Protein AF-A0A399F600-F1 (afdb_monomer)

Organism: NCBI:txid1227551

Mean predicted aligned error: 18.66 Å

Structure (mmCIF, N/CA/C/O backbone):
data_AF-A0A399F600-F1
#
_entry.id   AF-A0A399F600-F1
#
loop_
_atom_site.group_PDB
_atom_site.id
_atom_site.type_symbol
_atom_site.label_atom_id
_atom_site.label_alt_id
_atom_site.label_comp_id
_atom_site.label_asym_id
_atom_site.label_entity_id
_atom_site.label_seq_id
_atom_site.pdbx_PDB_ins_code
_atom_site.Cartn_x
_atom_site.Cartn_y
_atom_site.Cartn_z
_atom_site.occupancy
_atom_site.B_iso_or_equiv
_atom_site.auth_seq_id
_atom_site.auth_comp_id
_atom_site.auth_asym_id
_atom_site.auth_atom_id
_atom_site.pdbx_PDB_model_num
ATOM 1 N N . MET A 1 1 ? 57.848 -60.465 32.624 1.00 48.97 1 MET A N 1
ATOM 2 C CA . MET A 1 1 ? 58.242 -59.826 31.344 1.00 48.97 1 MET A CA 1
ATOM 3 C C . MET A 1 1 ? 57.057 -59.241 30.562 1.00 48.97 1 MET A C 1
ATOM 5 O O . MET A 1 1 ? 57.179 -58.117 30.101 1.00 48.97 1 MET A O 1
ATOM 9 N N . LYS A 1 2 ? 55.885 -59.901 30.484 1.00 44.75 2 LYS A N 1
ATOM 10 C CA . LYS A 1 2 ? 54.678 -59.326 29.840 1.00 44.75 2 LYS A CA 1
ATOM 11 C C . LYS A 1 2 ? 54.120 -58.055 30.513 1.00 44.75 2 LYS A C 1
ATOM 13 O O . LYS A 1 2 ? 53.660 -57.163 29.814 1.00 44.75 2 LYS A O 1
ATOM 18 N N . THR A 1 3 ? 54.246 -57.914 31.832 1.00 48.34 3 THR A N 1
ATOM 19 C CA . THR A 1 3 ? 53.730 -56.742 32.573 1.00 48.34 3 THR A CA 1
ATOM 20 C C . THR A 1 3 ? 54.631 -55.502 32.501 1.00 48.34 3 THR A C 1
ATOM 22 O O . THR A 1 3 ? 54.185 -54.413 32.836 1.00 48.34 3 THR A O 1
ATOM 25 N N . TYR A 1 4 ? 55.883 -55.644 32.048 1.00 48.66 4 TYR A N 1
ATOM 26 C CA . TYR A 1 4 ? 56.836 -54.527 31.916 1.00 48.66 4 TYR A CA 1
ATOM 27 C C . TYR A 1 4 ? 56.770 -53.859 30.529 1.00 48.66 4 TYR A C 1
ATOM 29 O O . TYR A 1 4 ? 57.116 -52.692 30.377 1.00 48.66 4 TYR A O 1
ATOM 37 N N . ILE A 1 5 ? 56.284 -54.584 29.512 1.00 51.22 5 ILE A N 1
ATOM 38 C CA . ILE A 1 5 ? 56.171 -54.086 28.131 1.00 51.22 5 ILE A CA 1
ATOM 39 C C . ILE A 1 5 ? 54.909 -53.221 27.951 1.00 51.22 5 ILE A C 1
ATOM 41 O O . ILE A 1 5 ? 54.949 -52.223 27.234 1.00 51.22 5 ILE A O 1
ATOM 45 N N . GLN A 1 6 ? 53.813 -53.520 28.661 1.00 48.91 6 GLN A N 1
ATOM 46 C CA . GLN A 1 6 ? 52.583 -52.713 28.592 1.00 48.91 6 GLN A CA 1
ATOM 47 C C . GLN A 1 6 ? 52.731 -51.326 29.239 1.00 48.91 6 GLN A C 1
ATOM 49 O O . GLN A 1 6 ? 52.197 -50.346 28.723 1.00 48.91 6 GLN A O 1
ATOM 54 N N . THR A 1 7 ? 53.502 -51.196 30.320 1.00 50.75 7 THR A N 1
ATOM 55 C CA . THR A 1 7 ? 53.744 -49.900 30.978 1.00 50.75 7 THR A CA 1
ATOM 56 C C . THR A 1 7 ? 54.714 -49.007 30.203 1.00 50.75 7 THR A C 1
ATOM 58 O O . THR A 1 7 ? 54.574 -47.782 30.259 1.00 50.75 7 THR A O 1
ATOM 61 N N . LEU A 1 8 ? 55.644 -49.581 29.428 1.00 50.69 8 LEU A N 1
ATOM 62 C CA . LEU A 1 8 ? 56.545 -48.806 28.566 1.00 50.69 8 LEU A CA 1
ATOM 63 C C . LEU A 1 8 ? 55.823 -48.235 27.331 1.00 50.69 8 LEU A C 1
ATOM 65 O O . LEU A 1 8 ? 56.068 -47.084 26.967 1.00 50.69 8 LEU A O 1
ATOM 69 N N . PHE A 1 9 ? 54.890 -48.989 26.733 1.00 50.09 9 PHE A N 1
ATOM 70 C CA . PHE A 1 9 ? 54.093 -48.537 25.580 1.00 50.09 9 PHE A CA 1
ATOM 71 C C . PHE A 1 9 ? 53.098 -47.420 25.943 1.00 50.09 9 PHE A C 1
ATOM 73 O O . PHE A 1 9 ? 52.945 -46.450 25.204 1.00 50.09 9 PHE A O 1
ATOM 80 N N . ILE A 1 10 ? 52.474 -47.488 27.125 1.00 52.81 10 ILE A N 1
ATOM 81 C CA . ILE A 1 10 ? 51.512 -46.461 27.567 1.00 52.81 10 ILE A CA 1
ATOM 82 C C . ILE A 1 10 ? 52.220 -45.150 27.959 1.00 52.81 10 ILE A C 1
ATOM 84 O O . ILE A 1 10 ? 51.687 -44.063 27.727 1.00 52.81 10 ILE A O 1
ATOM 88 N N . ARG A 1 11 ? 53.447 -45.214 28.503 1.00 47.50 11 ARG A N 1
ATOM 89 C CA . ARG A 1 11 ? 54.239 -44.004 28.791 1.00 47.50 11 ARG A CA 1
ATOM 90 C C . ARG A 1 11 ? 54.805 -43.355 27.527 1.00 47.50 11 ARG A C 1
ATOM 92 O O . ARG A 1 11 ? 54.777 -42.133 27.437 1.00 47.50 11 ARG A O 1
ATOM 99 N N . SER A 1 12 ? 55.244 -44.128 26.534 1.00 47.81 12 SER A N 1
ATOM 100 C CA . SER A 1 12 ? 55.777 -43.579 25.275 1.00 47.81 12 SER A CA 1
ATOM 101 C C . SER A 1 12 ? 54.694 -42.951 24.382 1.00 47.81 12 SER A C 1
ATOM 103 O O . SER A 1 12 ? 54.941 -41.890 23.811 1.00 47.81 12 SER A O 1
ATOM 105 N N . CYS A 1 13 ? 53.463 -43.480 24.359 1.00 47.62 13 CYS A N 1
ATOM 106 C CA . CYS A 1 13 ? 52.336 -42.820 23.677 1.00 47.62 13 CYS A CA 1
ATOM 107 C C . CYS A 1 13 ? 51.964 -41.459 24.294 1.00 47.62 13 CYS A C 1
ATOM 109 O O . CYS A 1 13 ? 51.612 -40.532 23.567 1.00 47.62 13 CYS A O 1
ATOM 111 N N . ARG A 1 14 ? 52.080 -41.298 25.622 1.00 47.19 14 ARG A N 1
ATOM 112 C CA . ARG A 1 14 ? 51.816 -40.013 26.296 1.00 47.19 14 ARG A CA 1
ATOM 113 C C . ARG A 1 14 ? 52.861 -38.938 25.983 1.00 47.19 14 ARG A C 1
ATOM 115 O O . ARG A 1 14 ? 52.490 -37.774 25.880 1.00 47.19 14 ARG A O 1
ATOM 122 N N . TYR A 1 15 ? 54.126 -39.308 25.776 1.00 50.75 15 TYR A N 1
ATOM 123 C CA . TYR A 1 15 ? 55.163 -38.350 25.367 1.00 50.75 15 TYR A CA 1
ATOM 124 C C . TYR A 1 15 ? 55.050 -37.949 23.888 1.00 50.75 15 TYR A C 1
ATOM 126 O O . TYR A 1 15 ? 55.265 -36.782 23.570 1.00 50.75 15 TYR A O 1
ATOM 134 N N . TRP A 1 16 ? 54.624 -38.857 23.001 1.00 49.47 16 TRP A N 1
ATOM 135 C CA . TRP A 1 16 ? 54.351 -38.511 21.599 1.00 49.47 16 TRP A CA 1
ATOM 136 C C . TRP A 1 16 ? 53.111 -37.616 21.435 1.00 49.47 16 TRP A C 1
ATOM 138 O O . TRP A 1 16 ? 53.149 -36.681 20.640 1.00 49.47 16 TRP A O 1
ATOM 148 N N . LEU A 1 17 ? 52.055 -37.804 22.238 1.00 46.34 17 LEU A N 1
ATOM 149 C CA . LEU A 1 17 ? 50.904 -36.885 22.253 1.00 46.34 17 LEU A CA 1
ATOM 150 C C . LEU A 1 17 ? 51.223 -35.516 22.884 1.00 46.34 17 LEU A C 1
ATOM 152 O O . LEU A 1 17 ? 50.676 -34.508 22.441 1.00 46.34 17 LEU A O 1
ATOM 156 N N . ALA A 1 18 ? 52.135 -35.452 23.861 1.00 51.59 18 ALA A N 1
ATOM 157 C CA . ALA A 1 18 ? 52.556 -34.191 24.480 1.00 51.59 18 ALA A CA 1
ATOM 158 C C . ALA A 1 18 ? 53.508 -33.353 23.600 1.00 51.59 18 ALA A C 1
ATOM 160 O O . ALA A 1 18 ? 53.552 -32.136 23.758 1.00 51.59 18 ALA A O 1
ATOM 161 N N . LEU A 1 19 ? 54.235 -33.973 22.660 1.00 49.84 19 LEU A N 1
ATOM 162 C CA . LEU A 1 19 ? 55.067 -33.280 21.660 1.00 49.84 19 LEU A CA 1
ATOM 163 C C . LEU A 1 19 ? 54.322 -32.981 20.348 1.00 49.84 19 LEU A C 1
ATOM 165 O O . LEU A 1 19 ? 54.659 -32.011 19.675 1.00 49.84 19 LEU A O 1
ATOM 169 N N . ALA A 1 20 ? 53.276 -33.741 20.006 1.00 47.41 20 ALA A N 1
ATOM 170 C CA . ALA A 1 20 ? 52.444 -33.461 18.834 1.00 47.41 20 ALA A CA 1
ATOM 171 C C . ALA A 1 20 ? 51.491 -32.267 19.039 1.00 47.41 20 ALA A C 1
ATOM 173 O O . ALA A 1 20 ? 51.232 -31.530 18.090 1.00 47.41 20 ALA A O 1
ATOM 174 N N . LEU A 1 21 ? 51.010 -32.024 20.267 1.00 44.59 21 LEU A N 1
ATOM 175 C CA . LEU A 1 21 ? 50.125 -30.889 20.564 1.00 44.59 21 LEU A CA 1
ATOM 176 C C . LEU A 1 21 ? 50.773 -29.502 20.343 1.00 44.59 21 LEU A C 1
ATOM 178 O O . LEU A 1 21 ? 50.124 -28.665 19.720 1.00 44.59 21 LEU A O 1
ATOM 182 N N . PRO A 1 22 ? 52.024 -29.216 20.768 1.00 46.59 22 PRO A N 1
ATOM 183 C CA . PRO A 1 22 ? 52.645 -27.918 20.497 1.00 46.59 22 PRO A CA 1
ATOM 184 C C . PRO A 1 22 ? 53.082 -27.742 19.031 1.00 46.59 22 PRO A C 1
ATOM 186 O O . PRO A 1 22 ? 53.115 -26.610 18.558 1.00 46.59 22 PRO A O 1
ATOM 189 N N . ILE A 1 23 ? 53.350 -28.823 18.283 1.00 50.03 23 ILE A N 1
ATOM 190 C CA . ILE A 1 23 ? 53.671 -28.742 16.842 1.00 50.03 23 ILE A CA 1
ATOM 191 C C . ILE A 1 23 ? 52.399 -28.496 16.006 1.00 50.03 23 ILE A C 1
ATOM 193 O O . ILE A 1 23 ? 52.441 -27.730 15.047 1.00 50.03 23 ILE A O 1
ATOM 197 N N . LEU A 1 24 ? 51.245 -29.044 16.412 1.00 42.66 24 LEU A N 1
ATOM 198 C CA . LEU A 1 24 ? 49.942 -28.704 15.822 1.00 42.66 24 LEU A CA 1
ATOM 199 C C . LEU A 1 24 ? 49.489 -27.279 16.189 1.00 42.66 24 LEU A C 1
ATOM 201 O O . LEU A 1 24 ? 48.960 -26.578 15.327 1.00 42.66 24 LEU A O 1
ATOM 205 N N . LEU A 1 25 ? 49.768 -26.803 17.409 1.00 42.62 25 LEU A N 1
ATOM 206 C CA . LEU A 1 25 ? 49.427 -25.438 17.844 1.00 42.62 25 LEU A CA 1
ATOM 207 C C . LEU A 1 25 ? 50.319 -24.341 17.229 1.00 42.62 25 LEU A C 1
ATOM 209 O O . LEU A 1 25 ? 49.879 -23.198 17.144 1.00 42.62 25 LEU A O 1
ATOM 213 N N . LEU A 1 26 ? 51.522 -24.669 16.744 1.00 42.41 26 LEU A N 1
ATOM 214 C CA . LEU A 1 26 ? 52.377 -23.748 15.974 1.00 42.41 26 LEU A CA 1
ATOM 215 C C . LEU A 1 26 ? 52.033 -23.698 14.472 1.00 42.41 26 LEU A C 1
ATOM 217 O O . LEU A 1 26 ? 52.576 -22.861 13.755 1.00 42.41 26 LEU A O 1
ATOM 221 N N . SER A 1 27 ? 51.124 -24.558 13.993 1.00 40.34 27 SER A N 1
ATOM 222 C CA . SER A 1 27 ? 50.663 -24.579 12.592 1.00 40.34 27 SER A CA 1
ATOM 223 C C . SER A 1 27 ? 49.337 -23.849 12.349 1.00 40.34 27 SER A C 1
ATOM 225 O O . SER A 1 27 ? 48.937 -23.667 11.199 1.00 40.34 27 SER A O 1
ATOM 227 N N . CYS A 1 28 ? 48.688 -23.342 13.401 1.00 41.47 28 CYS A N 1
ATOM 228 C CA . CYS A 1 28 ? 47.623 -22.355 13.259 1.00 41.47 28 CYS A CA 1
ATOM 229 C C . CYS A 1 28 ? 48.246 -20.985 12.972 1.00 41.47 28 CYS A C 1
ATOM 231 O O . CYS A 1 28 ? 48.258 -20.096 13.824 1.00 41.47 28 CYS A O 1
ATOM 233 N N . GLY A 1 29 ? 48.755 -20.801 11.750 1.00 44.06 29 GLY A N 1
ATOM 234 C CA . GLY A 1 29 ? 48.770 -19.464 11.171 1.00 44.06 29 GLY A CA 1
ATOM 235 C C . GLY A 1 29 ? 47.356 -18.920 11.326 1.00 44.06 29 GLY A C 1
ATOM 236 O O . GLY A 1 29 ? 46.403 -19.607 10.949 1.00 44.06 29 GLY A O 1
ATOM 237 N N . GLN A 1 30 ? 47.209 -17.762 11.979 1.00 44.75 30 GLN A N 1
ATOM 238 C CA . GLN A 1 30 ? 45.902 -17.128 12.102 1.00 44.75 30 GLN A CA 1
ATOM 239 C C . GLN A 1 30 ? 45.236 -17.168 10.725 1.00 44.75 30 GLN A C 1
ATOM 241 O O . GLN A 1 30 ? 45.929 -16.848 9.751 1.00 44.75 30 GLN A O 1
ATOM 246 N N . PRO A 1 31 ? 43.966 -17.609 10.613 1.00 43.28 31 PRO A N 1
ATOM 247 C CA . PRO A 1 31 ? 43.277 -17.580 9.336 1.00 43.28 31 PRO A CA 1
ATOM 248 C C . PRO A 1 31 ? 43.477 -16.177 8.785 1.00 43.28 31 PRO A C 1
ATOM 250 O O . PRO A 1 31 ? 43.141 -15.199 9.457 1.00 43.28 31 PRO A O 1
ATOM 253 N N . SER A 1 32 ? 44.141 -16.088 7.630 1.00 46.78 32 SER A N 1
ATOM 254 C CA . SER A 1 32 ? 44.373 -14.813 6.966 1.00 46.78 32 SER A CA 1
ATOM 255 C C . SER A 1 32 ? 43.028 -14.095 6.949 1.00 46.78 32 SER A C 1
ATOM 257 O O . SER A 1 32 ? 42.054 -14.730 6.519 1.00 46.78 32 SER A O 1
ATOM 259 N N . PRO A 1 33 ? 42.935 -12.858 7.475 1.00 54.88 33 PRO A N 1
ATOM 260 C CA . PRO A 1 33 ? 41.664 -12.157 7.524 1.00 54.88 33 PRO A CA 1
ATOM 261 C C . PRO A 1 33 ? 41.039 -12.230 6.129 1.00 54.88 33 PRO A C 1
ATOM 263 O O . PRO A 1 33 ? 41.780 -12.107 5.143 1.00 54.88 33 PRO A O 1
ATOM 266 N N . PRO A 1 34 ? 39.727 -12.522 6.024 1.00 58.34 34 PRO A N 1
ATOM 267 C CA . PRO A 1 34 ? 39.076 -12.643 4.730 1.00 58.34 34 PRO A CA 1
ATOM 268 C C . PRO A 1 34 ? 39.439 -11.418 3.884 1.00 58.34 34 PRO A C 1
ATOM 270 O O . PRO A 1 34 ? 39.528 -10.315 4.439 1.00 58.34 34 PRO A O 1
ATOM 273 N N . PRO A 1 35 ? 39.715 -11.596 2.577 1.00 62.62 35 PRO A N 1
ATOM 274 C CA . PRO A 1 35 ? 40.106 -10.484 1.725 1.00 62.62 35 PRO A CA 1
ATOM 275 C C . PRO A 1 35 ? 39.087 -9.352 1.896 1.00 62.62 35 PRO A C 1
ATOM 277 O O . PRO A 1 35 ? 37.883 -9.635 1.941 1.00 62.62 35 PRO A O 1
ATOM 280 N N . PRO A 1 36 ? 39.549 -8.100 2.065 1.00 66.69 36 PRO A N 1
ATOM 281 C CA . PRO A 1 36 ? 38.670 -7.002 2.427 1.00 66.69 36 PRO A CA 1
ATOM 282 C C . PRO A 1 36 ? 37.559 -6.884 1.384 1.00 66.69 36 PRO A C 1
ATOM 284 O O . PRO A 1 36 ? 37.820 -6.809 0.183 1.00 66.69 36 PRO A O 1
ATOM 287 N N . GLN A 1 37 ? 36.313 -6.941 1.846 1.00 81.56 37 GLN A N 1
ATOM 288 C CA . GLN A 1 37 ? 35.148 -6.853 0.977 1.00 81.56 37 GLN A CA 1
ATOM 289 C C . GLN A 1 37 ? 34.850 -5.385 0.678 1.00 81.56 37 GLN A C 1
ATOM 291 O O . GLN A 1 37 ? 34.865 -4.543 1.577 1.00 81.56 37 GLN A O 1
ATOM 296 N N . ALA A 1 38 ? 34.564 -5.087 -0.590 1.00 83.00 38 ALA A N 1
ATOM 297 C CA . ALA A 1 38 ? 34.104 -3.766 -0.989 1.00 83.00 38 ALA A CA 1
ATOM 298 C C . ALA A 1 38 ? 32.736 -3.509 -0.355 1.00 83.00 38 ALA A C 1
ATOM 300 O O . ALA A 1 38 ? 31.804 -4.269 -0.612 1.00 83.00 38 ALA A O 1
ATOM 301 N N . VAL A 1 39 ? 32.607 -2.438 0.427 1.00 79.19 39 VAL A N 1
ATOM 302 C CA . VAL A 1 39 ? 31.316 -1.968 0.970 1.00 79.19 39 VAL A CA 1
ATOM 303 C C . VAL A 1 39 ? 30.852 -0.669 0.313 1.00 79.19 39 VAL A C 1
ATOM 305 O O . VAL A 1 39 ? 29.690 -0.293 0.449 1.00 79.19 39 VAL A O 1
ATOM 308 N N . ARG A 1 40 ? 31.756 0.007 -0.410 1.00 82.56 40 ARG A N 1
ATOM 309 C CA . ARG A 1 40 ? 31.491 1.236 -1.162 1.00 82.56 40 ARG A CA 1
ATOM 310 C C . ARG A 1 40 ? 32.192 1.188 -2.518 1.00 82.56 40 ARG A C 1
ATOM 312 O O . ARG A 1 40 ? 33.353 0.785 -2.596 1.00 82.56 40 ARG A O 1
ATOM 319 N N . VAL A 1 41 ? 31.493 1.600 -3.573 1.00 85.88 41 VAL A N 1
ATOM 320 C CA . VAL A 1 41 ? 32.049 1.789 -4.920 1.00 85.88 41 VAL A CA 1
ATOM 321 C C . VAL A 1 41 ? 31.819 3.241 -5.318 1.00 85.88 41 VAL A C 1
ATOM 323 O O . VAL A 1 41 ? 30.704 3.741 -5.221 1.00 85.88 41 VAL A O 1
ATOM 326 N N . GLU A 1 42 ? 32.874 3.916 -5.755 1.00 86.38 42 GLU A N 1
ATOM 327 C CA . GLU A 1 42 ? 32.805 5.271 -6.298 1.00 86.38 42 GLU A CA 1
ATOM 328 C C . GLU A 1 42 ? 33.092 5.221 -7.794 1.00 86.38 42 GLU A C 1
ATOM 330 O O . GLU A 1 42 ? 34.009 4.520 -8.231 1.00 86.38 42 GLU A O 1
ATOM 335 N N . VAL A 1 43 ? 32.309 5.962 -8.579 1.00 87.69 43 VAL A N 1
ATOM 336 C CA . VAL A 1 43 ? 32.438 6.017 -10.037 1.00 87.69 43 VAL A CA 1
ATOM 337 C C . VAL A 1 43 ? 32.587 7.464 -10.485 1.00 87.69 43 VAL A C 1
ATOM 339 O O . VAL A 1 43 ? 31.878 8.348 -10.010 1.00 87.69 43 VAL A O 1
ATOM 342 N N . THR A 1 44 ? 33.527 7.716 -11.392 1.00 86.75 44 THR A N 1
ATOM 343 C CA . THR A 1 44 ? 33.780 9.040 -11.964 1.00 86.75 44 THR A CA 1
ATOM 344 C C . THR A 1 44 ? 33.805 8.966 -13.496 1.00 86.75 44 THR A C 1
ATOM 346 O O . THR A 1 44 ? 34.574 8.166 -14.039 1.00 86.75 44 THR A O 1
ATOM 349 N N . PRO A 1 45 ? 33.030 9.808 -14.204 1.00 86.56 45 PRO A N 1
ATOM 350 C CA . PRO A 1 45 ? 32.003 10.701 -13.655 1.00 86.56 45 PRO A CA 1
ATOM 351 C C . PRO A 1 45 ? 30.815 9.906 -13.062 1.00 86.56 45 PRO A C 1
ATOM 353 O O . PRO A 1 45 ? 30.540 8.789 -13.491 1.00 86.56 45 PRO A O 1
ATOM 356 N N . GLY A 1 46 ? 30.137 10.470 -12.060 1.00 80.38 46 GLY A N 1
ATOM 357 C CA . GLY A 1 46 ? 28.930 9.915 -11.421 1.00 80.38 46 GLY A CA 1
ATOM 358 C C . GLY A 1 46 ? 27.630 10.117 -12.221 1.00 80.38 46 GLY A C 1
ATOM 359 O O . GLY A 1 46 ? 26.587 9.580 -11.862 1.00 80.38 46 GLY A O 1
ATOM 360 N N . GLY A 1 47 ? 27.706 10.850 -13.332 1.00 88.38 47 GLY A N 1
ATOM 361 C CA . GLY A 1 47 ? 26.662 11.057 -14.332 1.00 88.38 47 GLY A CA 1
ATOM 362 C C . GLY A 1 47 ? 27.288 11.544 -15.638 1.00 88.38 47 GLY A C 1
ATOM 363 O O . GLY A 1 47 ? 28.336 12.194 -15.607 1.00 88.38 47 GLY A O 1
ATOM 364 N N . LEU A 1 48 ? 26.687 11.198 -16.776 1.00 92.81 48 LEU A N 1
ATOM 365 C CA . LEU A 1 48 ? 27.304 11.362 -18.093 1.00 92.81 48 LEU A CA 1
ATOM 366 C C . LEU A 1 48 ? 26.318 11.900 -19.138 1.00 92.81 48 LEU A C 1
ATOM 368 O O . LEU A 1 48 ? 25.283 11.286 -19.388 1.00 92.81 48 LEU A O 1
ATOM 372 N N . LEU A 1 49 ? 26.675 13.000 -19.798 1.00 94.12 49 LEU A N 1
ATOM 373 C CA . LEU A 1 49 ? 25.982 13.526 -20.971 1.00 94.12 49 LEU A CA 1
ATOM 374 C C . LEU A 1 49 ? 26.779 13.208 -22.243 1.00 94.12 49 LEU A C 1
ATOM 376 O O . LEU A 1 49 ? 27.891 13.698 -22.440 1.00 94.12 49 LEU A O 1
ATOM 380 N N . LEU A 1 50 ? 26.160 12.438 -23.132 1.00 95.50 50 LEU A N 1
ATOM 381 C CA . LEU A 1 50 ? 26.593 12.220 -24.509 1.00 95.50 50 LEU A CA 1
ATOM 382 C C . LEU A 1 50 ? 25.654 12.986 -25.447 1.00 95.50 50 LEU A C 1
ATOM 384 O O . LEU A 1 50 ? 24.504 13.266 -25.107 1.00 95.50 50 LEU A O 1
ATOM 388 N N . THR A 1 51 ? 26.131 13.339 -26.634 1.00 94.56 51 THR A N 1
ATOM 389 C CA . THR A 1 51 ? 25.420 14.261 -27.533 1.00 94.56 51 THR A CA 1
ATOM 390 C C . THR A 1 51 ? 25.030 13.668 -28.877 1.00 94.56 51 THR A C 1
ATOM 392 O O . THR A 1 51 ? 24.192 14.234 -29.580 1.00 94.56 51 THR A O 1
ATOM 395 N N . ARG A 1 52 ? 25.620 12.527 -29.241 1.00 93.69 52 ARG A N 1
ATOM 396 C CA . ARG A 1 52 ? 25.359 11.835 -30.508 1.00 93.69 52 ARG A CA 1
ATOM 397 C C . ARG A 1 52 ? 25.757 10.368 -30.457 1.00 93.69 52 ARG A C 1
ATOM 399 O O . ARG A 1 52 ? 26.669 9.993 -29.715 1.00 93.69 52 ARG A O 1
ATOM 406 N N . ALA A 1 53 ? 25.144 9.564 -31.317 1.00 94.88 53 ALA A N 1
ATOM 407 C CA . ALA A 1 53 ? 25.542 8.182 -31.533 1.00 94.88 53 ALA A CA 1
ATOM 408 C C . ALA A 1 53 ? 27.035 8.077 -31.912 1.00 94.88 53 ALA A C 1
ATOM 410 O O . ALA A 1 53 ? 27.585 8.897 -32.652 1.00 94.88 53 ALA A O 1
ATOM 411 N N . GLY A 1 54 ? 27.708 7.064 -31.368 1.00 94.19 54 GLY A N 1
ATOM 412 C CA . GLY A 1 54 ? 29.142 6.819 -31.520 1.00 94.19 54 GLY A CA 1
ATOM 413 C C . GLY A 1 54 ? 30.038 7.598 -30.551 1.00 94.19 54 GLY A C 1
ATOM 414 O O . GLY A 1 54 ? 31.195 7.213 -30.354 1.00 94.19 54 GLY A O 1
ATOM 415 N N . GLU A 1 55 ? 29.538 8.651 -29.894 1.00 96.38 55 GLU A N 1
ATOM 416 C CA . GLU A 1 55 ? 30.289 9.334 -28.838 1.00 96.38 55 GLU A CA 1
ATOM 417 C C . GLU A 1 55 ? 30.549 8.381 -27.666 1.00 96.38 55 GLU A C 1
ATOM 419 O O . GLU A 1 55 ? 29.704 7.552 -27.325 1.00 96.38 55 GLU A O 1
ATOM 424 N N . SER A 1 56 ? 31.744 8.447 -27.076 1.00 94.56 56 SER A N 1
ATOM 425 C CA . SER A 1 56 ? 32.151 7.521 -26.021 1.00 94.56 56 SER A CA 1
ATOM 426 C C . SER A 1 56 ? 32.908 8.205 -24.896 1.00 94.56 56 SER A C 1
ATOM 428 O O . SER A 1 56 ? 33.734 9.078 -25.152 1.00 94.56 56 SER A O 1
ATOM 430 N N . GLN A 1 57 ? 32.723 7.712 -23.673 1.00 93.94 57 GLN A N 1
ATOM 431 C CA . GLN A 1 57 ? 33.469 8.143 -22.494 1.00 93.94 57 GLN A CA 1
ATOM 432 C C . GLN A 1 57 ? 33.738 6.959 -21.562 1.00 93.94 57 GLN A C 1
ATOM 434 O O . GLN A 1 57 ? 32.937 6.032 -21.475 1.00 93.94 57 GLN A O 1
ATOM 439 N N . THR A 1 58 ? 34.878 6.967 -20.872 1.00 92.88 58 THR A N 1
ATOM 440 C CA . THR A 1 58 ? 35.280 5.870 -19.979 1.00 92.88 58 THR A CA 1
ATOM 441 C C . THR A 1 58 ? 35.022 6.226 -18.523 1.00 92.88 58 THR A C 1
ATOM 443 O O . THR A 1 58 ? 35.448 7.284 -18.057 1.00 92.88 58 THR A O 1
ATOM 446 N N . LEU A 1 59 ? 34.366 5.317 -17.801 1.00 92.06 59 LEU A N 1
ATOM 447 C CA . LEU A 1 59 ? 34.183 5.399 -16.358 1.00 92.06 59 LEU A CA 1
ATOM 448 C C . LEU A 1 59 ? 35.442 4.949 -15.616 1.00 92.06 59 LEU A C 1
ATOM 450 O O . LEU A 1 59 ? 36.114 3.996 -16.006 1.00 92.06 59 LEU A O 1
ATOM 454 N N . ARG A 1 60 ? 35.723 5.592 -14.484 1.00 90.94 60 ARG A N 1
ATOM 455 C CA . ARG A 1 60 ? 36.723 5.141 -13.511 1.00 90.94 60 ARG A CA 1
ATOM 456 C C . ARG A 1 60 ? 36.009 4.695 -12.248 1.00 90.94 60 ARG A C 1
ATOM 458 O O . ARG A 1 60 ? 35.254 5.479 -11.687 1.00 90.94 60 ARG A O 1
ATOM 465 N N . ALA A 1 61 ? 36.257 3.465 -11.810 1.00 91.62 61 ALA A N 1
ATOM 466 C CA . ALA A 1 61 ? 35.668 2.905 -10.599 1.00 91.62 61 ALA A CA 1
ATOM 467 C C . ALA A 1 61 ? 36.741 2.657 -9.532 1.00 91.62 61 ALA A C 1
ATOM 469 O O . ALA A 1 61 ? 37.847 2.214 -9.851 1.00 91.62 61 ALA A O 1
ATOM 470 N N . ARG A 1 62 ? 36.410 2.937 -8.271 1.00 91.69 62 ARG A N 1
ATOM 471 C CA . ARG A 1 62 ? 37.230 2.627 -7.090 1.00 91.69 62 ARG A CA 1
ATOM 472 C C . ARG A 1 62 ? 36.371 1.932 -6.045 1.00 91.69 62 ARG A C 1
ATOM 474 O O . ARG A 1 62 ? 35.194 2.252 -5.908 1.00 91.69 62 ARG A O 1
ATOM 481 N N . ALA A 1 63 ? 36.950 0.980 -5.322 1.00 89.31 63 ALA A N 1
ATOM 482 C CA . ALA A 1 63 ? 36.264 0.229 -4.277 1.00 89.31 63 ALA A CA 1
ATOM 483 C C . ALA A 1 63 ? 36.920 0.497 -2.924 1.00 89.31 63 ALA A C 1
ATOM 485 O O . ALA A 1 63 ? 38.144 0.570 -2.837 1.00 89.31 63 ALA A O 1
ATOM 486 N N . TYR A 1 64 ? 36.108 0.608 -1.876 1.00 85.50 64 TYR A N 1
ATOM 487 C CA . TYR A 1 64 ? 36.561 0.898 -0.519 1.00 85.50 64 TYR A CA 1
ATOM 488 C C . TYR A 1 64 ? 36.015 -0.127 0.480 1.00 85.50 64 TYR A C 1
ATOM 490 O O . TYR A 1 64 ? 34.897 -0.632 0.323 1.00 85.50 64 TYR A O 1
ATOM 498 N N . ASP A 1 65 ? 36.811 -0.429 1.506 1.00 84.19 65 ASP A N 1
ATOM 499 C CA . ASP A 1 65 ? 36.404 -1.241 2.657 1.00 84.19 65 ASP A CA 1
ATOM 500 C C . ASP A 1 65 ? 35.612 -0.422 3.700 1.00 84.19 65 ASP A C 1
ATOM 502 O O . ASP A 1 65 ? 35.412 0.787 3.557 1.00 84.19 65 ASP A O 1
ATOM 506 N N . ALA A 1 66 ? 35.133 -1.082 4.761 1.00 75.81 66 ALA A N 1
ATOM 507 C CA . ALA A 1 66 ? 34.344 -0.446 5.825 1.00 75.81 66 ALA A CA 1
ATOM 508 C C . ALA A 1 66 ? 35.117 0.601 6.640 1.00 75.81 66 ALA A C 1
ATOM 510 O O . ALA A 1 66 ? 34.506 1.424 7.314 1.00 75.81 66 ALA A O 1
ATOM 511 N N . GLN A 1 67 ? 36.449 0.603 6.556 1.00 77.00 67 GLN A N 1
ATOM 512 C CA . GLN A 1 67 ? 37.313 1.608 7.173 1.00 77.00 67 GLN A CA 1
ATOM 513 C C . GLN A 1 67 ? 37.605 2.777 6.215 1.00 77.00 67 GLN A C 1
ATOM 515 O O . GLN A 1 67 ? 38.411 3.649 6.536 1.00 77.00 67 GLN A O 1
ATOM 520 N N . GLY A 1 68 ? 36.975 2.800 5.035 1.00 74.44 68 GLY A N 1
ATOM 521 C CA . GLY A 1 68 ? 37.156 3.839 4.024 1.00 74.44 68 GLY A CA 1
ATOM 522 C C . GLY A 1 68 ? 38.483 3.748 3.269 1.00 74.44 68 GLY A C 1
ATOM 523 O O . GLY A 1 68 ? 38.869 4.712 2.608 1.00 74.44 68 GLY A O 1
ATOM 524 N N . ARG A 1 69 ? 39.199 2.619 3.348 1.00 83.75 69 ARG A N 1
ATOM 525 C CA . ARG A 1 69 ? 40.464 2.412 2.631 1.00 83.75 69 ARG A CA 1
ATOM 526 C C . ARG A 1 69 ? 40.185 1.851 1.246 1.00 83.75 69 ARG A C 1
ATOM 528 O O . ARG A 1 69 ? 39.367 0.947 1.096 1.00 83.75 69 ARG A O 1
ATOM 535 N N . GLU A 1 70 ? 40.881 2.371 0.240 1.00 88.75 70 GLU A N 1
ATOM 536 C CA . GLU A 1 70 ? 40.775 1.860 -1.128 1.00 88.75 70 GLU A CA 1
ATOM 537 C C . GLU A 1 70 ? 41.347 0.438 -1.213 1.00 88.75 70 GLU A C 1
ATOM 539 O O . GLU A 1 70 ? 42.427 0.151 -0.690 1.00 88.75 70 GLU A O 1
ATOM 544 N N . ILE A 1 71 ? 40.623 -0.451 -1.886 1.00 91.69 71 ILE A N 1
ATOM 545 C CA . ILE A 1 71 ? 40.996 -1.851 -2.077 1.00 91.69 71 ILE A CA 1
ATOM 546 C C . ILE A 1 71 ? 40.992 -2.215 -3.559 1.00 91.69 71 ILE A C 1
ATOM 548 O O . ILE A 1 71 ? 40.244 -1.665 -4.367 1.00 91.69 71 ILE A O 1
ATOM 552 N N . LYS A 1 72 ? 41.818 -3.197 -3.926 1.00 90.31 72 LYS A N 1
ATOM 553 C CA . LYS A 1 72 ? 41.782 -3.768 -5.274 1.00 90.31 72 LYS A CA 1
ATOM 554 C C . LYS A 1 72 ? 40.542 -4.645 -5.418 1.00 90.31 72 LYS A C 1
ATOM 556 O O . LYS A 1 72 ? 40.405 -5.631 -4.698 1.00 90.31 72 LYS A O 1
ATOM 561 N N . ALA A 1 73 ? 39.685 -4.311 -6.376 1.00 88.31 73 ALA A N 1
ATOM 562 C CA . ALA A 1 73 ? 38.492 -5.076 -6.711 1.00 88.31 73 ALA A CA 1
ATOM 563 C C . ALA A 1 73 ? 38.392 -5.300 -8.224 1.00 88.31 73 ALA A C 1
ATOM 565 O O . ALA A 1 73 ? 38.878 -4.493 -9.016 1.00 88.31 73 ALA A O 1
ATOM 566 N N . ALA A 1 74 ? 37.758 -6.404 -8.616 1.00 91.31 74 ALA A N 1
ATOM 567 C CA . ALA A 1 74 ? 37.323 -6.610 -9.991 1.00 91.31 74 ALA A CA 1
ATOM 568 C C . ALA A 1 74 ? 35.970 -5.918 -10.191 1.00 91.31 74 ALA A C 1
ATOM 570 O O . ALA A 1 74 ? 35.071 -6.081 -9.362 1.00 91.31 74 ALA A O 1
ATOM 571 N N . PHE A 1 75 ? 35.838 -5.168 -11.284 1.00 94.25 75 PHE A N 1
ATOM 572 C CA . PHE A 1 75 ? 34.616 -4.448 -11.625 1.00 94.25 75 PHE A CA 1
ATOM 573 C C . PHE A 1 75 ? 33.897 -5.125 -12.786 1.00 94.25 75 PHE A C 1
ATOM 575 O O . PHE A 1 75 ? 34.523 -5.597 -13.732 1.00 94.25 75 PHE A O 1
ATOM 582 N N . THR A 1 76 ? 32.572 -5.144 -12.711 1.00 95.25 76 THR A N 1
ATOM 583 C CA . THR A 1 76 ? 31.693 -5.545 -13.812 1.00 95.25 76 THR A CA 1
ATOM 584 C C . THR A 1 76 ? 30.768 -4.390 -14.157 1.00 95.25 76 THR A C 1
ATOM 586 O O . THR A 1 76 ? 30.369 -3.627 -13.276 1.00 95.25 76 THR A O 1
ATOM 589 N N . TYR A 1 77 ? 30.463 -4.250 -15.445 1.00 95.69 77 TYR A N 1
ATOM 590 C CA . TYR A 1 77 ? 29.677 -3.148 -15.988 1.00 95.69 77 TYR A CA 1
ATOM 591 C C . TYR A 1 77 ? 28.480 -3.706 -16.749 1.00 95.69 77 TYR A C 1
ATOM 593 O O . TYR A 1 77 ? 28.610 -4.673 -17.498 1.00 95.69 77 TYR A O 1
ATOM 601 N N . SER A 1 78 ? 27.318 -3.085 -16.585 1.00 95.25 78 SER A N 1
ATOM 602 C CA . SER A 1 78 ? 26.124 -3.403 -17.371 1.00 95.25 78 SER A CA 1
ATOM 603 C C . SER A 1 78 ? 25.311 -2.143 -17.630 1.00 95.25 78 SER A C 1
ATOM 605 O O . SER A 1 78 ? 25.391 -1.192 -16.860 1.00 95.25 78 SER A O 1
ATOM 607 N N . SER A 1 79 ? 24.555 -2.121 -18.726 1.00 95.12 79 SER A N 1
ATOM 608 C CA . SER A 1 79 ? 23.665 -1.011 -19.077 1.00 95.12 79 SER A CA 1
ATOM 609 C C . SER A 1 79 ? 22.210 -1.462 -18.992 1.00 95.12 79 SER A C 1
ATOM 611 O O . SER A 1 79 ? 21.884 -2.545 -19.480 1.00 95.12 79 SER A O 1
ATOM 613 N N . SER A 1 80 ? 21.338 -0.635 -18.409 1.00 93.06 80 SER A N 1
ATOM 614 C CA . SER A 1 80 ? 19.886 -0.866 -18.371 1.00 93.06 80 SER A CA 1
ATOM 615 C C . SER A 1 80 ? 19.256 -0.818 -19.763 1.00 93.06 80 SER A C 1
ATOM 617 O O . SER A 1 80 ? 18.242 -1.469 -20.002 1.00 93.06 80 SER A O 1
ATOM 619 N N . ASN A 1 81 ? 19.863 -0.069 -20.687 1.00 94.50 81 ASN A N 1
ATOM 620 C CA . ASN A 1 81 ? 19.396 0.062 -22.058 1.00 94.50 81 ASN A CA 1
ATOM 621 C C . ASN A 1 81 ? 20.581 0.132 -23.038 1.00 94.50 81 ASN A C 1
ATOM 623 O O . ASN A 1 81 ? 20.986 1.222 -23.465 1.00 94.50 81 ASN A O 1
ATOM 627 N N . PRO A 1 82 ? 21.139 -1.029 -23.432 1.00 95.06 82 PRO A N 1
ATOM 628 C CA . PRO A 1 82 ? 22.261 -1.095 -24.366 1.00 95.06 82 PRO A CA 1
ATOM 629 C C . PRO A 1 82 ? 21.964 -0.497 -25.747 1.00 95.06 82 PRO A C 1
ATOM 631 O O . PRO A 1 82 ? 22.904 -0.145 -26.451 1.00 95.06 82 PRO A O 1
ATOM 634 N N . ALA A 1 83 ? 20.687 -0.359 -26.129 1.00 94.94 83 ALA A N 1
ATOM 635 C CA . ALA A 1 83 ? 20.284 0.271 -27.387 1.00 94.94 83 ALA A CA 1
ATOM 636 C C . ALA A 1 83 ? 20.428 1.804 -27.370 1.00 94.94 83 ALA A C 1
ATOM 638 O O . ALA A 1 83 ? 20.461 2.419 -28.431 1.00 94.94 83 ALA A O 1
ATOM 639 N N . ILE A 1 84 ? 20.533 2.421 -26.186 1.00 95.56 84 ILE A N 1
ATOM 640 C CA . ILE A 1 84 ? 20.806 3.857 -26.029 1.00 95.56 84 ILE A CA 1
ATOM 641 C C . ILE A 1 84 ? 22.267 4.097 -25.665 1.00 95.56 84 ILE A C 1
ATOM 643 O O . ILE A 1 84 ? 22.918 4.935 -26.286 1.00 95.56 84 ILE A O 1
ATOM 647 N N . ALA A 1 85 ? 22.799 3.358 -24.689 1.00 96.50 85 ALA A N 1
ATOM 648 C CA . ALA A 1 85 ? 24.207 3.427 -24.323 1.00 96.50 85 ALA A CA 1
ATOM 649 C C . ALA A 1 85 ? 24.739 2.038 -23.966 1.00 96.50 85 ALA A C 1
ATOM 651 O O . ALA A 1 85 ? 24.291 1.410 -23.006 1.00 96.50 85 ALA A O 1
ATOM 652 N N . SER A 1 86 ? 25.720 1.557 -24.722 1.00 96.81 86 SER A N 1
ATOM 653 C CA . SER A 1 86 ? 26.422 0.302 -24.448 1.00 96.81 86 SER A CA 1
ATOM 654 C C . SER A 1 86 ? 27.634 0.550 -23.553 1.00 96.81 86 SER A C 1
ATOM 656 O O . SER A 1 86 ? 28.234 1.619 -23.641 1.00 96.81 86 SER A O 1
ATOM 658 N N . VAL A 1 87 ? 28.057 -0.443 -22.769 1.00 97.44 87 VAL A N 1
ATOM 659 C CA . VAL A 1 87 ? 29.273 -0.365 -21.944 1.00 97.44 87 VAL A CA 1
ATOM 660 C C . VAL A 1 87 ? 30.168 -1.585 -22.170 1.00 97.44 87 VAL A C 1
ATOM 662 O O . VAL A 1 87 ? 29.669 -2.707 -22.252 1.00 97.44 87 VAL A O 1
ATOM 665 N N . THR A 1 88 ? 31.479 -1.372 -22.304 1.00 96.75 88 THR A N 1
ATOM 666 C CA . THR A 1 88 ? 32.471 -2.455 -22.426 1.00 96.75 88 THR A CA 1
ATOM 667 C C . THR A 1 88 ? 32.926 -2.967 -21.050 1.00 96.75 88 THR A C 1
ATOM 669 O O . THR A 1 88 ? 32.730 -2.273 -20.047 1.00 96.75 88 THR A O 1
ATOM 672 N N . PRO A 1 89 ? 33.577 -4.145 -20.964 1.00 93.31 89 PRO A N 1
ATOM 673 C CA . PRO A 1 89 ? 34.140 -4.652 -19.707 1.00 93.31 89 PRO A CA 1
ATOM 674 C C . PRO A 1 89 ? 35.164 -3.717 -19.041 1.00 93.31 89 PRO A C 1
ATOM 676 O O . PRO A 1 89 ? 35.337 -3.764 -17.828 1.00 93.31 89 PRO A O 1
ATOM 679 N N . GLU A 1 90 ? 35.818 -2.844 -19.810 1.00 92.31 90 GLU A N 1
ATOM 680 C CA . GLU A 1 90 ? 36.767 -1.835 -19.319 1.00 92.31 90 GLU A CA 1
ATOM 681 C C . GLU A 1 90 ? 36.077 -0.541 -18.847 1.00 92.31 90 GLU A C 1
ATOM 683 O O . GLU A 1 90 ? 36.750 0.434 -18.512 1.00 92.31 90 GLU A O 1
ATOM 688 N N . GLY A 1 91 ? 34.740 -0.498 -18.853 1.00 92.88 91 GLY A N 1
ATOM 689 C CA . GLY A 1 91 ? 33.959 0.662 -18.426 1.00 92.88 91 GLY A CA 1
ATOM 690 C C . GLY A 1 91 ? 33.849 1.770 -19.475 1.00 92.88 91 GLY A C 1
ATOM 691 O O . GLY A 1 91 ? 33.520 2.906 -19.127 1.00 92.88 91 GLY A O 1
ATOM 692 N N . ARG A 1 92 ? 34.118 1.484 -20.758 1.00 96.38 92 ARG A N 1
ATOM 693 C CA . ARG A 1 92 ? 33.900 2.447 -21.847 1.00 96.38 92 ARG A CA 1
ATOM 694 C C . ARG A 1 92 ? 32.430 2.451 -22.251 1.00 96.38 92 ARG A C 1
ATOM 696 O O . ARG A 1 92 ? 31.928 1.449 -22.748 1.00 96.38 92 ARG A O 1
ATOM 703 N N . ILE A 1 93 ? 31.764 3.581 -22.062 1.00 97.06 93 ILE A N 1
ATOM 704 C CA . ILE A 1 93 ? 30.382 3.818 -22.477 1.00 97.06 93 ILE A CA 1
ATOM 705 C C . ILE A 1 93 ? 30.385 4.412 -23.882 1.00 97.06 93 ILE A C 1
ATOM 707 O O . ILE A 1 93 ? 31.179 5.308 -24.161 1.00 97.06 93 ILE A O 1
ATOM 711 N N . THR A 1 94 ? 29.481 3.949 -24.740 1.00 97.50 94 THR A N 1
ATOM 712 C CA . THR A 1 94 ? 29.269 4.476 -26.093 1.00 97.50 94 THR A CA 1
ATOM 713 C C . THR A 1 94 ? 27.782 4.695 -26.338 1.00 97.50 94 THR A C 1
ATOM 715 O O . THR A 1 94 ? 26.986 3.778 -26.129 1.00 97.50 94 THR A O 1
ATOM 718 N N . ALA A 1 95 ? 27.410 5.890 -26.798 1.00 97.31 95 ALA A N 1
ATOM 719 C CA . ALA A 1 95 ? 26.052 6.187 -27.237 1.00 97.31 95 ALA A CA 1
ATOM 720 C C . ALA A 1 95 ? 25.722 5.396 -28.510 1.00 97.31 95 ALA A C 1
ATOM 722 O O . ALA A 1 95 ? 26.484 5.408 -29.476 1.00 97.31 95 ALA A O 1
ATOM 723 N N . GLN A 1 96 ? 24.578 4.723 -28.513 1.00 97.44 96 GLN A N 1
ATOM 724 C CA . GLN A 1 96 ? 24.065 3.921 -29.629 1.00 97.44 96 GLN A CA 1
ATOM 725 C C . GLN A 1 96 ? 22.889 4.604 -30.344 1.00 97.44 96 GLN A C 1
ATOM 727 O O . GLN A 1 96 ? 22.571 4.263 -31.480 1.00 97.44 96 GLN A O 1
ATOM 732 N N . ALA A 1 97 ? 22.282 5.608 -29.710 1.00 94.31 97 ALA A N 1
ATOM 733 C CA . ALA A 1 97 ? 21.224 6.442 -30.269 1.00 94.31 97 ALA A CA 1
ATOM 734 C C . ALA A 1 97 ? 21.533 7.926 -30.032 1.00 94.31 97 ALA A C 1
ATOM 736 O O . ALA A 1 97 ? 22.365 8.247 -29.192 1.00 94.31 97 ALA A O 1
ATOM 737 N N . ASP A 1 98 ? 20.842 8.826 -30.735 1.00 91.12 98 ASP A N 1
ATOM 738 C CA . ASP A 1 98 ? 21.007 10.285 -30.581 1.00 91.12 98 ASP A CA 1
ATOM 739 C C . ASP A 1 98 ? 20.126 10.900 -29.482 1.00 91.12 98 ASP A C 1
ATOM 741 O O . ASP A 1 98 ? 20.232 12.091 -29.188 1.00 91.12 98 ASP A O 1
ATOM 745 N N . LEU A 1 99 ? 19.212 10.116 -28.906 1.00 92.81 99 LEU A N 1
ATOM 746 C CA . LEU A 1 99 ? 18.291 10.583 -27.878 1.00 92.81 99 LEU A CA 1
ATOM 747 C C . LEU A 1 99 ? 17.881 9.439 -26.955 1.00 92.81 99 LEU A C 1
ATOM 749 O O . LEU A 1 99 ? 17.419 8.400 -27.425 1.00 92.81 99 LEU A O 1
ATOM 753 N N . GLY A 1 100 ? 17.958 9.665 -25.650 1.00 91.31 100 GLY A N 1
ATOM 754 C CA . GLY A 1 100 ? 17.433 8.755 -24.640 1.00 91.31 100 GLY A CA 1
ATOM 755 C C . GLY A 1 100 ? 18.258 8.781 -23.366 1.00 91.31 100 GLY A C 1
ATOM 756 O O . GLY A 1 100 ? 19.174 9.586 -23.211 1.00 91.31 100 GLY A O 1
ATOM 757 N N . SER A 1 101 ? 17.960 7.854 -22.468 1.00 93.12 101 SER A N 1
ATOM 758 C CA . SER A 1 101 ? 18.768 7.604 -21.285 1.00 93.12 101 SER A CA 1
ATOM 759 C C . SER A 1 101 ? 19.070 6.120 -21.134 1.00 93.12 101 SER A C 1
ATOM 761 O O . SER A 1 101 ? 18.386 5.264 -21.704 1.00 93.12 101 SER A O 1
ATOM 763 N N . ALA A 1 102 ? 20.133 5.843 -20.395 1.00 93.50 102 ALA A N 1
ATOM 764 C CA . ALA A 1 102 ? 20.439 4.530 -19.868 1.00 93.50 102 ALA A CA 1
ATOM 765 C C . ALA A 1 102 ? 21.092 4.694 -18.497 1.00 93.50 102 ALA A C 1
ATOM 767 O O . ALA A 1 102 ? 21.651 5.739 -18.163 1.00 93.50 102 ALA A O 1
ATOM 768 N N . ARG A 1 103 ? 21.102 3.623 -17.722 1.00 91.88 103 ARG A N 1
ATOM 769 C CA . ARG A 1 103 ? 21.831 3.538 -16.467 1.00 91.88 103 ARG A CA 1
ATOM 770 C C . ARG A 1 103 ? 22.927 2.508 -16.583 1.00 91.88 103 ARG A C 1
ATOM 772 O O . ARG A 1 103 ? 22.666 1.367 -16.951 1.00 91.88 103 ARG A O 1
ATOM 779 N N . VAL A 1 104 ? 24.142 2.901 -16.232 1.00 93.31 104 VAL A N 1
ATOM 780 C CA . VAL A 1 104 ? 25.282 1.995 -16.168 1.00 93.31 104 VAL A CA 1
ATOM 781 C C . VAL A 1 104 ? 25.501 1.578 -14.723 1.00 93.31 104 VAL A C 1
ATOM 783 O O . VAL A 1 104 ? 25.774 2.410 -13.861 1.00 93.31 104 VAL A O 1
ATOM 786 N N . VAL A 1 105 ? 25.365 0.282 -14.459 1.00 91.88 105 VAL A N 1
ATOM 787 C CA . VAL A 1 105 ? 25.611 -0.329 -13.152 1.00 91.88 105 VAL A CA 1
ATOM 788 C C . VAL A 1 105 ? 27.051 -0.823 -13.115 1.00 91.88 105 VAL A C 1
ATOM 790 O O . VAL A 1 105 ? 27.463 -1.601 -13.978 1.00 91.88 105 VAL A O 1
ATOM 793 N N . VAL A 1 106 ? 27.797 -0.385 -12.104 1.00 92.75 106 VAL A N 1
ATOM 794 C CA . VAL A 1 106 ? 29.181 -0.785 -11.831 1.00 92.75 106 VAL A CA 1
ATOM 795 C C . VAL A 1 106 ? 29.206 -1.599 -10.546 1.00 92.75 106 VAL A C 1
ATOM 797 O O . VAL A 1 106 ? 28.806 -1.095 -9.501 1.00 92.75 106 VAL A O 1
ATOM 800 N N . GLN A 1 107 ? 29.677 -2.842 -10.593 1.00 91.38 107 GLN A N 1
ATOM 801 C CA . GLN A 1 107 ? 29.619 -3.760 -9.453 1.00 91.38 107 GLN A CA 1
ATOM 802 C C . GLN A 1 107 ? 30.998 -4.316 -9.086 1.00 91.38 107 GLN A C 1
ATOM 804 O O . GLN A 1 107 ? 31.739 -4.779 -9.952 1.00 91.38 107 GLN A O 1
ATOM 809 N N . ALA A 1 108 ? 31.307 -4.303 -7.787 1.00 90.25 108 ALA A N 1
ATOM 810 C CA . ALA A 1 108 ? 32.472 -4.917 -7.159 1.00 90.25 108 ALA A CA 1
ATOM 811 C C . ALA A 1 108 ? 32.004 -5.884 -6.056 1.00 90.25 108 ALA A C 1
ATOM 813 O O . ALA A 1 108 ? 31.615 -5.473 -4.960 1.00 90.25 108 ALA A O 1
ATOM 814 N N . GLY A 1 109 ? 32.011 -7.188 -6.345 1.00 85.25 109 GLY A N 1
ATOM 815 C CA . GLY A 1 109 ? 31.441 -8.192 -5.441 1.00 85.25 109 GLY A CA 1
ATOM 816 C C . GLY A 1 109 ? 29.932 -7.992 -5.258 1.00 85.25 109 GLY A C 1
ATOM 817 O O . GLY A 1 109 ? 29.184 -8.064 -6.228 1.00 85.25 109 GLY A O 1
ATOM 818 N N . GLN A 1 110 ? 29.481 -7.747 -4.025 1.00 79.31 110 GLN A N 1
ATOM 819 C CA . GLN A 1 110 ? 28.068 -7.475 -3.699 1.00 79.31 110 GLN A CA 1
ATOM 820 C C . GLN A 1 110 ? 27.721 -5.977 -3.693 1.00 79.31 110 GLN A C 1
ATOM 822 O O . GLN A 1 110 ? 26.552 -5.612 -3.593 1.00 79.31 110 GLN A O 1
ATOM 827 N N . THR A 1 111 ? 28.723 -5.105 -3.806 1.00 82.25 111 THR A N 1
ATOM 828 C CA . THR A 1 111 ? 28.526 -3.655 -3.782 1.00 82.25 111 THR A CA 1
ATOM 829 C C . THR A 1 111 ? 28.428 -3.128 -5.201 1.00 82.25 111 THR A C 1
ATOM 831 O O . THR A 1 111 ? 29.222 -3.504 -6.064 1.00 82.25 111 THR A O 1
ATOM 834 N N . ARG A 1 112 ? 27.471 -2.234 -5.449 1.00 86.56 112 ARG A N 1
ATOM 835 C CA . ARG A 1 112 ? 27.281 -1.593 -6.751 1.00 86.56 112 ARG A CA 1
ATOM 836 C C . ARG A 1 112 ? 27.193 -0.082 -6.626 1.00 86.56 112 ARG A C 1
ATOM 838 O O . ARG A 1 112 ? 26.855 0.413 -5.561 1.00 86.56 112 ARG A O 1
ATOM 845 N N . ALA A 1 113 ? 27.448 0.607 -7.724 1.00 85.88 113 ALA A N 1
ATOM 846 C CA . ALA A 1 113 ? 27.179 2.019 -7.943 1.00 85.88 113 ALA A CA 1
ATOM 847 C C . ALA A 1 113 ? 26.470 2.173 -9.294 1.00 85.88 113 ALA A C 1
ATOM 849 O O . ALA A 1 113 ? 26.616 1.324 -10.177 1.00 85.88 113 ALA A O 1
ATOM 850 N N . GLU A 1 114 ? 25.700 3.240 -9.459 1.00 88.62 114 GLU A N 1
ATOM 851 C CA . GLU A 1 114 ? 24.971 3.517 -10.695 1.00 88.62 114 GLU A CA 1
ATOM 852 C C . GLU A 1 114 ? 25.402 4.866 -11.270 1.00 88.62 114 GLU A C 1
ATOM 854 O O . GLU A 1 114 ? 25.679 5.801 -10.524 1.00 88.62 114 GLU A O 1
ATOM 859 N N . VAL A 1 115 ? 25.463 4.950 -12.598 1.00 89.81 115 VAL A N 1
ATOM 860 C CA . VAL A 1 115 ? 25.754 6.172 -13.355 1.00 89.81 115 VAL A CA 1
ATOM 861 C C . VAL A 1 115 ? 24.639 6.382 -14.368 1.00 89.81 115 VAL A C 1
ATOM 863 O O . VAL A 1 115 ? 24.406 5.531 -15.228 1.00 89.81 115 VAL A O 1
ATOM 866 N N . GLY A 1 116 ? 23.945 7.510 -14.285 1.00 90.12 116 GLY A N 1
ATOM 867 C CA . GLY A 1 116 ? 22.968 7.931 -15.280 1.00 90.12 116 GLY A CA 1
ATOM 868 C C . GLY A 1 116 ? 23.663 8.475 -16.518 1.00 90.12 116 GLY A C 1
ATOM 869 O O . GLY A 1 116 ? 24.463 9.409 -16.443 1.00 90.12 116 GLY A O 1
ATOM 870 N N . VAL A 1 117 ? 23.338 7.885 -17.662 1.00 93.75 117 VAL A N 1
ATOM 871 C CA . VAL A 1 117 ? 23.792 8.301 -18.984 1.00 93.75 117 VAL A CA 1
ATOM 872 C C . VAL A 1 117 ? 22.615 8.925 -19.710 1.00 93.75 117 VAL A C 1
ATOM 874 O O . VAL A 1 117 ? 21.575 8.296 -19.893 1.00 93.75 117 VAL A O 1
ATOM 877 N N . MET A 1 118 ? 22.786 10.161 -20.146 1.00 93.69 118 MET A N 1
ATOM 878 C CA . MET A 1 118 ? 21.819 10.883 -20.955 1.00 93.69 118 MET A CA 1
ATOM 879 C C . MET A 1 118 ? 22.426 11.117 -22.326 1.00 93.69 118 MET A C 1
ATOM 881 O O . MET A 1 118 ? 23.531 11.645 -22.425 1.00 93.69 118 MET A O 1
ATOM 885 N N . VAL A 1 119 ? 21.703 10.743 -23.376 1.00 94.88 119 VAL A N 1
ATOM 886 C CA . VAL A 1 119 ? 22.019 11.155 -24.739 1.00 94.88 119 VAL A CA 1
ATOM 887 C C . VAL A 1 119 ? 21.016 12.219 -25.154 1.00 94.88 119 VAL A C 1
ATOM 889 O O . VAL A 1 119 ? 19.814 11.953 -25.230 1.00 94.88 119 VAL A O 1
ATOM 892 N N . ALA A 1 120 ? 21.493 13.444 -25.347 1.00 93.31 120 ALA A N 1
ATOM 893 C CA . ALA A 1 120 ? 20.644 14.595 -25.634 1.00 93.31 120 ALA A CA 1
ATOM 894 C C . ALA A 1 120 ? 21.319 15.565 -26.599 1.00 93.31 120 ALA A C 1
ATOM 896 O O . ALA A 1 120 ? 22.540 15.645 -26.665 1.00 93.31 120 ALA A O 1
ATOM 897 N N . GLN A 1 121 ? 20.515 16.332 -27.330 1.00 93.31 121 GLN A N 1
ATOM 898 C CA . GLN A 1 121 ? 21.003 17.260 -28.341 1.00 93.31 121 GLN A CA 1
ATOM 899 C C . GLN A 1 121 ? 21.174 18.656 -27.732 1.00 93.31 121 GLN A C 1
ATOM 901 O O . GLN A 1 121 ? 20.179 19.267 -27.328 1.00 93.31 121 GLN A O 1
ATOM 906 N N . PRO A 1 122 ? 22.406 19.194 -27.683 1.00 93.44 122 PRO A N 1
ATOM 907 C CA . PRO A 1 122 ? 22.648 20.577 -27.290 1.00 93.44 122 PRO A CA 1
ATOM 908 C C . PRO A 1 122 ? 21.938 21.579 -28.201 1.00 93.44 122 PRO A C 1
ATOM 910 O O . PRO A 1 122 ? 21.556 21.262 -29.333 1.00 93.44 122 PRO A O 1
ATOM 913 N N . VAL A 1 123 ? 21.803 22.822 -27.744 1.00 93.31 123 VAL A N 1
ATOM 914 C CA . VAL A 1 123 ? 21.544 23.937 -28.666 1.00 93.31 123 VAL A CA 1
ATOM 915 C C . VAL A 1 123 ? 22.737 24.156 -29.605 1.00 93.31 123 VAL A C 1
ATOM 917 O O . VAL A 1 123 ? 23.885 23.830 -29.289 1.00 93.31 123 VAL A O 1
ATOM 920 N N . VAL A 1 124 ? 22.471 24.708 -30.789 1.00 89.94 124 VAL A N 1
ATOM 921 C CA . VAL A 1 124 ? 23.507 24.955 -31.801 1.00 89.94 124 VAL A CA 1
ATOM 922 C C . VAL A 1 124 ? 24.577 25.898 -31.243 1.00 89.94 124 VAL A C 1
ATOM 924 O O . VAL A 1 124 ? 24.261 26.956 -30.704 1.00 89.94 124 VAL A O 1
ATOM 927 N N . GLY A 1 125 ? 25.849 25.519 -31.397 1.00 87.00 125 GLY A N 1
ATOM 928 C CA . GLY A 1 125 ? 26.988 26.316 -30.931 1.00 87.00 125 GLY A CA 1
ATOM 929 C C . GLY A 1 125 ? 27.319 26.158 -29.444 1.00 87.00 125 GLY A C 1
ATOM 930 O O . GLY A 1 125 ? 28.114 26.940 -28.928 1.00 87.00 125 GLY A O 1
ATOM 931 N N . ALA A 1 126 ? 26.736 25.171 -28.754 1.00 92.81 126 ALA A N 1
ATOM 932 C CA . ALA A 1 126 ? 27.097 24.866 -27.374 1.00 92.81 126 ALA A CA 1
ATOM 933 C C . ALA A 1 126 ? 28.557 24.387 -27.250 1.00 92.81 126 ALA A C 1
ATOM 935 O O . ALA A 1 126 ? 29.019 23.536 -28.012 1.00 92.81 126 ALA A O 1
ATOM 936 N N . THR A 1 127 ? 29.268 24.910 -26.253 1.00 95.62 127 THR A N 1
ATOM 937 C CA . THR A 1 127 ? 30.599 24.455 -25.842 1.00 95.62 127 THR A CA 1
ATOM 938 C C . THR A 1 127 ? 30.457 23.384 -24.765 1.00 95.62 127 THR A C 1
ATOM 940 O O . THR A 1 127 ? 29.844 23.619 -23.724 1.00 95.62 127 THR A O 1
ATOM 943 N N . LEU A 1 128 ? 31.032 22.209 -25.010 1.00 94.31 128 LEU A N 1
ATOM 944 C CA . LEU A 1 128 ? 31.010 21.081 -24.081 1.00 94.31 128 LEU A CA 1
ATOM 945 C C . LEU A 1 128 ? 32.340 20.989 -23.336 1.00 94.31 128 LEU A C 1
ATOM 947 O O . LEU A 1 128 ? 33.399 21.082 -23.959 1.00 94.31 128 LEU A O 1
ATOM 951 N N . VAL A 1 129 ? 32.289 20.791 -22.020 1.00 93.75 129 VAL A N 1
ATOM 952 C CA . VAL A 1 129 ? 33.487 20.624 -21.184 1.00 93.75 129 VAL A CA 1
ATOM 953 C C . VAL A 1 129 ? 33.416 19.347 -20.353 1.00 93.75 129 VAL A C 1
ATOM 955 O O . VAL A 1 129 ? 32.368 18.969 -19.835 1.00 93.75 129 VAL A O 1
ATOM 958 N N . SER A 1 130 ? 34.543 18.663 -20.208 1.00 90.06 130 SER A N 1
ATOM 959 C CA . SER A 1 130 ? 34.685 17.530 -19.289 1.00 90.06 130 SER A CA 1
ATOM 960 C C . SER A 1 130 ? 34.953 18.006 -17.860 1.00 90.06 130 SER A C 1
ATOM 962 O O . SER A 1 130 ? 35.467 19.104 -17.652 1.00 90.06 130 SER A O 1
ATOM 964 N N . ASP A 1 131 ? 34.695 17.149 -16.868 1.00 86.19 131 ASP A N 1
ATOM 965 C CA . ASP A 1 131 ? 34.981 17.474 -15.463 1.00 86.19 131 ASP A CA 1
ATOM 966 C C . ASP A 1 131 ? 36.463 17.819 -15.228 1.00 86.19 131 ASP A C 1
ATOM 968 O O . ASP A 1 131 ? 36.779 18.678 -14.415 1.00 86.19 131 ASP A O 1
ATOM 972 N N . SER A 1 132 ? 37.382 17.201 -15.978 1.00 86.94 132 SER A N 1
ATOM 973 C CA . SER A 1 132 ? 38.823 17.479 -15.888 1.00 86.94 132 SER A CA 1
ATOM 974 C C . SER A 1 132 ? 39.247 18.843 -16.431 1.00 86.94 132 SER A C 1
ATOM 976 O O . SER A 1 132 ? 40.364 19.269 -16.166 1.00 86.94 132 SER A O 1
ATOM 978 N N . GLN A 1 133 ? 38.397 19.502 -17.220 1.00 91.56 133 GLN A N 1
ATOM 979 C CA . GLN A 1 133 ? 38.678 20.829 -17.771 1.00 91.56 133 GLN A CA 1
ATOM 980 C C . GLN A 1 133 ? 38.189 21.955 -16.857 1.00 91.56 133 GLN A C 1
ATOM 982 O O . GLN A 1 133 ? 38.487 23.113 -17.131 1.00 91.56 133 GLN A O 1
ATOM 987 N N . VAL A 1 134 ? 37.444 21.643 -15.793 1.00 89.00 134 VAL A N 1
ATOM 988 C CA . VAL A 1 134 ? 36.920 22.623 -14.837 1.00 89.00 134 VAL A CA 1
ATOM 989 C C . VAL A 1 134 ? 37.854 22.702 -13.633 1.00 89.00 134 VAL A C 1
ATOM 991 O O . VAL A 1 134 ? 38.053 21.721 -12.922 1.00 89.00 134 VAL A O 1
ATOM 994 N N . VAL A 1 135 ? 38.412 23.886 -13.395 1.00 88.81 135 VAL A N 1
ATOM 995 C CA . VAL A 1 135 ? 39.381 24.140 -12.319 1.00 88.81 135 VAL A CA 1
ATOM 996 C C . VAL A 1 135 ? 38.700 24.725 -11.083 1.00 88.81 135 VAL A C 1
ATOM 998 O O . VAL A 1 135 ? 38.971 24.300 -9.958 1.00 88.81 135 VAL A O 1
ATOM 1001 N N . LEU A 1 136 ? 37.833 25.721 -11.289 1.00 84.38 136 LEU A N 1
ATOM 1002 C CA . LEU A 1 136 ? 37.213 26.500 -10.218 1.00 84.38 136 LEU A CA 1
ATOM 1003 C C . LEU A 1 136 ? 35.822 26.994 -10.631 1.00 84.38 136 LEU A C 1
ATOM 1005 O O . LEU A 1 136 ? 35.621 27.352 -11.790 1.00 84.38 136 LEU A O 1
ATOM 1009 N N . ILE A 1 137 ? 34.870 27.010 -9.695 1.00 84.75 137 ILE A N 1
ATOM 1010 C CA . ILE A 1 137 ? 33.523 27.575 -9.892 1.00 84.75 137 ILE A CA 1
ATOM 1011 C C . ILE A 1 137 ? 33.256 28.626 -8.804 1.00 84.75 137 ILE A C 1
ATOM 1013 O O . ILE A 1 137 ? 33.326 28.322 -7.619 1.00 84.75 137 ILE A O 1
ATOM 1017 N N . GLU A 1 138 ? 32.933 29.863 -9.163 1.00 81.94 138 GLU A N 1
ATOM 1018 C CA . GLU A 1 138 ? 32.785 30.966 -8.204 1.00 81.94 138 GLU A CA 1
ATOM 1019 C C . GLU A 1 138 ? 31.479 31.731 -8.381 1.00 81.94 138 GLU A C 1
ATOM 1021 O O . GLU A 1 138 ? 31.093 32.066 -9.494 1.00 81.94 138 GLU A O 1
ATOM 1026 N N . GLY A 1 139 ? 30.785 32.049 -7.289 1.00 77.56 139 GLY A N 1
ATOM 1027 C CA . GLY A 1 139 ? 29.589 32.895 -7.350 1.00 77.56 139 GLY A CA 1
ATOM 1028 C C . GLY A 1 139 ? 29.979 34.356 -7.555 1.00 77.56 139 GLY A C 1
ATOM 1029 O O . GLY A 1 139 ? 30.914 34.830 -6.913 1.00 77.56 139 GLY A O 1
ATOM 1030 N N . THR A 1 140 ? 29.273 35.102 -8.414 1.00 81.56 140 THR A N 1
ATOM 1031 C CA . THR A 1 140 ? 29.562 36.544 -8.561 1.00 81.56 140 THR A CA 1
ATOM 1032 C C . THR A 1 140 ? 28.998 37.377 -7.409 1.00 81.56 140 THR A C 1
ATOM 1034 O O . THR A 1 140 ? 29.487 38.472 -7.152 1.00 81.56 140 THR A O 1
ATOM 1037 N N . ASP A 1 141 ? 27.961 36.873 -6.733 1.00 76.88 141 ASP A N 1
ATOM 1038 C CA . ASP A 1 141 ? 27.389 37.460 -5.520 1.00 76.88 141 ASP A CA 1
ATOM 1039 C C . ASP A 1 141 ? 27.020 36.338 -4.524 1.00 76.88 141 ASP A C 1
ATOM 1041 O O . ASP A 1 141 ? 26.148 35.511 -4.825 1.00 76.88 141 ASP A O 1
ATOM 1045 N N . PRO A 1 142 ? 27.658 36.287 -3.340 1.00 65.06 142 PRO A N 1
ATOM 1046 C CA . PRO A 1 142 ? 27.370 35.289 -2.311 1.00 65.06 142 PRO A CA 1
ATOM 1047 C C . PRO A 1 142 ? 26.049 35.534 -1.564 1.00 65.06 142 PRO A C 1
ATOM 1049 O O . PRO A 1 142 ? 25.628 34.680 -0.785 1.00 65.06 142 PRO A O 1
ATOM 1052 N N . ASN A 1 143 ? 25.393 36.680 -1.763 1.00 66.12 143 ASN A N 1
ATOM 1053 C CA . ASN A 1 143 ? 24.115 37.013 -1.134 1.00 66.12 143 ASN A CA 1
ATOM 1054 C C . ASN A 1 143 ? 22.918 36.816 -2.077 1.00 66.12 143 ASN A C 1
ATOM 1056 O O . ASN A 1 143 ? 21.797 36.618 -1.594 1.00 66.12 143 ASN A O 1
ATOM 1060 N N . ALA A 1 144 ? 23.132 36.811 -3.395 1.00 68.19 144 ALA A N 1
ATOM 1061 C CA . ALA A 1 144 ? 22.074 36.591 -4.379 1.00 68.19 144 ALA A CA 1
ATOM 1062 C C . ALA A 1 144 ? 21.499 35.155 -4.304 1.00 68.19 144 ALA A C 1
ATOM 1064 O O . ALA A 1 144 ? 22.251 34.204 -4.064 1.00 68.19 144 ALA A O 1
ATOM 1065 N N . PRO A 1 145 ? 20.173 34.973 -4.468 1.00 62.66 145 PRO A N 1
ATOM 1066 C CA . PRO A 1 145 ? 19.553 33.650 -4.544 1.00 62.66 145 PRO A CA 1
ATOM 1067 C C . PRO A 1 145 ? 19.979 32.927 -5.827 1.00 62.66 145 PRO A C 1
ATOM 1069 O O . PRO A 1 145 ? 20.066 33.535 -6.890 1.00 62.66 145 PRO A O 1
ATOM 1072 N N . PHE A 1 146 ? 20.245 31.624 -5.735 1.00 64.50 146 PHE A N 1
ATOM 1073 C CA . PHE A 1 146 ? 20.664 30.815 -6.879 1.00 64.50 146 PHE A CA 1
ATOM 1074 C C . PHE A 1 146 ? 19.431 30.348 -7.670 1.00 64.50 146 PHE A C 1
ATOM 1076 O O . PHE A 1 146 ? 18.822 29.332 -7.339 1.00 64.50 146 PHE A O 1
ATOM 1083 N N . GLU A 1 147 ? 19.035 31.119 -8.681 1.00 69.50 147 GLU A N 1
ATOM 1084 C CA . GLU A 1 147 ? 17.876 30.879 -9.556 1.00 69.50 147 GLU A CA 1
ATOM 1085 C C . GLU A 1 147 ? 18.216 31.173 -11.028 1.00 69.50 147 GLU A C 1
ATOM 1087 O O . GLU A 1 147 ? 19.335 31.587 -11.335 1.00 69.50 147 GLU A O 1
ATOM 1092 N N . VAL A 1 148 ? 17.291 30.929 -11.967 1.00 75.44 148 VAL A N 1
ATOM 1093 C CA . VAL A 1 148 ? 17.501 31.295 -13.383 1.00 75.44 148 VAL A CA 1
ATOM 1094 C C . VAL A 1 148 ? 17.851 32.787 -13.467 1.00 75.44 148 VAL A C 1
ATOM 1096 O O . VAL A 1 148 ? 17.136 33.623 -12.927 1.00 75.44 148 VAL A O 1
ATOM 1099 N N . GLY A 1 149 ? 18.962 33.113 -14.128 1.00 79.81 149 GLY A N 1
ATOM 1100 C CA . GLY A 1 149 ? 19.567 34.448 -14.136 1.00 79.81 149 GLY A CA 1
ATOM 1101 C C . GLY A 1 149 ? 20.747 34.622 -13.168 1.00 79.81 149 GLY A C 1
ATOM 1102 O O . GLY A 1 149 ? 21.461 35.624 -13.258 1.00 79.81 149 GLY A O 1
ATOM 1103 N N . TYR A 1 150 ? 21.005 33.661 -12.267 1.00 82.12 150 TYR A N 1
ATOM 1104 C CA . TYR A 1 150 ? 22.162 33.705 -11.368 1.00 82.12 150 TYR A CA 1
ATOM 1105 C C . TYR A 1 150 ? 23.467 33.672 -12.157 1.00 82.12 150 TYR A C 1
ATOM 1107 O O . TYR A 1 150 ? 23.617 32.918 -13.121 1.00 82.12 150 TYR A O 1
ATOM 1115 N N . ARG A 1 151 ? 24.432 34.479 -11.717 1.00 88.25 151 ARG A N 1
ATOM 1116 C CA . ARG A 1 151 ? 25.721 34.631 -12.385 1.00 88.25 151 ARG A CA 1
ATOM 1117 C C . ARG A 1 151 ? 26.833 33.982 -11.580 1.00 88.25 151 ARG A C 1
ATOM 1119 O O . ARG A 1 151 ? 26.953 34.174 -10.371 1.00 88.25 151 ARG A O 1
ATOM 1126 N N . TYR A 1 152 ? 27.664 33.219 -12.271 1.00 87.50 152 TYR A N 1
ATOM 1127 C CA . TYR A 1 152 ? 28.808 32.540 -11.679 1.00 87.50 152 TYR A CA 1
ATOM 1128 C C . TYR A 1 152 ? 29.951 32.445 -12.686 1.00 87.50 152 TYR A C 1
ATOM 1130 O O . TYR A 1 152 ? 29.748 32.542 -13.892 1.00 87.50 152 TYR A O 1
ATOM 1138 N N . ILE A 1 153 ? 31.172 32.323 -12.193 1.00 90.12 153 ILE A N 1
ATOM 1139 C CA . ILE A 1 153 ? 32.399 32.252 -12.974 1.00 90.12 153 ILE A CA 1
ATOM 1140 C C . ILE A 1 153 ? 32.875 30.806 -12.963 1.00 90.12 153 ILE A C 1
ATOM 1142 O O . ILE A 1 153 ? 32.880 30.155 -11.923 1.00 90.12 153 ILE A O 1
ATOM 1146 N N . VAL A 1 154 ? 33.286 30.303 -14.119 1.00 91.12 154 VAL A N 1
ATOM 1147 C CA . VAL A 1 154 ? 33.924 28.999 -14.264 1.00 91.12 154 VAL A CA 1
ATOM 1148 C C . VAL A 1 154 ? 35.309 29.208 -14.844 1.00 91.12 154 VAL A C 1
ATOM 1150 O O . VAL A 1 154 ? 35.456 29.760 -15.934 1.00 91.12 154 VAL A O 1
ATOM 1153 N N . THR A 1 155 ? 36.327 28.757 -14.126 1.00 92.56 155 THR A N 1
ATOM 1154 C CA . THR A 1 155 ? 37.704 28.723 -14.613 1.00 92.56 155 THR A CA 1
ATOM 1155 C C . THR A 1 155 ? 37.939 27.388 -15.297 1.00 92.56 155 THR A C 1
ATOM 1157 O O . THR A 1 155 ? 37.816 26.331 -14.677 1.00 92.56 155 THR A O 1
ATOM 1160 N N . LEU A 1 156 ? 38.273 27.444 -16.581 1.00 94.19 156 LEU A N 1
ATOM 1161 C CA . LEU A 1 156 ? 38.505 26.293 -17.441 1.00 94.19 156 LEU A CA 1
ATOM 1162 C C . LEU A 1 156 ? 39.971 26.216 -17.859 1.00 94.19 156 LEU A C 1
ATOM 1164 O O . LEU A 1 156 ? 40.607 27.246 -18.064 1.00 94.19 156 LEU A O 1
ATOM 1168 N N . GLU A 1 157 ? 40.490 25.013 -18.070 1.00 93.44 157 GLU A N 1
ATOM 1169 C CA . GLU A 1 157 ? 41.843 24.789 -18.584 1.00 93.44 157 GLU A CA 1
ATOM 1170 C C . GLU A 1 157 ? 41.811 23.918 -19.845 1.00 93.44 157 GLU A C 1
ATOM 1172 O O . GLU A 1 157 ? 41.068 22.939 -19.930 1.00 93.44 157 GLU A O 1
ATOM 1177 N N . GLY A 1 158 ? 42.600 24.290 -20.860 1.00 89.12 158 GLY A N 1
ATOM 1178 C CA . GLY A 1 158 ? 42.666 23.542 -22.122 1.00 89.12 158 GLY A CA 1
ATOM 1179 C C . GLY A 1 158 ? 41.378 23.589 -22.958 1.00 89.12 158 GLY A C 1
ATOM 1180 O O . GLY A 1 158 ? 41.142 22.699 -23.774 1.00 89.12 158 GLY A O 1
ATOM 1181 N N . VAL A 1 159 ? 40.539 24.609 -22.755 1.00 89.75 159 VAL A N 1
ATOM 1182 C CA . VAL A 1 159 ? 39.302 24.857 -23.513 1.00 89.75 159 VAL A CA 1
ATOM 1183 C C . VAL A 1 159 ? 39.476 26.141 -24.321 1.00 89.75 159 VAL A C 1
ATOM 1185 O O . VAL A 1 159 ? 39.931 27.150 -23.785 1.00 89.75 159 VAL A O 1
ATOM 1188 N N . SER A 1 160 ? 39.131 26.118 -25.611 1.00 89.69 160 SER A N 1
ATOM 1189 C CA . SER A 1 160 ? 39.132 27.334 -26.432 1.00 89.69 160 SER A CA 1
ATOM 1190 C C . SER A 1 160 ? 38.092 28.341 -25.918 1.00 89.69 160 SER A C 1
ATOM 1192 O O . SER A 1 160 ? 37.018 27.911 -25.495 1.00 89.69 160 SER A O 1
ATOM 1194 N N . PRO A 1 161 ? 38.365 29.660 -25.974 1.00 91.94 161 PRO A N 1
ATOM 1195 C CA . PRO A 1 161 ? 37.436 30.674 -25.484 1.00 91.94 161 PRO A CA 1
ATOM 1196 C C . PRO A 1 161 ? 36.046 30.502 -26.126 1.00 91.94 161 PRO A C 1
ATOM 1198 O O . PRO A 1 161 ? 35.945 30.594 -27.354 1.00 91.94 161 PRO A O 1
ATOM 1201 N N . PRO A 1 162 ? 34.980 30.241 -25.345 1.00 94.50 162 PRO A N 1
ATOM 1202 C CA . PRO A 1 162 ? 33.644 30.103 -25.909 1.00 94.50 162 PRO A CA 1
ATOM 1203 C C . PRO A 1 162 ? 33.132 31.457 -26.421 1.00 94.50 162 PRO A C 1
ATOM 1205 O O . PRO A 1 162 ? 33.543 32.517 -25.950 1.00 94.50 162 PRO A O 1
ATOM 1208 N N . ALA A 1 163 ? 32.223 31.447 -27.395 1.00 94.31 163 ALA A N 1
ATOM 1209 C CA . ALA A 1 163 ? 31.647 32.686 -27.910 1.00 94.31 163 ALA A CA 1
ATOM 1210 C C . ALA A 1 163 ? 30.694 33.313 -26.878 1.00 94.31 163 ALA A C 1
ATOM 1212 O O . ALA A 1 163 ? 29.859 32.620 -26.293 1.00 94.31 163 ALA A O 1
ATOM 1213 N N . VAL A 1 164 ? 30.760 34.631 -26.686 1.00 95.69 164 VAL A N 1
ATOM 1214 C CA . VAL A 1 164 ? 29.769 35.351 -25.867 1.00 95.69 164 VAL A CA 1
ATOM 1215 C C . VAL A 1 164 ? 28.376 35.175 -26.480 1.00 95.69 164 VAL A C 1
ATOM 1217 O O . VAL A 1 164 ? 28.207 35.261 -27.695 1.00 95.69 164 VAL A O 1
ATOM 1220 N N . GLY A 1 165 ? 27.382 34.886 -25.641 1.00 92.62 165 GLY A N 1
ATOM 1221 C CA . GLY A 1 165 ? 26.012 34.564 -26.042 1.00 92.62 165 GLY A CA 1
ATOM 1222 C C . GLY A 1 165 ? 25.767 33.088 -26.380 1.00 92.62 165 GLY A C 1
ATOM 1223 O O . GLY A 1 165 ? 24.603 32.692 -26.463 1.00 92.62 165 GLY A O 1
ATOM 1224 N N . SER A 1 166 ? 26.820 32.274 -26.534 1.00 95.12 166 SER A N 1
ATOM 1225 C CA . SER A 1 166 ? 26.693 30.814 -26.664 1.00 95.12 166 SER A CA 1
ATOM 1226 C C . SER A 1 166 ? 26.365 30.152 -25.322 1.00 95.12 166 SER A C 1
ATOM 1228 O O . SER A 1 166 ? 26.336 30.807 -24.279 1.00 95.12 166 SER A O 1
ATOM 1230 N N . VAL A 1 167 ? 26.103 28.847 -25.345 1.00 95.69 167 VAL A N 1
ATOM 1231 C CA . VAL A 1 167 ? 25.911 28.039 -24.137 1.00 95.69 167 VAL A CA 1
ATOM 1232 C C . VAL A 1 167 ? 27.179 27.257 -23.838 1.00 95.69 167 VAL A C 1
ATOM 1234 O O . VAL A 1 167 ? 27.821 26.746 -24.751 1.00 95.69 167 VAL A O 1
ATOM 1237 N N . LEU A 1 168 ? 27.516 27.126 -22.561 1.00 95.81 168 LEU A N 1
ATOM 1238 C CA . LEU A 1 168 ? 28.552 26.223 -22.081 1.00 95.81 168 LEU A CA 1
ATOM 1239 C C . LEU A 1 168 ? 27.936 25.230 -21.100 1.00 95.81 168 LEU A C 1
ATOM 1241 O O . LEU A 1 168 ? 27.158 25.645 -20.244 1.00 95.81 168 LEU A O 1
ATOM 1245 N N . MET A 1 169 ? 28.278 23.944 -21.206 1.00 93.50 169 MET A N 1
ATOM 1246 C CA . MET A 1 169 ? 27.809 22.923 -20.264 1.00 93.50 169 MET A CA 1
ATOM 1247 C C . MET A 1 169 ? 28.774 21.747 -20.090 1.00 93.50 169 MET A C 1
ATOM 1249 O O . MET A 1 169 ? 29.560 21.429 -20.985 1.00 93.50 169 MET A O 1
ATOM 1253 N N . SER A 1 170 ? 28.707 21.096 -18.929 1.00 91.12 170 SER A N 1
ATOM 1254 C CA . SER A 1 170 ? 29.509 19.921 -18.607 1.00 91.12 170 SER A CA 1
ATOM 1255 C C . SER A 1 170 ? 28.946 18.636 -19.214 1.00 91.12 170 SER A C 1
ATOM 1257 O O . SER A 1 170 ? 27.735 18.434 -19.313 1.00 91.12 170 SER A O 1
ATOM 1259 N N . GLN A 1 171 ? 29.854 17.733 -19.582 1.00 91.62 171 GLN A N 1
ATOM 1260 C CA . GLN A 1 171 ? 29.530 16.368 -20.002 1.00 91.62 171 GLN A CA 1
ATOM 1261 C C . GLN A 1 171 ? 29.605 15.354 -18.856 1.00 91.62 171 GLN A C 1
ATOM 1263 O O . GLN A 1 171 ? 29.067 14.257 -18.968 1.00 91.62 171 GLN A O 1
ATOM 1268 N N . GLY A 1 172 ? 30.295 15.695 -17.766 1.00 88.06 172 GLY A N 1
ATOM 1269 C CA . GLY A 1 172 ? 30.437 14.841 -16.592 1.00 88.06 172 GLY A CA 1
ATOM 1270 C C . GLY A 1 172 ? 29.443 15.200 -15.493 1.00 88.06 172 GLY A C 1
ATOM 1271 O O . GLY A 1 172 ? 28.274 15.460 -15.756 1.00 88.06 172 GLY A O 1
ATOM 1272 N N . SER A 1 173 ? 29.895 15.177 -14.245 1.00 81.94 173 SER A N 1
ATOM 1273 C CA . SER A 1 173 ? 29.058 15.336 -13.048 1.00 81.94 173 SER A CA 1
ATOM 1274 C C . SER A 1 173 ? 29.083 16.738 -12.453 1.00 81.94 173 SER A C 1
ATOM 1276 O O . SER A 1 173 ? 28.294 17.024 -11.555 1.00 81.94 173 SER A O 1
ATOM 1278 N N . LEU A 1 174 ? 29.974 17.618 -12.917 1.00 82.19 174 LEU A N 1
ATOM 1279 C CA . LEU A 1 174 ? 30.074 18.963 -12.353 1.00 82.19 174 LEU A CA 1
ATOM 1280 C C . LEU A 1 174 ? 28.885 19.843 -12.758 1.00 82.19 174 LEU A C 1
ATOM 1282 O O . LEU A 1 174 ? 28.500 19.819 -13.927 1.00 82.19 174 LEU A O 1
ATOM 1286 N N . PRO A 1 175 ? 28.334 20.665 -11.847 1.00 80.94 175 PRO A N 1
ATOM 1287 C CA . PRO A 1 175 ? 27.163 21.503 -12.103 1.00 80.94 175 PRO A CA 1
ATOM 1288 C C . PRO A 1 175 ? 27.521 22.764 -12.906 1.00 80.94 175 PRO A C 1
ATOM 1290 O O . PRO A 1 175 ? 27.385 23.887 -12.429 1.00 80.94 175 PRO A O 1
ATOM 1293 N N . VAL A 1 176 ? 28.014 22.586 -14.129 1.00 87.31 176 VAL A N 1
ATOM 1294 C CA . VAL A 1 176 ? 28.383 23.677 -15.033 1.00 87.31 176 VAL A CA 1
ATOM 1295 C C . VAL A 1 176 ? 27.413 23.672 -16.205 1.00 87.31 176 VAL A C 1
ATOM 1297 O O . VAL A 1 176 ? 27.459 22.773 -17.040 1.00 87.31 176 VAL A O 1
ATOM 1300 N N . ALA A 1 177 ? 26.538 24.672 -16.268 1.00 89.88 177 ALA A N 1
ATOM 1301 C CA . ALA A 1 177 ? 25.699 24.943 -17.430 1.00 89.88 177 ALA A CA 1
ATOM 1302 C C . ALA A 1 177 ? 25.174 26.384 -17.428 1.00 89.88 177 ALA A C 1
ATOM 1304 O O . ALA A 1 177 ? 24.664 26.86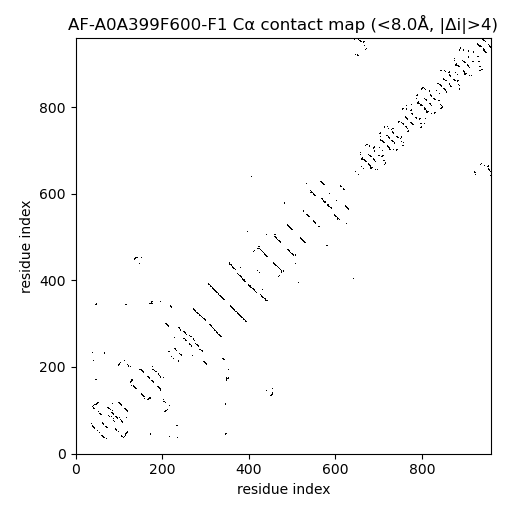9 -16.414 1.00 89.88 177 ALA A O 1
ATOM 1305 N N . GLY A 1 178 ? 25.258 27.079 -18.556 1.00 92.25 178 GLY A N 1
ATOM 1306 C CA . GLY A 1 178 ? 24.729 28.434 -18.646 1.00 92.25 178 GLY A CA 1
ATOM 1307 C C . GLY A 1 178 ? 25.016 29.131 -19.964 1.00 92.25 178 GLY A C 1
ATOM 1308 O O . GLY A 1 178 ? 25.758 28.633 -20.813 1.00 92.25 178 GLY A O 1
ATOM 1309 N N . ARG A 1 179 ? 24.434 30.318 -20.117 1.00 94.94 179 ARG A N 1
ATOM 1310 C CA . ARG A 1 179 ? 24.742 31.241 -21.209 1.00 94.94 179 ARG A CA 1
ATOM 1311 C C . ARG A 1 179 ? 26.026 31.995 -20.887 1.00 94.94 179 ARG A C 1
ATOM 1313 O O . ARG A 1 179 ? 26.170 32.545 -19.801 1.00 94.94 179 ARG A O 1
ATOM 1320 N N . VAL A 1 180 ? 26.944 32.053 -21.840 1.00 97.06 180 VAL A N 1
ATOM 1321 C CA . VAL A 1 180 ? 28.211 32.774 -21.713 1.00 97.06 180 VAL A CA 1
ATOM 1322 C C . VAL A 1 180 ? 27.956 34.275 -21.789 1.00 97.06 180 VAL A C 1
ATOM 1324 O O . VAL A 1 180 ? 27.543 34.784 -22.831 1.00 97.06 180 VAL A O 1
ATOM 1327 N N . LEU A 1 181 ? 28.222 34.987 -20.697 1.00 97.19 181 LEU A N 1
ATOM 1328 C CA . LEU A 1 181 ? 28.125 36.446 -20.627 1.00 97.19 181 LEU A CA 1
ATOM 1329 C C . LEU A 1 181 ? 29.460 37.128 -20.916 1.00 97.19 181 LEU A C 1
ATOM 1331 O O . LEU A 1 181 ? 29.505 38.143 -21.605 1.00 97.19 181 LEU A O 1
ATOM 1335 N N . GLU A 1 182 ? 30.546 36.575 -20.383 1.00 96.62 182 GLU A N 1
ATOM 1336 C CA . GLU A 1 182 ? 31.877 37.160 -20.491 1.00 96.62 182 GLU A CA 1
ATOM 1337 C C . GLU A 1 182 ? 32.936 36.057 -20.528 1.00 96.62 182 GLU A C 1
ATOM 1339 O O . GLU A 1 182 ? 32.793 35.027 -19.869 1.00 96.62 182 GLU A O 1
ATOM 1344 N N . VAL A 1 183 ? 34.006 36.277 -21.293 1.00 96.12 183 VAL A N 1
ATOM 1345 C CA . VAL A 1 183 ? 35.160 35.377 -21.355 1.00 96.12 183 VAL A CA 1
ATOM 1346 C C . VAL A 1 183 ? 36.435 36.185 -21.193 1.00 96.12 183 VAL A C 1
ATOM 1348 O O . VAL A 1 183 ? 36.684 37.125 -21.947 1.00 96.12 183 VAL A O 1
ATOM 1351 N N . ARG A 1 184 ? 37.265 35.799 -20.225 1.00 94.69 184 ARG A N 1
ATOM 1352 C CA . ARG A 1 184 ? 38.582 36.388 -19.974 1.00 94.69 184 ARG A CA 1
ATOM 1353 C C . ARG A 1 184 ? 39.649 35.307 -20.045 1.00 94.69 184 ARG A C 1
ATOM 1355 O O . ARG A 1 184 ? 39.496 34.234 -19.473 1.00 94.69 184 ARG A O 1
ATOM 1362 N N . GLN A 1 185 ? 40.742 35.599 -20.734 1.00 91.44 185 GLN A N 1
ATOM 1363 C CA . GLN A 1 185 ? 41.922 34.737 -20.736 1.00 91.44 185 GLN A CA 1
ATOM 1364 C C . GLN A 1 185 ? 42.859 35.143 -19.599 1.00 91.44 185 GLN A C 1
ATOM 1366 O O . GLN A 1 185 ? 43.140 36.328 -19.424 1.00 91.44 185 GLN A O 1
ATOM 1371 N N . ASN A 1 186 ? 43.358 34.162 -18.852 1.00 87.06 186 ASN A N 1
ATOM 1372 C CA . ASN A 1 186 ? 44.374 34.337 -17.823 1.00 87.06 186 ASN A CA 1
ATOM 1373 C C . ASN A 1 186 ? 45.434 33.232 -17.958 1.00 87.06 186 ASN A C 1
ATOM 1375 O O . ASN A 1 186 ? 45.305 32.141 -17.401 1.00 87.06 186 ASN A O 1
ATOM 1379 N N . GLY A 1 187 ? 46.476 33.493 -18.751 1.00 86.31 187 GLY A N 1
ATOM 1380 C CA . GLY A 1 187 ? 47.476 32.479 -19.093 1.00 86.31 187 GLY A CA 1
ATOM 1381 C C . GLY A 1 187 ? 46.850 31.308 -19.858 1.00 86.31 187 GLY A C 1
ATOM 1382 O O . GLY A 1 187 ? 46.243 31.518 -20.903 1.00 86.31 187 GLY A O 1
ATOM 1383 N N . ASN A 1 188 ? 46.984 30.088 -19.326 1.00 86.12 188 ASN A N 1
ATOM 1384 C CA . ASN A 1 188 ? 46.385 28.870 -19.896 1.00 86.12 188 ASN A CA 1
ATOM 1385 C C . ASN A 1 188 ? 44.938 28.620 -19.432 1.00 86.12 188 ASN A C 1
ATOM 1387 O O . ASN A 1 188 ? 44.327 27.624 -19.829 1.00 86.12 188 ASN A O 1
ATOM 1391 N N . GLN A 1 189 ? 44.403 29.493 -18.575 1.00 92.12 189 GLN A N 1
ATOM 1392 C CA . GLN A 1 189 ? 43.058 29.373 -18.034 1.00 92.12 189 GLN A CA 1
ATOM 1393 C C . GLN A 1 189 ? 42.096 30.341 -18.723 1.00 92.12 189 GLN A C 1
ATOM 1395 O O . GLN A 1 189 ? 42.415 31.498 -18.996 1.00 92.12 189 GLN A O 1
ATOM 1400 N N . THR A 1 190 ? 40.881 29.862 -18.959 1.00 94.62 190 THR A N 1
ATOM 1401 C CA . THR A 1 190 ? 39.761 30.630 -19.496 1.00 94.62 190 THR A CA 1
ATOM 1402 C C . THR A 1 190 ? 38.746 30.841 -18.384 1.00 94.62 190 THR A C 1
ATOM 1404 O O . THR A 1 190 ? 38.117 29.887 -17.939 1.00 94.62 190 THR A O 1
ATOM 1407 N N . LEU A 1 191 ? 38.569 32.079 -17.936 1.00 95.00 191 LEU A N 1
ATOM 1408 C CA . LEU A 1 191 ? 37.526 32.448 -16.985 1.00 95.00 191 LEU A CA 1
ATOM 1409 C C . LEU A 1 191 ? 36.265 32.791 -17.776 1.00 95.00 191 LEU A C 1
ATOM 1411 O O . LEU A 1 191 ? 36.281 33.693 -18.614 1.00 95.00 191 LEU A O 1
ATOM 1415 N N . VAL A 1 192 ? 35.178 32.076 -17.514 1.00 96.56 192 VAL A N 1
ATOM 1416 C CA . VAL A 1 192 ? 33.897 32.234 -18.204 1.00 96.56 192 VAL A CA 1
ATOM 1417 C C . VAL A 1 192 ? 32.842 32.651 -17.194 1.00 96.56 192 VAL A C 1
ATOM 1419 O O . VAL A 1 192 ? 32.522 31.885 -16.292 1.00 96.56 192 VAL A O 1
ATOM 1422 N N . THR A 1 193 ? 32.269 33.840 -17.345 1.00 95.25 193 THR A N 1
ATOM 1423 C CA . THR A 1 193 ? 31.076 34.225 -16.587 1.00 95.25 193 THR A CA 1
ATOM 1424 C C . THR A 1 193 ? 29.851 33.647 -17.277 1.00 95.25 193 THR A C 1
ATOM 1426 O O . THR A 1 193 ? 29.568 33.968 -18.433 1.00 95.25 193 THR A O 1
ATOM 1429 N N . LEU A 1 194 ? 29.128 32.798 -16.560 1.00 93.12 194 LEU A N 1
ATOM 1430 C CA . LEU A 1 194 ? 27.901 32.154 -16.985 1.00 93.12 194 LEU A CA 1
ATOM 1431 C C . LEU A 1 194 ? 26.696 32.782 -16.293 1.00 93.12 194 LEU A C 1
ATOM 1433 O O . LEU A 1 194 ? 26.747 33.132 -15.116 1.00 93.12 194 LEU A O 1
ATOM 1437 N N . GLU A 1 195 ? 25.602 32.874 -17.034 1.00 91.06 195 GLU A N 1
ATOM 1438 C CA . GLU A 1 195 ? 24.254 33.071 -16.516 1.00 91.06 195 GLU A CA 1
ATOM 1439 C C . GLU A 1 195 ? 23.525 31.730 -16.519 1.00 91.06 195 GLU A C 1
ATOM 1441 O O . GLU A 1 195 ? 23.466 31.053 -17.551 1.00 91.06 195 GLU A O 1
ATOM 1446 N N . LEU A 1 196 ? 22.959 31.340 -15.379 1.00 85.56 196 LEU A N 1
ATOM 1447 C CA . LEU A 1 196 ? 22.122 30.154 -15.296 1.00 85.56 196 LEU A CA 1
ATOM 1448 C C . LEU A 1 196 ? 20.860 30.350 -16.143 1.00 85.56 196 LEU A C 1
ATOM 1450 O O . LEU A 1 196 ? 20.121 31.314 -15.956 1.00 85.56 196 LEU A O 1
ATOM 1454 N N . VAL A 1 197 ? 20.590 29.412 -17.046 1.00 84.81 197 VAL A N 1
ATOM 1455 C CA . VAL A 1 197 ? 19.406 29.421 -17.915 1.00 84.81 197 VAL A CA 1
ATOM 1456 C C . VAL A 1 197 ? 18.603 28.133 -17.752 1.00 84.81 197 VAL A C 1
ATOM 1458 O O . VAL A 1 197 ? 19.088 27.154 -17.188 1.00 84.81 197 VAL A O 1
ATOM 1461 N N . SER A 1 198 ? 17.361 28.127 -18.235 1.00 78.50 198 SER A N 1
ATOM 1462 C CA . SER A 1 198 ? 16.503 26.943 -18.193 1.00 78.50 198 SER A CA 1
ATOM 1463 C C . SER A 1 198 ? 17.002 25.832 -19.128 1.00 78.50 198 SER A C 1
ATOM 1465 O O . SER A 1 198 ? 17.694 26.088 -20.114 1.00 78.50 198 SER A O 1
ATOM 1467 N N . ILE A 1 199 ? 16.634 24.579 -18.835 1.00 80.12 199 ILE A N 1
ATOM 1468 C CA . ILE A 1 199 ? 17.123 23.399 -19.569 1.00 80.12 199 ILE A CA 1
ATOM 1469 C C . ILE A 1 199 ? 16.798 23.424 -21.072 1.00 80.12 199 ILE A C 1
ATOM 1471 O O . ILE A 1 199 ? 17.610 22.970 -21.870 1.00 80.12 199 ILE A O 1
ATOM 1475 N N . ASP A 1 200 ? 15.670 24.015 -21.473 1.00 79.19 200 ASP A N 1
ATOM 1476 C CA . ASP A 1 200 ? 15.267 24.205 -22.876 1.00 79.19 200 ASP A CA 1
ATOM 1477 C C . ASP A 1 200 ? 16.168 25.190 -23.638 1.00 79.19 200 ASP A C 1
ATOM 1479 O O . ASP A 1 200 ? 16.244 25.147 -24.864 1.00 79.19 200 ASP A O 1
ATOM 1483 N N . GLN A 1 201 ? 16.890 26.057 -22.921 1.00 86.75 201 GLN A N 1
ATOM 1484 C CA . GLN A 1 201 ? 17.914 26.919 -23.510 1.00 86.75 201 GLN A CA 1
ATOM 1485 C C . GLN A 1 201 ? 19.281 26.230 -23.601 1.00 86.75 201 GLN A C 1
ATOM 1487 O O . GLN A 1 201 ? 20.153 26.728 -24.307 1.00 86.75 201 GLN A O 1
ATOM 1492 N N . LEU A 1 202 ? 19.474 25.104 -22.906 1.00 88.94 202 LEU A N 1
ATOM 1493 C CA . LEU A 1 202 ? 20.709 24.313 -22.925 1.00 88.94 202 LEU A CA 1
ATOM 1494 C C . LEU A 1 202 ? 20.632 23.166 -23.942 1.00 88.94 202 LEU A C 1
ATOM 1496 O O . LEU A 1 202 ? 21.572 22.932 -24.705 1.00 88.94 202 LEU A O 1
ATOM 1500 N N . LEU A 1 203 ? 19.498 22.463 -23.964 1.00 89.44 203 LEU A N 1
ATOM 1501 C CA . LEU A 1 203 ? 19.254 21.267 -24.763 1.00 89.44 203 LEU A CA 1
ATOM 1502 C C . LEU A 1 203 ? 18.044 21.486 -25.672 1.00 89.44 203 LEU A C 1
ATOM 1504 O O . LEU A 1 203 ? 16.949 21.789 -25.207 1.00 89.44 203 LEU A O 1
ATOM 1508 N N . SER A 1 204 ? 18.236 21.280 -26.974 1.00 89.62 204 SER A N 1
ATOM 1509 C CA . SER A 1 204 ? 17.171 21.395 -27.975 1.00 89.62 204 SER A CA 1
ATOM 1510 C C . SER A 1 204 ? 16.258 20.168 -28.001 1.00 89.62 204 SER A C 1
ATOM 1512 O O . SER A 1 204 ? 15.069 20.292 -28.290 1.00 89.62 204 SER A O 1
ATOM 1514 N N . ARG A 1 205 ? 16.795 18.980 -27.688 1.00 87.19 205 ARG A N 1
ATOM 1515 C CA . ARG A 1 205 ? 16.031 17.735 -27.522 1.00 87.19 205 ARG A CA 1
ATOM 1516 C C . ARG A 1 205 ? 16.639 16.890 -26.423 1.00 87.19 205 ARG A C 1
ATOM 1518 O O . ARG A 1 205 ? 17.842 16.638 -26.421 1.00 87.19 205 ARG A O 1
ATOM 1525 N N . TYR A 1 206 ? 15.799 16.400 -25.523 1.00 86.38 206 TYR A N 1
ATOM 1526 C CA . TYR A 1 206 ? 16.230 15.534 -24.441 1.00 86.38 206 TYR A CA 1
ATOM 1527 C C . TYR A 1 206 ? 15.113 14.582 -24.011 1.00 86.38 206 TYR A C 1
ATOM 1529 O O . TYR A 1 206 ? 13.932 14.879 -24.162 1.00 86.38 206 TYR A O 1
ATOM 1537 N N . ARG A 1 207 ? 15.491 13.404 -23.511 1.00 83.69 207 ARG A N 1
ATOM 1538 C CA . ARG A 1 207 ? 14.560 12.423 -22.948 1.00 83.69 207 ARG A CA 1
ATOM 1539 C C . ARG A 1 207 ? 15.253 11.681 -21.820 1.00 83.69 207 ARG A C 1
ATOM 1541 O O . ARG A 1 207 ? 16.285 11.058 -22.052 1.00 83.69 207 ARG A O 1
ATOM 1548 N N . LEU A 1 208 ? 14.662 11.729 -20.634 1.00 80.38 208 LEU A N 1
ATOM 1549 C CA . LEU A 1 208 ? 15.175 11.048 -19.452 1.00 80.38 208 LEU A CA 1
ATOM 1550 C C . LEU A 1 208 ? 14.097 10.117 -18.911 1.00 80.38 208 LEU A C 1
ATOM 1552 O O . LEU A 1 208 ? 12.974 10.553 -18.681 1.00 80.38 208 LEU A O 1
ATOM 1556 N N . GLN A 1 209 ? 14.407 8.834 -18.777 1.00 84.19 209 GLN A N 1
ATOM 1557 C CA . GLN A 1 209 ? 13.473 7.825 -18.293 1.00 84.19 209 GLN A CA 1
ATOM 1558 C C . GLN A 1 209 ? 14.256 6.735 -17.564 1.00 84.19 209 GLN A C 1
ATOM 1560 O O . GLN A 1 209 ? 14.592 5.709 -18.146 1.00 84.19 209 GLN A O 1
ATOM 1565 N N . GLU A 1 210 ? 14.555 6.964 -16.289 1.00 84.19 210 GLU A N 1
ATOM 1566 C CA . GLU A 1 210 ? 15.318 6.026 -15.465 1.00 84.19 210 GLU A CA 1
ATOM 1567 C C . GLU A 1 210 ? 14.728 5.883 -14.065 1.00 84.19 210 GLU A C 1
ATOM 1569 O O . GLU A 1 210 ? 14.219 6.838 -13.483 1.00 84.19 210 GLU A O 1
ATOM 1574 N N . THR A 1 211 ? 14.876 4.688 -13.499 1.00 81.31 211 THR A N 1
ATOM 1575 C CA . THR A 1 211 ? 14.658 4.423 -12.073 1.00 81.31 211 THR A CA 1
ATOM 1576 C C . THR A 1 211 ? 15.988 4.046 -11.442 1.00 81.31 211 THR A C 1
ATOM 1578 O O . THR A 1 211 ? 16.509 2.968 -11.716 1.00 81.31 211 THR A O 1
ATOM 1581 N N . PHE A 1 212 ? 16.541 4.925 -10.619 1.00 78.25 212 PHE A N 1
ATOM 1582 C CA . PHE A 1 212 ? 17.805 4.713 -9.924 1.00 78.25 212 PHE A CA 1
ATOM 1583 C C . PHE A 1 212 ? 17.587 3.974 -8.609 1.00 78.25 212 PHE A C 1
ATOM 1585 O O . PHE A 1 212 ? 16.597 4.208 -7.921 1.00 78.25 212 PHE A O 1
ATOM 1592 N N . ASP A 1 213 ? 18.528 3.116 -8.240 1.00 74.62 213 ASP A N 1
ATOM 1593 C CA . ASP A 1 213 ? 18.616 2.512 -6.919 1.00 74.62 213 ASP A CA 1
ATOM 1594 C C . ASP A 1 213 ? 19.666 3.248 -6.085 1.00 74.62 213 ASP A C 1
ATOM 1596 O O . ASP A 1 213 ? 20.856 3.274 -6.412 1.00 74.62 213 ASP A O 1
ATOM 1600 N N . LEU A 1 214 ? 19.226 3.832 -4.972 1.00 72.06 214 LEU A N 1
ATOM 1601 C CA . LEU A 1 214 ? 20.078 4.668 -4.137 1.00 72.06 214 LEU A CA 1
ATOM 1602 C C . LEU A 1 214 ? 20.972 3.861 -3.181 1.00 72.06 214 LEU A C 1
ATOM 1604 O O . LEU A 1 214 ? 21.851 4.445 -2.553 1.00 72.06 214 LEU A O 1
ATOM 1608 N N . ARG A 1 215 ? 20.849 2.524 -3.123 1.00 71.50 215 ARG A N 1
ATOM 1609 C CA . ARG A 1 215 ? 21.730 1.629 -2.338 1.00 71.50 215 ARG A CA 1
ATOM 1610 C C . ARG A 1 215 ? 23.215 1.837 -2.551 1.00 71.50 215 ARG A C 1
ATOM 1612 O O . ARG A 1 215 ? 24.011 1.616 -1.640 1.00 71.50 215 ARG A O 1
ATOM 1619 N N . GLY A 1 216 ? 23.569 2.109 -3.801 1.00 64.69 216 GLY A N 1
ATOM 1620 C CA . GLY A 1 216 ? 24.946 2.211 -4.264 1.00 64.69 216 GLY A CA 1
ATOM 1621 C C . GLY A 1 216 ? 25.510 3.622 -4.206 1.00 64.69 216 GLY A C 1
ATOM 1622 O O . GLY A 1 216 ? 26.678 3.832 -4.529 1.00 64.69 216 GLY A O 1
ATOM 1623 N N . VAL A 1 217 ? 24.680 4.597 -3.835 1.00 70.00 217 VAL A N 1
ATOM 1624 C CA . VAL A 1 217 ? 25.072 5.997 -3.801 1.00 70.00 217 VAL A CA 1
ATOM 1625 C C . VAL A 1 217 ? 25.781 6.274 -2.486 1.00 70.00 217 VAL A C 1
ATOM 1627 O O . VAL A 1 217 ? 25.236 6.052 -1.409 1.00 70.00 217 VAL A O 1
ATOM 1630 N N . SER A 1 218 ? 27.002 6.798 -2.577 1.00 67.94 218 SER A N 1
ATOM 1631 C CA . SER A 1 218 ? 27.730 7.260 -1.399 1.00 67.94 218 SER A CA 1
ATOM 1632 C C . SER A 1 218 ? 27.119 8.576 -0.904 1.00 67.94 218 SER A C 1
ATOM 1634 O O . SER A 1 218 ? 27.162 9.563 -1.643 1.00 67.94 218 SER A O 1
ATOM 1636 N N . PRO A 1 219 ? 26.549 8.623 0.312 1.00 75.25 219 PRO A N 1
ATOM 1637 C CA . PRO A 1 219 ? 26.034 9.857 0.867 1.00 75.25 219 PRO A CA 1
ATOM 1638 C C . PRO A 1 219 ? 27.171 10.832 1.159 1.00 75.25 219 PRO A C 1
ATOM 1640 O O . PRO A 1 219 ? 28.239 10.442 1.635 1.00 75.25 219 PRO A O 1
ATOM 1643 N N . HIS A 1 220 ? 26.905 12.115 0.943 1.00 77.25 220 HIS A N 1
ATOM 1644 C CA . HIS A 1 220 ? 27.719 13.181 1.502 1.00 77.25 220 HIS A CA 1
ATOM 1645 C C . HIS A 1 220 ? 27.333 13.397 2.968 1.00 77.25 220 HIS A C 1
ATOM 1647 O O . HIS A 1 220 ? 26.150 13.533 3.290 1.00 77.25 220 HIS A O 1
ATOM 1653 N N . ILE A 1 221 ? 28.328 13.436 3.850 1.00 77.00 221 ILE A N 1
ATOM 1654 C CA . ILE A 1 221 ? 28.141 13.672 5.280 1.00 77.00 221 ILE A CA 1
ATOM 1655 C C . ILE A 1 221 ? 28.559 15.120 5.584 1.00 77.00 221 ILE A C 1
ATOM 1657 O O . ILE A 1 221 ? 29.677 15.508 5.238 1.00 77.00 221 ILE A O 1
ATOM 1661 N N . PRO A 1 222 ? 27.697 15.936 6.218 1.00 78.69 222 PRO A N 1
ATOM 1662 C CA . PRO A 1 222 ? 28.061 17.285 6.638 1.00 78.69 222 PRO A CA 1
ATOM 1663 C C . PRO A 1 222 ? 29.232 17.301 7.636 1.00 78.69 222 PRO A C 1
ATOM 1665 O O . PRO A 1 222 ? 29.302 16.472 8.543 1.00 78.69 222 PRO A O 1
ATOM 1668 N N . GLN A 1 223 ? 30.133 18.279 7.507 1.00 79.19 223 GLN A N 1
ATOM 1669 C CA . GLN A 1 223 ? 31.341 18.381 8.341 1.00 79.19 223 GLN A CA 1
ATOM 1670 C C . GLN A 1 223 ? 31.027 18.483 9.845 1.00 79.19 223 GLN A C 1
ATOM 1672 O O . GLN A 1 223 ? 31.676 17.841 10.668 1.00 79.19 223 GLN A O 1
ATOM 1677 N N . ASP A 1 224 ? 30.010 19.257 10.219 1.00 78.06 224 ASP A N 1
ATOM 1678 C CA . ASP A 1 224 ? 29.567 19.401 11.609 1.00 78.06 224 ASP A CA 1
ATOM 1679 C C . ASP A 1 224 ? 29.021 18.088 12.196 1.00 78.06 224 ASP A C 1
ATOM 1681 O O . ASP A 1 224 ? 29.101 17.864 13.407 1.00 78.06 224 ASP A O 1
ATOM 1685 N N . VAL A 1 225 ? 28.519 17.190 11.348 1.00 83.38 225 VAL A N 1
ATOM 1686 C CA . VAL A 1 225 ? 28.117 15.835 11.735 1.00 83.38 225 VAL A CA 1
ATOM 1687 C C . VAL A 1 225 ? 29.348 14.946 11.916 1.00 83.38 225 VAL A C 1
ATOM 1689 O O . VAL A 1 225 ? 29.472 14.325 12.969 1.00 83.38 225 VAL A O 1
ATOM 1692 N N . GLU A 1 226 ? 30.306 14.950 10.981 1.00 82.81 226 GLU A N 1
ATOM 1693 C CA . GLU A 1 226 ? 31.573 14.197 11.107 1.00 82.81 226 GLU A CA 1
ATOM 1694 C C . GLU A 1 226 ? 32.378 14.581 12.361 1.00 82.81 226 GLU A C 1
ATOM 1696 O O . GLU A 1 226 ? 33.021 13.740 12.998 1.00 82.81 226 GLU A O 1
ATOM 1701 N N . GLU A 1 227 ? 32.344 15.854 12.757 1.00 85.12 227 GLU A N 1
ATOM 1702 C CA . GLU A 1 227 ? 33.045 16.344 13.945 1.00 85.12 227 GLU A CA 1
ATOM 1703 C C . GLU A 1 227 ? 32.448 15.785 15.247 1.00 85.12 227 GLU A C 1
ATOM 1705 O O . GLU A 1 227 ? 33.199 15.457 16.175 1.00 85.12 227 GLU A O 1
ATOM 1710 N N . ASN A 1 228 ? 31.125 15.599 15.305 1.00 84.62 228 ASN A N 1
ATOM 1711 C CA . ASN A 1 228 ? 30.400 15.218 16.523 1.00 84.62 228 ASN A CA 1
ATOM 1712 C C . ASN A 1 228 ? 30.012 13.729 16.594 1.00 84.62 228 ASN A C 1
ATOM 1714 O O . ASN A 1 228 ? 29.842 13.208 17.696 1.00 84.62 228 ASN A O 1
ATOM 1718 N N . PHE A 1 229 ? 29.906 13.036 15.458 1.00 86.62 229 PHE A N 1
ATOM 1719 C CA . PHE A 1 229 ? 29.379 11.672 15.363 1.00 86.62 229 PHE A CA 1
ATOM 1720 C C . PHE A 1 229 ? 30.404 10.685 14.802 1.00 86.62 229 PHE A C 1
ATOM 1722 O O . PHE A 1 229 ? 31.207 11.014 13.930 1.00 86.62 229 PHE A O 1
ATOM 1729 N N . GLU A 1 230 ? 30.373 9.458 15.308 1.00 87.31 230 GLU A N 1
ATOM 1730 C CA . GLU A 1 230 ? 30.983 8.295 14.672 1.00 87.31 230 GLU A CA 1
ATOM 1731 C C . GLU A 1 230 ? 29.985 7.711 13.667 1.00 87.31 230 GLU A C 1
ATOM 1733 O O . GLU A 1 230 ? 28.830 7.453 14.012 1.00 87.31 230 GLU A O 1
ATOM 1738 N N . ILE A 1 231 ? 30.413 7.543 12.414 1.00 82.50 231 ILE A N 1
ATOM 1739 C CA . ILE A 1 231 ? 29.549 7.134 11.301 1.00 82.50 231 ILE A CA 1
ATOM 1740 C C . ILE A 1 231 ? 30.153 5.897 10.659 1.00 82.50 231 ILE A C 1
ATOM 1742 O O . ILE A 1 231 ? 31.263 5.945 10.133 1.00 82.50 231 ILE A O 1
ATOM 1746 N N . THR A 1 232 ? 29.414 4.794 10.696 1.00 82.25 232 THR A N 1
ATOM 1747 C CA . THR A 1 232 ? 29.874 3.500 10.189 1.00 82.25 232 THR A CA 1
ATOM 1748 C C . THR A 1 232 ? 28.980 3.041 9.035 1.00 82.25 232 THR A C 1
ATOM 1750 O O . THR A 1 232 ? 27.777 2.851 9.236 1.00 82.25 232 THR A O 1
ATOM 1753 N N . PRO A 1 233 ? 29.524 2.862 7.817 1.00 75.62 233 PRO A N 1
ATOM 1754 C CA . PRO A 1 233 ? 28.806 2.209 6.730 1.00 75.62 233 PRO A CA 1
ATOM 1755 C C . PRO A 1 233 ? 28.766 0.688 6.960 1.00 75.62 233 PRO A C 1
ATOM 1757 O O . PRO A 1 233 ? 29.804 0.041 7.078 1.00 75.62 233 PRO A O 1
ATOM 1760 N N . GLU A 1 234 ? 27.569 0.098 6.971 1.00 78.00 234 GLU A N 1
ATOM 1761 C CA . GLU A 1 234 ? 27.352 -1.352 7.151 1.00 78.00 234 GLU A CA 1
ATOM 1762 C C . GLU A 1 234 ? 27.191 -2.105 5.808 1.00 78.00 234 GLU A C 1
ATOM 1764 O O . GLU A 1 234 ? 26.953 -3.317 5.769 1.00 78.00 234 GLU A O 1
ATOM 1769 N N . GLY A 1 235 ? 27.309 -1.383 4.688 1.00 70.50 235 GLY A N 1
ATOM 1770 C CA . GLY A 1 235 ? 27.159 -1.904 3.328 1.00 70.50 235 GLY A CA 1
ATOM 1771 C C . GLY A 1 235 ? 25.700 -2.035 2.869 1.00 70.50 235 GLY A C 1
ATOM 1772 O O . GLY A 1 235 ? 24.776 -2.209 3.669 1.00 70.50 235 GLY A O 1
ATOM 1773 N N . GLY A 1 236 ? 25.495 -1.943 1.550 1.00 69.62 236 GLY A N 1
ATOM 1774 C CA . GLY A 1 236 ? 24.176 -2.084 0.917 1.00 69.62 236 GLY A CA 1
ATOM 1775 C C . GLY A 1 236 ? 23.200 -0.935 1.202 1.00 69.62 236 GLY A C 1
ATOM 1776 O O . GLY A 1 236 ? 22.002 -1.180 1.276 1.00 69.62 236 GLY A O 1
ATOM 1777 N N . GLY A 1 237 ? 23.696 0.293 1.395 1.00 72.69 237 GLY A N 1
ATOM 1778 C CA . GLY A 1 237 ? 22.869 1.464 1.724 1.00 72.69 237 GLY A CA 1
ATOM 1779 C C . GLY A 1 237 ? 22.505 1.594 3.209 1.00 72.69 237 GLY A C 1
ATOM 1780 O O . GLY A 1 237 ? 21.582 2.336 3.543 1.00 72.69 237 GLY A O 1
ATOM 1781 N N . ARG A 1 238 ? 23.204 0.871 4.098 1.00 82.06 238 ARG A N 1
ATOM 1782 C CA . ARG A 1 238 ? 22.991 0.899 5.553 1.00 82.06 238 ARG A CA 1
ATOM 1783 C C . ARG A 1 238 ? 24.071 1.695 6.284 1.00 82.06 238 ARG A C 1
ATOM 1785 O O . ARG A 1 238 ? 25.260 1.517 6.014 1.00 82.06 238 ARG A O 1
ATOM 1792 N N . TYR A 1 239 ? 23.650 2.528 7.231 1.00 81.56 239 TYR A N 1
ATOM 1793 C CA . TYR A 1 239 ? 24.506 3.430 8.005 1.00 81.56 239 TYR A CA 1
ATOM 1794 C C . TYR A 1 239 ? 24.126 3.407 9.478 1.00 81.56 239 TYR A C 1
ATOM 1796 O O . TYR A 1 239 ? 22.939 3.451 9.799 1.00 81.56 239 TYR A O 1
ATOM 1804 N N . SER A 1 240 ? 25.120 3.431 10.363 1.00 85.38 240 SER A N 1
ATOM 1805 C CA . SER A 1 240 ? 24.927 3.715 11.784 1.00 85.38 240 SER A CA 1
ATOM 1806 C C . SER A 1 240 ? 25.658 4.995 12.182 1.00 85.38 240 SER A C 1
ATOM 1808 O O . SER A 1 240 ? 26.824 5.168 11.827 1.00 85.38 240 SER A O 1
ATOM 1810 N N . LEU A 1 241 ? 24.995 5.870 12.932 1.00 87.25 241 LEU A N 1
ATOM 1811 C CA . LEU A 1 241 ? 25.537 7.113 13.464 1.00 87.25 241 LEU A CA 1
ATOM 1812 C C . LEU A 1 241 ? 25.351 7.129 14.979 1.00 87.25 241 LEU A C 1
ATOM 1814 O O . LEU A 1 241 ? 24.232 6.935 15.452 1.00 87.25 241 LEU A O 1
ATOM 1818 N N . SER A 1 242 ? 26.416 7.415 15.718 1.00 87.31 242 SER A N 1
ATOM 1819 C CA . SER A 1 242 ? 26.387 7.539 17.178 1.00 87.31 242 SER A CA 1
ATOM 1820 C C . SER A 1 242 ? 27.178 8.761 17.622 1.00 87.31 242 SER A C 1
ATOM 1822 O O . SER A 1 242 ? 28.243 9.051 17.078 1.00 87.31 242 SER A O 1
ATOM 1824 N N . LEU A 1 243 ? 26.660 9.508 18.598 1.00 85.44 243 LEU A N 1
ATOM 1825 C CA . LEU A 1 243 ? 27.384 10.639 19.183 1.00 85.44 243 LEU A CA 1
ATOM 1826 C C . LEU A 1 243 ? 28.708 10.146 19.793 1.00 85.44 243 LEU A C 1
ATOM 1828 O O . LEU A 1 243 ? 28.717 9.149 20.518 1.00 85.44 243 LEU A O 1
ATOM 1832 N N . LYS A 1 244 ? 29.825 10.831 19.513 1.00 86.50 244 LYS A N 1
ATOM 1833 C CA . LYS A 1 244 ? 31.136 10.427 20.044 1.00 86.50 244 LYS A CA 1
ATOM 1834 C C . LYS A 1 244 ? 31.140 10.474 21.584 1.00 86.50 244 LYS A C 1
ATOM 1836 O O . LYS A 1 244 ? 30.546 11.393 22.149 1.00 86.50 244 LYS A O 1
ATOM 1841 N N . PRO A 1 245 ? 31.830 9.546 22.279 1.00 78.94 245 PRO A N 1
ATOM 1842 C CA . PRO A 1 245 ? 31.755 9.424 23.742 1.00 78.94 245 PRO A CA 1
ATOM 1843 C C . PRO A 1 245 ? 32.164 10.676 24.539 1.00 78.94 245 PRO A C 1
ATOM 1845 O O . PRO A 1 245 ? 31.740 10.841 25.679 1.00 78.94 245 PRO A O 1
ATOM 1848 N N . ASP A 1 246 ? 33.000 11.544 23.964 1.00 79.19 246 ASP A N 1
ATOM 1849 C CA . ASP A 1 246 ? 33.494 12.793 24.558 1.00 79.19 246 ASP A CA 1
ATOM 1850 C C . ASP A 1 246 ? 32.633 14.022 24.215 1.00 79.19 246 ASP A C 1
ATOM 1852 O O . ASP A 1 246 ? 32.902 15.129 24.690 1.00 79.19 246 ASP A O 1
ATOM 1856 N N . LYS A 1 247 ? 31.599 13.853 23.384 1.00 80.19 247 LYS A N 1
ATOM 1857 C CA . LYS A 1 247 ? 30.729 14.937 22.927 1.00 80.19 247 LYS A CA 1
ATOM 1858 C C . LYS A 1 247 ? 29.417 14.934 23.702 1.00 80.19 247 LYS A C 1
ATOM 1860 O O . LYS A 1 247 ? 28.764 13.914 23.876 1.00 80.19 247 LYS A O 1
ATOM 1865 N N . SER A 1 248 ? 29.002 16.121 24.130 1.00 75.81 248 SER A N 1
ATOM 1866 C CA . SER A 1 248 ? 27.637 16.396 24.577 1.00 75.81 248 SER A CA 1
ATOM 1867 C C . SER A 1 248 ? 27.163 17.656 23.871 1.00 75.81 248 SER A C 1
ATOM 1869 O O . SER A 1 248 ? 27.936 18.599 23.691 1.00 75.81 248 SER A O 1
ATOM 1871 N N . LEU A 1 249 ? 25.909 17.666 23.427 1.00 80.81 249 LEU A N 1
ATOM 1872 C CA . LEU A 1 249 ? 25.346 18.834 22.763 1.00 80.81 249 LEU A CA 1
ATOM 1873 C C . LEU A 1 249 ? 24.576 19.614 23.823 1.00 80.81 249 LEU A C 1
ATOM 1875 O O . LEU A 1 249 ? 23.600 19.097 24.360 1.00 80.81 249 LEU A O 1
ATOM 1879 N N . SER A 1 250 ? 25.008 20.828 24.164 1.00 78.44 250 SER A N 1
ATOM 1880 C CA . SER A 1 250 ? 24.302 21.692 25.119 1.00 78.44 250 SER A CA 1
ATOM 1881 C C . SER A 1 250 ? 24.246 23.142 24.640 1.00 78.44 250 SER A C 1
ATOM 1883 O O . SER A 1 250 ? 25.141 23.605 23.934 1.00 78.44 250 SER A O 1
ATOM 1885 N N . THR A 1 251 ? 23.162 23.846 24.971 1.00 75.88 251 THR A N 1
ATOM 1886 C CA . THR A 1 251 ? 22.984 25.266 24.638 1.00 75.88 251 THR A CA 1
ATOM 1887 C C . THR A 1 251 ? 22.013 25.952 25.601 1.00 75.88 251 THR A C 1
ATOM 1889 O O . THR A 1 251 ? 21.164 25.296 26.215 1.00 75.88 251 THR A O 1
ATOM 1892 N N . THR A 1 252 ? 22.128 27.276 25.699 1.00 68.50 252 THR A N 1
ATOM 1893 C CA . THR A 1 252 ? 21.222 28.153 26.451 1.00 68.50 252 THR A CA 1
ATOM 1894 C C . THR A 1 252 ? 20.555 29.116 25.471 1.00 68.50 252 THR A C 1
ATOM 1896 O O . THR A 1 252 ? 21.208 30.021 24.954 1.00 68.50 252 THR A O 1
ATOM 1899 N N . ALA A 1 253 ? 19.261 28.933 25.209 1.00 64.00 253 ALA A N 1
ATOM 1900 C CA . ALA A 1 253 ? 18.450 29.850 24.414 1.00 64.00 253 ALA A CA 1
ATOM 1901 C C . ALA A 1 253 ? 17.804 30.910 25.323 1.00 64.00 253 ALA A C 1
ATOM 1903 O O . ALA A 1 253 ? 17.319 30.595 26.410 1.00 64.00 253 ALA A O 1
ATOM 1904 N N . LEU A 1 254 ? 17.805 32.177 24.903 1.00 60.97 254 LEU A N 1
ATOM 1905 C CA . LEU A 1 254 ? 17.244 33.296 25.668 1.00 60.97 254 LEU A CA 1
ATOM 1906 C C . LEU A 1 254 ? 15.882 33.711 25.092 1.00 60.97 254 LEU A C 1
ATOM 1908 O O . LEU A 1 254 ? 15.770 33.967 23.893 1.00 60.97 254 LEU A O 1
ATOM 1912 N N . GLY A 1 255 ? 14.861 33.790 25.951 1.00 55.75 255 GLY A N 1
ATOM 1913 C CA . GLY A 1 255 ? 13.488 34.116 25.556 1.00 55.75 255 GLY A CA 1
ATOM 1914 C C . GLY A 1 255 ? 13.249 35.593 25.162 1.00 55.75 255 GLY A C 1
ATOM 1915 O O . GLY A 1 255 ? 14.130 36.439 25.337 1.00 55.75 255 GLY A O 1
ATOM 1916 N N . PRO A 1 256 ? 12.035 35.931 24.682 1.00 48.41 256 PRO A N 1
ATOM 1917 C CA . PRO A 1 256 ? 11.590 37.254 24.210 1.00 48.41 256 PRO A CA 1
ATOM 1918 C C . PRO A 1 256 ? 11.828 38.457 25.136 1.00 48.41 256 PRO A C 1
ATOM 1920 O O . PRO A 1 256 ? 11.838 39.587 24.658 1.00 48.41 256 PRO A O 1
ATOM 1923 N N . GLY A 1 257 ? 12.017 38.241 26.443 1.00 51.81 257 GLY A N 1
ATOM 1924 C CA . GLY A 1 257 ? 12.317 39.298 27.421 1.00 51.81 257 GLY A CA 1
ATOM 1925 C C . GLY A 1 257 ? 13.804 39.659 27.556 1.00 51.81 257 GLY A C 1
ATOM 1926 O O . GLY A 1 257 ? 14.149 40.550 28.331 1.00 51.81 257 GLY A O 1
ATOM 1927 N N . ALA A 1 258 ? 14.699 38.967 26.845 1.00 57.03 258 ALA A N 1
ATOM 1928 C CA . ALA A 1 258 ? 16.125 39.272 26.830 1.00 57.03 258 ALA A CA 1
ATOM 1929 C C . ALA A 1 258 ? 16.449 40.400 25.835 1.00 57.03 258 ALA A C 1
ATOM 1931 O O . ALA A 1 258 ? 15.769 40.575 24.830 1.00 57.03 258 ALA A O 1
ATOM 1932 N N . VAL A 1 259 ? 17.558 41.115 26.061 1.00 51.75 259 VAL A N 1
ATOM 1933 C CA . VAL A 1 259 ? 18.058 42.199 25.182 1.00 51.75 259 VAL A CA 1
ATOM 1934 C C . VAL A 1 259 ? 18.266 41.731 23.723 1.00 51.75 259 VAL A C 1
ATOM 1936 O O . VAL A 1 259 ? 18.328 42.556 22.813 1.00 51.75 259 VAL A O 1
ATOM 1939 N N . ARG A 1 260 ? 18.335 40.408 23.485 1.00 55.91 260 ARG A N 1
ATOM 1940 C CA . ARG A 1 260 ? 18.270 39.746 22.171 1.00 55.91 260 ARG A CA 1
ATOM 1941 C C . ARG A 1 260 ? 17.536 38.396 22.290 1.00 55.91 260 ARG A C 1
ATOM 1943 O O . ARG A 1 260 ? 18.163 37.426 22.714 1.00 55.91 260 ARG A O 1
ATOM 1950 N N . PRO A 1 261 ? 16.244 38.311 21.942 1.00 58.44 261 PRO A N 1
ATOM 1951 C CA . PRO A 1 261 ? 15.528 37.041 21.851 1.00 58.44 261 PRO A CA 1
ATOM 1952 C C . PRO A 1 261 ? 16.179 36.128 20.813 1.00 58.44 261 PRO A C 1
ATOM 1954 O O . PRO A 1 261 ? 16.495 36.581 19.711 1.00 58.44 261 PRO A O 1
ATOM 1957 N N . MET A 1 262 ? 16.360 34.850 21.135 1.00 62.25 262 MET A N 1
ATOM 1958 C CA . MET A 1 262 ? 16.876 33.860 20.190 1.00 62.25 262 MET A CA 1
ATOM 1959 C C . MET A 1 262 ? 15.745 32.944 19.729 1.00 62.25 262 MET A C 1
ATOM 1961 O O . MET A 1 262 ? 15.485 31.916 20.348 1.00 62.25 262 MET A O 1
ATOM 1965 N N . VAL A 1 263 ? 15.079 33.336 18.638 1.00 69.31 263 VAL A N 1
ATOM 1966 C CA . VAL A 1 263 ? 14.055 32.508 17.975 1.00 69.31 263 VAL A CA 1
ATOM 1967 C C . VAL A 1 263 ? 14.691 31.278 17.327 1.00 69.31 263 VAL A C 1
ATOM 1969 O O . VAL A 1 263 ? 14.118 30.201 17.408 1.00 69.31 263 VAL A O 1
ATOM 1972 N N . ASP A 1 264 ? 15.902 31.416 16.780 1.00 78.06 264 ASP A N 1
ATOM 1973 C CA . ASP A 1 264 ? 16.696 30.326 16.210 1.00 78.06 264 ASP A CA 1
ATOM 1974 C C . ASP A 1 264 ? 18.029 30.179 16.958 1.00 78.06 264 ASP A C 1
ATOM 1976 O O . ASP A 1 264 ? 18.692 31.168 17.289 1.00 78.06 264 ASP A O 1
ATOM 1980 N N . PHE A 1 265 ? 18.448 28.940 17.217 1.00 79.56 265 PHE A N 1
ATOM 1981 C CA . PHE A 1 265 ? 19.714 28.629 17.881 1.00 79.56 265 PHE A CA 1
ATOM 1982 C C . PHE A 1 265 ? 20.280 27.277 17.423 1.00 79.56 265 PHE A C 1
ATOM 1984 O O . PHE A 1 265 ? 19.571 26.424 16.894 1.00 79.56 265 PHE A O 1
ATOM 1991 N N . ASN A 1 266 ? 21.583 27.071 17.627 1.00 81.62 266 ASN A N 1
ATOM 1992 C CA . ASN A 1 266 ? 22.253 25.810 17.301 1.00 81.62 266 ASN A CA 1
ATOM 1993 C C . ASN A 1 266 ? 22.537 25.004 18.576 1.00 81.62 266 ASN A C 1
ATOM 1995 O O . ASN A 1 266 ? 22.941 25.564 19.599 1.00 81.62 266 ASN A O 1
ATOM 1999 N N . LEU A 1 267 ? 22.383 23.685 18.484 1.00 77.75 267 LEU A N 1
ATOM 2000 C CA . LEU A 1 267 ? 22.747 22.702 19.504 1.00 77.75 267 LEU A CA 1
ATOM 2001 C C . LEU A 1 267 ? 23.696 21.679 18.859 1.00 77.75 267 LEU A C 1
ATOM 2003 O O . LEU A 1 267 ? 23.286 20.609 18.414 1.00 77.75 267 LEU A O 1
ATOM 2007 N N . GLY A 1 268 ? 24.967 22.064 18.712 1.00 80.94 268 GLY A N 1
ATOM 2008 C CA . GLY A 1 268 ? 25.892 21.377 17.804 1.00 80.94 268 GLY A CA 1
ATOM 2009 C C . GLY A 1 268 ? 25.344 21.361 16.365 1.00 80.94 268 GLY A C 1
ATOM 2010 O O . GLY A 1 268 ? 24.991 22.435 15.870 1.00 80.94 268 GLY A O 1
ATOM 2011 N N . PRO A 1 269 ? 25.227 20.191 15.703 1.00 82.06 269 PRO A N 1
ATOM 2012 C CA . PRO A 1 269 ? 24.655 20.082 14.356 1.00 82.06 269 PRO A CA 1
ATOM 2013 C C . PRO A 1 269 ? 23.119 20.203 14.312 1.00 82.06 269 PRO A C 1
ATOM 2015 O O . PRO A 1 269 ? 22.539 20.280 13.228 1.00 82.06 269 PRO A O 1
ATOM 2018 N N . LEU A 1 270 ? 22.427 20.241 15.460 1.00 81.56 270 LEU A N 1
ATOM 2019 C CA . LEU A 1 270 ? 20.983 20.479 15.477 1.00 81.56 270 LEU A CA 1
ATOM 2020 C C . LEU A 1 270 ? 20.673 21.963 15.258 1.00 81.56 270 LEU A C 1
ATOM 2022 O O . LEU A 1 270 ? 21.131 22.829 16.007 1.00 81.56 270 LEU A O 1
ATOM 2026 N N . LYS A 1 271 ? 19.837 22.238 14.258 1.00 85.88 271 LYS A N 1
ATOM 2027 C CA . LYS A 1 271 ? 19.210 23.539 14.013 1.00 85.88 271 LYS A CA 1
ATOM 2028 C C . LYS A 1 271 ? 17.888 23.588 14.761 1.00 85.88 271 LYS A C 1
ATOM 2030 O O . LYS A 1 271 ? 17.001 22.783 14.474 1.00 85.88 271 LYS A O 1
ATOM 2035 N N . CYS A 1 272 ? 17.779 24.496 15.723 1.00 82.44 272 CYS A N 1
ATOM 2036 C CA . CYS A 1 272 ? 16.634 24.599 16.612 1.00 82.44 272 CYS A CA 1
ATOM 2037 C C . CYS A 1 272 ? 15.930 25.948 16.483 1.00 82.44 272 CYS A C 1
ATOM 2039 O O . CYS A 1 272 ? 16.578 26.966 16.256 1.00 82.44 272 CYS A O 1
ATOM 2041 N N . SER A 1 273 ? 14.619 25.947 16.707 1.00 81.62 273 SER A N 1
ATOM 2042 C CA . SER A 1 273 ? 13.794 27.144 16.825 1.00 81.62 273 SER A CA 1
ATOM 2043 C C . SER A 1 273 ? 12.889 27.060 18.053 1.00 81.62 273 SER A C 1
ATOM 2045 O O . SER A 1 273 ? 12.442 25.966 18.415 1.00 81.62 273 SER A O 1
ATOM 2047 N N . THR A 1 274 ? 12.582 28.195 18.677 1.00 78.62 274 THR A N 1
ATOM 2048 C CA . THR A 1 274 ? 11.699 28.278 19.847 1.00 78.62 274 THR A CA 1
ATOM 2049 C C . THR A 1 274 ? 10.817 29.523 19.826 1.00 78.62 274 THR A C 1
ATOM 2051 O O . THR A 1 274 ? 11.267 30.598 19.436 1.00 78.62 274 THR A O 1
ATOM 2054 N N . ASP A 1 275 ? 9.578 29.390 20.298 1.00 75.75 275 ASP A N 1
ATOM 2055 C CA . ASP A 1 275 ? 8.693 30.523 20.621 1.00 75.75 275 ASP A CA 1
ATOM 2056 C C . ASP A 1 275 ? 8.535 30.741 22.142 1.00 75.75 275 ASP A C 1
ATOM 2058 O O . ASP A 1 275 ? 7.812 31.638 22.580 1.00 75.75 275 ASP A O 1
ATOM 2062 N N . ALA A 1 276 ? 9.237 29.943 22.958 1.00 67.81 276 ALA A N 1
ATOM 2063 C CA . ALA A 1 276 ? 9.105 29.966 24.408 1.00 67.81 276 ALA A CA 1
ATOM 2064 C C . ALA A 1 276 ? 9.498 31.316 25.036 1.00 67.81 276 ALA A C 1
ATOM 2066 O O . ALA A 1 276 ? 10.534 31.904 24.720 1.00 67.81 276 ALA A O 1
ATOM 2067 N N . GLY A 1 277 ? 8.684 31.768 25.997 1.00 60.12 277 GLY A N 1
ATOM 2068 C CA . GLY A 1 277 ? 8.820 33.059 26.686 1.00 60.12 277 GLY A CA 1
ATOM 2069 C C . GLY A 1 277 ? 10.037 33.205 27.622 1.00 60.12 277 GLY A C 1
ATOM 2070 O O . GLY A 1 277 ? 10.419 34.326 27.964 1.00 60.12 277 GLY A O 1
ATOM 2071 N N . SER A 1 278 ? 10.644 32.093 28.051 1.00 63.19 278 SER A N 1
ATOM 2072 C CA . SER A 1 278 ? 11.677 32.006 29.099 1.00 63.19 278 SER A CA 1
ATOM 2073 C C . SER A 1 278 ? 13.026 31.494 28.574 1.00 63.19 278 SER A C 1
ATOM 2075 O O . SER A 1 278 ? 13.116 30.917 27.494 1.00 63.19 278 SER A O 1
ATOM 2077 N N . ALA A 1 279 ? 14.102 31.714 29.343 1.00 63.75 279 ALA A N 1
ATOM 2078 C CA . ALA A 1 279 ? 15.408 31.129 29.042 1.00 63.75 279 ALA A CA 1
ATOM 2079 C C . ALA A 1 279 ? 15.362 29.596 29.162 1.00 63.75 279 ALA A C 1
ATOM 2081 O O . ALA A 1 279 ? 14.846 29.053 30.140 1.00 63.75 279 ALA A O 1
ATOM 2082 N N . LEU A 1 280 ? 15.928 28.916 28.171 1.00 69.25 280 LEU A N 1
ATOM 2083 C CA . LEU A 1 280 ? 15.849 27.478 27.982 1.00 69.25 280 LEU A CA 1
ATOM 2084 C C . LEU A 1 280 ? 17.253 26.874 27.910 1.00 69.25 280 LEU A C 1
ATOM 2086 O O . LEU A 1 280 ? 18.032 27.200 27.020 1.00 69.25 280 LEU A O 1
ATOM 2090 N N . ASN A 1 281 ? 17.540 25.928 28.799 1.00 72.94 281 ASN A N 1
ATOM 2091 C CA . ASN A 1 281 ? 18.735 25.092 28.729 1.00 72.94 281 ASN A CA 1
ATOM 2092 C C . ASN A 1 281 ? 18.357 23.704 28.208 1.00 72.94 281 ASN A C 1
ATOM 2094 O O . ASN A 1 281 ? 17.641 22.960 28.890 1.00 72.94 281 ASN A O 1
ATOM 2098 N N . VAL A 1 282 ? 18.857 23.357 27.019 1.00 73.69 282 VAL A N 1
ATOM 2099 C CA . VAL A 1 282 ? 18.690 22.028 26.413 1.00 73.69 282 VAL A CA 1
ATOM 2100 C C . VAL A 1 282 ? 20.045 21.345 26.344 1.00 73.69 282 VAL A C 1
ATOM 2102 O O . VAL A 1 282 ? 21.018 21.924 25.860 1.00 73.69 282 VAL A O 1
ATOM 2105 N N . SER A 1 283 ? 20.095 20.097 26.798 1.00 78.62 283 SER A N 1
ATOM 2106 C CA . SER A 1 283 ? 21.231 19.204 26.576 1.00 78.62 283 SER A CA 1
ATOM 2107 C C . SER A 1 283 ? 20.763 17.898 25.947 1.00 78.62 283 SER A C 1
ATOM 2109 O O . SER A 1 283 ? 19.654 17.440 26.214 1.00 78.62 283 SER A O 1
ATOM 2111 N N . VAL A 1 284 ? 21.590 17.304 25.096 1.00 76.50 284 VAL A N 1
ATOM 2112 C CA . VAL A 1 284 ? 21.337 16.018 24.446 1.00 76.50 284 VAL A CA 1
ATOM 2113 C C . VAL A 1 284 ? 22.548 15.142 24.697 1.00 76.50 284 VAL A C 1
ATOM 2115 O O . VAL A 1 284 ? 23.660 15.455 24.266 1.00 76.50 284 VAL A O 1
ATOM 2118 N N . ASN A 1 285 ? 22.313 14.049 25.418 1.00 74.50 285 ASN A N 1
ATOM 2119 C CA . ASN A 1 285 ? 23.383 13.189 25.922 1.00 74.50 285 ASN A CA 1
ATOM 2120 C C . ASN A 1 285 ? 23.572 11.926 25.081 1.00 74.50 285 ASN A C 1
ATOM 2122 O O . ASN A 1 285 ? 24.587 11.251 25.218 1.00 74.50 285 ASN A O 1
ATOM 2126 N N . LYS A 1 286 ? 22.590 11.587 24.240 1.00 80.06 286 LYS A N 1
ATOM 2127 C CA . LYS A 1 286 ? 22.636 10.405 23.390 1.00 80.06 286 LYS A CA 1
ATOM 2128 C C . LYS A 1 286 ? 21.843 10.624 22.112 1.00 80.06 286 LYS A C 1
ATOM 2130 O O . LYS A 1 286 ? 20.683 11.042 22.158 1.00 80.06 286 LYS A O 1
ATOM 2135 N N . VAL A 1 287 ? 22.488 10.310 20.993 1.00 80.81 287 VAL A N 1
ATOM 2136 C CA . VAL A 1 287 ? 21.883 10.264 19.667 1.00 80.81 287 VAL A CA 1
ATOM 2137 C C . VAL A 1 287 ? 22.465 9.059 18.937 1.00 80.81 287 VAL A C 1
ATOM 2139 O O . VAL A 1 287 ? 23.649 9.069 18.613 1.00 80.81 287 VAL A O 1
ATOM 2142 N N . ASP A 1 288 ? 21.634 8.044 18.707 1.00 82.50 288 ASP A N 1
ATOM 2143 C CA . ASP A 1 288 ? 21.977 6.859 17.915 1.00 82.50 288 ASP A CA 1
ATOM 2144 C C . ASP A 1 288 ? 20.997 6.719 16.759 1.00 82.50 288 ASP A C 1
ATOM 2146 O O . ASP A 1 288 ? 19.790 6.862 16.942 1.00 82.50 288 ASP A O 1
ATOM 2150 N N . VAL A 1 289 ? 21.492 6.413 15.570 1.00 80.00 289 VAL A N 1
ATOM 2151 C CA . VAL A 1 289 ? 20.681 6.349 14.358 1.00 80.00 289 VAL A CA 1
ATOM 2152 C C . VAL A 1 289 ? 21.173 5.190 13.514 1.00 80.00 289 VAL A C 1
ATOM 2154 O O . VAL A 1 289 ? 22.365 5.081 13.259 1.00 80.00 289 VAL A O 1
ATOM 2157 N N . LYS A 1 290 ? 20.270 4.328 13.059 1.00 83.06 290 LYS A N 1
ATOM 2158 C CA . LYS A 1 290 ? 20.534 3.341 12.015 1.00 83.06 290 LYS A CA 1
ATOM 2159 C C . LYS A 1 290 ? 19.587 3.588 10.864 1.00 83.06 290 LYS A C 1
ATOM 2161 O O . LYS A 1 290 ? 18.379 3.664 11.062 1.00 83.06 290 LYS A O 1
ATOM 2166 N N . ILE A 1 291 ? 20.122 3.727 9.666 1.00 78.25 291 ILE A N 1
ATOM 2167 C CA . ILE A 1 291 ? 19.327 3.996 8.476 1.00 78.25 291 ILE A CA 1
ATOM 2168 C C . ILE A 1 291 ? 19.639 2.922 7.456 1.00 78.25 291 ILE A C 1
ATOM 2170 O O . ILE A 1 291 ? 20.800 2.640 7.183 1.00 78.25 291 ILE A O 1
ATOM 2174 N N . ASP A 1 292 ? 18.592 2.335 6.908 1.00 81.44 292 ASP A N 1
ATOM 2175 C CA . ASP A 1 292 ? 18.630 1.352 5.849 1.00 81.44 292 ASP A CA 1
ATOM 2176 C C . ASP A 1 292 ? 17.850 1.911 4.657 1.00 81.44 292 ASP A C 1
ATOM 2178 O O . ASP A 1 292 ? 16.620 2.002 4.646 1.00 81.44 292 ASP A O 1
ATOM 2182 N N . LEU A 1 293 ? 18.618 2.336 3.659 1.00 74.06 293 LEU A N 1
ATOM 2183 C CA . LEU A 1 293 ? 18.130 2.869 2.392 1.00 74.06 293 LEU A CA 1
ATOM 2184 C C . LEU A 1 293 ? 18.084 1.779 1.321 1.00 74.06 293 LEU A C 1
ATOM 2186 O O . LEU A 1 293 ? 18.023 2.094 0.134 1.00 74.06 293 LEU A O 1
ATOM 2190 N N . SER A 1 294 ? 18.161 0.501 1.706 1.00 72.25 294 SER A N 1
ATOM 2191 C CA . SER A 1 294 ? 18.435 -0.582 0.764 1.00 72.25 294 SER A CA 1
ATOM 2192 C C . SER A 1 294 ? 17.335 -0.843 -0.265 1.00 72.25 294 SER A C 1
ATOM 2194 O O . SER A 1 294 ? 17.519 -1.553 -1.250 1.00 72.25 294 SER A O 1
ATOM 2196 N N . SER A 1 295 ? 16.173 -0.267 -0.040 1.00 74.38 295 SER A N 1
ATOM 2197 C CA . SER A 1 295 ? 15.000 -0.371 -0.893 1.00 74.38 295 SER A CA 1
ATOM 2198 C C . SER A 1 295 ? 14.631 0.971 -1.524 1.00 74.38 295 SER A C 1
ATOM 2200 O O . SER A 1 295 ? 13.644 1.027 -2.251 1.00 74.38 295 SER A O 1
ATOM 2202 N N . LEU A 1 296 ? 15.374 2.045 -1.225 1.00 75.06 296 LEU A N 1
ATOM 2203 C CA . LEU A 1 296 ? 15.081 3.388 -1.704 1.00 75.06 296 LEU A CA 1
ATOM 2204 C C . LEU A 1 296 ? 15.568 3.543 -3.147 1.00 75.06 296 LEU A C 1
ATOM 2206 O O . LEU A 1 296 ? 16.757 3.446 -3.446 1.00 75.06 296 LEU A O 1
ATOM 2210 N N . GLY A 1 297 ? 14.630 3.815 -4.034 1.00 75.69 297 GLY A N 1
ATOM 2211 C CA . GLY A 1 297 ? 14.839 4.159 -5.423 1.00 75.69 297 GLY A CA 1
ATOM 2212 C C . GLY A 1 297 ? 14.288 5.540 -5.763 1.00 75.69 297 GLY A C 1
ATOM 2213 O O . GLY A 1 297 ? 13.518 6.151 -5.021 1.00 75.69 297 GLY A O 1
ATOM 2214 N N . PHE A 1 298 ? 14.700 6.041 -6.917 1.00 77.69 298 PHE A N 1
ATOM 2215 C CA . PHE A 1 298 ? 14.276 7.327 -7.445 1.00 77.69 298 PHE A CA 1
ATOM 2216 C C . PHE A 1 298 ? 13.882 7.178 -8.912 1.00 77.69 298 PHE A C 1
ATOM 2218 O O . PHE A 1 298 ? 14.718 6.842 -9.749 1.00 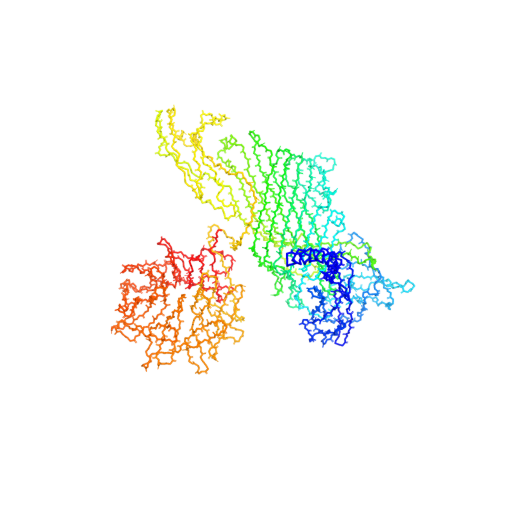77.69 298 PHE A O 1
ATOM 2225 N N . GLU A 1 299 ? 12.617 7.421 -9.231 1.00 79.44 299 GLU A N 1
ATOM 2226 C CA . GLU A 1 299 ? 12.104 7.468 -10.595 1.00 79.44 299 GLU A CA 1
ATOM 2227 C C . GLU A 1 299 ? 12.214 8.883 -11.153 1.00 79.44 299 GLU A C 1
ATOM 2229 O O . GLU A 1 299 ? 11.656 9.842 -10.616 1.00 79.44 299 GLU A O 1
ATOM 2234 N N . LEU A 1 300 ? 12.896 8.989 -12.285 1.00 78.62 300 LEU A N 1
ATOM 2235 C CA . LEU A 1 300 ? 13.083 10.213 -13.034 1.00 78.62 300 LEU A CA 1
ATOM 2236 C C . LEU A 1 300 ? 12.597 9.990 -14.463 1.00 78.62 300 LEU A C 1
ATOM 2238 O O . LEU A 1 300 ? 13.278 9.376 -15.285 1.00 78.62 300 LEU A O 1
ATOM 2242 N N . LEU A 1 301 ? 11.410 10.509 -14.760 1.00 78.38 301 LEU A N 1
ATOM 2243 C CA . LEU A 1 301 ? 10.857 10.552 -16.106 1.00 78.38 301 LEU A CA 1
ATOM 2244 C C . LEU A 1 301 ? 10.650 12.013 -16.485 1.00 78.38 301 LEU A C 1
ATOM 2246 O O . LEU A 1 301 ? 9.816 12.708 -15.920 1.00 78.38 301 LEU A O 1
ATOM 2250 N N . TRP A 1 302 ? 11.406 12.485 -17.460 1.00 74.50 302 TRP A N 1
ATOM 2251 C CA . TRP A 1 302 ? 11.345 13.859 -17.917 1.00 74.50 302 TRP A CA 1
ATOM 2252 C C . TRP A 1 302 ? 11.281 13.896 -19.439 1.00 74.50 302 TRP A C 1
ATOM 2254 O O . TRP A 1 302 ? 12.230 13.540 -20.144 1.00 74.50 302 TRP A O 1
ATOM 2264 N N . THR A 1 303 ? 10.115 14.299 -19.931 1.00 71.06 303 THR A N 1
ATOM 2265 C CA . THR A 1 303 ? 9.758 14.414 -21.346 1.00 71.06 303 THR A CA 1
ATOM 2266 C C . THR A 1 303 ? 8.974 15.707 -21.569 1.00 71.06 303 THR A C 1
ATOM 2268 O O . THR A 1 303 ? 8.572 16.369 -20.610 1.00 71.06 303 THR A O 1
ATOM 2271 N N . ASP A 1 304 ? 8.702 16.041 -22.829 1.00 65.69 304 ASP A N 1
ATOM 2272 C CA . ASP A 1 304 ? 7.928 17.237 -23.182 1.00 65.69 304 ASP A CA 1
ATOM 2273 C C . ASP A 1 304 ? 6.484 17.204 -22.640 1.00 65.69 304 ASP A C 1
ATOM 2275 O O . ASP A 1 304 ? 5.919 18.251 -22.332 1.00 65.69 304 ASP A O 1
ATOM 2279 N N . GLN A 1 305 ? 5.887 16.013 -22.498 1.00 67.75 305 GLN A N 1
ATOM 2280 C CA . GLN A 1 305 ? 4.493 15.826 -22.060 1.00 67.75 305 GLN A CA 1
ATOM 2281 C C . GLN A 1 305 ? 4.364 15.405 -20.595 1.00 67.75 305 GLN A C 1
ATOM 2283 O O . GLN A 1 305 ? 3.389 15.750 -19.932 1.00 67.75 305 GLN A O 1
ATOM 2288 N N . THR A 1 306 ? 5.339 14.651 -20.088 1.00 72.25 306 THR A N 1
ATOM 2289 C CA . THR A 1 306 ? 5.305 14.072 -18.745 1.00 72.25 306 THR A CA 1
ATOM 2290 C C . THR A 1 306 ? 6.565 14.427 -17.976 1.00 72.25 306 THR A C 1
ATOM 2292 O O . THR A 1 306 ? 7.675 14.136 -18.431 1.00 72.25 306 THR A O 1
ATOM 2295 N N . LYS A 1 307 ? 6.384 15.018 -16.793 1.00 75.38 307 LYS A N 1
ATOM 2296 C CA . LYS A 1 307 ? 7.459 15.310 -15.835 1.00 75.38 307 LYS A CA 1
ATOM 2297 C C . LYS A 1 307 ? 7.141 14.594 -14.535 1.00 75.38 307 LYS A C 1
ATOM 2299 O O . LYS A 1 307 ? 6.156 14.913 -13.880 1.00 75.38 307 LYS A O 1
ATOM 2304 N N . ARG A 1 308 ? 7.951 13.610 -14.179 1.00 75.69 308 ARG A N 1
ATOM 2305 C CA . ARG A 1 308 ? 7.775 12.756 -13.015 1.00 75.69 308 ARG A CA 1
ATOM 2306 C C . ARG A 1 308 ? 9.107 12.627 -12.275 1.00 75.69 308 ARG A C 1
ATOM 2308 O O . ARG A 1 308 ? 10.126 12.254 -12.851 1.00 75.69 308 ARG A O 1
ATOM 2315 N N . LEU A 1 309 ? 9.061 12.961 -10.993 1.00 74.94 309 LEU A N 1
ATOM 2316 C CA . LEU A 1 309 ? 10.147 12.902 -10.022 1.00 74.94 309 LEU A CA 1
ATOM 2317 C C . LEU A 1 309 ? 9.590 12.171 -8.804 1.00 74.94 309 LEU A C 1
ATOM 2319 O O . LEU A 1 309 ? 8.966 12.816 -7.965 1.00 74.94 309 LEU A O 1
ATOM 2323 N N . LEU A 1 310 ? 9.747 10.850 -8.719 1.00 72.25 310 LEU A N 1
ATOM 2324 C CA . LEU A 1 310 ? 9.206 10.068 -7.605 1.00 72.25 310 LEU A CA 1
ATOM 2325 C C . LEU A 1 310 ? 10.316 9.421 -6.798 1.00 72.25 310 LEU A C 1
ATOM 2327 O O . LEU A 1 310 ? 11.221 8.788 -7.322 1.00 72.25 310 LEU A O 1
ATOM 2331 N N . LEU A 1 311 ? 10.194 9.535 -5.491 1.00 72.44 311 LEU A N 1
ATOM 2332 C CA . LEU A 1 311 ? 10.938 8.770 -4.520 1.00 72.44 311 LEU A CA 1
ATOM 2333 C C . LEU A 1 311 ? 10.109 7.538 -4.179 1.00 72.44 311 LEU A C 1
ATOM 2335 O O . LEU A 1 311 ? 8.976 7.666 -3.711 1.00 72.44 311 LEU A O 1
ATOM 2339 N N . VAL A 1 312 ? 10.659 6.363 -4.458 1.00 76.38 312 VAL A N 1
ATOM 2340 C CA . VAL A 1 312 ? 9.976 5.077 -4.311 1.00 76.38 312 VAL A CA 1
ATOM 2341 C C . VAL A 1 312 ? 10.801 4.161 -3.429 1.00 76.38 312 VAL A C 1
ATOM 2343 O O . VAL A 1 312 ? 12.018 4.193 -3.503 1.00 76.38 312 VAL A O 1
ATOM 2346 N N . GLY A 1 313 ? 10.201 3.330 -2.592 1.00 74.81 313 GLY A N 1
ATOM 2347 C CA . GLY A 1 313 ? 10.967 2.341 -1.839 1.00 74.81 313 GLY A CA 1
ATOM 2348 C C . GLY A 1 313 ? 10.453 2.087 -0.446 1.00 74.81 313 GLY A C 1
ATOM 2349 O O . GLY A 1 313 ? 9.393 2.571 -0.071 1.00 74.81 313 GLY A O 1
ATOM 2350 N N . LYS A 1 314 ? 11.219 1.320 0.328 1.00 74.25 314 LYS A N 1
ATOM 2351 C CA . LYS A 1 314 ? 10.818 0.882 1.666 1.00 74.25 314 LYS A CA 1
ATOM 2352 C C . LYS A 1 314 ? 11.826 1.257 2.762 1.00 74.25 314 LYS A C 1
ATOM 2354 O O . LYS A 1 314 ? 12.402 0.338 3.358 1.00 74.25 314 LYS A O 1
ATOM 2359 N N . PRO A 1 315 ? 12.195 2.542 2.940 1.00 72.88 315 PRO A N 1
ATOM 2360 C CA . PRO A 1 315 ? 13.286 2.887 3.839 1.00 72.88 315 PRO A CA 1
ATOM 2361 C C . PRO A 1 315 ? 12.971 2.444 5.266 1.00 72.88 315 PRO A C 1
ATOM 2363 O O . PRO A 1 315 ? 11.847 2.596 5.757 1.00 72.88 315 PRO A O 1
ATOM 2366 N N . LYS A 1 316 ? 13.997 1.931 5.941 1.00 77.44 316 LYS A N 1
ATOM 2367 C CA . LYS A 1 316 ? 13.930 1.577 7.352 1.00 77.44 316 LYS A CA 1
ATOM 2368 C C . LYS A 1 316 ? 14.831 2.505 8.152 1.00 77.44 316 LYS A C 1
ATOM 2370 O O . LYS A 1 316 ? 16.018 2.629 7.874 1.00 77.44 316 LYS A O 1
ATOM 2375 N N . VAL A 1 317 ? 14.272 3.170 9.153 1.00 73.62 317 VAL A N 1
ATOM 2376 C CA . VAL A 1 317 ? 14.993 4.121 9.999 1.00 73.62 317 VAL A CA 1
ATOM 2377 C C . VAL A 1 317 ? 14.777 3.760 11.454 1.00 73.62 317 VAL A C 1
ATOM 2379 O O . VAL A 1 317 ? 13.654 3.757 11.939 1.00 73.62 317 VAL A O 1
ATOM 2382 N N . GLN A 1 318 ? 15.862 3.506 12.167 1.00 77.38 318 GLN A N 1
ATOM 2383 C CA . GLN A 1 318 ? 15.881 3.416 13.614 1.00 77.38 318 GLN A CA 1
ATOM 2384 C C . GLN A 1 318 ? 16.589 4.647 14.169 1.00 77.38 318 GLN A C 1
ATOM 2386 O O . GLN A 1 318 ? 17.694 4.967 13.746 1.00 77.38 318 GLN A O 1
ATOM 2391 N N . PHE A 1 319 ? 16.000 5.340 15.131 1.00 74.69 319 PHE A N 1
ATOM 2392 C CA . PHE A 1 319 ? 16.680 6.431 15.819 1.00 74.69 319 PHE A CA 1
ATOM 2393 C C . PHE A 1 319 ? 16.383 6.401 17.308 1.00 74.69 319 PHE A C 1
ATOM 2395 O O . PHE A 1 319 ? 15.319 5.967 17.725 1.00 74.69 319 PHE A O 1
ATOM 2402 N N . THR A 1 320 ? 17.342 6.848 18.110 1.00 75.50 320 THR A N 1
ATOM 2403 C CA . THR A 1 320 ? 17.248 7.023 19.556 1.00 75.50 320 THR A CA 1
ATOM 2404 C C . THR A 1 320 ? 17.794 8.390 19.923 1.00 75.50 320 THR A C 1
ATOM 2406 O O . THR A 1 320 ? 18.900 8.749 19.529 1.00 75.50 320 THR A O 1
ATOM 2409 N N . PHE A 1 321 ? 17.020 9.143 20.690 1.00 73.19 321 PHE A N 1
ATOM 2410 C CA . PHE A 1 321 ? 17.286 10.522 21.047 1.00 73.19 321 PHE A CA 1
ATOM 2411 C C . PHE A 1 321 ? 16.915 10.763 22.517 1.00 73.19 321 PHE A C 1
ATOM 2413 O O . PHE A 1 321 ? 15.799 10.445 22.924 1.00 73.19 321 PHE A O 1
ATOM 2420 N N . GLU A 1 322 ? 17.834 11.304 23.324 1.00 76.81 322 GLU A N 1
ATOM 2421 C CA . GLU A 1 322 ? 17.637 11.491 24.778 1.00 76.81 322 GLU A CA 1
ATOM 2422 C C . GLU A 1 322 ? 17.934 12.934 25.247 1.00 76.81 322 GLU A C 1
ATOM 2424 O O . GLU A 1 322 ? 19.022 13.208 25.775 1.00 76.81 322 GLU A O 1
ATOM 2429 N N . PRO A 1 323 ? 17.001 13.888 25.055 1.00 73.19 323 PRO A N 1
ATOM 2430 C CA . PRO A 1 323 ? 17.155 15.257 25.528 1.00 73.19 323 PRO A CA 1
ATOM 2431 C C . PRO A 1 323 ? 16.858 15.384 27.026 1.00 73.19 323 PRO A C 1
ATOM 2433 O O . PRO A 1 323 ? 15.958 14.746 27.584 1.00 73.19 323 PRO A O 1
ATOM 2436 N N . ARG A 1 324 ? 17.589 16.290 27.676 1.00 74.38 324 ARG A N 1
ATOM 2437 C CA . ARG A 1 324 ? 17.346 16.749 29.044 1.00 74.38 324 ARG A CA 1
ATOM 2438 C C . ARG A 1 324 ? 17.144 18.257 29.068 1.00 74.38 324 ARG A C 1
ATOM 2440 O O . ARG A 1 324 ? 17.959 19.014 28.534 1.00 74.38 324 ARG A O 1
ATOM 2447 N N . LEU A 1 325 ? 16.075 18.668 29.740 1.00 70.94 325 LEU A N 1
ATOM 2448 C CA . LEU A 1 325 ? 15.692 20.056 29.958 1.00 70.94 325 LEU A CA 1
ATOM 2449 C C . LEU A 1 325 ? 15.990 20.425 31.408 1.00 70.94 325 LEU A C 1
ATOM 2451 O O . LEU A 1 325 ? 15.551 19.729 32.323 1.00 70.94 325 LEU A O 1
ATOM 2455 N N . SER A 1 326 ? 16.700 21.529 31.639 1.00 67.25 326 SER A N 1
ATOM 2456 C CA . SER A 1 326 ? 17.016 21.979 33.004 1.00 67.25 326 SER A CA 1
ATOM 2457 C C . SER A 1 326 ? 16.199 23.197 33.460 1.00 67.25 326 SER A C 1
ATOM 2459 O O . SER A 1 326 ? 16.496 23.760 34.511 1.00 67.25 326 SER A O 1
ATOM 2461 N N . ALA A 1 327 ? 15.202 23.632 32.683 1.00 64.06 327 ALA A N 1
ATOM 2462 C CA . ALA A 1 327 ? 14.360 24.795 32.979 1.00 64.06 327 ALA A CA 1
ATOM 2463 C C . ALA A 1 327 ? 12.900 24.557 32.557 1.00 64.06 327 ALA A C 1
ATOM 2465 O O . ALA A 1 327 ? 12.642 23.752 31.662 1.00 64.06 327 ALA A O 1
ATOM 2466 N N . ALA A 1 328 ? 11.968 25.264 33.205 1.00 65.88 328 ALA A N 1
ATOM 2467 C CA . ALA A 1 328 ? 10.548 25.248 32.861 1.00 65.88 328 ALA A CA 1
ATOM 2468 C C . ALA A 1 328 ? 10.300 25.938 31.509 1.00 65.88 328 ALA A C 1
ATOM 2470 O O . ALA A 1 328 ? 10.905 26.972 31.206 1.00 65.88 328 ALA A O 1
ATOM 2471 N N . ILE A 1 329 ? 9.392 25.375 30.713 1.00 67.50 329 ILE A N 1
ATOM 2472 C CA . ILE A 1 329 ? 9.106 25.829 29.348 1.00 67.50 329 ILE A CA 1
ATOM 2473 C C . ILE A 1 329 ? 7.619 26.114 29.221 1.00 67.50 329 ILE A C 1
ATOM 2475 O O . ILE A 1 329 ? 6.795 25.306 29.633 1.00 67.50 329 ILE A O 1
ATOM 2479 N N . ALA A 1 330 ? 7.287 27.247 28.614 1.00 72.00 330 ALA A N 1
ATOM 2480 C CA . ALA A 1 330 ? 5.956 27.522 28.097 1.00 72.00 330 ALA A CA 1
ATOM 2481 C C . ALA A 1 330 ? 6.109 27.937 26.632 1.00 72.00 330 ALA A C 1
ATOM 2483 O O . ALA A 1 330 ? 6.516 29.066 26.358 1.00 72.00 330 ALA A O 1
ATOM 2484 N N . GLY A 1 331 ? 5.859 26.998 25.717 1.00 74.38 331 GLY A N 1
ATOM 2485 C CA . GLY A 1 331 ? 6.017 27.197 24.276 1.00 74.38 331 GLY A CA 1
ATOM 2486 C C . GLY A 1 331 ? 6.450 25.932 23.537 1.00 74.38 331 GLY A C 1
ATOM 2487 O O . GLY A 1 331 ? 6.424 24.826 24.081 1.00 74.38 331 GLY A O 1
ATOM 2488 N N . LYS A 1 332 ? 6.852 26.107 22.284 1.00 79.00 332 LYS A N 1
ATOM 2489 C CA . LYS A 1 332 ? 7.341 25.092 21.362 1.00 79.00 332 LYS A CA 1
ATOM 2490 C C . LYS A 1 332 ? 8.838 25.250 21.124 1.00 79.00 332 LYS A C 1
ATOM 2492 O O . LYS A 1 332 ? 9.330 26.344 20.872 1.00 79.00 332 LYS A O 1
ATOM 2497 N N . VAL A 1 333 ? 9.544 24.124 21.130 1.00 77.94 333 VAL A N 1
ATOM 2498 C CA . VAL A 1 333 ? 10.943 23.959 20.734 1.00 77.94 333 VAL A CA 1
ATOM 2499 C C . VAL A 1 333 ? 10.993 22.880 19.658 1.00 77.94 333 VAL A C 1
ATOM 2501 O O . VAL A 1 333 ? 10.557 21.753 19.880 1.00 77.94 333 VAL A O 1
ATOM 2504 N N . SER A 1 334 ? 11.529 23.195 18.485 1.00 82.56 334 SER A N 1
ATOM 2505 C CA . SER A 1 334 ? 11.729 22.226 17.403 1.00 82.56 334 SER A CA 1
ATOM 2506 C C . SER A 1 334 ? 13.196 22.208 17.028 1.00 82.56 334 SER A C 1
ATOM 2508 O O . SER A 1 334 ? 13.779 23.264 16.824 1.00 82.56 334 SER A O 1
ATOM 2510 N N . CYS A 1 335 ? 13.792 21.026 16.932 1.00 80.94 335 CYS A N 1
ATOM 2511 C CA . CYS A 1 335 ? 15.181 20.849 16.537 1.00 80.94 335 CYS A CA 1
ATOM 2512 C C . CYS A 1 335 ? 15.282 19.805 15.431 1.00 80.94 335 CYS A C 1
ATOM 2514 O O . CYS A 1 335 ? 14.671 18.741 15.513 1.00 80.94 335 CYS A O 1
ATOM 2516 N N . LYS A 1 336 ? 16.094 20.081 14.412 1.00 83.25 336 LYS A N 1
ATOM 2517 C CA . LYS A 1 336 ? 16.359 19.180 13.287 1.00 83.25 336 LYS A CA 1
ATOM 2518 C C . LYS A 1 336 ? 17.854 19.015 13.076 1.00 83.25 336 LYS A C 1
ATOM 2520 O O . LYS A 1 336 ? 18.599 19.987 13.126 1.00 83.25 336 LYS A O 1
ATOM 2525 N N . MET A 1 337 ? 18.270 17.798 12.768 1.00 82.69 337 MET A N 1
ATOM 2526 C CA . MET A 1 337 ? 19.611 17.452 12.319 1.00 82.69 337 MET A CA 1
ATOM 2527 C C . MET A 1 337 ? 19.533 16.823 10.937 1.00 82.69 337 MET A C 1
ATOM 2529 O O . MET A 1 337 ? 18.608 16.068 10.644 1.00 82.69 337 MET A O 1
ATOM 2533 N N . GLN A 1 338 ? 20.505 17.119 10.091 1.00 83.44 338 GLN A N 1
ATOM 2534 C CA . GLN A 1 338 ? 20.695 16.454 8.809 1.00 83.44 338 GLN A CA 1
ATOM 2535 C C . GLN A 1 338 ? 21.864 15.482 8.956 1.00 83.44 338 GLN A C 1
ATOM 2537 O O . GLN A 1 338 ? 22.933 15.907 9.366 1.00 83.44 338 GLN A O 1
ATOM 2542 N N . PHE A 1 339 ? 21.670 14.200 8.652 1.00 73.44 339 PHE A N 1
ATOM 2543 C CA . PHE A 1 339 ? 22.711 13.173 8.758 1.00 73.44 339 PHE A CA 1
ATOM 2544 C C . PHE A 1 339 ? 23.546 13.067 7.494 1.00 73.44 339 PHE A C 1
ATOM 2546 O O . PHE A 1 339 ? 24.767 12.967 7.560 1.00 73.44 339 PHE A O 1
ATOM 2553 N N . PHE A 1 340 ? 22.877 13.067 6.344 1.00 77.00 340 PHE A N 1
ATOM 2554 C CA . PHE A 1 340 ? 23.525 12.926 5.054 1.00 77.00 340 PHE A CA 1
ATOM 2555 C C . PHE A 1 340 ? 22.697 13.516 3.917 1.00 77.00 340 PHE A C 1
ATOM 2557 O O . PHE A 1 340 ? 21.508 13.795 4.060 1.00 77.00 340 PHE A O 1
ATOM 2564 N N . GLU A 1 341 ? 23.347 13.682 2.770 1.00 75.81 341 GLU A N 1
ATOM 2565 C CA . GLU A 1 341 ? 22.737 14.022 1.490 1.00 75.81 341 GLU A CA 1
ATOM 2566 C C . GLU A 1 341 ? 23.033 12.925 0.472 1.00 75.81 341 GLU A C 1
ATOM 2568 O O . GLU A 1 341 ? 24.191 12.572 0.258 1.00 75.81 341 GLU A O 1
ATOM 2573 N N . ILE A 1 342 ? 21.997 12.400 -0.179 1.00 75.88 342 ILE A N 1
ATOM 2574 C CA . ILE A 1 342 ? 22.152 11.373 -1.215 1.00 75.88 342 ILE A CA 1
ATOM 2575 C C . ILE A 1 342 ? 22.185 12.057 -2.594 1.00 75.88 342 ILE A C 1
ATOM 2577 O O . ILE A 1 342 ? 21.138 12.575 -2.991 1.00 75.88 342 ILE A O 1
ATOM 2581 N N . PRO A 1 343 ? 23.323 12.088 -3.324 1.00 74.38 343 PRO A N 1
ATOM 2582 C CA . PRO A 1 343 ? 23.364 12.579 -4.705 1.00 74.38 343 PRO A CA 1
ATOM 2583 C C . PRO A 1 343 ? 22.610 11.657 -5.665 1.00 74.38 343 PRO A C 1
ATOM 2585 O O . PRO A 1 343 ? 22.812 10.447 -5.656 1.00 74.38 343 PRO A O 1
ATOM 2588 N N . LEU A 1 344 ? 21.805 12.206 -6.570 1.00 77.12 344 LEU A N 1
ATOM 2589 C CA . LEU A 1 344 ? 21.267 11.417 -7.679 1.00 77.12 344 LEU A CA 1
ATOM 2590 C C . LEU A 1 344 ? 22.336 11.229 -8.770 1.00 77.12 344 LEU A C 1
ATOM 2592 O O . LEU A 1 344 ? 23.005 12.189 -9.135 1.00 77.12 344 LEU A O 1
ATOM 2596 N N . PRO A 1 345 ? 22.532 10.025 -9.327 1.00 81.75 345 PRO A N 1
ATOM 2597 C CA . PRO A 1 345 ? 23.601 9.771 -10.293 1.00 81.75 345 PRO A CA 1
ATOM 2598 C C . PRO A 1 345 ? 23.218 10.273 -11.694 1.00 81.75 345 PRO A C 1
ATOM 2600 O O . PRO A 1 345 ? 23.043 9.493 -12.623 1.00 81.75 345 PRO A O 1
ATOM 2603 N N . VAL A 1 346 ? 23.024 11.580 -11.855 1.00 84.06 346 VAL A N 1
ATOM 2604 C CA . VAL A 1 346 ? 22.590 12.214 -13.106 1.00 84.06 346 VAL A CA 1
ATOM 2605 C C . VAL A 1 346 ? 23.668 13.146 -13.672 1.00 84.06 346 VAL A C 1
ATOM 2607 O O . VAL A 1 346 ? 24.567 13.561 -12.939 1.00 84.06 346 VAL A O 1
ATOM 2610 N N . PRO A 1 347 ? 23.626 13.487 -14.973 1.00 85.06 347 PRO A N 1
ATOM 2611 C CA . PRO A 1 347 ? 24.616 14.377 -15.573 1.00 85.06 347 PRO A CA 1
ATOM 2612 C C . PRO A 1 347 ? 24.634 15.777 -14.947 1.00 85.06 347 PRO A C 1
ATOM 2614 O O . PRO A 1 347 ? 23.599 16.328 -14.566 1.00 85.06 347 PRO A O 1
ATOM 2617 N N . GLY A 1 348 ? 25.818 16.382 -14.921 1.00 78.56 348 GLY A N 1
ATOM 2618 C CA . GLY A 1 348 ? 26.106 17.684 -14.326 1.00 78.56 348 GLY A CA 1
ATOM 2619 C C . GLY A 1 348 ? 25.273 18.834 -14.894 1.00 78.56 348 GLY A C 1
ATOM 2620 O O . GLY A 1 348 ? 24.883 19.732 -14.153 1.00 78.56 348 GLY A O 1
ATOM 2621 N N . VAL A 1 349 ? 24.902 18.769 -16.178 1.00 81.62 349 VAL A N 1
ATOM 2622 C CA . VAL A 1 349 ? 23.984 19.740 -16.798 1.00 81.62 349 VAL A CA 1
ATOM 2623 C C . VAL A 1 349 ? 22.622 19.792 -16.093 1.00 81.62 349 VAL A C 1
ATOM 2625 O O . VAL A 1 349 ? 22.050 20.868 -15.963 1.00 81.62 349 VAL A O 1
ATOM 2628 N N . LEU A 1 350 ? 22.113 18.660 -15.587 1.00 77.62 350 LEU A N 1
ATOM 2629 C CA . LEU A 1 350 ? 20.861 18.625 -14.823 1.00 77.62 350 LEU A CA 1
ATOM 2630 C C . LEU A 1 350 ? 21.077 19.168 -13.413 1.00 77.62 350 LEU A C 1
ATOM 2632 O O . LEU A 1 350 ? 20.253 19.934 -12.921 1.00 77.62 350 LEU A O 1
ATOM 2636 N N . PHE A 1 351 ? 22.219 18.839 -12.803 1.00 69.94 351 PHE A N 1
ATOM 2637 C CA . PHE A 1 351 ? 22.605 19.377 -11.502 1.00 69.94 351 PHE A CA 1
ATOM 2638 C C . PHE A 1 351 ? 22.754 20.897 -11.495 1.00 69.94 351 PHE A C 1
ATOM 2640 O O . PHE A 1 351 ? 22.407 21.521 -10.500 1.00 69.94 351 PHE A O 1
ATOM 2647 N N . 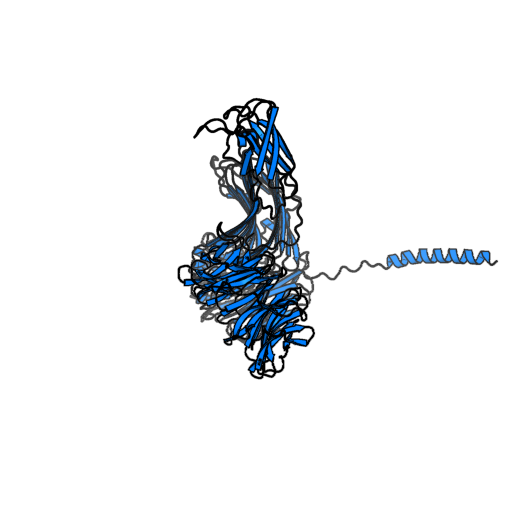ALA A 1 352 ? 23.237 21.492 -12.587 1.00 68.56 352 ALA A N 1
ATOM 2648 C CA . ALA A 1 352 ? 23.375 22.940 -12.718 1.00 68.56 352 ALA A CA 1
ATOM 2649 C C . ALA A 1 352 ? 22.025 23.671 -12.605 1.00 68.56 352 ALA A C 1
ATOM 2651 O O . ALA A 1 352 ? 21.971 24.781 -12.084 1.00 68.56 352 ALA A O 1
ATOM 2652 N N . VAL A 1 353 ? 20.942 23.040 -13.076 1.00 63.44 353 VAL A N 1
ATOM 2653 C CA . VAL A 1 353 ? 19.592 23.628 -13.122 1.00 63.44 353 VAL A CA 1
ATOM 2654 C C . VAL A 1 353 ? 18.734 23.180 -11.930 1.00 63.44 353 VAL A C 1
ATOM 2656 O O . VAL A 1 353 ? 17.825 23.900 -11.523 1.00 63.44 353 VAL A O 1
ATOM 2659 N N . ALA A 1 354 ? 19.026 22.020 -11.334 1.00 61.28 354 ALA A N 1
ATOM 2660 C CA . ALA A 1 354 ? 18.331 21.510 -10.158 1.00 61.28 354 ALA A CA 1
ATOM 2661 C C . ALA A 1 354 ? 19.260 20.703 -9.235 1.00 61.28 354 ALA A C 1
ATOM 2663 O O . ALA A 1 354 ? 19.817 19.678 -9.627 1.00 61.28 354 ALA A O 1
ATOM 2664 N N . LYS A 1 355 ? 19.351 21.098 -7.957 1.00 63.97 355 LYS A N 1
ATOM 2665 C CA . LYS A 1 355 ? 19.871 20.239 -6.880 1.00 63.97 355 LYS A CA 1
ATOM 2666 C C . LYS A 1 355 ? 19.037 18.971 -6.903 1.00 63.97 355 LYS A C 1
ATOM 2668 O O . LYS A 1 355 ? 17.817 19.019 -6.836 1.00 63.97 355 LYS A O 1
ATOM 2673 N N . LEU A 1 356 ? 19.710 17.846 -7.030 1.00 63.47 356 LEU A N 1
ATOM 2674 C CA . LEU A 1 356 ? 19.096 16.531 -7.009 1.00 63.47 356 LEU A CA 1
ATOM 2675 C C . LEU A 1 356 ? 19.776 15.744 -5.890 1.00 63.47 356 LEU A C 1
ATOM 2677 O O . LEU A 1 356 ? 20.459 14.749 -6.116 1.00 63.47 356 LEU A O 1
ATOM 2681 N N . TYR A 1 357 ? 19.656 16.296 -4.679 1.00 69.25 357 TYR A N 1
ATOM 2682 C CA . TYR A 1 357 ? 20.151 15.702 -3.443 1.00 69.25 357 TYR A CA 1
ATOM 2683 C C . TYR A 1 357 ? 18.997 15.562 -2.476 1.00 69.25 357 TYR A C 1
ATOM 2685 O O . TYR A 1 357 ? 18.184 16.479 -2.340 1.00 69.25 357 TYR A O 1
ATOM 2693 N N . ASN A 1 358 ? 18.994 14.446 -1.759 1.00 70.38 358 ASN A N 1
ATOM 2694 C CA . ASN A 1 358 ? 17.935 14.141 -0.815 1.00 70.38 358 ASN A CA 1
ATOM 2695 C C . ASN A 1 358 ? 18.501 14.184 0.607 1.00 70.38 358 ASN A C 1
ATOM 2697 O O . ASN A 1 358 ? 19.173 13.224 1.007 1.00 70.38 358 ASN A O 1
ATOM 2701 N N . PRO A 1 359 ? 18.328 15.295 1.356 1.00 74.50 359 PRO A N 1
ATOM 2702 C CA . PRO A 1 359 ? 18.696 15.338 2.758 1.00 74.50 359 PRO A CA 1
ATOM 2703 C C . PRO A 1 359 ? 17.918 14.298 3.544 1.00 74.50 359 PRO A C 1
ATOM 2705 O O . PRO A 1 359 ? 16.690 14.219 3.456 1.00 74.50 359 PRO A O 1
ATOM 2708 N N . VAL A 1 360 ? 18.641 13.547 4.358 1.00 74.31 360 VAL A N 1
ATOM 2709 C CA . VAL A 1 360 ? 18.062 12.621 5.322 1.00 74.31 360 VAL A CA 1
ATOM 2710 C C . VAL A 1 360 ? 18.500 13.055 6.695 1.00 74.31 360 VAL A C 1
ATOM 2712 O O . VAL A 1 360 ? 19.675 13.343 6.931 1.00 74.31 360 VAL A O 1
ATOM 2715 N N . GLY A 1 361 ? 17.549 13.125 7.608 1.00 79.69 361 GLY A N 1
ATOM 2716 C CA . GLY A 1 361 ? 17.802 13.626 8.939 1.00 79.69 361 GLY A CA 1
ATOM 2717 C C . GLY A 1 361 ? 16.809 13.108 9.956 1.00 79.69 361 GLY A C 1
ATOM 2718 O O . GLY A 1 361 ? 15.886 12.359 9.639 1.00 79.69 361 GLY A O 1
ATOM 2719 N N . ALA A 1 362 ? 16.997 13.537 11.194 1.00 75.06 362 ALA A N 1
ATOM 2720 C CA . ALA A 1 362 ? 16.015 13.361 12.246 1.00 75.06 362 ALA A CA 1
ATOM 2721 C C . ALA A 1 362 ? 15.989 14.587 13.146 1.00 75.06 362 ALA A C 1
ATOM 2723 O O . ALA A 1 362 ? 16.895 15.420 13.142 1.00 75.06 362 ALA A O 1
ATOM 2724 N N . GLY A 1 363 ? 14.925 14.712 13.912 1.00 76.88 363 GLY A N 1
ATOM 2725 C CA . GLY A 1 363 ? 14.716 15.821 14.812 1.00 76.88 363 GLY A CA 1
ATOM 2726 C C . GLY A 1 363 ? 13.799 15.444 15.954 1.00 76.88 363 GLY A C 1
ATOM 2727 O O . GLY A 1 363 ? 13.305 14.318 16.046 1.00 76.88 363 GLY A O 1
ATOM 2728 N N . PHE A 1 364 ? 13.569 16.422 16.817 1.00 75.56 364 PHE A N 1
ATOM 2729 C CA . PHE A 1 364 ? 12.597 16.325 17.884 1.00 75.56 364 PHE A CA 1
ATOM 2730 C C . PHE A 1 364 ? 11.780 17.611 17.976 1.00 75.56 364 PHE A C 1
ATOM 2732 O O . PHE A 1 364 ? 12.258 18.699 17.647 1.00 75.56 364 PHE A O 1
ATOM 2739 N N . GLU A 1 365 ? 10.540 17.480 18.425 1.00 78.81 365 GLU A N 1
ATOM 2740 C CA . GLU A 1 365 ? 9.676 18.605 18.767 1.00 78.81 365 GLU A CA 1
ATOM 2741 C C . GLU A 1 365 ? 9.219 18.446 20.215 1.00 78.81 365 GLU A C 1
ATOM 2743 O O . GLU A 1 365 ? 8.881 17.348 20.652 1.00 78.81 365 GLU A O 1
ATOM 2748 N N . LEU A 1 366 ? 9.227 19.545 20.959 1.00 74.56 366 LEU A N 1
ATOM 2749 C CA . LEU A 1 366 ? 8.680 19.671 22.301 1.00 74.56 366 LEU A CA 1
ATOM 2750 C C . LEU A 1 366 ? 7.715 20.847 22.282 1.00 74.56 366 LEU A C 1
ATOM 2752 O O . LEU A 1 366 ? 8.059 21.908 21.778 1.00 74.56 366 LEU A O 1
ATOM 2756 N N . GLU A 1 367 ? 6.523 20.682 22.820 1.00 77.62 367 GLU A N 1
ATOM 2757 C CA . GLU A 1 367 ? 5.501 21.722 22.847 1.00 77.62 367 GLU A CA 1
ATOM 2758 C C . GLU A 1 367 ? 4.710 21.629 24.147 1.00 77.62 367 GLU A C 1
ATOM 2760 O O . GLU A 1 367 ? 4.429 20.532 24.627 1.00 77.62 367 GLU A O 1
ATOM 2765 N N . GLY A 1 368 ? 4.352 22.776 24.720 1.00 71.75 368 GLY A N 1
ATOM 2766 C CA . GLY A 1 368 ? 3.420 22.862 25.840 1.00 71.75 368 GLY A CA 1
ATOM 2767 C C . GLY A 1 368 ? 3.948 23.643 27.040 1.00 71.75 368 GLY A C 1
ATOM 2768 O O . GLY A 1 368 ? 4.922 24.394 26.950 1.00 71.75 368 GLY A O 1
ATOM 2769 N N . GLN A 1 369 ? 3.259 23.487 28.170 1.00 73.12 369 GLN A N 1
ATOM 2770 C CA . GLN A 1 369 ? 3.619 24.090 29.451 1.00 73.12 369 GLN A CA 1
ATOM 2771 C C . GLN A 1 369 ? 4.194 23.012 30.364 1.00 73.12 369 GLN A C 1
ATOM 2773 O O . GLN A 1 369 ? 3.459 22.191 30.905 1.00 73.12 369 GLN A O 1
ATOM 2778 N N . ILE A 1 370 ? 5.514 23.032 30.545 1.00 69.50 370 ILE A N 1
ATOM 2779 C CA . ILE A 1 370 ? 6.269 22.172 31.456 1.00 69.50 370 ILE A CA 1
ATOM 2780 C C . ILE A 1 370 ? 6.717 23.041 32.641 1.00 69.50 370 ILE A C 1
ATOM 2782 O O . ILE A 1 370 ? 7.769 23.679 32.565 1.00 69.50 370 ILE A O 1
ATOM 2786 N N . PRO A 1 371 ? 5.937 23.107 33.738 1.00 62.94 371 PRO A N 1
ATOM 2787 C CA . PRO A 1 371 ? 6.217 23.987 34.874 1.00 62.94 371 PRO A CA 1
ATOM 2788 C C . PRO A 1 371 ? 7.328 23.459 35.797 1.00 62.94 371 PRO A C 1
ATOM 2790 O O . PRO A 1 371 ? 7.728 24.148 36.732 1.00 62.94 371 PRO A O 1
ATOM 2793 N N . VAL A 1 372 ? 7.822 22.239 35.559 1.00 62.59 372 VAL A N 1
ATOM 2794 C CA . VAL A 1 372 ? 8.821 21.555 36.390 1.00 62.59 372 VAL A CA 1
ATOM 2795 C C . VAL A 1 372 ? 10.196 21.526 35.716 1.00 62.59 372 VAL A C 1
ATOM 2797 O O . VAL A 1 372 ? 10.312 21.288 34.516 1.00 62.59 372 VAL A O 1
ATOM 2800 N N . ALA A 1 373 ? 11.255 21.750 36.496 1.00 64.31 373 ALA A N 1
ATOM 2801 C CA . ALA A 1 373 ? 12.638 21.615 36.037 1.00 64.31 373 ALA A CA 1
ATOM 2802 C C . ALA A 1 373 ? 13.083 20.137 36.005 1.00 64.31 373 ALA A C 1
ATOM 2804 O O . ALA A 1 373 ? 12.509 19.299 36.696 1.00 64.31 373 ALA A O 1
ATOM 2805 N N . ASN A 1 374 ? 14.146 19.828 35.251 1.00 67.50 374 ASN A N 1
ATOM 2806 C CA . ASN A 1 374 ? 14.759 18.491 35.141 1.00 67.50 374 ASN A CA 1
ATOM 2807 C C . ASN A 1 374 ? 13.882 17.420 34.470 1.00 67.50 374 ASN A C 1
ATOM 2809 O O . ASN A 1 374 ? 13.985 16.233 34.787 1.00 67.50 374 ASN A O 1
ATOM 2813 N N . ALA A 1 375 ? 13.047 17.820 33.512 1.00 66.44 375 ALA A N 1
ATOM 2814 C CA . ALA A 1 375 ? 12.360 16.873 32.646 1.00 66.44 375 ALA A CA 1
ATOM 2815 C C . ALA A 1 375 ? 13.357 16.241 31.663 1.00 66.44 375 ALA A C 1
ATOM 2817 O O . ALA A 1 375 ? 14.159 16.931 31.025 1.00 66.44 375 ALA A O 1
ATOM 2818 N N . SER A 1 376 ? 13.298 14.920 31.517 1.00 67.19 376 SER A N 1
ATOM 2819 C CA . SER A 1 376 ? 14.021 14.224 30.456 1.00 67.19 376 SER A CA 1
ATOM 2820 C C . SER A 1 376 ? 13.081 13.345 29.657 1.00 67.19 376 SER A C 1
ATOM 2822 O O . SER A 1 376 ? 12.098 12.804 30.168 1.00 67.19 376 SER A O 1
ATOM 2824 N N . PHE A 1 377 ? 13.388 13.235 28.378 1.00 64.94 377 PHE A N 1
ATOM 2825 C CA . PHE A 1 377 ? 12.613 12.466 27.430 1.00 64.94 377 PHE A CA 1
ATOM 2826 C C . PHE A 1 377 ? 13.574 11.549 26.691 1.00 64.94 377 PHE A C 1
ATOM 2828 O O . PHE A 1 377 ? 14.683 11.948 26.353 1.00 64.94 377 PHE A O 1
ATOM 2835 N N . LYS A 1 378 ? 13.166 10.306 26.475 1.00 69.81 378 LYS A N 1
ATOM 2836 C CA . LYS A 1 378 ? 13.833 9.382 25.569 1.00 69.81 378 LYS A CA 1
ATOM 2837 C C . LYS A 1 378 ? 12.853 9.057 24.462 1.00 69.81 378 LYS A C 1
ATOM 2839 O O . LYS A 1 378 ? 11.755 8.582 24.741 1.00 69.81 378 LYS A O 1
ATOM 2844 N N . ALA A 1 379 ? 13.276 9.273 23.226 1.00 65.25 379 ALA A N 1
ATOM 2845 C CA . ALA A 1 379 ? 12.597 8.781 22.048 1.00 65.25 379 ALA A CA 1
ATOM 2846 C C . ALA A 1 379 ? 13.479 7.802 21.302 1.00 65.25 379 ALA A C 1
ATOM 2848 O O . ALA A 1 379 ? 14.451 8.210 20.682 1.00 65.25 379 ALA A O 1
ATOM 2849 N N . SER A 1 380 ? 13.128 6.526 21.332 1.00 67.94 380 SER A N 1
ATOM 2850 C CA . SER A 1 380 ? 13.654 5.520 20.425 1.00 67.94 380 SER A CA 1
ATOM 2851 C C . SER A 1 380 ? 12.527 5.035 19.523 1.00 67.94 380 SER A C 1
ATOM 2853 O O . SER A 1 380 ? 11.402 4.859 19.976 1.00 67.94 380 SER A O 1
ATOM 2855 N N . THR A 1 381 ? 12.768 4.884 18.230 1.00 66.75 381 THR A N 1
ATOM 2856 C CA . THR A 1 381 ? 11.779 4.302 17.323 1.00 66.75 381 THR A CA 1
ATOM 2857 C C . THR A 1 381 ? 12.464 3.617 16.155 1.00 66.75 381 THR A C 1
ATOM 2859 O O . THR A 1 381 ? 13.504 4.073 15.685 1.00 66.75 381 THR A O 1
ATOM 2862 N N . GLU A 1 382 ? 11.872 2.526 15.690 1.00 71.06 382 GLU A N 1
ATOM 2863 C CA . GLU A 1 382 ? 12.184 1.867 14.424 1.00 71.06 382 GLU A CA 1
ATOM 2864 C C . GLU A 1 382 ? 10.977 2.032 13.496 1.00 71.06 382 GLU A C 1
ATOM 2866 O O . GLU A 1 382 ? 9.867 1.650 13.854 1.00 71.06 382 GLU A O 1
ATOM 2871 N N . LEU A 1 383 ? 11.183 2.612 12.320 1.00 64.50 383 LEU A N 1
ATOM 2872 C CA . LEU A 1 383 ? 10.166 2.905 11.316 1.00 64.50 383 LEU A CA 1
ATOM 2873 C C . LEU A 1 383 ? 10.521 2.166 10.027 1.00 64.50 383 LEU A C 1
ATOM 2875 O O . LEU A 1 383 ? 11.611 2.369 9.498 1.00 64.50 383 LEU A O 1
ATOM 2879 N N . LEU A 1 384 ? 9.608 1.350 9.509 1.00 68.06 384 LEU A N 1
ATOM 2880 C CA . LEU A 1 384 ? 9.647 0.814 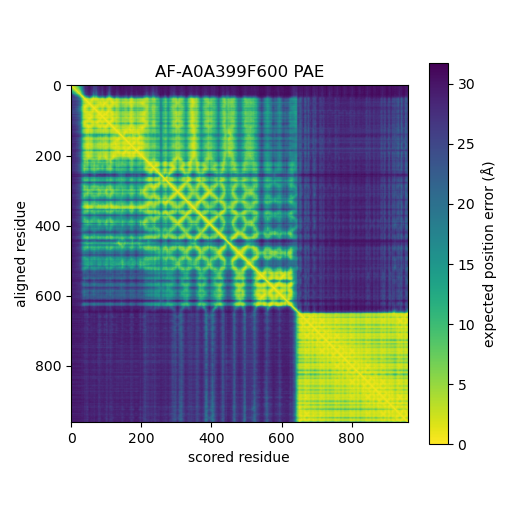8.149 1.00 68.06 384 LEU A CA 1
ATOM 2881 C C . LEU A 1 384 ? 8.500 1.450 7.368 1.00 68.06 384 LEU A C 1
ATOM 2883 O O . LEU A 1 384 ? 7.324 1.266 7.699 1.00 68.06 384 LEU A O 1
ATOM 2887 N N . LEU A 1 385 ? 8.851 2.229 6.353 1.00 62.16 385 LEU A N 1
ATOM 2888 C CA . LEU A 1 385 ? 7.902 2.987 5.547 1.00 62.16 385 LEU A CA 1
ATOM 2889 C C . LEU A 1 385 ? 7.922 2.422 4.143 1.00 62.16 385 LEU A C 1
ATOM 2891 O O . LEU A 1 385 ? 9.007 2.273 3.612 1.00 62.16 385 LEU A O 1
ATOM 2895 N N . SER A 1 386 ? 6.771 2.186 3.531 1.00 66.19 386 SER A N 1
ATOM 2896 C CA . SER A 1 386 ? 6.637 2.066 2.080 1.00 66.19 386 SER A CA 1
ATOM 2897 C C . SER A 1 386 ? 6.303 3.444 1.540 1.00 66.19 386 SER A C 1
ATOM 2899 O O . SER A 1 386 ? 5.309 4.033 1.943 1.00 66.19 386 SER A O 1
ATOM 2901 N N . LEU A 1 387 ? 7.160 3.979 0.686 1.00 66.00 387 LEU A N 1
ATOM 2902 C CA . LEU A 1 387 ? 7.143 5.347 0.201 1.00 66.00 387 LEU A CA 1
ATOM 2903 C C . LEU A 1 387 ? 7.018 5.328 -1.317 1.00 66.00 387 LEU A C 1
ATOM 2905 O O . LEU A 1 387 ? 7.860 4.746 -1.990 1.00 66.00 387 LEU A O 1
ATOM 2909 N N . ARG A 1 388 ? 6.018 6.014 -1.854 1.00 73.69 388 ARG A N 1
ATOM 2910 C CA . ARG A 1 388 ? 5.962 6.464 -3.241 1.00 73.69 388 ARG A CA 1
ATOM 2911 C C . ARG A 1 388 ? 5.399 7.871 -3.243 1.00 73.69 388 ARG A C 1
ATOM 2913 O O . ARG A 1 388 ? 4.195 8.088 -3.102 1.00 73.69 388 ARG A O 1
ATOM 2920 N N . THR A 1 389 ? 6.297 8.839 -3.354 1.00 69.31 389 THR A N 1
ATOM 2921 C CA . THR A 1 389 ? 5.913 10.245 -3.330 1.00 69.31 389 THR A CA 1
ATOM 2922 C C . THR A 1 389 ? 6.812 11.105 -4.187 1.00 69.31 389 THR A C 1
ATOM 2924 O O . THR A 1 389 ? 7.955 10.755 -4.453 1.00 69.31 389 THR A O 1
ATOM 2927 N N . GLY A 1 390 ? 6.300 12.248 -4.609 1.00 70.81 390 GLY A N 1
ATOM 2928 C CA . GLY A 1 390 ? 7.050 13.233 -5.359 1.00 70.81 390 GLY A CA 1
ATOM 2929 C C . GLY A 1 390 ? 6.119 13.989 -6.282 1.00 70.81 390 GLY A C 1
ATOM 2930 O O . GLY A 1 390 ? 4.992 14.301 -5.914 1.00 70.81 390 GLY A O 1
ATOM 2931 N N . LEU A 1 391 ? 6.587 14.276 -7.483 1.00 73.62 391 LEU A N 1
ATOM 2932 C CA . LEU A 1 391 ? 5.845 15.026 -8.474 1.00 73.62 391 LEU A CA 1
ATOM 2933 C C . LEU A 1 391 ? 5.510 14.155 -9.675 1.00 73.62 391 LEU A C 1
ATOM 2935 O O . LEU A 1 391 ? 6.390 13.480 -10.201 1.00 73.62 391 LEU A O 1
ATOM 2939 N N . GLU A 1 392 ? 4.284 14.259 -10.174 1.00 77.31 392 GLU A N 1
ATOM 2940 C CA . GLU A 1 392 ? 3.907 13.760 -11.489 1.00 77.31 392 GLU A CA 1
ATOM 2941 C C . GLU A 1 392 ? 3.009 14.757 -12.230 1.00 77.31 392 GLU A C 1
ATOM 2943 O O . GLU A 1 392 ? 1.923 15.084 -11.761 1.00 77.31 392 GLU A O 1
ATOM 2948 N N . CYS A 1 393 ? 3.451 15.216 -13.400 1.00 74.19 393 CYS A N 1
ATOM 2949 C CA . CYS A 1 393 ? 2.724 16.137 -14.268 1.00 74.19 393 CYS A CA 1
ATOM 2950 C C . CYS A 1 393 ? 2.418 15.500 -15.619 1.00 74.19 393 CYS A C 1
ATOM 2952 O O . CYS A 1 393 ? 3.360 15.122 -16.320 1.00 74.19 393 CYS A O 1
ATOM 2954 N N . ASN A 1 394 ? 1.135 15.415 -15.988 1.00 73.38 394 ASN A N 1
ATOM 2955 C CA . ASN A 1 394 ? 0.684 14.946 -17.301 1.00 73.38 394 ASN A CA 1
ATOM 2956 C C . ASN A 1 394 ? -0.788 15.324 -17.609 1.00 73.38 394 ASN A C 1
ATOM 2958 O O . ASN A 1 394 ? -1.678 14.541 -17.273 1.00 73.38 394 ASN A O 1
ATOM 2962 N N . PRO A 1 395 ? -1.101 16.442 -18.298 1.00 62.94 395 PRO A N 1
ATOM 2963 C CA . PRO A 1 395 ? -0.400 17.734 -18.370 1.00 62.94 395 PRO A CA 1
ATOM 2964 C C . PRO A 1 395 ? -0.566 18.576 -17.088 1.00 62.94 395 PRO A C 1
ATOM 2966 O O . PRO A 1 395 ? 0.194 19.520 -16.871 1.00 62.94 395 PRO A O 1
ATOM 2969 N N . ASP A 1 396 ? -1.524 18.212 -16.234 1.00 68.56 396 ASP A N 1
ATOM 2970 C CA . ASP A 1 396 ? -1.720 18.773 -14.899 1.00 68.56 396 ASP A CA 1
ATOM 2971 C C . ASP A 1 396 ? -0.781 18.095 -13.900 1.00 68.56 396 ASP A C 1
ATOM 2973 O O . ASP A 1 396 ? -0.471 16.907 -14.031 1.00 68.56 396 ASP A O 1
ATOM 2977 N N . CYS A 1 397 ? -0.310 18.847 -12.907 1.00 65.31 397 CYS A N 1
ATOM 2978 C CA . CYS A 1 397 ? 0.594 18.333 -11.887 1.00 65.31 397 CYS A CA 1
ATOM 2979 C C . CYS A 1 397 ? -0.161 17.802 -10.667 1.00 65.31 397 CYS A C 1
ATOM 2981 O O . CYS A 1 397 ? -1.065 18.441 -10.135 1.00 65.31 397 CYS A O 1
ATOM 2983 N N . SER A 1 398 ? 0.279 16.647 -10.185 1.00 68.44 398 SER A N 1
ATOM 2984 C CA . SER A 1 398 ? -0.209 15.978 -8.988 1.00 68.44 398 SER A CA 1
ATOM 2985 C C . SER A 1 398 ? 0.962 15.556 -8.102 1.00 68.44 398 SER A C 1
ATOM 2987 O O . SER A 1 398 ? 2.111 15.476 -8.546 1.00 68.44 398 SER A O 1
ATOM 2989 N N . VAL A 1 399 ? 0.660 15.292 -6.833 1.00 67.44 399 VAL A N 1
ATOM 2990 C CA . VAL A 1 399 ? 1.611 14.749 -5.859 1.00 67.44 399 VAL A CA 1
ATOM 2991 C C . VAL A 1 399 ? 1.152 13.332 -5.526 1.00 67.44 399 VAL A C 1
ATOM 2993 O O . VAL A 1 399 ? 0.256 13.174 -4.684 1.00 67.44 399 VAL A O 1
ATOM 2996 N N . PRO A 1 400 ? 1.701 12.294 -6.189 1.00 64.62 400 PRO A N 1
ATOM 2997 C CA . PRO A 1 400 ? 1.435 10.921 -5.795 1.00 64.62 400 PRO A CA 1
ATOM 2998 C C . PRO A 1 400 ? 1.836 10.748 -4.333 1.00 64.62 400 PRO A C 1
ATOM 3000 O O . PRO A 1 400 ? 2.879 11.241 -3.892 1.00 64.62 400 PRO A O 1
ATOM 3003 N N . HIS A 1 401 ? 0.980 10.094 -3.564 1.00 62.56 401 HIS A N 1
ATOM 3004 C CA . HIS A 1 401 ? 1.212 9.853 -2.147 1.00 62.56 401 HIS A CA 1
ATOM 3005 C C . HIS A 1 401 ? 0.701 8.459 -1.790 1.00 62.56 401 HIS A C 1
ATOM 3007 O O . HIS A 1 401 ? -0.277 8.283 -1.075 1.00 62.56 401 HIS A O 1
ATOM 3013 N N . GLU A 1 402 ? 1.384 7.443 -2.299 1.00 59.91 402 GLU A N 1
ATOM 3014 C CA . GLU A 1 402 ? 1.238 6.083 -1.789 1.00 59.91 402 GLU A CA 1
ATOM 3015 C C . GLU A 1 402 ? 2.283 5.923 -0.686 1.00 59.91 402 GLU A C 1
ATOM 3017 O O . GLU A 1 402 ? 3.433 5.570 -0.946 1.00 59.91 402 GLU A O 1
ATOM 3022 N N . ILE A 1 403 ? 1.917 6.269 0.552 1.00 54.59 403 ILE A N 1
ATOM 3023 C CA . ILE A 1 403 ? 2.755 5.961 1.710 1.00 54.59 403 ILE A CA 1
ATOM 3024 C C . ILE A 1 403 ? 1.997 5.051 2.653 1.00 54.59 403 ILE A C 1
ATOM 3026 O O . ILE A 1 403 ? 0.968 5.430 3.208 1.00 54.59 403 ILE A O 1
ATOM 3030 N N . THR A 1 404 ? 2.545 3.864 2.870 1.00 52.41 404 THR A N 1
ATOM 3031 C CA . THR A 1 404 ? 2.016 2.909 3.834 1.00 52.41 404 THR A CA 1
ATOM 3032 C C . THR A 1 404 ? 3.046 2.679 4.927 1.00 52.41 404 THR A C 1
ATOM 3034 O O . THR A 1 404 ? 4.207 2.363 4.670 1.00 52.41 404 THR A O 1
ATOM 3037 N N . GLN A 1 405 ? 2.624 2.848 6.175 1.00 52.53 405 GLN A N 1
ATOM 3038 C CA . GLN A 1 405 ? 3.405 2.413 7.323 1.00 52.53 405 GLN A CA 1
ATOM 3039 C C . GLN A 1 405 ? 3.405 0.878 7.345 1.00 52.53 405 GLN A C 1
ATOM 3041 O O . GLN A 1 405 ? 2.346 0.277 7.498 1.00 52.53 405 GLN A O 1
ATOM 3046 N N . GLU A 1 406 ? 4.568 0.242 7.194 1.00 55.31 406 GLU A N 1
ATOM 3047 C CA . GLU A 1 406 ? 4.659 -1.227 7.222 1.00 55.31 406 GLU A CA 1
ATOM 3048 C C . GLU A 1 406 ? 4.962 -1.759 8.620 1.00 55.31 406 GLU A C 1
ATOM 3050 O O . GLU A 1 406 ? 4.431 -2.792 9.016 1.00 55.31 406 GLU A O 1
ATOM 3055 N N . GLN A 1 407 ? 5.813 -1.059 9.377 1.00 56.56 407 GLN A N 1
ATOM 3056 C CA . GLN A 1 407 ? 6.179 -1.450 10.737 1.00 56.56 407 GLN A CA 1
ATOM 3057 C C . GLN A 1 407 ? 6.607 -0.231 11.557 1.00 56.56 407 GLN A C 1
ATOM 3059 O O . GLN A 1 407 ? 7.354 0.618 11.071 1.00 56.56 407 GLN A 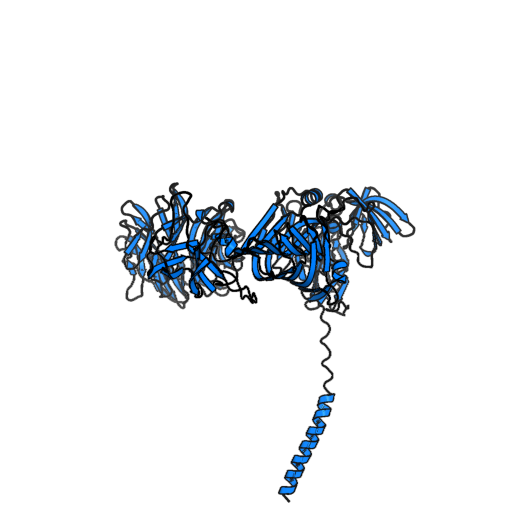O 1
ATOM 3064 N N . VAL A 1 408 ? 6.187 -0.168 12.824 1.00 56.81 408 VAL A N 1
ATOM 3065 C CA . VAL A 1 408 ? 6.674 0.823 13.798 1.00 56.81 408 VAL A CA 1
ATOM 3066 C C . VAL A 1 408 ? 6.973 0.127 15.115 1.00 56.81 408 VAL A C 1
ATOM 3068 O O . VAL A 1 408 ? 6.113 -0.567 15.651 1.00 56.81 408 VAL A O 1
ATOM 3071 N N . LYS A 1 409 ? 8.183 0.318 15.648 1.00 61.81 409 LYS A N 1
ATOM 3072 C CA . LYS A 1 409 ? 8.568 -0.113 16.999 1.00 61.81 409 LYS A CA 1
ATOM 3073 C C . LYS A 1 409 ? 8.935 1.103 17.843 1.00 61.81 409 LYS A C 1
ATOM 3075 O O . LYS A 1 409 ? 10.098 1.506 17.836 1.00 61.81 409 LYS A O 1
ATOM 3080 N N . PRO A 1 410 ? 7.964 1.718 18.533 1.00 59.81 410 PRO A N 1
ATOM 3081 C CA . PRO A 1 410 ? 8.217 2.881 19.363 1.00 59.81 410 PRO A CA 1
ATOM 3082 C C . PRO A 1 410 ? 8.714 2.454 20.754 1.00 59.81 410 PRO A C 1
ATOM 3084 O O . PRO A 1 410 ? 8.144 1.572 21.390 1.00 59.81 410 PRO A O 1
ATOM 3087 N N . ASP A 1 411 ? 9.734 3.136 21.257 1.00 61.97 411 ASP A N 1
ATOM 3088 C CA . ASP A 1 411 ? 10.177 3.149 22.654 1.00 61.97 411 ASP A CA 1
ATOM 3089 C C . ASP A 1 411 ? 10.312 4.617 23.099 1.00 61.97 411 ASP A C 1
ATOM 3091 O O . ASP A 1 411 ? 11.378 5.236 23.037 1.00 61.97 411 ASP A O 1
ATOM 3095 N N . LEU A 1 412 ? 9.178 5.205 23.493 1.00 59.97 412 LEU A N 1
ATOM 3096 C CA . LEU A 1 412 ? 9.105 6.556 24.047 1.00 59.97 412 LEU A CA 1
ATOM 3097 C C . LEU A 1 412 ? 8.949 6.491 25.566 1.00 59.97 412 LEU A C 1
ATOM 3099 O O . LEU A 1 412 ? 7.998 5.898 26.073 1.00 59.97 412 LEU A O 1
ATOM 3103 N N . LYS A 1 413 ? 9.831 7.181 26.289 1.00 61.59 413 LYS A N 1
ATOM 3104 C CA . LYS A 1 413 ? 9.807 7.250 27.751 1.00 61.59 413 LYS A CA 1
ATOM 3105 C C . LYS A 1 413 ? 9.929 8.692 28.230 1.00 61.59 413 LYS A C 1
ATOM 3107 O O . LYS A 1 413 ? 10.929 9.360 27.969 1.00 61.59 413 LYS A O 1
ATOM 3112 N N . TRP A 1 414 ? 8.937 9.152 28.992 1.00 58.31 414 TRP A N 1
ATOM 3113 C CA . TRP A 1 414 ? 9.080 10.356 29.812 1.00 58.31 414 TRP A CA 1
ATOM 3114 C C . TRP A 1 414 ? 9.688 9.993 31.153 1.00 58.31 414 TRP A C 1
ATOM 3116 O O . TRP A 1 414 ? 9.287 9.024 31.794 1.00 58.31 414 TRP A O 1
ATOM 3126 N N . THR A 1 415 ? 10.618 10.822 31.602 1.00 62.44 415 THR A N 1
ATOM 3127 C CA . THR A 1 415 ? 11.009 10.875 33.004 1.00 62.44 415 THR A CA 1
ATOM 3128 C C . THR A 1 415 ? 10.715 12.287 33.488 1.00 62.44 415 THR A C 1
ATOM 3130 O O . THR A 1 415 ? 11.457 13.230 33.200 1.00 62.44 415 THR A O 1
ATOM 3133 N N . LEU A 1 416 ? 9.580 12.422 34.172 1.00 59.88 416 LEU A N 1
ATOM 3134 C CA . LEU A 1 416 ? 9.123 13.660 34.792 1.00 59.88 416 LEU A CA 1
ATOM 3135 C C . LEU A 1 416 ? 9.285 13.549 36.317 1.00 59.88 416 LEU A C 1
ATOM 3137 O O . LEU A 1 416 ? 9.067 12.464 36.861 1.00 59.88 416 LEU A O 1
ATOM 3141 N N . PRO A 1 417 ? 9.643 14.636 37.017 1.00 59.62 417 PRO A N 1
ATOM 3142 C CA . PRO A 1 417 ? 9.466 14.708 38.466 1.00 59.62 417 PRO A CA 1
ATOM 3143 C C . PRO A 1 417 ? 7.969 14.673 38.834 1.00 59.62 417 PRO A C 1
ATOM 3145 O O . PRO A 1 417 ? 7.111 14.919 37.984 1.00 59.62 417 PRO A O 1
ATOM 3148 N N . GLU A 1 418 ? 7.647 14.375 40.097 1.00 61.25 418 GLU A N 1
ATOM 3149 C CA . GLU A 1 418 ? 6.260 14.391 40.588 1.00 61.25 418 GLU A CA 1
ATOM 3150 C C . GLU A 1 418 ? 5.584 15.746 40.317 1.00 61.25 418 GLU A C 1
ATOM 3152 O O . GLU A 1 418 ? 6.159 16.803 40.588 1.00 61.25 418 GLU A O 1
ATOM 3157 N N . VAL A 1 419 ? 4.360 15.711 39.773 1.00 62.56 419 VAL A N 1
ATOM 3158 C CA . VAL A 1 419 ? 3.556 16.912 39.491 1.00 62.56 419 VAL A CA 1
ATOM 3159 C C . VAL A 1 419 ? 2.946 17.412 40.809 1.00 62.56 419 VAL A C 1
ATOM 3161 O O . VAL A 1 419 ? 2.136 16.688 41.392 1.00 62.56 419 VAL A O 1
ATOM 3164 N N . PRO A 1 420 ? 3.289 18.622 41.293 1.00 66.69 420 PRO A N 1
ATOM 3165 C CA . PRO A 1 420 ? 2.755 19.139 42.554 1.00 66.69 420 PRO A CA 1
ATOM 3166 C C . PRO A 1 420 ? 1.228 19.338 42.529 1.00 66.69 420 PRO A C 1
ATOM 3168 O O . PRO A 1 420 ? 0.635 19.552 41.467 1.00 66.69 420 PRO A O 1
ATOM 3171 N N . SER A 1 421 ? 0.581 19.344 43.702 1.00 66.81 421 SER A N 1
ATOM 3172 C CA . SER A 1 421 ? -0.845 19.692 43.828 1.00 66.81 421 SER A CA 1
ATOM 3173 C C . SER A 1 421 ? -1.154 21.055 43.197 1.00 66.81 421 SER A C 1
ATOM 3175 O O . SER A 1 421 ? -0.421 22.025 43.382 1.00 66.81 421 SER A O 1
ATOM 3177 N N . GLY A 1 422 ? -2.264 21.136 42.456 1.00 67.31 422 GLY A N 1
ATOM 3178 C CA . GLY A 1 422 ? -2.714 22.363 41.780 1.00 67.31 422 GLY A CA 1
ATOM 3179 C C . GLY A 1 422 ? -2.064 22.622 40.417 1.00 67.31 422 GLY A C 1
ATOM 3180 O O . GLY A 1 422 ? -2.479 23.546 39.720 1.00 67.31 422 GLY A O 1
ATOM 3181 N N . VAL A 1 423 ? -1.092 21.802 40.010 1.00 64.06 423 VAL A N 1
ATOM 3182 C CA . VAL A 1 423 ? -0.402 21.934 38.726 1.00 64.06 423 VAL A CA 1
ATOM 3183 C C . VAL A 1 423 ? -1.048 21.029 37.675 1.00 64.06 423 VAL A C 1
ATOM 3185 O O . VAL A 1 423 ? -1.264 19.836 37.901 1.00 64.06 423 VAL A O 1
ATOM 3188 N N . LYS A 1 424 ? -1.328 21.608 36.503 1.00 70.31 424 LYS A N 1
ATOM 3189 C CA . LYS A 1 424 ? -1.681 20.890 35.273 1.00 70.31 424 LYS A CA 1
ATOM 3190 C C . LYS A 1 424 ? -0.485 20.948 34.329 1.00 70.31 424 LYS A C 1
ATOM 3192 O O . LYS A 1 424 ? 0.080 22.016 34.111 1.00 70.31 424 LYS A O 1
ATOM 3197 N N . LEU A 1 425 ? -0.095 19.800 33.802 1.00 67.75 425 LEU A N 1
ATOM 3198 C CA . LEU A 1 425 ? 0.943 19.648 32.796 1.00 67.75 425 LEU A CA 1
ATOM 3199 C C . LEU A 1 425 ? 0.266 19.317 31.472 1.00 67.75 425 LEU A C 1
ATOM 3201 O O . LEU A 1 425 ? -0.451 18.324 31.390 1.00 67.75 425 LEU A O 1
ATOM 3205 N N . GLU A 1 426 ? 0.541 20.099 30.438 1.00 74.00 426 GLU A N 1
ATOM 3206 C CA . GLU A 1 426 ? 0.175 19.760 29.065 1.00 74.00 426 GLU A CA 1
ATOM 3207 C C . GLU A 1 426 ? 1.438 19.815 28.222 1.00 74.00 426 GLU A C 1
ATOM 3209 O O . GLU A 1 426 ? 2.038 20.878 28.064 1.00 74.00 426 GLU A O 1
ATOM 3214 N N . ALA A 1 427 ? 1.872 18.658 27.735 1.00 71.00 427 ALA A N 1
ATOM 3215 C CA . ALA A 1 427 ? 3.109 18.525 26.991 1.00 71.00 427 ALA A CA 1
ATOM 3216 C C . ALA A 1 427 ? 2.937 17.573 25.807 1.00 71.00 427 ALA A C 1
ATOM 3218 O O . ALA A 1 427 ? 2.269 16.544 25.894 1.00 71.00 427 ALA A O 1
ATOM 3219 N N . ARG A 1 428 ? 3.593 17.900 24.703 1.00 76.25 428 ARG A N 1
ATOM 3220 C CA . ARG A 1 428 ? 3.769 17.051 23.532 1.00 76.25 428 ARG A CA 1
ATOM 3221 C C . ARG A 1 428 ? 5.263 16.946 23.272 1.00 76.25 428 ARG A C 1
ATOM 3223 O O . ARG A 1 428 ? 5.938 17.961 23.149 1.00 76.25 428 ARG A O 1
ATOM 3230 N N . ALA A 1 429 ? 5.782 15.729 23.200 1.00 72.12 429 ALA A N 1
ATOM 3231 C CA . ALA A 1 429 ? 7.156 15.471 22.793 1.00 72.12 429 ALA A CA 1
ATOM 3232 C C . ALA A 1 429 ? 7.169 14.443 21.681 1.00 72.12 429 ALA A C 1
ATOM 3234 O O . ALA A 1 429 ? 6.505 13.417 21.786 1.00 72.12 429 ALA A O 1
ATOM 3235 N N . GLY A 1 430 ? 7.948 14.676 20.640 1.00 72.50 430 GLY A N 1
ATOM 3236 C CA . GLY A 1 430 ? 8.085 13.716 19.565 1.00 72.50 430 GLY A CA 1
ATOM 3237 C C . GLY A 1 430 ? 9.471 13.699 18.971 1.00 72.50 430 GLY A C 1
ATOM 3238 O O . GLY A 1 430 ? 10.200 14.686 19.027 1.00 72.50 430 GLY A O 1
ATOM 3239 N N . GLY A 1 431 ? 9.825 12.556 18.402 1.00 71.94 431 GLY A N 1
ATOM 3240 C CA . GLY A 1 431 ? 10.992 12.396 17.548 1.00 71.94 431 GLY A CA 1
ATOM 3241 C C . GLY A 1 431 ? 10.535 12.015 16.148 1.00 71.94 431 GLY A C 1
ATOM 3242 O O . GLY A 1 431 ? 9.561 11.278 16.000 1.00 71.94 431 GLY A O 1
ATOM 3243 N N . PHE A 1 432 ? 11.223 12.495 15.119 1.00 73.50 432 PHE A N 1
ATOM 3244 C CA . PHE A 1 432 ? 10.898 12.177 13.731 1.00 73.50 432 PHE A CA 1
ATOM 3245 C C . PHE A 1 432 ? 12.157 12.002 12.893 1.00 73.50 432 PHE A C 1
ATOM 3247 O O . PHE A 1 432 ? 13.128 12.728 13.072 1.00 73.50 432 PHE A O 1
ATOM 3254 N N . ALA A 1 433 ? 12.113 11.082 11.938 1.00 71.75 433 ALA A N 1
ATOM 3255 C CA . ALA A 1 433 ? 13.004 11.054 10.793 1.00 71.75 433 ALA A CA 1
ATOM 3256 C C . ALA A 1 433 ? 12.378 11.862 9.652 1.00 71.75 433 ALA A C 1
ATOM 3258 O O . ALA A 1 433 ? 11.154 11.983 9.560 1.00 71.75 433 ALA A O 1
ATOM 3259 N N . TYR A 1 434 ? 13.202 12.415 8.773 1.00 76.69 434 TYR A N 1
ATOM 3260 C CA . TYR A 1 434 ? 12.723 13.045 7.555 1.00 76.69 434 TYR A CA 1
ATOM 3261 C C . TYR A 1 434 ? 13.630 12.741 6.372 1.00 76.69 434 TYR A C 1
ATOM 3263 O O . TYR A 1 434 ? 14.833 12.520 6.511 1.00 76.69 434 TYR A O 1
ATOM 3271 N N . LEU A 1 435 ? 13.007 12.761 5.205 1.00 72.44 435 LEU A N 1
ATOM 3272 C CA . LEU A 1 435 ? 13.622 12.658 3.900 1.00 72.44 435 LEU A CA 1
ATOM 3273 C C . LEU A 1 435 ? 13.064 13.808 3.078 1.00 72.44 435 LEU A C 1
ATOM 3275 O O . LEU A 1 435 ? 11.849 13.945 2.923 1.00 72.44 435 LEU A O 1
ATOM 3279 N N . SER A 1 436 ? 13.956 14.666 2.616 1.00 73.69 436 SER A N 1
ATOM 3280 C CA . SER A 1 436 ? 13.591 15.843 1.848 1.00 73.69 436 SER A CA 1
ATOM 3281 C C . SER A 1 436 ? 14.065 15.697 0.413 1.00 73.69 436 SER A C 1
ATOM 3283 O O . SER A 1 436 ? 15.134 15.146 0.169 1.00 73.69 436 SER A O 1
ATOM 3285 N N . LEU A 1 437 ? 13.277 16.197 -0.530 1.00 67.88 437 LEU A N 1
ATOM 3286 C CA . LEU A 1 437 ? 13.696 16.458 -1.898 1.00 67.88 437 LEU A CA 1
ATOM 3287 C C . LEU A 1 437 ? 13.993 17.954 -1.982 1.00 67.88 437 LEU A C 1
ATOM 3289 O O . LEU A 1 437 ? 13.087 18.780 -1.831 1.00 67.88 437 LEU A O 1
ATOM 3293 N N . ASN A 1 438 ? 15.258 18.304 -2.203 1.00 66.69 438 ASN A N 1
ATOM 3294 C CA . ASN A 1 438 ? 15.686 19.698 -2.289 1.00 66.69 438 ASN A CA 1
ATOM 3295 C C . ASN A 1 438 ? 16.159 20.019 -3.701 1.00 66.69 438 ASN A C 1
ATOM 3297 O O . ASN A 1 438 ? 16.869 19.212 -4.289 1.00 66.69 438 ASN A O 1
ATOM 3301 N N . THR A 1 439 ? 15.850 21.225 -4.182 1.00 58.38 439 THR A N 1
ATOM 3302 C CA . THR A 1 439 ? 16.342 21.794 -5.452 1.00 58.38 439 THR A CA 1
ATOM 3303 C C . THR A 1 439 ? 17.242 23.018 -5.201 1.00 58.38 439 THR A C 1
ATOM 3305 O O . THR A 1 439 ? 17.185 23.597 -4.118 1.00 58.38 439 THR A O 1
ATOM 3308 N N . GLY A 1 440 ? 18.075 23.422 -6.172 1.00 54.03 440 GLY A N 1
ATOM 3309 C CA . GLY A 1 440 ? 19.053 24.531 -6.055 1.00 54.03 440 GLY A CA 1
ATOM 3310 C C . GLY A 1 440 ? 20.503 24.174 -6.440 1.00 54.03 440 GLY A C 1
ATOM 3311 O O . GLY A 1 440 ? 20.714 23.315 -7.283 1.00 54.03 440 GLY A O 1
ATOM 3312 N N . LEU A 1 441 ? 21.523 24.758 -5.813 1.00 45.91 441 LEU A N 1
ATOM 3313 C CA . LEU A 1 441 ? 22.903 24.248 -5.885 1.00 45.91 441 LEU A CA 1
ATOM 3314 C C . LEU A 1 441 ? 23.504 24.219 -4.488 1.00 45.91 441 LEU A C 1
ATOM 3316 O O . LEU A 1 441 ? 23.412 25.200 -3.755 1.00 45.91 441 LEU A O 1
ATOM 3320 N N . ARG A 1 442 ? 24.173 23.114 -4.140 1.00 44.88 442 ARG A N 1
ATOM 3321 C CA . ARG A 1 442 ? 25.086 23.055 -2.994 1.00 44.88 442 ARG A CA 1
ATOM 3322 C C . ARG A 1 442 ? 26.477 22.737 -3.507 1.00 44.88 442 ARG A C 1
ATOM 3324 O O . ARG A 1 442 ? 26.704 21.675 -4.076 1.00 44.88 442 ARG A O 1
ATOM 3331 N N . ALA A 1 443 ? 27.393 23.672 -3.300 1.00 45.12 443 ALA A N 1
ATOM 3332 C CA . ALA A 1 443 ? 28.806 23.465 -3.544 1.00 45.12 443 ALA A CA 1
ATOM 3333 C C . ALA A 1 443 ? 29.371 22.541 -2.455 1.00 45.12 443 ALA A C 1
ATOM 3335 O O . ALA A 1 443 ? 29.844 23.009 -1.423 1.00 45.12 443 ALA A O 1
ATOM 3336 N N . TRP A 1 444 ? 29.306 21.227 -2.661 1.00 48.75 444 TRP A N 1
ATOM 3337 C CA . TRP A 1 444 ? 30.320 20.343 -2.097 1.00 48.75 444 TRP A CA 1
ATOM 3338 C C . TRP A 1 444 ? 31.291 20.017 -3.218 1.00 48.75 444 TRP A C 1
ATOM 3340 O O . TRP A 1 444 ? 30.914 19.774 -4.364 1.00 48.75 444 TRP A O 1
ATOM 3350 N N . MET A 1 445 ? 32.564 20.058 -2.880 1.00 44.78 445 MET A N 1
ATOM 3351 C CA . MET A 1 445 ? 33.625 19.745 -3.803 1.00 44.78 445 MET A CA 1
ATOM 3352 C C . MET A 1 445 ? 34.374 18.559 -3.269 1.00 44.78 445 MET A C 1
ATOM 3354 O O . MET A 1 445 ? 34.750 18.509 -2.097 1.00 44.78 445 MET A O 1
ATOM 3358 N N . THR A 1 446 ? 34.699 17.644 -4.164 1.00 40.75 446 THR A N 1
ATOM 3359 C CA . THR A 1 446 ? 35.892 16.832 -3.973 1.00 40.75 446 THR A CA 1
ATOM 3360 C C . THR A 1 446 ? 37.079 17.760 -3.696 1.00 40.75 446 THR A C 1
ATOM 3362 O O . THR A 1 446 ? 37.178 18.801 -4.342 1.00 40.75 446 THR A O 1
ATOM 3365 N N . LYS A 1 447 ? 38.030 17.366 -2.839 1.00 45.31 447 LYS A N 1
ATOM 3366 C CA . LYS A 1 447 ? 39.298 18.101 -2.607 1.00 45.31 447 LYS A CA 1
ATOM 3367 C C . LYS A 1 447 ? 40.065 18.497 -3.894 1.00 45.31 447 LYS A C 1
ATOM 3369 O O . LYS A 1 447 ? 41.037 19.236 -3.804 1.00 45.31 447 LYS A O 1
ATOM 3374 N N . ALA A 1 448 ? 39.670 17.970 -5.056 1.00 50.00 448 ALA A N 1
ATOM 3375 C CA . ALA A 1 448 ? 40.276 18.175 -6.365 1.00 50.00 448 ALA A CA 1
ATOM 3376 C C . ALA A 1 448 ? 39.836 19.451 -7.115 1.00 50.00 448 ALA A C 1
ATOM 3378 O O . ALA A 1 448 ? 40.585 19.896 -7.975 1.00 50.00 448 ALA A O 1
ATOM 3379 N N . ILE A 1 449 ? 38.667 20.034 -6.825 1.00 56.47 449 ILE A N 1
ATOM 3380 C CA . ILE A 1 449 ? 38.156 21.246 -7.501 1.00 56.47 449 ILE A CA 1
ATOM 3381 C C . ILE A 1 449 ? 37.853 22.279 -6.423 1.00 56.47 449 ILE A C 1
ATOM 3383 O O . ILE A 1 449 ? 37.387 21.893 -5.357 1.00 56.47 449 ILE A O 1
ATOM 3387 N N . GLN A 1 450 ? 38.146 23.558 -6.666 1.00 59.19 450 GLN A N 1
ATOM 3388 C CA . GLN A 1 450 ? 37.809 24.656 -5.752 1.00 59.19 450 GLN A CA 1
ATOM 3389 C C . GLN A 1 450 ? 36.493 25.330 -6.193 1.00 59.19 450 GLN A C 1
ATOM 3391 O O . GLN A 1 450 ? 36.192 25.421 -7.375 1.00 59.19 450 GLN A O 1
ATOM 3396 N N . VAL A 1 451 ? 35.665 25.773 -5.254 1.00 60.44 451 VAL A N 1
ATOM 3397 C CA . VAL A 1 451 ? 34.314 26.305 -5.451 1.00 60.44 451 VAL A CA 1
ATOM 3398 C C . VAL A 1 451 ? 34.096 27.259 -4.301 1.00 60.44 451 VAL A C 1
ATOM 3400 O O . VAL A 1 451 ? 34.088 26.860 -3.136 1.00 60.44 451 VAL A O 1
ATOM 3403 N N . VAL A 1 452 ? 34.003 28.542 -4.613 1.00 60.66 452 VAL A N 1
ATOM 3404 C CA . VAL A 1 452 ? 34.099 29.601 -3.608 1.00 60.66 452 VAL A CA 1
ATOM 3405 C C . VAL A 1 452 ? 32.993 30.621 -3.846 1.00 60.66 452 VAL A C 1
ATOM 3407 O O . VAL A 1 452 ? 32.688 30.980 -4.976 1.00 60.66 452 VAL A O 1
ATOM 3410 N N . GLY A 1 453 ? 32.337 31.078 -2.778 1.00 52.88 453 GLY A N 1
ATOM 3411 C CA . GLY A 1 453 ? 31.401 32.206 -2.857 1.00 52.88 453 GLY A CA 1
ATOM 3412 C C . GLY A 1 453 ? 30.071 31.948 -3.580 1.00 52.88 453 GLY A C 1
ATOM 3413 O O . GLY A 1 453 ? 29.306 32.889 -3.759 1.00 52.88 453 GLY A O 1
ATOM 3414 N N . ILE A 1 454 ? 29.750 30.709 -3.970 1.00 56.75 454 ILE A N 1
ATOM 3415 C CA . ILE A 1 454 ? 28.406 30.368 -4.467 1.00 56.75 454 ILE A CA 1
ATOM 3416 C C . ILE A 1 454 ? 27.461 30.242 -3.275 1.00 56.75 454 ILE A C 1
ATOM 3418 O O . ILE A 1 454 ? 27.685 29.416 -2.382 1.00 56.75 454 ILE A O 1
ATOM 3422 N N . ARG A 1 455 ? 26.384 31.037 -3.261 1.00 56.03 455 ARG A N 1
ATOM 3423 C CA . ARG A 1 455 ? 25.346 30.900 -2.238 1.00 56.03 455 ARG A CA 1
ATOM 3424 C C . ARG A 1 455 ? 24.603 29.589 -2.443 1.00 56.03 455 ARG A C 1
ATOM 3426 O O . ARG A 1 455 ? 23.928 29.392 -3.451 1.00 56.03 455 ARG A O 1
ATOM 3433 N N . VAL A 1 456 ? 24.686 28.720 -1.444 1.00 56.12 456 VAL A N 1
ATOM 3434 C CA . VAL A 1 456 ? 23.867 27.513 -1.379 1.00 56.12 456 VAL A CA 1
ATOM 3435 C C . VAL A 1 456 ? 22.419 27.943 -1.177 1.00 56.12 456 VAL A C 1
ATOM 3437 O O . VAL A 1 456 ? 22.058 28.444 -0.112 1.00 56.12 456 VAL A O 1
ATOM 3440 N N . SER A 1 457 ? 21.602 27.801 -2.216 1.00 53.84 457 SER A N 1
ATOM 3441 C CA . SER A 1 457 ? 20.152 27.930 -2.087 1.00 53.84 457 SER A CA 1
ATOM 3442 C C . SER A 1 457 ? 19.592 26.521 -1.993 1.00 53.84 457 SER A C 1
ATOM 3444 O O . SER A 1 457 ? 19.629 25.777 -2.968 1.00 53.84 457 SER A O 1
ATOM 3446 N N . ASP A 1 458 ? 19.147 26.141 -0.798 1.00 59.12 458 ASP A N 1
ATOM 3447 C CA . ASP A 1 458 ? 18.481 24.867 -0.546 1.00 59.12 458 ASP A CA 1
ATOM 3448 C C . ASP A 1 458 ? 16.977 25.115 -0.543 1.00 59.12 458 ASP A C 1
ATOM 3450 O O . ASP A 1 458 ? 16.397 25.444 0.492 1.00 59.12 458 ASP A O 1
ATOM 3454 N N . TYR A 1 459 ? 16.350 24.987 -1.709 1.00 62.50 459 TYR A N 1
ATOM 3455 C CA . TYR A 1 459 ? 14.901 25.071 -1.803 1.00 62.50 459 TYR A CA 1
ATOM 3456 C C . TYR A 1 459 ? 14.315 23.713 -1.432 1.00 62.50 459 TYR A C 1
ATOM 3458 O O . TYR A 1 459 ? 14.434 22.741 -2.181 1.00 62.50 459 TYR A O 1
ATOM 3466 N N . GLU A 1 460 ? 13.714 23.636 -0.247 1.00 68.88 460 GLU A N 1
ATOM 3467 C CA . GLU A 1 460 ? 12.966 22.461 0.195 1.00 68.88 460 GLU A CA 1
ATOM 3468 C C . GLU A 1 460 ? 11.704 22.358 -0.671 1.00 68.88 460 GLU A C 1
ATOM 3470 O O . GLU A 1 460 ? 10.819 23.212 -0.591 1.00 68.88 460 GLU A O 1
ATOM 3475 N N . PHE A 1 461 ? 11.650 21.353 -1.545 1.00 65.88 461 PHE A N 1
ATOM 3476 C CA . PHE A 1 461 ? 10.564 21.186 -2.510 1.00 65.88 461 PHE A CA 1
ATOM 3477 C C . PHE A 1 461 ? 9.488 20.257 -1.954 1.00 65.88 461 PHE A C 1
ATOM 3479 O O . PHE A 1 461 ? 8.312 20.618 -1.908 1.00 65.88 461 PHE A O 1
ATOM 3486 N N . PHE A 1 462 ? 9.910 19.109 -1.426 1.00 68.81 462 PHE A N 1
ATOM 3487 C CA . PHE A 1 462 ? 9.060 18.175 -0.698 1.00 68.81 462 PHE A CA 1
ATOM 3488 C C . PHE A 1 462 ? 9.776 17.670 0.539 1.00 68.81 462 PHE A C 1
ATOM 3490 O O . PHE A 1 462 ? 10.960 17.368 0.490 1.00 68.81 462 PHE A O 1
ATOM 3497 N N . ILE A 1 463 ? 9.038 17.504 1.627 1.00 74.94 463 ILE A N 1
ATOM 3498 C CA . ILE A 1 463 ? 9.526 16.878 2.845 1.00 74.94 463 ILE A CA 1
ATOM 3499 C C . ILE A 1 463 ? 8.564 15.773 3.257 1.00 74.94 463 ILE A C 1
ATOM 3501 O O . ILE A 1 463 ? 7.382 16.014 3.493 1.00 74.94 463 ILE A O 1
ATOM 3505 N N . ALA A 1 464 ? 9.087 14.560 3.378 1.00 71.12 464 ALA A N 1
ATOM 3506 C CA . ALA A 1 464 ? 8.434 13.474 4.082 1.00 71.12 464 ALA A CA 1
ATOM 3507 C C . ALA A 1 464 ? 9.030 13.404 5.490 1.00 71.12 464 ALA A C 1
ATOM 3509 O O . ALA A 1 464 ? 10.245 13.311 5.653 1.00 71.12 464 ALA A O 1
ATOM 3510 N N . LYS A 1 465 ? 8.189 13.454 6.517 1.00 77.00 465 LYS A N 1
ATOM 3511 C CA . LYS A 1 465 ? 8.572 13.210 7.909 1.00 77.00 465 LYS A CA 1
ATOM 3512 C C . LYS A 1 465 ? 7.801 12.014 8.423 1.00 77.00 465 LYS A C 1
ATOM 3514 O O . LYS A 1 465 ? 6.609 11.915 8.167 1.00 77.00 465 LYS A O 1
ATOM 3519 N N . ALA A 1 466 ? 8.453 11.163 9.191 1.00 71.38 466 ALA A N 1
ATOM 3520 C CA . ALA A 1 466 ? 7.813 10.083 9.915 1.00 71.38 466 ALA A CA 1
ATOM 3521 C C . ALA A 1 466 ? 8.347 10.082 11.339 1.00 71.38 466 ALA A C 1
ATOM 3523 O O . ALA A 1 466 ? 9.558 10.056 11.559 1.00 71.38 466 ALA A O 1
ATOM 3524 N N . GLY A 1 467 ? 7.457 10.139 12.313 1.00 70.81 467 GLY A N 1
ATOM 3525 C CA . GLY A 1 467 ? 7.847 10.242 13.704 1.00 70.81 467 GLY A CA 1
ATOM 3526 C C . GLY A 1 467 ? 6.795 9.718 14.646 1.00 70.81 467 GLY A C 1
ATOM 3527 O O . GLY A 1 467 ? 5.727 9.275 14.241 1.00 70.81 467 GLY A O 1
ATOM 3528 N N . VAL A 1 468 ? 7.122 9.772 15.925 1.00 69.50 468 VAL A N 1
ATOM 3529 C CA . VAL A 1 468 ? 6.226 9.403 17.012 1.00 69.50 468 VAL A CA 1
ATOM 3530 C C . VAL A 1 468 ? 6.154 10.561 17.992 1.00 69.50 468 VAL A C 1
ATOM 3532 O O . VAL A 1 468 ? 7.167 11.166 18.331 1.00 69.50 468 VAL A O 1
ATOM 3535 N N . ASN A 1 469 ? 4.941 10.878 18.413 1.00 73.81 469 ASN A N 1
ATOM 3536 C CA . ASN A 1 469 ? 4.577 11.940 19.325 1.00 73.81 469 ASN A CA 1
ATOM 3537 C C . ASN A 1 469 ? 3.929 11.311 20.555 1.00 73.81 469 ASN A C 1
ATOM 3539 O O . ASN A 1 469 ? 2.989 10.529 20.445 1.00 73.81 469 ASN A O 1
ATOM 3543 N N . LEU A 1 470 ? 4.416 11.677 21.727 1.00 71.06 470 LEU A N 1
ATOM 3544 C CA . LEU A 1 470 ? 3.792 11.400 23.001 1.00 71.06 470 LEU A CA 1
ATOM 3545 C C . LEU A 1 470 ? 3.202 12.695 23.535 1.00 71.06 470 LEU A C 1
ATOM 3547 O O . LEU A 1 470 ? 3.914 13.636 23.884 1.00 71.06 470 LEU A O 1
ATOM 3551 N N . GLU A 1 471 ? 1.885 12.728 23.568 1.00 75.88 471 GLU A N 1
ATOM 3552 C CA . GLU A 1 471 ? 1.084 13.777 24.170 1.00 75.88 471 GLU A CA 1
ATOM 3553 C C . GLU A 1 471 ? 0.730 13.352 25.595 1.00 75.88 471 GLU A C 1
ATOM 3555 O O . GLU A 1 471 ? 0.404 12.194 25.850 1.00 75.88 471 GLU A O 1
ATOM 3560 N N . GLY A 1 472 ? 0.804 14.282 26.536 1.00 70.62 472 GLY A N 1
ATOM 3561 C CA . GLY A 1 472 ? 0.489 14.063 27.936 1.00 70.62 472 GLY A CA 1
ATOM 3562 C C . GLY A 1 472 ? -0.221 15.279 28.506 1.00 70.62 472 GLY A C 1
ATOM 3563 O O . GLY A 1 472 ? 0.336 16.372 28.539 1.00 70.62 472 GLY A O 1
ATOM 3564 N N . GLN A 1 473 ? -1.443 15.075 28.978 1.00 72.25 473 GLN A N 1
ATOM 3565 C CA . GLN A 1 473 ? -2.124 15.955 29.912 1.00 72.25 473 GLN A CA 1
ATOM 3566 C C . GLN A 1 473 ? -2.088 15.280 31.279 1.00 72.25 473 GLN A C 1
ATOM 3568 O O . GLN A 1 473 ? -2.776 14.289 31.498 1.00 72.25 473 GLN A O 1
ATOM 3573 N N . LEU A 1 474 ? -1.257 15.761 32.195 1.00 70.88 474 LEU A N 1
ATOM 3574 C CA . LEU A 1 474 ? -1.084 15.160 33.515 1.00 70.88 474 LEU A CA 1
ATOM 3575 C C . LEU A 1 474 ? -1.487 16.162 34.592 1.00 70.88 474 LEU A C 1
ATOM 3577 O O . LEU A 1 474 ? -1.154 17.340 34.522 1.00 70.88 474 LEU A O 1
ATOM 3581 N N . ALA A 1 475 ? -2.183 15.691 35.617 1.00 69.31 475 ALA A N 1
ATOM 3582 C CA . ALA A 1 475 ? -2.453 16.469 36.816 1.00 69.31 475 ALA A CA 1
ATOM 3583 C C . ALA A 1 475 ? -2.541 15.535 38.021 1.00 69.31 475 ALA A C 1
ATOM 3585 O O . ALA A 1 475 ? -2.850 14.350 37.872 1.00 69.31 475 ALA A O 1
ATOM 3586 N N . SER A 1 476 ? -2.293 16.072 39.215 1.00 69.75 476 SER A N 1
ATOM 3587 C CA . SER A 1 476 ? -2.493 15.326 40.464 1.00 69.75 476 SER A CA 1
ATOM 3588 C C . SER A 1 476 ? -3.945 14.825 40.596 1.00 69.75 476 SER A C 1
ATOM 3590 O O . SER A 1 476 ? -4.862 15.435 40.036 1.00 69.75 476 SER A O 1
ATOM 3592 N N . GLU A 1 477 ? -4.172 13.735 41.345 1.00 69.44 477 GLU A N 1
ATOM 3593 C CA . GLU A 1 477 ? -5.531 13.219 41.622 1.00 69.44 477 GLU A CA 1
ATOM 3594 C C . GLU A 1 477 ? -6.426 14.328 42.215 1.00 69.44 477 GLU A C 1
ATOM 3596 O O . GLU A 1 477 ? -7.561 14.516 41.784 1.00 69.44 477 GLU A O 1
ATOM 3601 N N . GLU A 1 478 ? -5.884 15.143 43.126 1.00 69.19 478 GLU A N 1
ATOM 3602 C CA . GLU A 1 478 ? -6.584 16.275 43.748 1.00 69.19 478 GLU A CA 1
ATOM 3603 C C . GLU A 1 478 ? -7.028 17.335 42.721 1.00 69.19 478 GLU A C 1
ATOM 3605 O O . GLU A 1 478 ? -8.146 17.850 42.783 1.00 69.19 478 GLU A O 1
ATOM 3610 N N . THR A 1 479 ? -6.172 17.657 41.746 1.00 71.75 479 THR A N 1
ATOM 3611 C CA . THR A 1 479 ? -6.473 18.641 40.695 1.00 71.75 479 THR A CA 1
ATOM 3612 C C . THR A 1 479 ? -7.566 18.154 39.743 1.00 71.75 479 THR A C 1
ATOM 3614 O O . THR A 1 479 ? -8.410 18.955 39.346 1.00 71.75 479 THR A O 1
ATOM 3617 N N . GLN A 1 480 ? -7.591 16.860 39.415 1.00 69.50 480 GLN A N 1
ATOM 3618 C CA . GLN A 1 480 ? -8.626 16.266 38.555 1.00 69.50 480 GLN A CA 1
ATOM 3619 C C . GLN A 1 480 ? -10.006 16.238 39.233 1.00 69.50 480 GLN A C 1
ATOM 3621 O O . GLN A 1 480 ? -11.028 16.327 38.566 1.00 69.50 480 GLN A O 1
ATOM 3626 N N . VAL A 1 481 ? -10.061 16.167 40.568 1.00 69.06 481 VAL A N 1
ATOM 3627 C CA . VAL A 1 481 ? -11.331 16.252 41.314 1.00 69.06 481 VAL A CA 1
ATOM 3628 C C . VAL A 1 481 ? -11.903 17.665 41.327 1.00 69.06 481 VAL A C 1
ATOM 3630 O O . VAL A 1 481 ? -13.119 17.829 41.236 1.00 69.06 481 VAL A O 1
ATOM 3633 N N . LYS A 1 482 ? -11.043 18.686 41.448 1.00 69.12 482 LYS A N 1
ATOM 3634 C CA . LYS A 1 482 ? -11.469 20.099 41.436 1.00 69.12 482 LYS A CA 1
ATOM 3635 C C . LYS A 1 482 ? -12.004 20.532 40.072 1.00 69.12 482 LYS A C 1
ATOM 3637 O O . LYS A 1 482 ? -12.834 21.433 40.003 1.00 69.12 482 LYS A O 1
ATOM 3642 N N . ASP A 1 483 ? -11.543 19.896 39.002 1.00 69.44 483 ASP A N 1
ATOM 3643 C CA . ASP A 1 483 ? -11.974 20.171 37.638 1.00 69.44 483 ASP A CA 1
ATOM 3644 C C . ASP A 1 483 ? -12.479 18.889 36.979 1.00 69.44 483 ASP A C 1
ATOM 3646 O O . ASP A 1 483 ? -11.735 18.185 36.302 1.00 69.44 483 ASP A O 1
ATOM 3650 N N . ALA A 1 484 ? -13.770 18.606 37.163 1.00 58.53 484 ALA A N 1
ATOM 3651 C CA . ALA A 1 484 ? -14.417 17.409 36.629 1.00 58.53 484 ALA A CA 1
ATOM 3652 C C . ALA A 1 484 ? -14.375 17.306 35.088 1.00 58.53 484 ALA A C 1
ATOM 3654 O O . ALA A 1 484 ? -14.646 16.236 34.545 1.00 58.53 484 ALA A O 1
ATOM 3655 N N . ASN A 1 485 ? -14.037 18.393 34.381 1.00 60.94 485 ASN A N 1
ATOM 3656 C CA . ASN A 1 485 ? -13.847 18.386 32.931 1.00 60.94 485 ASN A CA 1
ATOM 3657 C C . ASN A 1 485 ? -12.395 18.062 32.525 1.00 60.94 485 ASN A C 1
ATOM 3659 O O . ASN A 1 485 ? -12.142 17.793 31.350 1.00 60.94 485 ASN A O 1
ATOM 3663 N N . PHE A 1 486 ? -11.442 18.074 33.465 1.00 63.00 486 PHE A N 1
ATOM 3664 C CA . PHE A 1 486 ? -10.032 17.777 33.224 1.00 63.00 486 PHE A CA 1
ATOM 3665 C C . PHE A 1 486 ? -9.697 16.333 33.616 1.00 63.00 486 PHE A C 1
ATOM 3667 O O . PHE A 1 486 ? -9.591 15.992 34.792 1.00 63.00 486 PHE A O 1
ATOM 3674 N N . ALA A 1 487 ? -9.468 15.485 32.614 1.00 63.25 487 ALA A N 1
ATOM 3675 C CA . ALA A 1 487 ? -9.022 14.109 32.803 1.00 63.25 487 ALA A CA 1
ATOM 3676 C C . ALA A 1 487 ? -7.552 13.978 32.402 1.00 63.25 487 ALA A C 1
ATOM 3678 O O . ALA A 1 487 ? -7.196 14.313 31.267 1.00 63.25 487 ALA A O 1
ATOM 3679 N N . ALA A 1 488 ? -6.707 13.470 33.306 1.00 67.31 488 ALA A N 1
ATOM 3680 C CA . ALA A 1 488 ? -5.335 13.156 32.941 1.00 67.31 488 ALA A CA 1
ATOM 3681 C C . ALA A 1 488 ? -5.338 12.091 31.841 1.00 67.31 488 ALA A C 1
ATOM 3683 O O . ALA A 1 488 ? -5.986 11.050 31.961 1.00 67.31 488 ALA A O 1
ATOM 3684 N N . ARG A 1 489 ? -4.619 12.371 30.758 1.00 68.75 489 ARG A N 1
ATOM 3685 C CA . ARG A 1 489 ? -4.509 11.490 29.609 1.00 68.75 489 ARG A CA 1
ATOM 3686 C C . ARG A 1 489 ? -3.119 11.511 29.018 1.00 68.75 489 ARG A C 1
ATOM 3688 O O . ARG A 1 489 ? -2.447 12.534 29.031 1.00 68.75 489 ARG A O 1
ATOM 3695 N N . TYR A 1 490 ? -2.713 10.398 28.439 1.00 68.50 490 TYR A N 1
ATOM 3696 C CA . TYR A 1 490 ? -1.585 10.375 27.521 1.00 68.50 490 TYR A CA 1
ATOM 3697 C C . TYR A 1 490 ? -2.031 9.770 26.195 1.00 68.50 490 TYR A C 1
ATOM 3699 O O . TYR A 1 490 ? -2.944 8.948 26.156 1.00 68.50 490 TYR A O 1
ATOM 3707 N N . GLY A 1 491 ? -1.406 10.207 25.112 1.00 68.19 491 GLY A N 1
ATOM 3708 C CA . GLY A 1 491 ? -1.639 9.722 23.763 1.00 68.19 491 GLY A CA 1
ATOM 3709 C C . GLY A 1 491 ? -0.304 9.493 23.078 1.00 68.19 491 GLY A C 1
ATOM 3710 O O . GLY A 1 491 ? 0.467 10.428 22.891 1.00 68.19 491 GLY A O 1
ATOM 3711 N N . LEU A 1 492 ? -0.022 8.251 22.712 1.00 67.62 492 LEU A N 1
ATOM 3712 C CA . LEU A 1 492 ? 1.085 7.891 21.846 1.00 67.62 492 LEU A CA 1
ATOM 3713 C C . LEU A 1 492 ? 0.562 7.849 20.412 1.00 67.62 492 LEU A C 1
ATOM 3715 O O . LEU A 1 492 ? -0.326 7.061 20.101 1.00 67.62 492 LEU A O 1
ATOM 3719 N N . LYS A 1 493 ? 1.118 8.681 19.538 1.00 68.81 493 LYS A N 1
ATOM 3720 C CA . LYS A 1 493 ? 0.727 8.782 18.133 1.00 68.81 493 LYS A CA 1
ATOM 3721 C C . LYS A 1 493 ? 1.949 8.637 17.242 1.00 68.81 493 LYS A C 1
ATOM 3723 O O . LYS A 1 493 ? 2.935 9.322 17.479 1.00 68.81 493 LYS A O 1
ATOM 3728 N N . ALA A 1 494 ? 1.915 7.810 16.206 1.00 67.31 494 ALA A N 1
ATOM 3729 C CA . ALA A 1 494 ? 2.824 8.003 15.080 1.00 67.31 494 ALA A CA 1
ATOM 3730 C C . ALA A 1 494 ? 2.254 9.106 14.179 1.00 67.31 494 ALA A C 1
ATOM 3732 O O . ALA A 1 494 ? 1.044 9.231 14.034 1.00 67.31 494 ALA A O 1
ATOM 3733 N N . GLU A 1 495 ? 3.104 9.946 13.608 1.00 69.50 495 GLU A N 1
ATOM 3734 C CA . GLU A 1 495 ? 2.713 10.947 12.620 1.00 69.50 495 GLU A CA 1
ATOM 3735 C C . GLU A 1 495 ? 3.622 10.785 11.410 1.00 69.50 495 GLU A C 1
ATOM 3737 O O . GLU A 1 495 ? 4.841 10.947 11.497 1.00 69.50 495 GLU A O 1
ATOM 3742 N N . LEU A 1 496 ? 3.013 10.470 10.275 1.00 66.00 496 LEU A N 1
ATOM 3743 C CA . LEU A 1 496 ? 3.640 10.600 8.974 1.00 66.00 496 LEU A CA 1
ATOM 3744 C C . LEU A 1 496 ? 3.107 11.882 8.336 1.00 66.00 496 LEU A C 1
ATOM 3746 O O . LEU A 1 496 ? 1.899 12.089 8.269 1.00 66.00 496 LEU A O 1
ATOM 3750 N N . SER A 1 497 ? 3.985 12.749 7.853 1.00 68.75 497 SER A N 1
ATOM 3751 C CA . SER A 1 497 ? 3.595 13.959 7.138 1.00 68.75 497 SER A CA 1
ATOM 3752 C C . SER A 1 497 ? 4.347 14.076 5.826 1.00 68.75 497 SER A C 1
ATOM 3754 O O . SER A 1 497 ? 5.567 13.939 5.818 1.00 68.75 497 SER A O 1
ATOM 3756 N N . ILE A 1 498 ? 3.649 14.413 4.751 1.00 65.25 498 ILE A N 1
ATOM 3757 C CA . ILE A 1 498 ? 4.255 14.854 3.497 1.00 65.25 498 ILE A CA 1
ATOM 3758 C C . ILE A 1 498 ? 3.849 16.302 3.316 1.00 65.25 498 ILE A C 1
ATOM 3760 O O . ILE A 1 498 ? 2.673 16.637 3.426 1.00 65.25 498 ILE A O 1
ATOM 3764 N N . GLY A 1 499 ? 4.802 17.174 3.059 1.00 67.56 499 GLY A N 1
ATOM 3765 C CA . GLY A 1 499 ? 4.522 18.564 2.757 1.00 67.56 499 GLY A CA 1
ATOM 3766 C C . GLY A 1 499 ? 5.318 19.007 1.556 1.00 67.56 499 GLY A C 1
ATOM 3767 O O . GLY A 1 499 ? 6.431 18.539 1.331 1.00 67.56 499 GLY A O 1
ATOM 3768 N N . THR A 1 500 ? 4.776 19.959 0.820 1.00 68.25 500 THR A N 1
ATOM 3769 C CA . THR A 1 500 ? 5.604 20.846 0.018 1.00 68.25 500 THR A CA 1
ATOM 3770 C C . THR A 1 500 ? 6.460 21.690 0.956 1.00 68.25 500 THR A C 1
ATOM 3772 O O . THR A 1 500 ? 5.947 22.219 1.947 1.00 68.25 500 THR A O 1
ATOM 3775 N N . GLY A 1 501 ? 7.755 21.800 0.681 1.00 64.50 501 GLY A N 1
ATOM 3776 C CA . GLY A 1 501 ? 8.640 22.611 1.510 1.00 64.50 501 GLY A CA 1
ATOM 3777 C C . GLY A 1 501 ? 8.351 24.107 1.359 1.00 64.50 501 GLY A C 1
ATOM 3778 O O . GLY A 1 501 ? 7.630 24.552 0.462 1.00 64.50 501 GLY A O 1
ATOM 3779 N N . LYS A 1 502 ? 8.902 24.908 2.274 1.00 63.41 502 LYS A N 1
ATOM 3780 C CA . LYS A 1 502 ? 8.628 26.357 2.382 1.00 63.41 502 LYS A CA 1
ATOM 3781 C C . LYS A 1 502 ? 9.006 27.171 1.134 1.00 63.41 502 LYS A C 1
ATOM 3783 O O . LYS A 1 502 ? 8.546 28.299 0.981 1.00 63.41 502 LYS A O 1
ATOM 3788 N N . ASP A 1 503 ? 9.834 26.605 0.260 1.00 61.59 503 ASP A N 1
ATOM 3789 C CA . ASP A 1 503 ? 10.346 27.249 -0.947 1.00 61.59 503 ASP A CA 1
ATOM 3790 C C . ASP A 1 503 ? 9.726 26.689 -2.238 1.00 61.59 503 ASP A C 1
ATOM 3792 O O . ASP A 1 503 ? 10.190 27.011 -3.334 1.00 61.59 503 ASP A O 1
ATOM 3796 N N . LEU A 1 504 ? 8.657 25.887 -2.119 1.00 61.47 504 LEU A N 1
ATOM 3797 C CA . LEU A 1 504 ? 7.958 25.253 -3.237 1.00 61.47 504 LEU A CA 1
ATOM 3798 C C . LEU A 1 504 ? 7.729 26.223 -4.398 1.00 61.47 504 LEU A C 1
ATOM 3800 O O . LEU A 1 504 ? 8.137 25.937 -5.514 1.00 61.47 504 LEU A O 1
ATOM 3804 N N . GLN A 1 505 ? 7.115 27.380 -4.144 1.00 61.25 505 GLN A N 1
ATOM 3805 C CA . GLN A 1 505 ? 6.734 28.318 -5.202 1.00 61.25 505 GLN A CA 1
ATOM 3806 C C . GLN A 1 505 ? 7.937 28.815 -6.022 1.00 61.25 505 GLN A C 1
ATOM 3808 O O . GLN A 1 505 ? 7.843 28.915 -7.240 1.00 61.25 505 GLN A O 1
ATOM 3813 N N . LYS A 1 506 ? 9.095 29.013 -5.384 1.00 59.62 506 LYS A N 1
ATOM 3814 C CA . LYS A 1 506 ? 10.336 29.430 -6.058 1.00 59.62 506 LYS A CA 1
ATOM 3815 C C . LYS A 1 506 ? 10.946 28.298 -6.887 1.00 59.62 506 LYS A C 1
ATOM 3817 O O . LYS A 1 506 ? 11.401 28.511 -8.007 1.00 59.62 506 LYS A O 1
ATOM 3822 N N . ALA A 1 507 ? 10.913 27.071 -6.366 1.00 56.06 507 ALA A N 1
ATOM 3823 C CA . ALA A 1 507 ? 11.346 25.885 -7.105 1.00 56.06 507 ALA A CA 1
ATOM 3824 C C . ALA A 1 507 ? 10.429 25.590 -8.312 1.00 56.06 507 ALA A C 1
ATOM 3826 O O . ALA A 1 507 ? 10.898 25.216 -9.388 1.00 56.06 507 ALA A O 1
ATOM 3827 N N . LEU A 1 508 ? 9.121 25.808 -8.152 1.00 60.84 508 LEU A N 1
ATOM 3828 C CA . LEU A 1 508 ? 8.122 25.685 -9.212 1.00 60.84 508 LEU A CA 1
ATOM 3829 C C . LEU A 1 508 ? 8.312 26.725 -10.319 1.00 60.84 508 LEU A C 1
ATOM 3831 O O . LEU A 1 508 ? 8.139 26.387 -11.488 1.00 60.84 508 LEU A O 1
ATOM 3835 N N . GLU A 1 509 ? 8.701 27.955 -9.977 1.00 62.16 509 GLU A N 1
ATOM 3836 C CA . GLU A 1 509 ? 9.067 28.992 -10.950 1.00 62.16 509 GLU A CA 1
ATOM 3837 C C . GLU A 1 509 ? 10.308 28.587 -11.762 1.00 62.16 509 GLU A C 1
ATOM 3839 O O . GLU A 1 509 ? 10.281 28.661 -12.993 1.00 62.16 509 GLU A O 1
ATOM 3844 N N . ALA A 1 510 ? 11.351 28.059 -11.107 1.00 56.75 510 ALA A N 1
ATOM 3845 C CA . ALA A 1 510 ? 12.567 27.585 -11.777 1.00 56.75 510 ALA A CA 1
ATOM 3846 C C . ALA A 1 510 ? 12.308 26.418 -12.753 1.00 56.75 510 ALA A C 1
ATOM 3848 O O . ALA A 1 510 ? 12.931 26.338 -13.813 1.00 56.75 510 ALA A O 1
ATOM 3849 N N . LEU A 1 511 ? 11.364 25.529 -12.424 1.00 60.50 511 LEU A N 1
ATOM 3850 C CA . LEU A 1 511 ? 11.011 24.355 -13.233 1.00 60.50 511 LEU A CA 1
ATOM 3851 C C . LEU A 1 511 ? 9.771 24.560 -14.132 1.00 60.50 511 LEU A C 1
ATOM 3853 O O . LEU A 1 511 ? 9.419 23.661 -14.902 1.00 60.50 511 LEU A O 1
ATOM 3857 N N . LYS A 1 512 ? 9.118 25.731 -14.060 1.00 62.91 512 LYS A N 1
ATOM 3858 C CA . LYS A 1 512 ? 7.839 26.072 -14.719 1.00 62.91 512 LYS A CA 1
ATOM 3859 C C . LYS A 1 512 ? 6.735 25.028 -14.484 1.00 62.91 512 LYS A C 1
ATOM 3861 O O . LYS A 1 512 ? 6.163 24.488 -15.433 1.00 62.91 512 LYS A O 1
ATOM 3866 N N . LEU A 1 513 ? 6.448 24.723 -13.222 1.00 63.97 513 LEU A N 1
ATOM 3867 C CA . LEU A 1 513 ? 5.469 23.708 -12.820 1.00 63.97 513 LEU A CA 1
ATOM 3868 C C . LEU A 1 513 ? 4.280 24.340 -12.069 1.00 63.97 513 LEU A C 1
ATOM 3870 O O . LEU A 1 513 ? 4.501 25.035 -11.081 1.00 63.97 513 LEU A O 1
ATOM 3874 N N . PRO A 1 514 ? 3.019 24.108 -12.478 1.00 60.34 514 PRO A N 1
ATOM 3875 C CA . PRO A 1 514 ? 1.852 24.650 -11.783 1.00 60.34 514 PRO A CA 1
ATOM 3876 C C . PRO A 1 514 ? 1.396 23.717 -10.647 1.00 60.34 514 PRO A C 1
ATOM 3878 O O . PRO A 1 514 ? 0.599 22.812 -10.871 1.00 60.34 514 PRO A O 1
ATOM 3881 N N . ILE A 1 515 ? 1.891 23.919 -9.420 1.00 62.91 515 ILE A N 1
ATOM 3882 C CA . ILE A 1 515 ? 1.444 23.159 -8.234 1.00 62.91 515 ILE A CA 1
ATOM 3883 C C . ILE A 1 515 ? 1.080 24.111 -7.096 1.00 62.91 515 ILE A C 1
ATOM 3885 O O . ILE A 1 515 ? 1.780 25.085 -6.832 1.00 62.91 515 ILE A O 1
ATOM 3889 N N . THR A 1 516 ? 0.004 23.807 -6.379 1.00 61.06 516 THR A N 1
ATOM 3890 C CA . THR A 1 516 ? -0.347 24.453 -5.108 1.00 61.06 516 THR A CA 1
ATOM 3891 C C . THR A 1 516 ? 0.286 23.716 -3.933 1.00 61.06 516 THR A C 1
ATOM 3893 O O . THR A 1 516 ? 0.375 22.495 -3.965 1.00 61.06 516 THR A O 1
ATOM 3896 N N . ALA A 1 517 ? 0.680 24.425 -2.872 1.00 60.75 517 ALA A N 1
ATOM 3897 C CA . ALA A 1 517 ? 1.209 23.787 -1.667 1.00 60.75 517 ALA A CA 1
ATOM 3898 C C . ALA A 1 517 ? 0.259 22.700 -1.140 1.00 60.75 517 ALA A C 1
ATOM 3900 O O . ALA A 1 517 ? -0.940 22.937 -0.987 1.00 60.75 517 ALA A O 1
ATOM 3901 N N . VAL A 1 518 ? 0.804 21.516 -0.864 1.00 56.94 518 VAL A N 1
ATOM 3902 C CA . VAL A 1 518 ? 0.043 20.373 -0.357 1.00 56.94 518 VAL A CA 1
ATOM 3903 C C . VAL A 1 518 ? 0.699 19.882 0.919 1.00 56.94 518 VAL A C 1
ATOM 3905 O O . VAL A 1 518 ? 1.920 19.736 0.980 1.00 56.94 518 VAL A O 1
ATOM 3908 N N . SER A 1 519 ? -0.105 19.630 1.947 1.00 65.25 519 SER A N 1
ATOM 3909 C CA . SER A 1 519 ? 0.352 18.973 3.164 1.00 65.25 519 SER A CA 1
ATOM 3910 C C . SER A 1 519 ? -0.616 17.868 3.542 1.00 65.25 519 SER A C 1
ATOM 3912 O O . SER A 1 519 ? -1.796 18.110 3.778 1.00 65.25 519 SER A O 1
ATOM 3914 N N . PHE A 1 520 ? -0.085 16.657 3.613 1.00 57.59 520 PHE A N 1
ATOM 3915 C CA . PHE A 1 520 ? -0.769 15.472 4.084 1.00 57.59 520 PHE A CA 1
ATOM 3916 C C . PHE A 1 520 ? -0.204 15.104 5.450 1.00 57.59 520 PHE A C 1
ATOM 3918 O O . PHE A 1 520 ? 1.014 15.060 5.629 1.00 57.59 520 PHE A O 1
ATOM 3925 N N . LYS A 1 521 ? -1.080 14.841 6.416 1.00 61.38 521 LYS A N 1
ATOM 3926 C CA . LYS A 1 521 ? -0.711 14.316 7.730 1.00 61.38 521 LYS A CA 1
ATOM 3927 C C . LYS A 1 521 ? -1.538 13.077 8.010 1.00 61.38 521 LYS A C 1
ATOM 3929 O O . LYS A 1 521 ? -2.760 13.123 7.932 1.00 61.38 521 LYS A O 1
ATOM 3934 N N . PHE A 1 522 ? -0.856 12.009 8.378 1.00 60.38 522 PHE A N 1
ATOM 3935 C CA . PHE A 1 522 ? -1.422 10.713 8.703 1.00 60.38 522 PHE A CA 1
ATOM 3936 C C . PHE A 1 522 ? -1.067 10.415 10.165 1.00 60.38 522 PHE A C 1
ATOM 3938 O O . PHE A 1 522 ? 0.028 9.917 10.447 1.00 60.38 522 PHE A O 1
ATOM 3945 N N . PRO A 1 523 ? -1.916 10.832 11.120 1.00 60.28 523 PRO A N 1
ATOM 3946 C CA . PRO A 1 523 ? -1.754 10.461 12.515 1.00 60.28 523 PRO A CA 1
ATOM 3947 C C . PRO A 1 523 ? -2.238 9.019 12.728 1.00 60.28 523 PRO A C 1
ATOM 3949 O O . PRO A 1 523 ? -3.327 8.655 12.295 1.00 60.28 523 PRO A O 1
ATOM 3952 N N . PHE A 1 524 ? -1.453 8.217 13.439 1.00 58.47 524 PHE A N 1
ATOM 3953 C CA . PHE A 1 524 ? -1.793 6.858 13.852 1.00 58.47 524 PHE A CA 1
ATOM 3954 C C . PHE A 1 524 ? -1.792 6.807 15.374 1.00 58.47 524 PHE A C 1
ATOM 3956 O O . PHE A 1 524 ? -0.752 7.022 15.994 1.00 58.47 524 PHE A O 1
ATOM 3963 N N . GLU A 1 525 ? -2.935 6.544 15.997 1.00 64.00 525 GLU A N 1
ATOM 3964 C CA . GLU A 1 525 ? -2.993 6.382 17.448 1.00 64.00 525 GLU A CA 1
ATOM 3965 C C . GLU A 1 525 ? -2.424 5.010 17.828 1.00 64.00 525 GLU A C 1
ATOM 3967 O O . GLU A 1 525 ? -2.965 3.968 17.478 1.00 64.00 525 GLU A O 1
ATOM 3972 N N . LEU A 1 526 ? -1.276 5.006 18.503 1.00 60.12 526 LEU A N 1
ATOM 3973 C CA . LEU A 1 526 ? -0.590 3.787 18.937 1.00 60.12 526 LEU A CA 1
ATOM 3974 C C . LEU A 1 526 ? -1.089 3.349 20.317 1.00 60.12 526 LEU A C 1
ATOM 3976 O O . LEU A 1 526 ? -1.160 2.156 20.616 1.00 60.12 526 LEU A O 1
ATOM 3980 N N . ALA A 1 527 ? -1.427 4.319 21.167 1.00 61.78 527 ALA A N 1
ATOM 3981 C CA . ALA A 1 527 ? -2.114 4.088 22.425 1.00 61.78 527 ALA A CA 1
ATOM 3982 C C . ALA A 1 527 ? -2.701 5.380 22.984 1.00 61.78 527 ALA A C 1
ATOM 3984 O O . ALA A 1 527 ? -2.108 6.449 22.848 1.00 61.78 527 ALA A O 1
ATOM 3985 N N . SER A 1 528 ? -3.780 5.254 23.742 1.00 66.81 528 SER A N 1
ATOM 3986 C CA . SER A 1 528 ? -4.244 6.293 24.653 1.00 66.81 528 SER A CA 1
ATOM 3987 C C . SER A 1 528 ? -4.441 5.742 26.056 1.00 66.81 528 SER A C 1
ATOM 3989 O O . SER A 1 528 ? -4.631 4.545 26.279 1.00 66.81 528 SER A O 1
ATOM 3991 N N . SER A 1 529 ? -4.353 6.633 27.038 1.00 65.00 529 SER A N 1
ATOM 3992 C CA . SER A 1 529 ? -4.682 6.306 28.417 1.00 65.00 529 SER A CA 1
ATOM 3993 C C . SER A 1 529 ? -6.169 5.939 28.537 1.00 65.00 529 SER A C 1
ATOM 3995 O O . SER A 1 529 ? -7.019 6.729 28.110 1.00 65.00 529 SER A O 1
ATOM 3997 N N . PRO A 1 530 ? -6.508 4.816 29.184 1.00 66.81 530 PRO A N 1
ATOM 3998 C CA . PRO A 1 530 ? -7.889 4.449 29.466 1.00 66.81 530 PRO A CA 1
ATOM 3999 C C . PRO A 1 530 ? -8.517 5.414 30.476 1.00 66.81 530 PRO A C 1
ATOM 4001 O O . PRO A 1 530 ? -7.848 5.864 31.407 1.00 66.81 530 PRO A O 1
ATOM 4004 N N . ARG A 1 531 ? -9.815 5.702 30.327 1.00 70.62 531 ARG A N 1
ATOM 4005 C CA . ARG A 1 531 ? -10.572 6.581 31.236 1.00 70.62 531 ARG A CA 1
ATOM 4006 C C . ARG A 1 531 ? -11.864 5.916 31.686 1.00 70.62 531 ARG A C 1
ATOM 4008 O O . ARG A 1 531 ? -12.478 5.202 30.912 1.00 70.62 531 ARG A O 1
ATOM 4015 N N . ALA A 1 532 ? -12.323 6.199 32.900 1.00 71.38 532 ALA A N 1
ATOM 4016 C CA . ALA A 1 532 ? -13.672 5.821 33.310 1.00 71.38 532 ALA A CA 1
ATOM 4017 C C . ALA A 1 532 ? -14.683 6.721 32.578 1.00 71.38 532 ALA A C 1
ATOM 4019 O O . ALA A 1 532 ? -14.775 7.910 32.878 1.00 71.38 532 ALA A O 1
ATOM 4020 N N . ILE A 1 533 ? -15.419 6.182 31.599 1.00 70.06 533 ILE A N 1
ATOM 4021 C CA . ILE A 1 533 ? -16.439 6.946 30.856 1.00 70.06 533 ILE A CA 1
ATOM 4022 C C . ILE A 1 533 ? -17.783 6.982 31.584 1.00 70.06 533 ILE A C 1
ATOM 4024 O O . ILE A 1 533 ? -18.607 7.855 31.322 1.00 70.06 533 ILE A O 1
ATOM 4028 N N . SER A 1 534 ? -18.017 6.041 32.501 1.00 80.19 534 SER A N 1
ATOM 4029 C CA . SER A 1 534 ? -19.197 6.051 33.358 1.00 80.19 534 SER A CA 1
ATOM 4030 C C . SER A 1 534 ? -18.906 5.458 34.733 1.00 80.19 534 SER A C 1
ATOM 4032 O O . SER A 1 534 ? -18.110 4.530 34.877 1.00 80.19 534 SER A O 1
ATOM 4034 N N . LEU A 1 535 ? -19.578 6.022 35.738 1.00 86.38 535 LEU A N 1
ATOM 4035 C CA . LEU A 1 535 ? -19.665 5.533 37.110 1.00 86.38 535 LEU A CA 1
ATOM 4036 C C . LEU A 1 535 ? -21.152 5.504 37.470 1.00 86.38 535 LEU A C 1
ATOM 4038 O O . LEU A 1 535 ? -21.781 6.557 37.598 1.00 86.38 535 LEU A O 1
ATOM 4042 N N . ILE A 1 536 ? -21.718 4.305 37.581 1.00 89.25 536 ILE A N 1
ATOM 4043 C CA . ILE A 1 536 ? -23.143 4.079 37.833 1.00 89.25 536 ILE A CA 1
ATOM 4044 C C . ILE A 1 536 ? -23.279 3.336 39.157 1.00 89.25 536 ILE A C 1
ATOM 4046 O O . ILE A 1 536 ? -22.738 2.245 39.308 1.00 89.25 536 ILE A O 1
ATOM 4050 N N . ALA A 1 537 ? -24.010 3.900 40.113 1.00 90.56 537 ALA A N 1
ATOM 4051 C CA . ALA A 1 537 ? -24.380 3.181 41.327 1.00 90.56 537 ALA A CA 1
ATOM 4052 C C . ALA A 1 537 ? -25.682 2.394 41.123 1.00 90.56 537 ALA A C 1
ATOM 4054 O O . ALA A 1 537 ? -26.562 2.815 40.373 1.00 90.56 537 ALA A O 1
ATOM 4055 N N . ASP A 1 538 ? -25.830 1.275 41.829 1.00 92.94 538 ASP A N 1
ATOM 4056 C CA . ASP A 1 538 ? -27.078 0.502 41.886 1.00 92.94 538 ASP A CA 1
ATOM 4057 C C . ASP A 1 538 ? -28.227 1.242 42.598 1.00 92.94 538 ASP A C 1
ATOM 4059 O O . ASP A 1 538 ? -29.388 0.859 42.456 1.00 92.94 538 ASP A O 1
ATOM 4063 N N . ARG A 1 539 ? -27.917 2.303 43.354 1.00 90.12 539 ARG A N 1
ATOM 4064 C CA . ARG A 1 539 ? -28.876 3.129 44.101 1.00 90.12 539 ARG A CA 1
ATOM 4065 C C . ARG A 1 539 ? -28.421 4.585 44.205 1.00 90.12 539 ARG A C 1
ATOM 4067 O O . ARG A 1 539 ? -27.226 4.858 44.237 1.00 90.12 539 ARG A O 1
ATOM 4074 N N . ASN A 1 540 ? -29.375 5.510 44.332 1.00 86.50 540 ASN A N 1
ATOM 4075 C CA . ASN A 1 540 ? -29.093 6.949 44.462 1.00 86.50 540 ASN A CA 1
ATOM 4076 C C . ASN A 1 540 ? -28.955 7.440 45.910 1.00 86.50 540 ASN A C 1
ATOM 4078 O O . ASN A 1 540 ? -28.269 8.431 46.135 1.00 86.50 540 ASN A O 1
ATOM 4082 N N . SER A 1 541 ? -29.583 6.780 46.882 1.00 90.12 541 SER A N 1
ATOM 4083 C CA . SER A 1 541 ? -29.510 7.124 48.310 1.00 90.12 541 SER A CA 1
ATOM 4084 C C . SER A 1 541 ? -29.113 5.906 49.134 1.00 90.12 541 SER A C 1
ATOM 4086 O O . SER A 1 541 ? -29.499 4.787 48.785 1.00 90.12 541 SER A O 1
ATOM 4088 N N . PHE A 1 542 ? -28.392 6.122 50.229 1.00 91.88 542 PHE A N 1
ATOM 4089 C CA . PHE A 1 542 ? -27.902 5.063 51.110 1.00 91.88 542 PHE A CA 1
ATOM 4090 C C . PHE A 1 542 ? -27.854 5.529 52.568 1.00 91.88 542 PHE A C 1
ATOM 4092 O O . PHE A 1 542 ? -27.724 6.722 52.850 1.00 91.88 542 PHE A O 1
ATOM 4099 N N . ARG A 1 543 ? -27.965 4.577 53.493 1.00 92.94 543 ARG A N 1
ATOM 4100 C CA . ARG A 1 543 ? -27.764 4.764 54.934 1.00 92.94 543 ARG A CA 1
ATOM 4101 C C . ARG A 1 543 ? -26.463 4.121 55.388 1.00 92.94 543 ARG A C 1
ATOM 4103 O O . ARG A 1 543 ? -25.962 3.213 54.728 1.00 92.94 543 ARG A O 1
ATOM 4110 N N . ALA A 1 544 ? -25.941 4.546 56.531 1.00 91.81 544 ALA A N 1
ATOM 4111 C CA . ALA A 1 544 ? -24.802 3.887 57.155 1.00 91.81 544 ALA A CA 1
ATOM 4112 C C . ALA A 1 544 ? -25.064 2.371 57.305 1.00 91.81 544 ALA A C 1
ATOM 4114 O O . ALA A 1 544 ? -26.092 1.951 57.836 1.00 91.81 544 ALA A O 1
ATOM 4115 N N . GLY A 1 545 ? -24.133 1.553 56.815 1.00 90.19 545 GLY A N 1
ATOM 4116 C CA . GLY A 1 545 ? -24.239 0.095 56.746 1.00 90.19 545 GLY A CA 1
ATOM 4117 C C . GLY A 1 545 ? -24.767 -0.457 55.415 1.00 90.19 545 GLY A C 1
ATOM 4118 O O . GLY A 1 545 ? -24.559 -1.641 55.142 1.00 90.19 545 GLY A O 1
ATOM 4119 N N . ASP A 1 546 ? -25.384 0.361 54.555 1.00 94.38 546 ASP A N 1
ATOM 4120 C CA . ASP A 1 546 ? -25.810 -0.080 53.223 1.00 94.38 546 ASP A CA 1
ATOM 4121 C C . ASP A 1 546 ? -24.602 -0.405 52.338 1.00 94.38 546 ASP A C 1
ATOM 4123 O O . ASP A 1 546 ? -23.591 0.292 52.351 1.00 94.38 546 ASP A O 1
ATOM 4127 N N . THR A 1 547 ? -24.722 -1.435 51.498 1.00 94.50 547 THR A N 1
ATOM 4128 C CA . THR A 1 547 ? -23.746 -1.699 50.430 1.00 94.50 547 THR A CA 1
ATOM 4129 C C . THR A 1 547 ? -24.217 -1.061 49.126 1.00 94.50 547 THR A C 1
ATOM 4131 O O . THR A 1 547 ? -25.230 -1.486 48.573 1.00 94.50 547 THR A O 1
ATOM 4134 N N . VAL A 1 548 ? -23.476 -0.076 48.624 1.00 94.44 548 VAL A N 1
ATOM 4135 C CA . VAL A 1 548 ? -23.659 0.549 47.305 1.00 94.44 548 VAL A CA 1
ATOM 4136 C C . VAL A 1 548 ? -22.734 -0.142 46.307 1.00 94.44 548 VAL A C 1
ATOM 4138 O O . VAL A 1 548 ? -21.543 -0.284 46.573 1.00 94.44 548 VAL A O 1
ATOM 4141 N N . ARG A 1 549 ? -23.243 -0.577 45.154 1.00 94.88 549 ARG A N 1
ATOM 4142 C CA . ARG A 1 549 ? -22.429 -1.208 44.102 1.00 94.88 549 ARG A CA 1
ATOM 4143 C C . ARG A 1 549 ? -22.189 -0.226 42.973 1.00 94.88 549 ARG A C 1
ATOM 4145 O O . ARG A 1 549 ? -23.122 0.151 42.267 1.00 94.88 549 ARG A O 1
ATOM 4152 N N . PHE A 1 550 ? -20.933 0.158 42.791 1.00 94.81 550 PHE A N 1
ATOM 4153 C CA . PHE A 1 550 ? -20.512 1.013 41.694 1.00 94.81 550 PHE A CA 1
ATOM 4154 C C . PHE A 1 550 ? -20.077 0.169 40.501 1.00 94.81 550 PHE A C 1
ATOM 4156 O O . PHE A 1 550 ? -19.144 -0.621 40.611 1.00 94.81 550 PHE A O 1
ATOM 4163 N N . ARG A 1 551 ? -20.721 0.365 39.353 1.00 93.19 551 ARG A N 1
ATOM 4164 C CA . ARG A 1 551 ? -20.258 -0.124 38.057 1.00 93.19 551 ARG A CA 1
ATOM 4165 C C . ARG A 1 551 ? -19.472 0.972 37.352 1.00 93.19 551 ARG A C 1
ATOM 4167 O O . ARG A 1 551 ? -19.991 2.068 37.139 1.00 93.19 551 ARG A O 1
ATOM 4174 N N . VAL A 1 552 ? -18.226 0.669 37.009 1.00 89.81 552 VAL A N 1
ATOM 4175 C CA . VAL A 1 552 ? -17.344 1.545 36.235 1.00 89.81 552 VAL A CA 1
ATOM 4176 C C . VAL A 1 552 ? -17.084 0.903 34.884 1.00 89.81 552 VAL A C 1
ATOM 4178 O O . VAL A 1 552 ? -16.641 -0.243 34.826 1.00 89.81 552 VAL A O 1
ATOM 4181 N N . ASN A 1 553 ? -17.335 1.648 33.812 1.00 85.75 553 ASN A N 1
ATOM 4182 C CA . ASN A 1 553 ? -17.025 1.227 32.449 1.00 85.75 553 ASN A CA 1
ATOM 4183 C C . ASN A 1 553 ? -15.945 2.158 31.874 1.00 85.75 553 ASN A C 1
ATOM 4185 O O . ASN A 1 553 ? -16.048 3.386 31.989 1.00 85.75 553 ASN A O 1
ATOM 4189 N N . LEU A 1 554 ? -14.889 1.566 31.308 1.00 78.25 554 LEU A N 1
ATOM 4190 C CA . LEU A 1 554 ? -13.742 2.288 30.748 1.00 78.25 554 LEU A CA 1
ATOM 4191 C C . LEU A 1 554 ? -13.932 2.730 29.281 1.00 78.25 554 LEU A C 1
ATOM 4193 O O . LEU A 1 554 ? -13.109 3.469 28.745 1.00 78.25 554 LEU A O 1
ATOM 4197 N N . GLY A 1 555 ? -15.030 2.331 28.640 1.00 67.62 555 GLY A N 1
ATOM 4198 C CA . GLY A 1 555 ? -15.335 2.585 27.234 1.00 67.62 555 GLY A CA 1
ATOM 4199 C C . GLY A 1 555 ? -14.566 1.674 26.287 1.00 67.62 555 GLY A C 1
ATOM 4200 O O . GLY A 1 555 ? -13.827 0.788 26.729 1.00 67.62 555 GLY A O 1
ATOM 4201 N N . ASP A 1 556 ? -14.729 1.919 24.985 1.00 58.28 556 ASP A N 1
ATOM 4202 C CA . ASP A 1 556 ? -13.943 1.274 23.931 1.00 58.28 556 ASP A CA 1
ATOM 4203 C C . ASP A 1 556 ? -12.476 1.688 24.086 1.00 58.28 556 ASP A C 1
ATOM 4205 O O . ASP A 1 556 ? -12.022 2.721 23.597 1.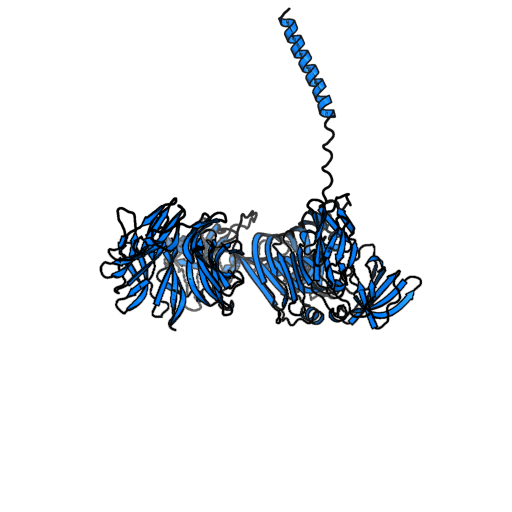00 58.28 556 ASP A O 1
ATOM 4209 N N . THR A 1 557 ? -11.740 0.899 24.862 1.00 53.66 557 THR A N 1
ATOM 4210 C CA . THR A 1 557 ? -10.325 1.102 25.154 1.00 53.66 557 THR A CA 1
ATOM 4211 C C . THR A 1 557 ? -9.542 0.113 24.319 1.00 53.66 557 THR A C 1
ATOM 4213 O O . THR A 1 557 ? -9.323 -1.035 24.702 1.00 53.66 557 THR A O 1
ATOM 4216 N N . GLN A 1 558 ? -9.152 0.552 23.127 1.00 50.75 558 GLN A N 1
ATOM 4217 C CA . GLN A 1 558 ? -8.250 -0.220 22.296 1.00 50.75 558 GLN A CA 1
ATOM 4218 C C . GLN A 1 558 ? -6.804 0.065 22.706 1.00 50.75 558 GLN A C 1
ATOM 4220 O O . GLN A 1 558 ? -6.368 1.212 22.783 1.00 50.75 558 GLN A O 1
ATOM 4225 N N . PHE A 1 559 ? -6.043 -1.001 22.946 1.00 55.62 559 PHE A N 1
ATOM 4226 C CA . PHE A 1 559 ? -4.610 -0.930 23.225 1.00 55.62 559 PHE A CA 1
ATOM 4227 C C . PHE A 1 559 ? -3.818 -1.658 22.135 1.00 55.62 559 PHE A C 1
ATOM 4229 O O . PHE A 1 559 ? -3.147 -2.651 22.433 1.00 55.62 559 PHE A O 1
ATOM 4236 N N . PRO A 1 560 ? -3.916 -1.218 20.869 1.00 48.62 560 PRO A N 1
ATOM 4237 C CA . PRO A 1 560 ? -3.438 -1.997 19.733 1.00 48.62 560 PRO A CA 1
ATOM 4238 C C . PRO A 1 560 ? -1.926 -2.258 19.788 1.00 48.62 560 PRO A C 1
ATOM 4240 O O . PRO A 1 560 ? -1.480 -3.297 19.311 1.00 48.62 560 PRO A O 1
ATOM 4243 N N . VAL A 1 561 ? -1.140 -1.363 20.409 1.00 46.78 561 VAL A N 1
ATOM 4244 C CA . VAL A 1 561 ? 0.333 -1.461 20.435 1.00 46.78 561 VAL A CA 1
ATOM 4245 C C . VAL A 1 561 ? 0.909 -1.699 21.835 1.00 46.78 561 VAL A C 1
ATOM 4247 O O . VAL A 1 561 ? 1.861 -2.459 21.983 1.00 46.78 561 VAL A O 1
ATOM 4250 N N . LEU A 1 562 ? 0.348 -1.076 22.879 1.00 49.25 562 LEU A N 1
ATOM 4251 C CA . LEU A 1 562 ? 0.865 -1.202 24.253 1.00 49.25 562 LEU A CA 1
ATOM 4252 C C . LEU A 1 562 ? 0.249 -2.365 25.043 1.00 49.25 562 LEU A C 1
ATOM 4254 O O . LEU A 1 562 ? 0.740 -2.684 26.125 1.00 49.25 562 LEU A O 1
ATOM 4258 N N . GLY A 1 563 ? -0.817 -2.996 24.546 1.00 58.41 563 GLY A N 1
ATOM 4259 C CA . GLY A 1 563 ? -1.588 -3.976 25.312 1.00 58.41 563 GLY A CA 1
ATOM 4260 C C . GLY A 1 563 ? -2.308 -3.362 26.520 1.00 58.41 563 GLY A C 1
ATOM 4261 O O . GLY A 1 563 ? -2.197 -2.175 26.814 1.00 58.41 563 GLY A O 1
ATOM 4262 N N . TYR A 1 564 ? -3.090 -4.171 27.229 1.00 64.56 564 TYR A N 1
ATOM 4263 C CA . TYR A 1 564 ? -3.945 -3.695 28.316 1.00 64.56 564 TYR A CA 1
ATOM 4264 C C . TYR A 1 564 ? -3.127 -3.175 29.523 1.00 64.56 564 TYR A C 1
ATOM 4266 O O . TYR A 1 564 ? -2.506 -3.957 30.249 1.00 64.56 564 TYR A O 1
ATOM 4274 N N . GLN A 1 565 ? -3.135 -1.850 29.738 1.00 69.50 565 GLN A N 1
ATOM 4275 C CA . GLN A 1 565 ? -2.297 -1.152 30.736 1.00 69.50 565 GLN A CA 1
ATOM 4276 C C . GLN A 1 565 ? -3.007 -0.783 32.047 1.00 69.50 565 GLN A C 1
ATOM 4278 O O . GLN A 1 565 ? -2.395 -0.176 32.932 1.00 69.50 565 GLN A O 1
ATOM 4283 N N . VAL A 1 566 ? -4.287 -1.125 32.203 1.00 78.56 566 VAL A N 1
ATOM 4284 C CA . VAL A 1 566 ? -5.010 -0.843 33.448 1.00 78.56 566 VAL A CA 1
ATOM 4285 C C . VAL A 1 566 ? -4.486 -1.772 34.544 1.00 78.56 566 VAL A C 1
ATOM 4287 O O . VAL A 1 566 ? -4.454 -2.991 34.391 1.00 78.56 566 VAL A O 1
ATOM 4290 N N . GLU A 1 567 ? -4.052 -1.188 35.656 1.00 83.75 567 GLU A N 1
ATOM 4291 C CA . GLU A 1 567 ? -3.670 -1.913 36.867 1.00 83.75 567 GLU A CA 1
ATOM 4292 C C . GLU A 1 567 ? -4.887 -2.104 37.775 1.00 83.75 567 GLU A C 1
ATOM 4294 O O . GLU A 1 567 ? -5.124 -3.198 38.286 1.00 83.75 567 GLU A O 1
ATOM 4299 N N . ALA A 1 568 ? -5.657 -1.034 37.980 1.00 87.56 568 ALA A N 1
ATOM 4300 C CA . ALA A 1 568 ? -6.834 -1.034 38.835 1.00 87.56 568 ALA A CA 1
ATOM 4301 C C . ALA A 1 568 ? -7.783 0.122 38.495 1.00 87.56 568 ALA A C 1
ATOM 4303 O O . ALA A 1 568 ? -7.372 1.145 37.948 1.00 87.56 568 ALA A O 1
ATOM 4304 N N . VAL A 1 569 ? -9.039 -0.010 38.910 1.00 89.50 569 VAL A N 1
ATOM 4305 C CA . VAL A 1 569 ? -10.002 1.092 38.996 1.00 89.50 569 VAL A CA 1
ATOM 4306 C C . VAL A 1 569 ? -10.231 1.422 40.463 1.00 89.50 569 VAL A C 1
ATOM 4308 O O . VAL A 1 569 ? -10.392 0.523 41.287 1.00 89.50 569 VAL A O 1
ATOM 4311 N N . ARG A 1 570 ? -10.236 2.712 40.798 1.00 89.88 570 ARG A N 1
ATOM 4312 C CA . ARG A 1 570 ? -10.461 3.223 42.154 1.00 89.88 570 ARG A CA 1
ATOM 4313 C C . ARG A 1 570 ? -11.680 4.122 42.168 1.00 89.88 570 ARG A C 1
ATOM 4315 O O . ARG A 1 570 ? -11.773 5.025 41.346 1.00 89.88 570 ARG A O 1
ATOM 4322 N N . VAL A 1 571 ? -12.577 3.910 43.121 1.00 90.62 571 VAL A N 1
ATOM 4323 C CA . VAL A 1 571 ? -13.687 4.824 43.400 1.00 90.62 571 VAL A CA 1
ATOM 4324 C C . VAL A 1 571 ? -13.367 5.558 44.691 1.00 90.62 571 VAL A C 1
ATOM 4326 O O . VAL A 1 571 ? -13.082 4.926 45.708 1.00 90.62 571 VAL A O 1
ATOM 4329 N N . TYR A 1 572 ? -13.416 6.885 44.656 1.00 88.25 572 TYR A N 1
ATOM 4330 C CA . TYR A 1 572 ? -13.238 7.736 45.828 1.00 88.25 572 TYR A CA 1
ATOM 4331 C C . TYR A 1 572 ? -14.546 8.429 46.181 1.00 88.25 572 TYR A C 1
ATOM 4333 O O . TYR A 1 572 ? -15.299 8.846 45.301 1.00 88.25 572 TYR A O 1
ATOM 4341 N N . HIS A 1 573 ? -14.773 8.576 47.481 1.00 90.19 573 HIS A N 1
ATOM 4342 C CA . HIS A 1 573 ? -15.802 9.423 48.055 1.00 90.19 573 HIS A CA 1
ATOM 4343 C C . HIS A 1 573 ? -15.168 10.764 48.444 1.00 90.19 573 HIS A C 1
ATOM 4345 O O . HIS A 1 573 ? -14.263 10.816 49.279 1.00 90.19 573 HIS A O 1
ATOM 4351 N N . ASN A 1 574 ? -15.620 11.847 47.820 1.00 86.06 574 ASN A N 1
ATOM 4352 C CA . ASN A 1 574 ? -15.242 13.208 48.166 1.00 86.06 574 ASN A CA 1
ATOM 4353 C C . ASN A 1 574 ? -16.108 13.707 49.330 1.00 86.06 574 ASN A C 1
ATOM 4355 O O . ASN A 1 574 ? -17.220 14.192 49.122 1.00 86.06 574 ASN A O 1
ATOM 4359 N N . THR A 1 575 ? -15.569 13.630 50.545 1.00 85.12 575 THR A N 1
ATOM 4360 C CA . THR A 1 575 ? -16.224 14.099 51.775 1.00 85.12 575 THR A CA 1
ATOM 4361 C C . THR A 1 575 ? -16.004 15.593 52.047 1.00 85.12 575 THR A C 1
ATOM 4363 O O . THR A 1 575 ? -16.501 16.107 53.045 1.00 85.12 575 THR A O 1
ATOM 4366 N N . GLY A 1 576 ? -15.221 16.285 51.209 1.00 79.56 576 GLY A N 1
ATOM 4367 C CA . GLY A 1 576 ? -14.895 17.712 51.345 1.00 79.56 576 GLY A CA 1
ATOM 4368 C C . GLY A 1 576 ? -15.907 18.638 50.663 1.00 79.56 576 GLY A C 1
ATOM 4369 O O . GLY A 1 576 ? -17.0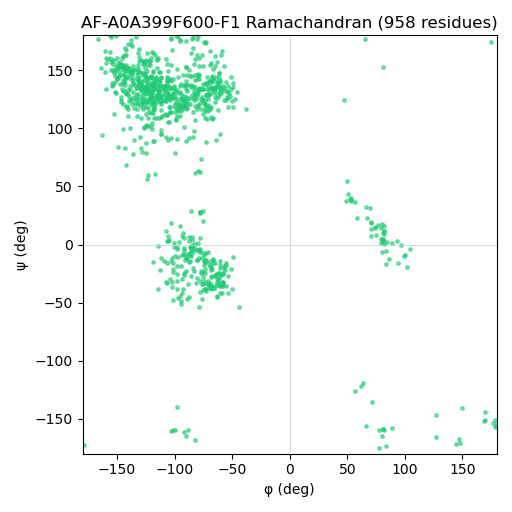36 18.234 50.391 1.00 79.56 576 GLY A O 1
ATOM 4370 N N . THR A 1 577 ? -15.509 19.876 50.357 1.00 73.88 577 THR A N 1
ATOM 4371 C CA . THR A 1 577 ? -16.290 20.813 49.516 1.00 73.88 577 THR A CA 1
ATOM 4372 C C . THR A 1 577 ? -15.714 20.868 48.093 1.00 73.88 577 THR A C 1
ATOM 4374 O O . THR A 1 577 ? -14.610 20.367 47.871 1.00 73.88 577 THR A O 1
ATOM 4377 N N . PRO A 1 578 ? -16.417 21.448 47.098 1.00 68.06 578 PRO A N 1
ATOM 4378 C CA . PRO A 1 578 ? -15.847 21.663 45.763 1.00 68.06 578 PRO A CA 1
ATOM 4379 C C . PRO A 1 578 ? -14.532 22.463 45.777 1.00 68.06 578 PRO A C 1
ATOM 4381 O O . PRO A 1 578 ? -13.618 22.173 45.010 1.00 68.06 578 PRO A O 1
ATOM 4384 N N . GLU A 1 579 ? -14.405 23.433 46.683 1.00 71.50 579 GLU A N 1
ATOM 4385 C CA . GLU A 1 579 ? -13.228 24.298 46.824 1.00 71.50 579 GLU A CA 1
ATOM 4386 C C . GLU A 1 579 ? -12.090 23.612 47.599 1.00 71.50 579 GLU A C 1
ATOM 4388 O O . GLU A 1 579 ? -10.913 23.893 47.360 1.00 71.50 579 GLU A O 1
ATOM 4393 N N . ASN A 1 580 ? -12.433 22.691 48.506 1.00 76.38 580 ASN A N 1
ATOM 4394 C CA . ASN A 1 580 ? -11.491 21.930 49.320 1.00 76.38 580 ASN A CA 1
ATOM 4395 C C . ASN A 1 580 ? -11.896 20.442 49.386 1.00 76.38 580 ASN A C 1
ATOM 4397 O O . ASN A 1 580 ? -12.516 20.007 50.366 1.00 76.38 580 ASN A O 1
ATOM 4401 N N . PRO A 1 581 ? -11.611 19.660 48.328 1.00 73.81 581 PRO A N 1
ATOM 4402 C CA . PRO A 1 581 ? -11.993 18.260 48.259 1.00 73.81 581 PRO A CA 1
ATOM 4403 C C . PRO A 1 581 ? -11.176 17.424 49.245 1.00 73.81 581 PRO A C 1
ATOM 4405 O O . PRO A 1 581 ? -9.971 17.609 49.398 1.00 73.81 581 PRO A O 1
ATOM 4408 N N . VAL A 1 582 ? -11.835 16.455 49.876 1.00 82.94 582 VAL A N 1
ATOM 4409 C CA . VAL A 1 582 ? -11.204 15.479 50.774 1.00 82.94 582 VAL A CA 1
ATOM 4410 C C . VAL A 1 582 ? -11.535 14.100 50.236 1.00 82.94 582 VAL A C 1
ATOM 4412 O O . VAL A 1 582 ? -12.690 13.684 50.269 1.00 82.94 582 VAL A O 1
ATOM 4415 N N . LEU A 1 583 ? -10.533 13.415 49.687 1.00 79.50 583 LEU A N 1
ATOM 4416 C CA . LEU A 1 583 ? -10.721 12.128 49.025 1.00 79.50 583 LEU A CA 1
ATOM 4417 C C . LEU A 1 583 ? -10.480 10.976 49.987 1.00 79.50 583 LEU A C 1
ATOM 4419 O O . LEU A 1 583 ? -9.374 10.782 50.485 1.00 79.50 583 LEU A O 1
ATOM 4423 N N . VAL A 1 584 ? -11.520 10.175 50.187 1.00 86.38 584 VAL A N 1
ATOM 4424 C CA . VAL A 1 584 ? -11.445 8.908 50.910 1.00 86.38 584 VAL A CA 1
ATOM 4425 C C . VAL A 1 584 ? -11.664 7.787 49.903 1.00 86.38 584 VAL A C 1
ATOM 4427 O O . VAL A 1 584 ? -12.664 7.781 49.186 1.00 86.38 584 VAL A O 1
ATOM 4430 N N . LEU A 1 585 ? -10.723 6.845 49.809 1.00 88.62 585 LEU A N 1
ATOM 4431 C CA . LEU A 1 585 ? -10.865 5.691 48.921 1.00 88.62 585 LEU A CA 1
ATOM 4432 C C . LEU A 1 585 ? -12.081 4.868 49.368 1.00 88.62 585 LEU A C 1
ATOM 4434 O O . LEU A 1 585 ? -12.089 4.327 50.470 1.00 88.62 585 LEU A O 1
ATOM 4438 N N . ALA A 1 586 ? -13.103 4.787 48.518 1.00 90.81 586 ALA A N 1
ATOM 4439 C CA . ALA A 1 586 ? -14.307 4.014 48.792 1.00 90.81 586 ALA A CA 1
ATOM 4440 C C . ALA A 1 586 ? -14.033 2.526 48.543 1.00 90.81 586 ALA A C 1
ATOM 4442 O O . ALA A 1 586 ? -14.225 1.699 49.431 1.00 90.81 586 ALA A O 1
ATOM 4443 N N . ASN A 1 587 ? -13.538 2.187 47.350 1.00 93.50 587 ASN A N 1
ATOM 4444 C CA . ASN A 1 587 ? -13.049 0.847 47.034 1.00 93.50 587 ASN A CA 1
ATOM 4445 C C . ASN A 1 587 ? -12.116 0.878 45.807 1.00 93.50 587 ASN A C 1
ATOM 4447 O O . ASN A 1 587 ? -12.076 1.860 45.063 1.00 93.50 587 ASN A O 1
ATOM 4451 N N . GLN A 1 588 ? -11.381 -0.207 45.573 1.00 93.94 588 GLN A N 1
ATOM 4452 C CA . GLN A 1 588 ? -10.603 -0.434 44.361 1.00 93.94 588 GLN A CA 1
ATOM 4453 C C . GLN A 1 588 ? -10.759 -1.870 43.854 1.00 93.94 588 GLN A C 1
ATOM 4455 O O . GLN A 1 588 ? -10.921 -2.802 44.638 1.00 93.94 588 GLN A O 1
ATOM 4460 N N . ALA A 1 589 ? -10.648 -2.048 42.543 1.00 93.31 589 ALA A N 1
ATOM 4461 C CA . ALA A 1 589 ? -10.651 -3.348 41.888 1.00 93.31 589 ALA A CA 1
ATOM 4462 C C . ALA A 1 589 ? -9.425 -3.460 40.981 1.00 93.31 589 ALA A C 1
ATOM 4464 O O . ALA A 1 589 ? -9.215 -2.612 40.114 1.00 93.31 589 ALA A O 1
ATOM 4465 N N . THR A 1 590 ? -8.609 -4.493 41.187 1.00 92.12 590 THR A N 1
ATOM 4466 C CA . THR A 1 590 ? -7.492 -4.823 40.292 1.00 92.12 590 THR A CA 1
ATOM 4467 C C . THR A 1 590 ? -8.038 -5.324 38.963 1.00 92.12 590 THR A C 1
ATOM 4469 O O . THR A 1 590 ? -9.015 -6.069 38.927 1.00 92.12 590 THR A O 1
ATOM 4472 N N . ALA A 1 591 ? -7.407 -4.914 37.872 1.00 87.06 591 ALA A N 1
ATOM 4473 C CA . ALA A 1 591 ? -7.853 -5.251 36.537 1.00 87.06 591 ALA A CA 1
ATOM 4474 C C . ALA A 1 591 ? -7.256 -6.564 36.028 1.00 87.06 591 ALA A C 1
ATOM 4476 O O . ALA A 1 591 ? -6.041 -6.780 36.077 1.00 87.06 591 ALA A O 1
ATOM 4477 N N . SER A 1 592 ? -8.121 -7.419 35.487 1.00 87.25 592 SER A N 1
ATOM 4478 C CA . SER A 1 592 ? -7.714 -8.558 34.665 1.00 87.25 592 SER A CA 1
ATOM 4479 C C . SER A 1 592 ? -7.372 -8.092 33.242 1.00 87.25 592 SER A C 1
ATOM 4481 O O . SER A 1 592 ? -7.913 -7.080 32.790 1.00 87.25 592 SER A O 1
ATOM 4483 N N . PRO A 1 593 ? -6.497 -8.800 32.500 1.00 79.62 593 PRO A N 1
ATOM 4484 C CA . PRO A 1 593 ? -6.187 -8.445 31.116 1.00 79.62 593 PRO A CA 1
ATOM 4485 C C . PRO A 1 593 ? -7.455 -8.317 30.256 1.00 79.62 593 PRO A C 1
ATOM 4487 O O . PRO A 1 593 ? -8.267 -9.236 30.216 1.00 79.62 593 PRO A O 1
ATOM 4490 N N . GLY A 1 594 ? -7.626 -7.176 29.583 1.00 74.31 594 GLY A N 1
ATOM 4491 C CA . GLY A 1 594 ? -8.773 -6.903 28.707 1.00 74.31 594 GLY A CA 1
ATOM 4492 C C . GLY A 1 594 ? -10.067 -6.494 29.423 1.00 74.31 594 GLY A C 1
ATOM 4493 O O . GLY A 1 594 ? -11.068 -6.254 28.759 1.00 74.31 594 GLY A O 1
ATOM 4494 N N . GLN A 1 595 ? -10.076 -6.393 30.757 1.00 85.94 595 GLN A N 1
ATOM 4495 C CA . GLN A 1 595 ? -11.282 -6.072 31.521 1.00 85.94 595 GLN A CA 1
ATOM 4496 C C . GLN A 1 595 ? -11.713 -4.607 31.331 1.00 85.94 595 GLN A C 1
ATOM 4498 O O . GLN A 1 595 ? -11.035 -3.686 31.764 1.00 85.94 595 GLN A O 1
ATOM 4503 N N . THR A 1 596 ? -12.866 -4.341 30.735 1.00 84.88 596 THR A N 1
ATOM 4504 C CA . THR A 1 596 ? -13.350 -2.956 30.541 1.00 84.88 596 THR A CA 1
ATOM 4505 C C . THR A 1 596 ? -14.428 -2.541 31.539 1.00 84.88 596 THR A C 1
ATOM 4507 O O . THR A 1 596 ? -14.717 -1.350 31.672 1.00 84.88 596 THR A O 1
ATOM 4510 N N . GLU A 1 597 ? -14.974 -3.500 32.289 1.00 89.62 597 GLU A N 1
ATOM 4511 C CA . GLU A 1 597 ? -16.027 -3.286 33.279 1.00 89.62 597 GLU A CA 1
ATOM 4512 C C . GLU A 1 597 ? -15.612 -3.756 34.672 1.00 89.62 597 GLU A C 1
ATOM 4514 O O . GLU A 1 597 ? -15.026 -4.827 34.858 1.00 89.62 597 GLU A O 1
ATOM 4519 N N . PHE A 1 598 ? -15.944 -2.939 35.666 1.00 93.38 598 PHE A N 1
ATOM 4520 C CA . PHE A 1 598 ? -15.583 -3.156 37.059 1.00 93.38 598 PHE A CA 1
ATOM 4521 C C . PHE A 1 598 ? -16.803 -2.962 37.940 1.00 93.38 598 PHE A C 1
ATOM 4523 O O . PHE A 1 598 ? -17.515 -1.969 37.804 1.00 93.38 598 PHE A O 1
ATOM 4530 N N . GLU A 1 599 ? -17.003 -3.874 38.884 1.00 93.69 599 GLU A N 1
ATOM 4531 C CA . GLU A 1 599 ? -17.986 -3.717 39.949 1.00 93.69 599 GLU A CA 1
ATOM 4532 C C . GLU A 1 599 ? -17.260 -3.559 41.286 1.00 93.69 599 GLU A C 1
ATOM 4534 O O . GLU A 1 599 ? -16.450 -4.400 41.676 1.00 93.69 599 GLU A O 1
ATOM 4539 N N . LEU A 1 600 ? -17.530 -2.454 41.977 1.00 95.88 600 LEU A N 1
ATOM 4540 C CA . LEU A 1 600 ? -16.893 -2.081 43.231 1.00 95.88 600 LEU A CA 1
ATOM 4541 C C . LEU A 1 600 ? -17.964 -1.884 44.317 1.00 95.88 600 LEU A C 1
ATOM 4543 O O . LEU A 1 600 ? -18.632 -0.845 44.332 1.00 95.88 600 LEU A O 1
ATOM 4547 N N . PRO A 1 601 ? -18.159 -2.850 45.232 1.00 94.31 601 PRO A N 1
ATOM 4548 C CA . PRO A 1 601 ? -19.066 -2.678 46.361 1.00 94.31 601 PRO A CA 1
ATOM 4549 C C . PRO A 1 601 ? -18.436 -1.771 47.423 1.00 94.31 601 PRO A C 1
ATOM 4551 O O . PRO A 1 601 ? -17.288 -1.962 47.808 1.00 94.31 601 PRO A O 1
ATOM 4554 N N . TRP A 1 602 ? -19.179 -0.805 47.937 1.00 95.38 602 TRP A N 1
ATOM 4555 C CA . TRP A 1 602 ? -18.755 0.074 49.021 1.00 95.38 602 TRP A CA 1
ATOM 4556 C C . TRP A 1 602 ? -19.790 0.040 50.141 1.00 95.38 602 TRP A C 1
ATOM 4558 O O . TRP A 1 602 ? -20.985 0.172 49.882 1.00 95.38 602 TRP A O 1
ATOM 4568 N N . VAL A 1 603 ? -19.339 -0.144 51.383 1.00 93.56 603 VAL A N 1
ATOM 4569 C CA . VAL A 1 603 ? -20.210 -0.081 52.562 1.00 93.56 603 VAL A CA 1
ATOM 4570 C C . VAL A 1 603 ? -20.246 1.358 53.055 1.00 93.56 603 VAL A C 1
ATOM 4572 O O . VAL A 1 603 ? -19.218 1.909 53.453 1.00 93.56 603 VAL A O 1
ATOM 4575 N N . ALA A 1 604 ? -21.430 1.960 53.022 1.00 91.25 604 ALA A N 1
ATOM 4576 C CA . ALA A 1 604 ? -21.638 3.331 53.436 1.00 91.25 604 ALA A CA 1
ATOM 4577 C C . ALA A 1 604 ? -21.317 3.505 54.922 1.00 91.25 604 ALA A C 1
ATOM 4579 O O . ALA A 1 604 ? -21.849 2.803 55.781 1.00 91.25 604 ALA A O 1
ATOM 4580 N N . THR A 1 605 ? -20.446 4.458 55.237 1.00 88.25 605 THR A N 1
ATOM 4581 C CA . THR A 1 605 ? -20.080 4.792 56.622 1.00 88.25 605 THR A CA 1
ATOM 4582 C C . THR A 1 605 ? -20.972 5.878 57.221 1.00 88.25 605 THR A C 1
ATOM 4584 O O . THR A 1 605 ? -20.963 6.080 58.432 1.00 88.25 605 THR A O 1
ATOM 4587 N N . VAL A 1 606 ? -21.747 6.563 56.377 1.00 87.69 606 VAL A N 1
ATOM 4588 C CA . VAL A 1 606 ? -22.668 7.654 56.715 1.00 87.69 606 VAL A CA 1
ATOM 4589 C C . VAL A 1 606 ? -23.890 7.604 55.797 1.00 87.69 606 VAL A C 1
ATOM 4591 O O . VAL A 1 606 ? -23.832 7.015 54.716 1.00 87.69 606 VAL A O 1
ATOM 4594 N N . ASP A 1 607 ? -24.980 8.243 56.214 1.00 89.12 607 ASP A N 1
ATOM 4595 C CA . ASP A 1 607 ? -26.147 8.472 55.360 1.00 89.12 607 ASP A CA 1
ATOM 4596 C C . ASP A 1 607 ? -25.803 9.482 54.253 1.00 89.12 607 ASP A C 1
ATOM 4598 O O . ASP A 1 607 ? -25.095 10.461 54.500 1.00 89.12 607 ASP A O 1
ATOM 4602 N N . GLY A 1 608 ? -26.303 9.269 53.033 1.00 89.38 608 GLY A N 1
ATOM 4603 C CA . GLY A 1 608 ? -25.976 10.149 51.912 1.00 89.38 608 GLY A CA 1
ATOM 4604 C C . GLY A 1 608 ? -26.641 9.804 50.582 1.00 89.38 608 GLY A C 1
ATOM 4605 O O . GLY A 1 608 ? -27.528 8.948 50.486 1.00 89.38 608 GLY A O 1
ATOM 4606 N N . GLN A 1 609 ? -26.212 10.518 49.539 1.00 88.75 609 GLN A N 1
ATOM 4607 C CA . GLN A 1 609 ? -26.662 10.336 48.161 1.00 88.75 609 GLN A CA 1
ATOM 4608 C C . GLN A 1 609 ? -25.475 10.246 47.197 1.00 88.75 609 GLN A C 1
ATOM 4610 O O . GLN A 1 609 ? -24.431 10.857 47.402 1.00 88.75 609 GLN A O 1
ATOM 4615 N N . VAL A 1 610 ? -25.639 9.479 46.118 1.00 85.06 610 VAL A N 1
ATOM 4616 C CA . VAL A 1 610 ? -24.639 9.343 45.042 1.00 85.06 610 VAL A CA 1
ATOM 4617 C C . VAL A 1 610 ? -24.643 10.562 44.113 1.00 85.06 610 VAL A C 1
ATOM 4619 O O . VAL A 1 610 ? -23.649 10.851 43.447 1.00 85.06 610 VAL A O 1
ATOM 4622 N N . VAL A 1 611 ? -25.759 11.290 44.081 1.00 83.06 611 VAL A N 1
ATOM 4623 C CA . VAL A 1 611 ? -25.932 12.557 43.372 1.00 83.06 611 VAL A CA 1
ATOM 4624 C C . VAL A 1 611 ? -26.638 13.519 44.323 1.00 83.06 611 VAL A C 1
ATOM 4626 O O . VAL A 1 611 ? -27.726 13.209 44.797 1.00 83.06 611 VAL A O 1
ATOM 4629 N N . GLU A 1 612 ? -26.022 14.663 44.604 1.00 81.31 612 GLU A N 1
ATOM 4630 C CA . GLU A 1 612 ? -26.549 15.710 45.484 1.00 81.31 612 GLU A CA 1
ATOM 4631 C C . GLU A 1 612 ? -27.015 16.913 44.643 1.00 81.31 612 GLU A C 1
ATOM 4633 O O . GLU A 1 612 ? -26.347 17.295 43.684 1.00 81.31 612 GLU A O 1
ATOM 4638 N N . GLY A 1 613 ? -28.132 17.551 45.002 1.00 69.81 613 GLY A N 1
ATOM 4639 C CA . GLY A 1 613 ? -28.629 18.759 44.321 1.00 69.81 613 GLY A CA 1
ATOM 4640 C C . GLY A 1 613 ? -29.457 18.500 43.050 1.00 69.81 613 GLY A C 1
ATOM 4641 O O . GLY A 1 613 ? -29.817 17.367 42.738 1.00 69.81 613 GLY A O 1
ATOM 4642 N N . SER A 1 614 ? -29.814 19.569 42.328 1.00 63.94 614 SER A N 1
ATOM 4643 C CA . SER A 1 614 ? -30.656 19.501 41.121 1.00 63.94 614 SER A CA 1
ATOM 4644 C C . SER A 1 614 ? -30.320 20.610 40.120 1.00 63.94 614 SER A C 1
ATOM 4646 O O . SER A 1 614 ? -30.080 21.747 40.521 1.00 63.94 614 SER A O 1
ATOM 4648 N N . GLY A 1 615 ? -30.375 20.325 38.816 1.00 58.75 615 GLY A N 1
ATOM 4649 C CA . GLY A 1 615 ? -30.068 21.312 37.771 1.00 58.75 615 GLY A CA 1
ATOM 4650 C C . GLY A 1 615 ? -28.570 21.641 37.713 1.00 58.75 615 GLY A C 1
ATOM 4651 O O . GLY A 1 615 ? -27.736 20.741 37.795 1.00 58.75 615 GLY A O 1
ATOM 4652 N N . ASN A 1 616 ? -28.208 22.923 37.606 1.00 52.53 616 ASN A N 1
ATOM 4653 C CA . ASN A 1 616 ? -26.804 23.360 37.509 1.00 52.53 616 ASN A CA 1
ATOM 4654 C C . ASN A 1 616 ? -25.994 23.217 38.818 1.00 52.53 616 ASN A C 1
ATOM 4656 O O . ASN A 1 616 ? -24.788 23.436 38.799 1.00 52.53 616 ASN A O 1
ATOM 4660 N N . SER A 1 617 ? -26.623 22.845 39.940 1.00 61.78 617 SER A N 1
ATOM 4661 C CA . SER A 1 617 ? -25.966 22.596 41.237 1.00 61.78 617 SER A CA 1
ATOM 4662 C C . SER A 1 617 ? -25.811 21.104 41.563 1.00 61.78 617 SER A C 1
ATOM 4664 O O . SER A 1 617 ? -25.618 20.734 42.720 1.00 61.78 617 SER A O 1
ATOM 4666 N N . THR A 1 618 ? -25.911 20.238 40.550 1.00 68.31 618 THR A N 1
ATOM 4667 C CA . THR A 1 618 ? -25.772 18.787 40.714 1.00 68.31 618 THR A CA 1
ATOM 4668 C C . THR A 1 618 ? -24.319 18.419 41.027 1.00 68.31 618 THR A C 1
ATOM 4670 O O . THR A 1 618 ? -23.429 18.598 40.196 1.00 68.31 618 THR A O 1
ATOM 4673 N N . ARG A 1 619 ? -24.078 17.857 42.210 1.00 74.88 619 ARG A N 1
ATOM 4674 C CA . ARG A 1 619 ? -22.778 17.376 42.683 1.00 74.88 619 ARG A CA 1
ATOM 4675 C C . ARG A 1 619 ? -22.747 15.850 42.680 1.00 74.88 619 ARG A C 1
ATOM 4677 O O . ARG A 1 619 ? -23.689 15.193 43.109 1.00 74.88 619 ARG A O 1
ATOM 4684 N N . ARG A 1 620 ? -21.637 15.273 42.219 1.00 81.44 620 ARG A N 1
ATOM 4685 C CA . ARG A 1 620 ? -21.376 13.827 42.270 1.00 81.44 620 ARG A CA 1
ATOM 4686 C C . ARG A 1 620 ? -20.235 13.575 43.260 1.00 81.44 620 ARG A C 1
ATOM 4688 O O . ARG A 1 620 ? -19.079 13.733 42.876 1.00 81.44 620 ARG A O 1
ATOM 4695 N N . PRO A 1 621 ? -20.524 13.253 44.535 1.00 83.00 621 PRO A N 1
ATOM 4696 C CA . PRO A 1 621 ? -19.493 13.047 45.551 1.00 83.00 621 PRO A CA 1
ATOM 4697 C C . PRO A 1 621 ? -18.625 11.811 45.287 1.00 83.00 621 PRO A C 1
ATOM 4699 O O . PRO A 1 621 ? -17.574 11.680 45.901 1.00 83.00 621 PRO A O 1
ATOM 4702 N N . PHE A 1 622 ? -19.013 10.926 44.366 1.00 88.38 622 PHE A N 1
ATOM 4703 C CA . PHE A 1 622 ? -18.200 9.783 43.959 1.00 88.38 622 PHE A CA 1
ATOM 4704 C C . PHE A 1 622 ? -17.549 10.017 42.601 1.00 88.38 622 PHE A C 1
ATOM 4706 O O . PHE A 1 622 ? -18.210 10.416 41.642 1.00 88.38 622 PHE A O 1
ATOM 4713 N N . VAL A 1 623 ? -16.256 9.714 42.525 1.00 83.31 623 VAL A N 1
ATOM 4714 C CA . VAL A 1 623 ? -15.448 9.813 41.306 1.00 83.31 623 VAL A CA 1
ATOM 4715 C C . VAL A 1 623 ? -14.639 8.538 41.116 1.00 83.31 623 VAL A C 1
ATOM 4717 O O . VAL A 1 623 ? -14.175 7.935 42.086 1.00 83.31 623 VAL A O 1
ATOM 4720 N N . ALA A 1 624 ? -14.489 8.111 39.864 1.00 85.19 624 ALA A N 1
ATOM 4721 C CA . ALA A 1 624 ? -13.707 6.937 39.504 1.00 85.19 624 ALA A CA 1
ATOM 4722 C C . ALA A 1 624 ? -12.418 7.354 38.790 1.00 85.19 624 ALA A C 1
ATOM 4724 O O . ALA A 1 624 ? -12.462 8.129 37.837 1.00 85.19 624 ALA A O 1
ATOM 4725 N N . PHE A 1 625 ? -11.290 6.795 39.221 1.00 80.50 625 PHE A N 1
ATOM 4726 C CA . PHE A 1 625 ? -9.986 6.959 38.589 1.00 80.50 625 PHE A CA 1
ATOM 4727 C C . PHE A 1 625 ? -9.470 5.626 38.067 1.00 80.50 625 PHE A C 1
ATOM 4729 O O . PHE A 1 625 ? -9.640 4.577 38.695 1.00 80.50 625 PHE A O 1
ATOM 4736 N N . VAL A 1 626 ? -8.798 5.682 36.921 1.00 78.12 626 VAL A N 1
ATOM 4737 C CA . VAL A 1 626 ? -8.106 4.537 36.337 1.00 78.12 626 VAL A CA 1
ATOM 4738 C C . VAL A 1 626 ? -6.641 4.630 36.724 1.00 78.12 626 VAL A C 1
ATOM 4740 O O . VAL A 1 626 ? -5.967 5.604 36.399 1.00 78.12 626 VAL A O 1
ATOM 4743 N N . LYS A 1 627 ? -6.139 3.613 37.420 1.00 76.50 627 LYS A N 1
ATOM 4744 C CA . LYS A 1 627 ? -4.716 3.472 37.701 1.00 76.50 627 LYS A CA 1
ATOM 4745 C C . LYS A 1 627 ? -4.091 2.640 36.589 1.00 76.50 627 LYS A C 1
ATOM 4747 O O . LYS A 1 627 ? -4.462 1.481 36.405 1.00 76.50 627 LYS A O 1
ATOM 4752 N N . THR A 1 628 ? -3.142 3.212 35.859 1.00 68.38 628 THR A N 1
ATOM 4753 C CA . THR A 1 628 ? -2.361 2.495 34.843 1.00 68.38 628 THR A CA 1
ATOM 4754 C C . THR A 1 628 ? -1.021 2.046 35.409 1.00 68.38 628 THR A C 1
ATOM 4756 O O . THR A 1 628 ? -0.454 2.720 36.270 1.00 68.38 628 THR A O 1
ATOM 4759 N N . ARG A 1 629 ? -0.477 0.940 34.892 1.00 66.44 629 ARG A N 1
ATOM 4760 C CA . ARG A 1 629 ? 0.913 0.557 35.176 1.00 66.44 629 ARG A CA 1
ATOM 4761 C C . ARG A 1 629 ? 1.863 1.650 34.663 1.00 66.44 629 ARG A C 1
ATOM 4763 O O . ARG A 1 629 ? 1.568 2.313 33.668 1.00 66.44 629 ARG A O 1
ATOM 4770 N N . LEU A 1 630 ? 2.994 1.849 35.345 1.00 51.47 630 LEU A N 1
ATOM 4771 C CA . LEU A 1 630 ? 4.073 2.703 34.836 1.00 51.47 630 LEU A CA 1
ATOM 4772 C C . LEU A 1 630 ? 4.572 2.117 33.509 1.00 51.47 630 LEU A C 1
ATOM 4774 O O . LEU A 1 630 ? 4.856 0.924 33.432 1.00 51.47 630 LEU A O 1
ATOM 4778 N N . LEU A 1 631 ? 4.668 2.958 32.478 1.00 51.03 631 LEU A N 1
ATOM 4779 C CA . LEU A 1 631 ? 5.214 2.605 31.166 1.00 51.03 631 LEU A CA 1
ATOM 4780 C C . LEU A 1 631 ? 6.683 2.167 31.313 1.00 51.03 631 LEU A C 1
ATOM 4782 O O . LEU A 1 631 ? 7.586 3.003 31.329 1.00 51.03 631 LEU A O 1
ATOM 4786 N N . ASP A 1 632 ? 6.935 0.862 31.426 1.00 42.66 632 ASP A N 1
ATOM 4787 C CA . ASP A 1 632 ? 8.273 0.279 31.280 1.00 42.66 632 ASP A CA 1
ATOM 4788 C C . ASP A 1 632 ? 8.398 -0.294 29.859 1.00 42.66 632 ASP A C 1
ATOM 4790 O O . ASP A 1 632 ? 8.159 -1.471 29.598 1.00 42.66 632 ASP A O 1
ATOM 4794 N N . THR A 1 633 ? 8.644 0.583 28.883 1.00 44.66 633 THR A N 1
ATOM 4795 C CA . THR A 1 633 ? 8.519 0.294 27.442 1.00 44.66 633 THR A CA 1
ATOM 4796 C C . THR A 1 633 ? 9.744 -0.406 26.850 1.00 44.66 633 THR A C 1
ATOM 4798 O O . THR A 1 633 ? 10.379 0.100 25.932 1.00 44.66 633 THR A O 1
ATOM 4801 N N . ARG A 1 634 ? 10.085 -1.611 27.315 1.00 35.06 634 ARG A N 1
ATOM 4802 C CA . ARG A 1 634 ? 10.894 -2.530 26.490 1.00 35.06 634 ARG A CA 1
ATOM 4803 C C . ARG A 1 634 ? 9.957 -3.428 25.689 1.00 35.06 634 ARG A C 1
ATOM 4805 O O . ARG A 1 634 ? 9.416 -4.386 26.228 1.00 35.06 634 ARG A O 1
ATOM 4812 N N . LEU A 1 635 ? 9.768 -3.103 24.410 1.00 35.53 635 LEU A N 1
ATOM 4813 C CA . LEU A 1 635 ? 8.932 -3.860 23.476 1.00 35.53 635 LEU A CA 1
ATOM 4814 C C . LEU A 1 635 ? 9.755 -4.295 22.256 1.00 35.53 635 LEU A C 1
ATOM 4816 O O . LEU A 1 635 ? 10.228 -3.463 21.487 1.00 35.53 635 LEU A O 1
ATOM 4820 N N . GLU A 1 636 ? 9.889 -5.607 22.057 1.00 29.80 636 GLU A N 1
ATOM 4821 C CA . GLU A 1 636 ? 10.247 -6.190 20.763 1.00 29.80 636 GLU A CA 1
ATOM 4822 C C . GLU A 1 636 ? 8.956 -6.657 20.082 1.00 29.80 636 GLU A C 1
ATOM 4824 O O . GLU A 1 636 ? 8.299 -7.589 20.540 1.00 29.80 636 GLU A O 1
ATOM 4829 N N . LEU A 1 637 ? 8.560 -5.974 19.006 1.00 34.62 637 LEU A N 1
ATOM 4830 C CA . LEU A 1 637 ? 7.376 -6.320 18.216 1.00 34.62 637 LEU A CA 1
ATOM 4831 C C . LEU A 1 637 ? 7.741 -7.300 17.090 1.00 34.62 637 LEU A C 1
ATOM 4833 O O . LEU A 1 637 ? 8.618 -7.008 16.268 1.00 34.62 637 LEU A O 1
ATOM 4837 N N . GLY A 1 638 ? 7.026 -8.425 17.024 1.00 32.84 638 GLY A N 1
ATOM 4838 C CA . GLY A 1 638 ? 6.814 -9.188 15.788 1.00 32.84 638 GLY A CA 1
ATOM 4839 C C . GLY A 1 638 ? 5.766 -8.505 14.896 1.00 32.84 638 GLY A C 1
ATOM 4840 O O . GLY A 1 638 ? 5.063 -7.615 15.364 1.00 32.84 638 GLY A O 1
ATOM 4841 N N . ASN A 1 639 ? 5.713 -8.878 13.612 1.00 27.84 639 ASN A N 1
ATOM 4842 C CA . ASN A 1 639 ? 4.951 -8.224 12.533 1.00 27.84 639 ASN A CA 1
ATOM 4843 C C . ASN A 1 639 ? 3.565 -7.687 12.945 1.00 27.84 639 ASN A C 1
ATOM 4845 O O . ASN A 1 639 ? 2.659 -8.458 13.250 1.00 27.84 639 ASN A O 1
ATOM 4849 N N . VAL A 1 640 ? 3.396 -6.364 12.862 1.00 32.38 640 VAL A N 1
ATOM 4850 C CA . VAL A 1 640 ? 2.104 -5.669 12.924 1.00 32.38 640 VAL A CA 1
ATOM 4851 C C . VAL A 1 640 ? 1.954 -4.907 11.611 1.00 32.38 640 VAL A C 1
ATOM 4853 O O . VAL A 1 640 ? 2.586 -3.870 11.437 1.00 32.38 640 VAL A O 1
ATOM 4856 N N . GLY A 1 641 ? 1.162 -5.442 10.681 1.00 31.69 641 GLY A N 1
ATOM 4857 C CA . GLY A 1 641 ? 0.723 -4.725 9.484 1.00 31.69 641 GLY A CA 1
ATOM 4858 C C . GLY A 1 641 ? -0.695 -4.205 9.702 1.00 31.69 641 GLY A C 1
ATOM 4859 O O . GLY A 1 641 ? -1.588 -5.002 9.980 1.00 31.69 641 GLY A O 1
ATOM 4860 N N . VAL A 1 642 ? -0.906 -2.888 9.611 1.00 33.19 642 VAL A N 1
ATOM 4861 C CA . VAL A 1 642 ? -2.247 -2.278 9.638 1.00 33.19 642 VAL A CA 1
ATOM 4862 C C . VAL A 1 642 ? -2.257 -1.060 8.710 1.00 33.19 642 VAL A C 1
ATOM 4864 O O . VAL A 1 642 ? -1.456 -0.141 8.878 1.00 33.19 642 VAL A O 1
ATOM 4867 N N . GLY A 1 643 ? -3.140 -1.083 7.709 1.00 33.66 643 GLY A N 1
ATOM 4868 C CA . GLY A 1 643 ? -3.356 -0.006 6.743 1.00 33.66 643 GLY A CA 1
ATOM 4869 C C . GLY A 1 643 ? -4.474 0.957 7.161 1.00 33.66 643 GLY A C 1
ATOM 4870 O O . GLY A 1 643 ? -5.460 0.530 7.746 1.00 33.66 643 GLY A O 1
ATOM 4871 N N . CYS A 1 644 ? -4.266 2.231 6.803 1.00 34.94 644 CYS A N 1
ATOM 4872 C CA . CYS A 1 644 ? -5.188 3.368 6.625 1.00 34.94 644 CYS A CA 1
ATOM 4873 C C . CYS A 1 644 ? -6.257 3.661 7.720 1.00 34.94 644 CYS A C 1
ATOM 4875 O O . CYS A 1 644 ? -7.109 2.836 8.023 1.00 34.94 644 CYS A O 1
ATOM 4877 N N . ALA A 1 645 ? -6.257 4.895 8.255 1.00 39.19 645 ALA A N 1
ATOM 4878 C CA . ALA A 1 645 ? -7.249 5.422 9.207 1.00 39.19 645 ALA A CA 1
ATOM 4879 C C . ALA A 1 645 ? -8.235 6.394 8.525 1.00 39.19 645 ALA A C 1
ATOM 4881 O O . ALA A 1 645 ? -7.829 7.187 7.675 1.00 39.19 645 ALA A O 1
ATOM 4882 N N . GLY A 1 646 ? -9.509 6.359 8.926 1.00 32.47 646 GLY A N 1
ATOM 4883 C CA . GLY A 1 646 ? -10.598 7.189 8.398 1.00 32.47 646 GLY A CA 1
ATOM 4884 C C . GLY A 1 646 ? -11.428 7.871 9.499 1.00 32.47 646 GLY A C 1
ATOM 4885 O O . GLY A 1 646 ? -11.278 7.582 10.682 1.00 32.47 646 GLY A O 1
ATOM 4886 N N . SER A 1 647 ? -12.278 8.824 9.099 1.00 40.53 647 SER A N 1
ATOM 4887 C CA . SER A 1 647 ? -13.224 9.581 9.950 1.00 40.53 647 SER A CA 1
ATOM 4888 C C . SER A 1 647 ? -14.228 8.676 10.695 1.00 40.53 647 SER A C 1
ATOM 4890 O O . SER A 1 647 ? -14.408 7.529 10.319 1.00 40.53 647 SER A O 1
ATOM 4892 N N . ALA A 1 648 ? -14.952 9.189 11.702 1.00 44.00 648 ALA A N 1
ATOM 4893 C CA . ALA A 1 648 ? -15.867 8.436 12.582 1.00 44.00 648 ALA A CA 1
ATOM 4894 C C . ALA A 1 648 ? -16.982 7.614 11.883 1.00 44.00 648 ALA A C 1
ATOM 4896 O O . ALA A 1 648 ? -17.579 6.747 12.516 1.00 44.00 648 ALA A O 1
ATOM 4897 N N . ASN A 1 649 ? -17.264 7.867 10.598 1.00 55.75 649 ASN A N 1
ATOM 4898 C CA . ASN A 1 649 ? -18.193 7.067 9.782 1.00 55.75 649 ASN A CA 1
ATOM 4899 C C . ASN A 1 649 ? -17.489 6.106 8.808 1.00 55.75 649 ASN A C 1
ATOM 4901 O O . ASN A 1 649 ? -18.123 5.205 8.268 1.00 55.75 649 ASN A O 1
ATOM 4905 N N . VAL A 1 650 ? -16.188 6.283 8.589 1.00 68.88 650 VAL A N 1
ATOM 4906 C CA . VAL A 1 650 ? -15.367 5.439 7.725 1.00 68.88 650 VAL A CA 1
ATOM 4907 C C . VAL A 1 650 ? -14.917 4.236 8.551 1.00 68.88 650 VAL A C 1
ATOM 4909 O O . VAL A 1 650 ? -14.182 4.376 9.522 1.00 68.88 650 VAL A O 1
ATOM 4912 N N . GLN A 1 651 ? -15.385 3.050 8.176 1.00 84.00 651 GLN A N 1
ATOM 4913 C CA . GLN A 1 651 ? -15.063 1.778 8.833 1.00 84.00 651 GLN A CA 1
ATOM 4914 C C . GLN A 1 651 ? -14.204 0.871 7.952 1.00 84.00 651 GLN A C 1
ATOM 4916 O O . GLN A 1 651 ? -13.684 -0.133 8.431 1.00 84.00 651 GLN A O 1
ATOM 4921 N N . TYR A 1 652 ? -14.058 1.213 6.673 1.00 86.44 652 TYR A N 1
ATOM 4922 C CA . TYR A 1 652 ? -13.288 0.462 5.698 1.00 86.44 652 TYR A CA 1
ATOM 4923 C C . TYR A 1 652 ? -12.351 1.377 4.919 1.00 86.44 652 TYR A C 1
ATOM 4925 O O . TYR A 1 652 ? -12.728 2.471 4.499 1.00 86.44 652 TYR A O 1
ATOM 4933 N N . CYS A 1 653 ? -11.148 0.877 4.665 1.00 83.62 653 CYS A N 1
ATOM 4934 C CA . CYS A 1 653 ? -10.216 1.449 3.708 1.00 83.62 653 CYS A CA 1
ATOM 4935 C C . CYS A 1 653 ? -10.306 0.700 2.394 1.00 83.62 653 CYS A C 1
ATOM 4937 O O . CYS A 1 653 ? -10.286 -0.529 2.386 1.00 83.62 653 CYS A O 1
ATOM 4939 N N . ILE A 1 654 ? -10.396 1.446 1.297 1.00 87.81 654 ILE A N 1
ATOM 4940 C CA . ILE A 1 654 ? -10.489 0.892 -0.047 1.00 87.81 654 ILE A CA 1
ATOM 4941 C C . ILE A 1 654 ? -9.135 0.913 -0.756 1.00 87.81 654 ILE A C 1
ATOM 4943 O O . ILE A 1 654 ? -8.455 1.936 -0.804 1.00 87.81 654 ILE A O 1
ATOM 4947 N N . THR A 1 655 ? -8.785 -0.221 -1.349 1.00 88.25 655 THR A N 1
ATOM 4948 C CA . THR A 1 655 ? -7.630 -0.406 -2.226 1.00 88.25 655 THR A CA 1
ATOM 4949 C C . THR A 1 655 ? -8.129 -0.655 -3.648 1.00 88.25 655 THR A C 1
ATOM 4951 O O . THR A 1 655 ? -8.895 -1.594 -3.866 1.00 88.25 655 THR A O 1
ATOM 4954 N N . ASP A 1 656 ? -7.690 0.158 -4.617 1.00 89.62 656 ASP A N 1
ATOM 4955 C CA . ASP A 1 656 ? -7.842 -0.152 -6.048 1.00 89.62 656 ASP A CA 1
ATOM 4956 C C . ASP A 1 656 ? -6.902 -1.309 -6.398 1.00 89.62 656 ASP A C 1
ATOM 4958 O O . ASP A 1 656 ? -5.685 -1.186 -6.248 1.00 89.62 656 ASP A O 1
ATOM 4962 N N . LEU A 1 657 ? -7.442 -2.429 -6.878 1.00 91.81 657 LEU A N 1
ATOM 4963 C CA . LEU A 1 657 ? -6.610 -3.571 -7.273 1.00 91.81 657 LEU A CA 1
ATOM 4964 C C . LEU A 1 657 ? -5.920 -3.347 -8.625 1.00 91.81 657 LEU A C 1
ATOM 4966 O O . LEU A 1 657 ? -5.020 -4.100 -9.000 1.00 91.81 657 LEU A O 1
ATOM 4970 N N . GLY A 1 658 ? -6.324 -2.312 -9.365 1.00 89.00 658 GLY A N 1
ATOM 4971 C CA . GLY A 1 658 ? -5.784 -1.991 -10.673 1.00 89.00 658 GLY A CA 1
ATOM 4972 C C . GLY A 1 658 ? -6.395 -2.828 -11.795 1.00 89.00 658 GLY A C 1
ATOM 4973 O O . GLY A 1 658 ? -7.499 -3.361 -11.695 1.00 89.00 658 GLY A O 1
ATOM 4974 N N . THR A 1 659 ? -5.673 -2.914 -12.910 1.00 91.12 659 THR A N 1
ATOM 4975 C CA . THR A 1 659 ? -6.050 -3.666 -14.121 1.00 91.12 659 THR A CA 1
ATOM 4976 C C . THR A 1 659 ? -4.807 -4.291 -14.745 1.00 91.12 659 THR A C 1
ATOM 4978 O O . THR A 1 659 ? -3.713 -3.767 -14.544 1.00 91.12 659 THR A O 1
ATOM 4981 N N . LEU A 1 660 ? -4.962 -5.278 -15.631 1.00 87.62 660 LEU A N 1
ATOM 4982 C CA . LEU A 1 660 ? -3.880 -5.831 -16.466 1.00 87.62 660 LEU A CA 1
ATOM 4983 C C . LEU A 1 660 ? -3.489 -4.896 -17.639 1.00 87.62 660 LEU A C 1
ATOM 4985 O O . LEU A 1 660 ? -3.063 -5.335 -18.707 1.00 87.62 660 LEU A O 1
ATOM 4989 N N . GLY A 1 661 ? -3.671 -3.585 -17.456 1.00 81.94 661 GLY A N 1
ATOM 4990 C CA . GLY A 1 661 ? -3.425 -2.533 -18.445 1.00 81.94 661 GLY A CA 1
ATOM 4991 C C . GLY A 1 661 ? -4.608 -2.186 -19.360 1.00 81.94 661 GLY A C 1
ATOM 4992 O O . GLY A 1 661 ? -4.452 -1.331 -20.228 1.00 81.94 661 GLY A O 1
ATOM 4993 N N . GLY A 1 662 ? -5.770 -2.827 -19.199 1.00 83.25 662 GLY A N 1
ATOM 4994 C CA . GLY A 1 662 ? -6.992 -2.538 -19.958 1.00 83.25 662 GLY A CA 1
ATOM 4995 C C . GLY A 1 662 ? -8.007 -1.655 -19.219 1.00 83.25 662 GLY A C 1
ATOM 4996 O O . GLY A 1 662 ? -7.679 -0.915 -18.297 1.00 83.25 662 GLY A O 1
ATOM 4997 N N . SER A 1 663 ? -9.269 -1.708 -19.663 1.00 85.50 663 SER A N 1
ATOM 4998 C CA . SER A 1 663 ? -10.303 -0.723 -19.297 1.00 85.50 663 SER A CA 1
ATOM 4999 C C . SER A 1 663 ? -11.181 -1.078 -18.090 1.00 85.50 663 SER A C 1
ATOM 5001 O O . SER A 1 663 ? -12.013 -0.254 -17.711 1.00 85.50 663 SER A O 1
ATOM 5003 N N . TYR A 1 664 ? -11.095 -2.300 -17.552 1.00 93.19 664 TYR A N 1
ATOM 5004 C CA . TYR A 1 664 ? -11.882 -2.705 -16.383 1.00 93.19 664 TYR A CA 1
ATOM 5005 C C . TYR A 1 664 ? -11.262 -3.881 -15.621 1.00 93.19 664 TYR A C 1
ATOM 5007 O O . TYR A 1 664 ? -10.474 -4.643 -16.191 1.00 93.19 664 TYR A O 1
ATOM 5015 N N . SER A 1 665 ? -11.663 -4.026 -14.358 1.00 96.75 665 SER A N 1
ATOM 5016 C CA . SER A 1 665 ? -11.400 -5.190 -13.506 1.00 96.75 665 SER A CA 1
ATOM 5017 C C . SER A 1 665 ? -12.576 -5.464 -12.564 1.00 96.75 665 SER A C 1
ATOM 5019 O O . SER A 1 665 ? -13.297 -4.538 -12.186 1.00 96.75 665 SER A O 1
ATOM 5021 N N . ILE A 1 666 ? -12.772 -6.734 -12.203 1.00 98.50 666 ILE A N 1
ATOM 5022 C CA . ILE A 1 666 ? -13.768 -7.213 -11.235 1.00 98.50 666 ILE A CA 1
ATOM 5023 C C . ILE A 1 666 ? -13.104 -8.253 -10.326 1.00 98.50 666 ILE A C 1
ATOM 5025 O O . ILE A 1 666 ? -12.449 -9.165 -10.825 1.00 98.50 666 ILE A O 1
ATOM 5029 N N . ALA A 1 667 ? -13.268 -8.123 -9.008 1.00 98.69 667 ALA A N 1
ATOM 5030 C CA . ALA A 1 667 ? -12.841 -9.130 -8.036 1.00 98.69 667 ALA A CA 1
ATOM 5031 C C . ALA A 1 667 ? -14.025 -10.011 -7.631 1.00 98.69 667 ALA A C 1
ATOM 5033 O O . ALA A 1 667 ? -15.077 -9.486 -7.270 1.00 98.69 667 ALA A O 1
ATOM 5034 N N . TRP A 1 668 ? -13.837 -11.331 -7.675 1.00 98.44 668 TRP A N 1
ATOM 5035 C CA . TRP A 1 668 ? -14.891 -12.310 -7.411 1.00 98.44 668 TRP A CA 1
ATOM 5036 C C . TRP A 1 668 ? -14.749 -13.011 -6.058 1.00 98.44 668 TRP A C 1
ATOM 5038 O O . TRP A 1 668 ? -15.771 -13.340 -5.465 1.00 98.44 668 TRP A O 1
ATOM 5048 N N . GLU A 1 669 ? -13.524 -13.237 -5.571 1.00 98.62 669 GLU A N 1
ATOM 5049 C CA . GLU A 1 669 ? -13.281 -14.003 -4.340 1.00 98.62 669 GLU A CA 1
ATOM 5050 C C . GLU A 1 669 ? -11.995 -13.572 -3.621 1.00 98.62 669 GLU A C 1
ATOM 5052 O O . GLU A 1 669 ? -11.029 -13.152 -4.269 1.00 98.62 669 GLU A O 1
ATOM 5057 N N . ILE A 1 670 ? -11.987 -13.698 -2.288 1.00 98.62 670 ILE A N 1
ATOM 5058 C CA . ILE A 1 670 ? -10.839 -13.433 -1.411 1.00 98.62 670 ILE A CA 1
ATOM 5059 C C . ILE A 1 670 ? -10.630 -14.582 -0.415 1.00 98.62 670 ILE A C 1
ATOM 5061 O O . ILE A 1 670 ? -11.583 -15.067 0.189 1.00 98.62 670 ILE A O 1
ATOM 5065 N N . ASN A 1 671 ? -9.379 -14.999 -0.205 1.00 94.06 671 ASN A N 1
ATOM 5066 C CA . ASN A 1 671 ? -9.033 -15.976 0.838 1.00 94.06 671 ASN A CA 1
ATOM 5067 C C . ASN A 1 671 ? -8.568 -15.304 2.151 1.00 94.06 671 ASN A C 1
ATOM 5069 O O . ASN A 1 671 ? -8.445 -14.078 2.244 1.00 94.06 671 ASN A O 1
ATOM 5073 N N . GLU A 1 672 ? -8.298 -16.090 3.195 1.00 92.12 672 GLU A N 1
ATOM 5074 C CA . GLU A 1 672 ? -7.826 -15.570 4.490 1.00 92.12 672 GLU A CA 1
ATOM 5075 C C . GLU A 1 672 ? -6.397 -15.007 4.427 1.00 92.12 672 GLU A C 1
ATOM 5077 O O . GLU A 1 672 ? -6.010 -14.197 5.266 1.00 92.12 672 GLU A O 1
ATOM 5082 N N . ASN A 1 673 ? -5.608 -15.356 3.413 1.00 87.00 673 ASN A N 1
ATOM 5083 C CA . ASN A 1 673 ? -4.298 -14.740 3.182 1.00 87.00 673 ASN A CA 1
ATOM 5084 C C . ASN A 1 673 ? -4.385 -13.365 2.486 1.00 87.00 673 ASN A C 1
ATOM 5086 O O . ASN A 1 673 ? -3.352 -12.759 2.200 1.00 87.00 673 ASN A O 1
ATOM 5090 N N . GLY A 1 674 ? -5.593 -12.867 2.196 1.00 87.56 674 GLY A N 1
ATOM 5091 C CA . GLY A 1 674 ? -5.807 -11.594 1.504 1.00 87.56 674 GLY A CA 1
ATOM 5092 C C . GLY A 1 674 ? -5.493 -11.643 0.005 1.00 87.56 674 GLY A C 1
ATOM 5093 O O . GLY A 1 674 ? -5.374 -10.594 -0.630 1.00 87.56 674 GLY A O 1
ATOM 5094 N N . GLN A 1 675 ? -5.349 -12.841 -0.567 1.00 97.38 675 GLN A N 1
ATOM 5095 C CA . GLN A 1 675 ? -5.189 -13.030 -2.005 1.00 97.38 675 GLN A CA 1
ATOM 5096 C C . GLN A 1 675 ? -6.555 -12.918 -2.675 1.00 97.38 675 GLN A C 1
ATOM 5098 O O . GLN A 1 675 ? -7.529 -13.524 -2.223 1.00 97.38 675 GLN A O 1
ATOM 5103 N N . VAL A 1 676 ? -6.617 -12.155 -3.764 1.00 98.69 676 VAL A N 1
ATOM 5104 C CA . VAL A 1 676 ? -7.869 -11.854 -4.468 1.00 98.69 676 VAL A CA 1
ATOM 5105 C C . VAL A 1 676 ? -7.804 -12.393 -5.885 1.00 98.69 676 VAL A C 1
ATOM 5107 O O . VAL A 1 676 ? -6.796 -12.217 -6.571 1.00 98.69 676 VAL A O 1
ATOM 5110 N N . VAL A 1 677 ? -8.882 -13.018 -6.348 1.00 98.81 677 VAL A N 1
ATOM 5111 C CA . VAL A 1 677 ? -9.002 -13.487 -7.732 1.00 98.81 677 VAL A CA 1
ATOM 5112 C C . VAL A 1 677 ? -10.195 -12.860 -8.429 1.00 98.81 677 VAL A C 1
ATOM 5114 O O . VAL A 1 677 ? -11.171 -12.442 -7.800 1.00 98.81 677 VAL A O 1
ATOM 5117 N N . GLY A 1 678 ? -10.106 -12.777 -9.748 1.00 98.62 678 GLY A N 1
ATOM 5118 C CA . GLY A 1 678 ? -11.166 -12.198 -10.550 1.00 98.62 678 GLY A CA 1
ATOM 5119 C C . GLY A 1 678 ? -10.835 -12.165 -12.030 1.00 98.62 678 GLY A C 1
ATOM 5120 O O . GLY A 1 678 ? -10.064 -12.986 -12.534 1.00 98.62 678 GLY A O 1
ATOM 5121 N N . GLU A 1 679 ? -11.401 -11.182 -12.717 1.00 98.19 679 GLU A N 1
ATOM 5122 C CA . GLU A 1 679 ? -11.165 -10.925 -14.132 1.00 98.19 679 GLU A CA 1
ATOM 5123 C C . GLU A 1 679 ? -10.734 -9.481 -14.386 1.00 98.19 679 GLU A C 1
ATOM 5125 O O . GLU A 1 679 ? -11.122 -8.534 -13.696 1.00 98.19 679 GLU A O 1
ATOM 5130 N N . SER A 1 680 ? -9.900 -9.297 -15.399 1.00 97.75 680 SER A N 1
ATOM 5131 C CA . SER A 1 680 ? -9.380 -7.991 -15.765 1.00 97.75 680 SER A CA 1
ATOM 5132 C C . SER A 1 680 ? -9.103 -7.942 -17.253 1.00 97.75 680 SER A C 1
ATOM 5134 O O . SER A 1 680 ? -8.672 -8.927 -17.858 1.00 97.75 680 SER A O 1
ATOM 5136 N N . ARG A 1 681 ? -9.355 -6.788 -17.870 1.00 91.12 681 ARG A N 1
ATOM 5137 C CA . ARG A 1 681 ? -9.028 -6.595 -19.280 1.00 91.12 681 ARG A CA 1
ATOM 5138 C C . ARG A 1 681 ? -7.540 -6.275 -19.410 1.00 91.12 681 ARG A C 1
ATOM 5140 O O . ARG A 1 681 ? -7.041 -5.379 -18.728 1.00 91.12 681 ARG A O 1
ATOM 5147 N N . ASN A 1 682 ? -6.840 -6.979 -20.295 1.00 88.69 682 ASN A N 1
ATOM 5148 C CA . ASN A 1 682 ? -5.438 -6.695 -20.602 1.00 88.69 682 ASN A CA 1
ATOM 5149 C C . ASN A 1 682 ? -5.290 -5.586 -21.669 1.00 88.69 682 ASN A C 1
ATOM 5151 O O . ASN A 1 682 ? -6.280 -5.095 -22.221 1.00 88.69 682 ASN A O 1
ATOM 5155 N N . THR A 1 683 ? -4.053 -5.197 -21.992 1.00 83.81 683 THR A N 1
ATOM 5156 C CA . THR A 1 683 ? -3.747 -4.184 -23.029 1.00 83.81 683 THR A CA 1
ATOM 5157 C C . THR A 1 683 ? -4.220 -4.570 -24.436 1.00 83.81 683 THR A C 1
ATOM 5159 O O . THR A 1 683 ? -4.486 -3.694 -25.255 1.00 83.81 683 THR A O 1
ATOM 5162 N N . GLY A 1 684 ? -4.367 -5.869 -24.715 1.00 81.81 684 GLY A N 1
ATOM 5163 C CA . GLY A 1 684 ? -4.929 -6.400 -25.960 1.00 81.81 684 GLY A CA 1
ATOM 5164 C C . GLY A 1 684 ? -6.461 -6.425 -25.998 1.00 81.81 684 GLY A C 1
ATOM 5165 O O . GLY A 1 684 ? -7.034 -6.882 -26.983 1.00 81.81 684 GLY A O 1
ATOM 5166 N N . GLY A 1 685 ? -7.136 -5.964 -24.940 1.00 84.81 685 GLY A N 1
ATOM 5167 C CA . GLY A 1 685 ? -8.596 -5.939 -24.847 1.00 84.81 685 GLY A CA 1
ATOM 5168 C C . GLY A 1 685 ? -9.241 -7.270 -24.439 1.00 84.81 685 GLY A C 1
ATOM 5169 O O . GLY A 1 685 ? -10.467 -7.349 -24.386 1.00 84.81 685 GLY A O 1
ATOM 5170 N N . GLN A 1 686 ? -8.447 -8.296 -24.129 1.00 91.62 686 GLN A N 1
ATOM 5171 C CA . GLN A 1 686 ? -8.920 -9.629 -23.747 1.00 91.62 686 GLN A CA 1
ATOM 5172 C C . GLN A 1 686 ? -9.237 -9.688 -22.252 1.00 91.62 686 GLN A C 1
ATOM 5174 O O . GLN A 1 686 ? -8.544 -9.060 -21.451 1.00 91.62 686 GLN A O 1
ATOM 5179 N N . VAL A 1 687 ? -10.261 -10.459 -21.881 1.00 96.06 687 VAL A N 1
ATOM 5180 C CA . VAL A 1 687 ? -10.606 -10.742 -20.479 1.00 96.06 687 VAL A CA 1
ATOM 5181 C C . VAL A 1 687 ? -9.703 -11.857 -19.966 1.00 96.06 687 VAL A C 1
ATOM 5183 O O . VAL A 1 687 ? -9.604 -12.912 -20.595 1.00 96.06 687 VAL A O 1
ATOM 5186 N N . ARG A 1 688 ? -9.002 -11.605 -18.864 1.00 98.06 688 ARG A N 1
ATOM 5187 C CA . ARG A 1 688 ? -8.026 -12.525 -18.280 1.00 98.06 688 ARG A CA 1
ATOM 5188 C C . ARG A 1 688 ? -8.314 -12.733 -16.804 1.00 98.06 688 ARG A C 1
ATOM 5190 O O . ARG A 1 688 ? -8.558 -11.768 -16.076 1.00 98.06 688 ARG A O 1
ATOM 5197 N N . ALA A 1 689 ? -8.219 -13.984 -16.373 1.00 98.50 689 ALA A N 1
ATOM 5198 C CA . ALA A 1 689 ? -8.225 -14.350 -14.972 1.00 98.50 689 ALA A CA 1
ATOM 5199 C C . ALA A 1 689 ? -6.978 -13.769 -14.302 1.00 98.50 689 ALA A C 1
ATOM 5201 O O . ALA A 1 689 ? -5.878 -13.875 -14.851 1.00 98.50 689 ALA A O 1
ATOM 5202 N N . PHE A 1 690 ? -7.137 -13.180 -13.118 1.00 98.50 690 PHE A N 1
ATOM 5203 C CA . PHE A 1 690 ? -6.006 -12.658 -12.357 1.00 98.50 690 PHE A CA 1
ATOM 5204 C C . PHE A 1 690 ? -5.908 -13.254 -10.953 1.00 98.50 690 PHE A C 1
ATOM 5206 O O . PHE A 1 690 ? -6.910 -13.643 -10.354 1.00 98.50 690 PHE A O 1
ATOM 5213 N N . LEU A 1 691 ? -4.683 -13.244 -10.427 1.00 98.38 691 LEU A N 1
ATOM 5214 C CA . LEU A 1 691 ? -4.369 -13.325 -9.001 1.00 98.38 691 LEU A CA 1
ATOM 5215 C C . LEU A 1 691 ? -3.764 -11.992 -8.559 1.00 98.38 691 LEU A C 1
ATOM 5217 O O . LEU A 1 691 ? -2.788 -11.531 -9.148 1.00 98.38 691 LEU A O 1
ATOM 5221 N N . TRP A 1 692 ? -4.335 -11.381 -7.529 1.00 97.69 692 TRP A N 1
ATOM 5222 C CA . TRP A 1 692 ? -3.799 -10.195 -6.880 1.00 97.69 692 TRP A CA 1
ATOM 5223 C C . TRP A 1 692 ? -3.229 -10.570 -5.514 1.00 97.69 692 TRP A C 1
ATOM 5225 O O . TRP A 1 692 ? -3.923 -11.149 -4.677 1.00 97.69 692 TRP A O 1
ATOM 5235 N N . GLN A 1 693 ? -1.953 -10.256 -5.314 1.00 89.12 693 GLN A N 1
ATOM 5236 C CA . GLN A 1 693 ? -1.224 -10.444 -4.061 1.00 89.12 693 GLN A CA 1
ATOM 5237 C C . GLN A 1 693 ? -0.052 -9.458 -4.016 1.00 89.12 693 GLN A C 1
ATOM 5239 O O . GLN A 1 693 ? 0.474 -9.087 -5.065 1.00 89.12 693 GLN A O 1
ATOM 5244 N N . ASP A 1 694 ? 0.354 -9.012 -2.826 1.00 81.25 694 ASP A N 1
ATOM 5245 C CA . ASP A 1 694 ? 1.491 -8.093 -2.643 1.00 81.25 694 ASP A CA 1
ATOM 5246 C C . ASP A 1 694 ? 1.419 -6.819 -3.518 1.00 81.25 694 ASP A C 1
ATOM 5248 O O . ASP A 1 694 ? 2.425 -6.349 -4.053 1.00 81.25 694 ASP A O 1
ATOM 5252 N N . ASN A 1 695 ? 0.211 -6.255 -3.679 1.00 77.31 695 ASN A N 1
ATOM 5253 C CA . ASN A 1 695 ? -0.094 -5.111 -4.555 1.00 77.31 695 ASN A CA 1
ATOM 5254 C C . ASN A 1 695 ? 0.234 -5.327 -6.045 1.00 77.31 695 ASN A C 1
ATOM 5256 O O . ASN A 1 695 ? 0.408 -4.362 -6.793 1.00 77.31 695 ASN A O 1
ATOM 5260 N N . GLN A 1 696 ? 0.299 -6.577 -6.503 1.00 82.25 696 GLN A N 1
ATOM 5261 C CA . GLN A 1 696 ? 0.530 -6.923 -7.902 1.00 82.25 696 GLN A CA 1
ATOM 5262 C C . GLN A 1 696 ? -0.594 -7.799 -8.450 1.00 82.25 696 GLN A C 1
ATOM 5264 O O . GLN A 1 696 ? -0.953 -8.813 -7.859 1.00 82.25 696 GLN A O 1
ATOM 5269 N N . MET A 1 697 ? -1.115 -7.423 -9.621 1.00 90.88 697 MET A N 1
ATOM 5270 C CA . MET A 1 697 ? -2.072 -8.216 -10.393 1.00 90.88 697 MET A CA 1
ATOM 5271 C C . MET A 1 697 ? -1.318 -9.072 -11.419 1.00 90.88 697 MET A C 1
ATOM 5273 O O . MET A 1 697 ? -0.656 -8.540 -12.309 1.00 90.88 697 MET A O 1
ATOM 5277 N N . THR A 1 698 ? -1.430 -10.391 -11.300 1.00 94.31 698 THR A N 1
ATOM 5278 C CA . THR A 1 698 ? -0.789 -11.383 -12.175 1.00 94.31 698 THR A CA 1
ATOM 5279 C C . THR A 1 698 ? -1.826 -12.025 -13.090 1.00 94.31 698 THR A C 1
ATOM 5281 O O . THR A 1 698 ? -2.833 -12.530 -12.602 1.00 94.31 698 THR A O 1
ATOM 5284 N N . ASP A 1 699 ? -1.576 -12.033 -14.401 1.00 96.75 699 ASP A N 1
ATOM 5285 C CA . ASP A 1 699 ? -2.378 -12.771 -15.390 1.00 96.75 699 ASP A CA 1
ATOM 5286 C C . ASP A 1 699 ? -2.129 -14.285 -15.248 1.00 96.75 699 ASP A C 1
ATOM 5288 O O . ASP A 1 699 ? -0.978 -14.729 -15.235 1.00 96.75 699 ASP A O 1
ATOM 5292 N N . LEU A 1 700 ? -3.198 -15.078 -15.131 1.00 97.50 700 LEU A N 1
ATOM 5293 C CA . LEU A 1 700 ? -3.118 -16.535 -14.972 1.00 97.50 700 LEU A CA 1
ATOM 5294 C C . LEU A 1 700 ? -3.023 -17.300 -16.303 1.00 97.50 700 LEU A C 1
ATOM 5296 O O . LEU A 1 700 ? -2.767 -18.507 -16.293 1.00 97.50 700 LEU A O 1
ATOM 5300 N N . GLY A 1 701 ? -3.224 -16.626 -17.438 1.00 95.81 701 GLY A N 1
ATOM 5301 C CA . GLY A 1 701 ? -3.261 -17.228 -18.770 1.00 95.81 701 GLY A CA 1
ATOM 5302 C C . GLY A 1 701 ? -4.611 -17.864 -19.118 1.00 95.81 701 GLY A C 1
ATOM 5303 O O . GLY A 1 701 ? -5.649 -17.515 -18.553 1.00 95.81 701 GLY A O 1
ATOM 5304 N N . THR A 1 702 ? -4.614 -18.780 -20.090 1.00 97.00 702 THR A N 1
ATOM 5305 C CA . THR A 1 702 ? -5.805 -19.509 -20.571 1.00 97.00 702 THR A CA 1
ATOM 5306 C C . THR A 1 702 ? -5.498 -20.973 -20.864 1.00 97.00 702 THR A C 1
ATOM 5308 O O . THR A 1 702 ? -4.337 -21.376 -20.918 1.00 97.00 702 THR A O 1
ATOM 5311 N N . LEU A 1 703 ? -6.541 -21.758 -21.149 1.00 97.19 703 LEU A N 1
ATOM 5312 C CA . LEU A 1 703 ? -6.451 -23.111 -21.710 1.00 97.19 703 LEU A CA 1
ATOM 5313 C C . LEU A 1 703 ? -6.163 -23.116 -23.230 1.00 97.19 703 LEU A C 1
ATOM 5315 O O . LEU A 1 703 ? -6.569 -24.040 -23.935 1.00 97.19 703 LEU A O 1
ATOM 5319 N N . GLY A 1 704 ? -5.493 -22.075 -23.736 1.00 94.56 704 GLY A N 1
ATOM 5320 C CA . GLY A 1 704 ? -5.142 -21.901 -25.150 1.00 94.56 704 GLY A CA 1
ATOM 5321 C C . GLY A 1 704 ? -6.040 -20.922 -25.925 1.00 94.56 704 GLY A C 1
ATOM 5322 O O . GLY A 1 704 ? -5.620 -20.330 -26.916 1.00 94.56 704 GLY A O 1
ATOM 5323 N N . GLY A 1 705 ? -7.243 -20.632 -25.416 1.00 93.62 705 GLY A N 1
ATOM 5324 C CA . GLY A 1 705 ? -8.168 -19.667 -26.013 1.00 93.62 705 GLY A CA 1
ATOM 5325 C C . GLY A 1 705 ? -7.901 -18.194 -25.657 1.00 93.62 705 GLY A C 1
ATOM 5326 O O . GLY A 1 705 ? -6.868 -17.811 -25.094 1.00 93.62 705 GLY A O 1
ATOM 5327 N N . SER A 1 706 ? -8.864 -17.330 -25.992 1.00 91.56 706 SER A N 1
ATOM 5328 C CA . SER A 1 706 ? -8.751 -15.866 -25.894 1.00 91.56 706 SER A CA 1
ATOM 5329 C C . SER A 1 706 ? -9.138 -15.253 -24.546 1.00 91.56 706 SER A C 1
ATOM 5331 O O . SER A 1 706 ? -8.815 -14.088 -24.321 1.00 91.56 706 SER A O 1
ATOM 5333 N N . SER A 1 707 ? -9.825 -15.991 -23.674 1.00 96.12 707 SER A N 1
ATOM 5334 C CA . SER A 1 707 ? -10.362 -15.490 -22.401 1.00 96.12 707 SER A CA 1
ATOM 5335 C C . SER A 1 707 ? -10.281 -16.490 -21.244 1.00 96.12 707 SER A C 1
ATOM 5337 O O . SER A 1 707 ? -10.302 -17.714 -21.437 1.00 96.12 707 SER A O 1
ATOM 5339 N N . SER A 1 708 ? -10.188 -15.945 -20.033 1.00 98.19 708 SER A N 1
ATOM 5340 C CA . SER A 1 708 ? -10.292 -16.661 -18.759 1.00 98.19 708 SER A CA 1
ATOM 5341 C C . SER A 1 708 ? -10.877 -15.758 -17.676 1.00 98.19 708 SER A C 1
ATOM 5343 O O . SER A 1 708 ? -10.699 -14.542 -17.719 1.00 98.19 708 SER A O 1
ATOM 5345 N N . GLU A 1 709 ? -11.544 -16.365 -16.698 1.00 98.62 709 GLU A N 1
ATOM 5346 C CA . GLU A 1 709 ? -12.129 -15.708 -15.525 1.00 98.62 709 GLU A CA 1
ATOM 5347 C C . GLU A 1 709 ? -11.903 -16.607 -14.302 1.00 98.62 709 GLU A C 1
ATOM 5349 O O . GLU A 1 709 ? -12.179 -17.807 -14.363 1.00 98.62 709 GLU A O 1
ATOM 5354 N N . ALA A 1 710 ? -11.368 -16.057 -13.206 1.00 98.75 710 ALA A N 1
ATOM 5355 C CA . ALA A 1 710 ? -11.190 -16.785 -11.949 1.00 98.75 710 ALA A CA 1
ATOM 5356 C C . ALA A 1 710 ? -12.318 -16.442 -10.977 1.00 98.75 710 ALA A C 1
ATOM 5358 O O . ALA A 1 710 ? -12.556 -15.271 -10.689 1.00 98.75 710 ALA A O 1
ATOM 5359 N N . TYR A 1 711 ? -12.985 -17.469 -10.458 1.00 98.56 711 TYR A N 1
ATOM 5360 C CA . TYR A 1 711 ? -14.163 -17.315 -9.608 1.00 98.56 711 TYR A CA 1
ATOM 5361 C C . TYR A 1 711 ? -13.947 -17.745 -8.169 1.00 98.56 711 TYR A C 1
ATOM 5363 O O . TYR A 1 711 ? -14.718 -17.288 -7.332 1.00 98.56 711 TYR A O 1
ATOM 5371 N N . GLY A 1 712 ? -12.947 -18.592 -7.892 1.00 98.38 712 GLY A N 1
ATOM 5372 C CA . GLY A 1 712 ? -12.639 -18.947 -6.516 1.00 98.38 712 GLY A CA 1
ATOM 5373 C C . GLY A 1 712 ? -11.215 -19.376 -6.221 1.00 98.38 712 GLY A C 1
ATOM 5374 O O . GLY A 1 712 ? -10.472 -19.763 -7.123 1.00 98.38 712 GLY A O 1
ATOM 5375 N N . ILE A 1 713 ? -10.838 -19.274 -4.946 1.00 98.69 713 ILE A N 1
ATOM 5376 C CA . ILE A 1 713 ? -9.482 -19.496 -4.441 1.00 98.69 713 ILE A CA 1
ATOM 5377 C C . ILE A 1 713 ? -9.541 -20.112 -3.040 1.00 98.69 713 ILE A C 1
ATOM 5379 O O . ILE A 1 713 ? -10.342 -19.708 -2.209 1.00 98.69 713 ILE A O 1
ATOM 5383 N N . ASN A 1 714 ? -8.682 -21.093 -2.759 1.00 95.69 714 ASN A N 1
ATOM 5384 C CA . ASN A 1 714 ? -8.554 -21.653 -1.411 1.00 95.69 714 ASN A CA 1
ATOM 5385 C C . ASN A 1 714 ? -7.295 -21.148 -0.681 1.00 95.69 714 ASN A C 1
ATOM 5387 O O . ASN A 1 714 ? -6.463 -20.434 -1.245 1.00 95.69 714 ASN A O 1
ATOM 5391 N N . GLU A 1 715 ? -7.117 -21.556 0.577 1.00 94.75 715 GLU A N 1
ATOM 5392 C CA . GLU A 1 715 ? -5.981 -21.110 1.404 1.00 94.75 715 GLU A CA 1
ATOM 5393 C C . GLU A 1 715 ? -4.623 -21.660 0.952 1.00 94.75 715 GLU A C 1
ATOM 5395 O O . GLU A 1 715 ? -3.580 -21.151 1.353 1.00 94.75 715 GLU A O 1
ATOM 5400 N N . ASN A 1 716 ? -4.618 -22.675 0.084 1.00 92.69 716 ASN A N 1
ATOM 5401 C CA . ASN A 1 716 ? -3.401 -23.208 -0.527 1.00 92.69 716 ASN A CA 1
ATOM 5402 C C . ASN A 1 716 ? -3.020 -22.459 -1.820 1.00 92.69 716 ASN A C 1
ATOM 5404 O O . ASN A 1 716 ? -2.118 -22.900 -2.534 1.00 92.69 716 ASN A O 1
ATOM 5408 N N . GLY A 1 717 ? -3.725 -21.372 -2.166 1.00 94.19 717 GLY A N 1
ATOM 5409 C CA . GLY A 1 717 ? -3.500 -20.604 -3.393 1.00 94.19 717 GLY A CA 1
ATOM 5410 C C . GLY A 1 717 ? -3.928 -21.335 -4.670 1.00 94.19 717 GLY A C 1
ATOM 5411 O O . GLY A 1 717 ? -3.463 -20.994 -5.758 1.00 94.19 717 GLY A O 1
ATOM 5412 N N . GLN A 1 718 ? -4.777 -22.364 -4.560 1.00 98.38 718 GLN A N 1
ATOM 5413 C CA . GLN A 1 718 ? -5.359 -23.045 -5.716 1.00 98.38 718 GLN A CA 1
ATOM 5414 C C . GLN A 1 718 ? -6.562 -22.250 -6.215 1.00 98.38 718 GLN A C 1
ATOM 5416 O O . GLN A 1 718 ? -7.452 -21.932 -5.428 1.00 98.38 718 GLN A O 1
ATOM 5421 N N . ILE A 1 719 ? -6.594 -21.958 -7.514 1.00 98.88 719 ILE A N 1
ATOM 5422 C CA . ILE A 1 719 ? -7.574 -21.053 -8.125 1.00 98.88 719 ILE A CA 1
ATOM 5423 C C . ILE A 1 719 ? -8.415 -21.823 -9.136 1.00 98.88 719 ILE A C 1
ATOM 5425 O O . ILE A 1 719 ? -7.886 -22.631 -9.897 1.00 98.88 719 ILE A O 1
ATOM 5429 N N . VAL A 1 720 ? -9.718 -21.572 -9.171 1.00 98.88 720 VAL A N 1
ATOM 5430 C CA . VAL A 1 720 ? -10.645 -22.197 -10.117 1.00 98.88 720 VAL A CA 1
ATOM 5431 C C . VAL A 1 720 ? -11.453 -21.156 -10.869 1.00 98.88 720 VAL A C 1
ATOM 5433 O O . VAL A 1 720 ? -11.665 -20.037 -10.396 1.00 98.88 720 VAL A O 1
ATOM 5436 N N . GLY A 1 721 ? -11.921 -21.531 -12.052 1.00 98.69 721 GLY A N 1
ATOM 5437 C CA . GLY A 1 721 ? -12.695 -20.628 -12.886 1.00 98.69 721 GLY A CA 1
ATOM 5438 C C . GLY A 1 721 ? -13.107 -21.245 -14.211 1.00 98.69 721 GLY A C 1
ATOM 5439 O O . GLY A 1 721 ? -13.196 -22.470 -14.331 1.00 98.69 721 GLY A O 1
ATOM 5440 N N . SER A 1 722 ? -13.337 -20.385 -15.200 1.00 98.44 722 SER A N 1
ATOM 5441 C CA . SER A 1 722 ? -13.623 -20.755 -16.587 1.00 98.44 722 SER A CA 1
ATOM 5442 C C . SER A 1 722 ? -12.530 -20.237 -17.515 1.00 98.44 722 SER A C 1
ATOM 5444 O O . SER A 1 722 ? -12.040 -19.119 -17.351 1.00 98.44 722 SER A O 1
ATOM 5446 N N . SER A 1 723 ? -12.134 -21.030 -18.505 1.00 98.56 723 SER A N 1
ATOM 5447 C CA . SER A 1 723 ? -11.251 -20.564 -19.568 1.00 98.56 723 SER A CA 1
ATOM 5448 C C . SER A 1 723 ? -11.602 -21.193 -20.905 1.00 98.56 723 SER A C 1
ATOM 5450 O O . SER A 1 723 ? -11.871 -22.392 -21.005 1.00 98.56 723 SER A O 1
ATOM 5452 N N . SER A 1 724 ? -11.535 -20.363 -21.942 1.00 96.94 724 SER A N 1
ATOM 5453 C CA . SER A 1 724 ? -11.640 -20.804 -23.326 1.00 96.94 724 SER A CA 1
ATOM 5454 C C . SER A 1 724 ? -10.446 -21.684 -23.716 1.00 96.94 724 SER A C 1
ATOM 5456 O O . SER A 1 724 ? -9.281 -21.369 -23.454 1.00 96.94 724 SER A O 1
ATOM 5458 N N . THR A 1 725 ? -10.753 -22.806 -24.357 1.00 95.56 725 THR A N 1
ATOM 5459 C CA . THR A 1 725 ? -9.779 -23.731 -24.948 1.00 95.56 725 THR A CA 1
ATOM 5460 C C . THR A 1 725 ? -9.360 -23.279 -26.350 1.00 95.56 725 THR A C 1
ATOM 5462 O O . THR A 1 725 ? -10.023 -22.435 -26.954 1.00 95.56 725 THR A O 1
ATOM 5465 N N . ASP A 1 726 ? -8.324 -23.898 -26.925 1.00 93.31 726 ASP A N 1
ATOM 5466 C CA . ASP A 1 726 ? -7.939 -23.706 -28.341 1.00 93.31 726 ASP A CA 1
ATOM 5467 C C . ASP A 1 726 ? -9.096 -23.950 -29.331 1.00 93.31 726 ASP A C 1
ATOM 5469 O O . ASP A 1 726 ? -9.127 -23.391 -30.426 1.00 93.31 726 ASP A O 1
ATOM 5473 N N . SER A 1 727 ? -10.067 -24.785 -28.947 1.00 90.38 727 SER A N 1
ATOM 5474 C CA . SER A 1 727 ? -11.263 -25.083 -29.746 1.00 90.38 727 SER A CA 1
ATOM 5475 C C . SER A 1 727 ? -12.395 -24.057 -29.585 1.00 90.38 727 SER A C 1
ATOM 5477 O O . SER A 1 727 ? -13.433 -24.182 -30.234 1.00 90.38 727 SER A O 1
ATOM 5479 N N . GLY A 1 728 ? -12.217 -23.057 -28.716 1.00 89.38 728 GLY A N 1
ATOM 5480 C CA . GLY A 1 728 ? -13.212 -22.030 -28.402 1.00 89.38 728 GLY A CA 1
ATOM 5481 C C . GLY A 1 728 ? -14.288 -22.454 -27.396 1.00 89.38 728 GLY A C 1
ATOM 5482 O O . GLY A 1 728 ? -15.208 -21.681 -27.150 1.00 89.38 728 GLY A O 1
ATOM 5483 N N . GLN A 1 729 ? -14.203 -23.657 -26.817 1.00 93.69 729 GLN A N 1
ATOM 5484 C CA . GLN A 1 729 ? -15.104 -24.110 -25.747 1.00 93.69 729 GLN A CA 1
ATOM 5485 C C . GLN A 1 729 ? -14.651 -23.586 -24.382 1.00 93.69 729 GLN A C 1
ATOM 5487 O O . GLN A 1 729 ? -13.452 -23.620 -24.101 1.00 93.69 729 GLN A O 1
ATOM 5492 N N . ASP A 1 730 ? -15.597 -23.196 -23.526 1.00 96.25 730 ASP A N 1
ATOM 5493 C CA . ASP A 1 730 ? -15.335 -22.788 -22.142 1.00 96.25 730 ASP A CA 1
ATOM 5494 C C . ASP A 1 730 ? -15.320 -23.993 -21.203 1.00 96.25 730 ASP A C 1
ATOM 5496 O O . ASP A 1 730 ? -16.286 -24.763 -21.111 1.00 96.25 730 ASP A O 1
ATOM 5500 N N . HIS A 1 731 ? -14.186 -24.178 -20.535 1.00 98.38 731 HIS A N 1
ATOM 5501 C CA . HIS A 1 731 ? -13.948 -25.293 -19.634 1.00 98.38 731 HIS A CA 1
ATOM 5502 C C . HIS A 1 731 ? -13.539 -24.801 -18.250 1.00 98.38 731 HIS A C 1
ATOM 5504 O O . HIS A 1 731 ? -12.772 -23.846 -18.095 1.00 98.38 731 HIS A O 1
ATOM 5510 N N . ALA A 1 732 ? -13.995 -25.534 -17.239 1.00 98.56 732 ALA A N 1
ATOM 5511 C CA . ALA A 1 732 ? -13.563 -25.370 -15.870 1.00 98.56 732 ALA A CA 1
ATOM 5512 C C . ALA A 1 732 ? -12.060 -25.653 -15.766 1.00 98.56 732 ALA A C 1
ATOM 5514 O O . ALA A 1 732 ? -11.575 -26.659 -16.297 1.00 98.56 732 ALA A O 1
ATOM 5515 N N . PHE A 1 733 ? -11.333 -24.801 -15.047 1.00 98.62 733 PHE A N 1
ATOM 5516 C CA . PHE A 1 733 ? -9.911 -25.008 -14.786 1.00 98.62 733 PHE A CA 1
ATOM 5517 C C . PHE A 1 733 ? -9.589 -25.075 -13.292 1.00 98.62 733 PHE A C 1
ATOM 5519 O O . PHE A 1 733 ? -10.319 -24.545 -12.455 1.00 98.62 733 PHE A O 1
ATOM 5526 N N . LEU A 1 734 ? -8.451 -25.699 -12.989 1.00 98.62 734 LEU A N 1
ATOM 5527 C CA . LEU A 1 734 ? -7.709 -25.568 -11.739 1.00 98.62 734 LEU A CA 1
ATOM 5528 C C . LEU A 1 734 ? -6.326 -25.002 -12.057 1.00 98.62 734 LEU A C 1
ATOM 5530 O O . LEU A 1 734 ? -5.573 -25.594 -12.829 1.00 98.62 734 LEU A O 1
ATOM 5534 N N . TRP A 1 735 ? -5.993 -23.863 -11.465 1.00 98.56 735 TRP A N 1
ATOM 5535 C CA . TRP A 1 735 ? -4.681 -23.247 -11.542 1.00 98.56 735 TRP A CA 1
ATOM 5536 C C . TRP A 1 735 ? -3.926 -23.481 -10.238 1.00 98.56 735 TRP A C 1
ATOM 5538 O O . TRP A 1 735 ? -4.436 -23.211 -9.148 1.00 98.56 735 TRP A O 1
ATOM 5548 N N . GLN A 1 736 ? -2.710 -24.008 -10.351 1.00 95.25 736 GLN A N 1
ATOM 5549 C CA . GLN A 1 736 ? -1.828 -24.268 -9.220 1.00 95.25 736 GLN A CA 1
ATOM 5550 C C . GLN A 1 736 ? -0.373 -24.234 -9.691 1.00 95.25 736 GLN A C 1
ATOM 5552 O O . GLN A 1 736 ? -0.044 -24.785 -10.739 1.00 95.25 736 GLN A O 1
ATOM 5557 N N . ASN A 1 737 ? 0.513 -23.609 -8.908 1.00 90.12 737 ASN A N 1
ATOM 5558 C CA . ASN A 1 737 ? 1.956 -23.553 -9.183 1.00 90.12 737 ASN A CA 1
ATOM 5559 C C . ASN A 1 737 ? 2.302 -23.030 -10.595 1.00 90.12 737 ASN A C 1
ATOM 5561 O O . ASN A 1 737 ? 3.195 -23.561 -11.255 1.00 90.12 737 ASN A O 1
ATOM 5565 N N . GLY A 1 738 ? 1.586 -22.010 -11.082 1.00 88.38 738 GLY A N 1
ATOM 5566 C CA . GLY A 1 738 ? 1.837 -21.430 -12.407 1.00 88.38 738 GLY A CA 1
ATOM 5567 C C . GLY A 1 738 ? 1.256 -22.216 -13.584 1.00 88.38 738 GLY A C 1
ATOM 5568 O O . GLY A 1 738 ? 1.511 -21.846 -14.727 1.00 88.38 738 GLY A O 1
ATOM 5569 N N . GLN A 1 739 ? 0.495 -23.288 -13.339 1.00 93.88 739 GLN A N 1
ATOM 5570 C CA . GLN A 1 739 ? -0.077 -24.134 -14.388 1.00 93.88 739 GLN A CA 1
ATOM 5571 C C . GLN A 1 739 ? -1.603 -24.165 -14.321 1.00 93.88 739 GLN A C 1
ATOM 5573 O O . GLN A 1 739 ? -2.170 -24.431 -13.263 1.00 93.88 739 GLN A O 1
ATOM 5578 N N . MET A 1 740 ? -2.258 -23.952 -15.467 1.00 97.50 740 MET A N 1
ATOM 5579 C CA . MET A 1 740 ? -3.708 -24.075 -15.639 1.00 97.50 740 MET A CA 1
ATOM 5580 C C . MET A 1 740 ? -4.063 -25.465 -16.187 1.00 97.50 740 MET A C 1
ATOM 5582 O O . MET A 1 740 ? -3.630 -25.841 -17.274 1.00 97.50 740 MET A O 1
ATOM 5586 N N . THR A 1 741 ? -4.864 -26.224 -15.442 1.00 96.81 741 THR A N 1
ATOM 5587 C CA . THR A 1 741 ? -5.292 -27.589 -15.782 1.00 96.81 741 THR A CA 1
ATOM 5588 C C . THR A 1 741 ? -6.782 -27.614 -16.105 1.00 96.81 741 THR A C 1
ATOM 5590 O O . THR A 1 741 ? -7.591 -27.151 -15.307 1.00 96.81 741 THR A O 1
ATOM 5593 N N . ASN A 1 742 ? -7.160 -28.189 -17.247 1.00 97.56 742 ASN A N 1
ATOM 5594 C CA . ASN A 1 742 ? -8.560 -28.399 -17.630 1.00 97.56 742 ASN A CA 1
ATOM 5595 C C . ASN A 1 742 ? -9.192 -29.516 -16.777 1.00 97.56 742 ASN A C 1
ATOM 5597 O O . ASN A 1 742 ? -8.630 -30.607 -16.683 1.00 97.56 742 ASN A O 1
ATOM 5601 N N . LEU A 1 743 ? -10.358 -29.264 -16.176 1.00 97.94 743 LEU A N 1
ATOM 5602 C CA . LEU A 1 743 ? -11.060 -30.228 -15.316 1.00 97.94 743 LEU A CA 1
ATOM 5603 C C . LEU A 1 743 ? -11.989 -31.187 -16.078 1.00 97.94 743 LEU A C 1
ATOM 5605 O O . LEU A 1 743 ? -12.496 -32.142 -15.486 1.00 97.94 743 LEU A O 1
ATOM 5609 N N . GLY A 1 744 ? -12.211 -30.952 -17.373 1.00 96.31 744 GLY A N 1
ATOM 5610 C CA . GLY A 1 744 ? -13.118 -31.733 -18.214 1.00 96.31 744 GLY A CA 1
ATOM 5611 C C . GLY A 1 744 ? -14.591 -31.347 -18.052 1.00 96.31 744 GLY A C 1
ATOM 5612 O O . GLY A 1 744 ? -14.925 -30.284 -17.531 1.00 96.31 744 GLY A O 1
ATOM 5613 N N . THR A 1 745 ? -15.486 -32.210 -18.534 1.00 97.19 745 THR A N 1
ATOM 5614 C CA . THR A 1 745 ? -16.950 -32.034 -18.502 1.00 97.19 745 THR A CA 1
ATOM 5615 C C . THR A 1 745 ? -17.629 -33.322 -18.013 1.00 97.19 745 THR A C 1
ATOM 5617 O O . THR A 1 745 ? -16.967 -34.336 -17.794 1.00 97.19 745 THR A O 1
ATOM 5620 N N . LEU A 1 746 ? -18.964 -33.332 -17.895 1.00 97.25 746 LEU A N 1
ATOM 5621 C CA . LEU A 1 746 ? -19.757 -34.544 -17.620 1.00 97.25 746 LEU A CA 1
ATOM 5622 C C . LEU A 1 746 ? -20.110 -35.320 -18.911 1.00 97.25 746 LEU A C 1
ATOM 5624 O O . LEU A 1 746 ? -21.149 -35.981 -18.994 1.00 97.25 746 LEU A O 1
ATOM 5628 N N . GLY A 1 747 ? -19.264 -35.215 -19.940 1.00 95.81 747 GLY A N 1
ATOM 5629 C CA . GLY A 1 747 ? -19.464 -35.821 -21.260 1.00 95.81 747 GLY A CA 1
ATOM 5630 C C . GLY A 1 747 ? -20.139 -34.910 -22.292 1.00 95.81 747 GLY A C 1
ATOM 5631 O O . GLY A 1 747 ? -20.400 -35.362 -23.403 1.00 95.81 747 GLY A O 1
ATOM 5632 N N . GLY A 1 748 ? -20.432 -33.654 -21.938 1.00 95.38 748 GLY A N 1
ATOM 5633 C CA . GLY A 1 748 ? -20.912 -32.609 -22.849 1.00 95.38 748 GLY A CA 1
ATOM 5634 C C . GLY A 1 748 ? -19.817 -31.616 -23.266 1.00 95.38 748 GLY A C 1
ATOM 5635 O O . GLY A 1 748 ? -18.627 -31.908 -23.154 1.00 95.38 748 GLY A O 1
ATOM 5636 N N . SER A 1 749 ? -20.219 -30.429 -23.738 1.00 95.69 749 SER A N 1
ATOM 5637 C CA . SER A 1 749 ? -19.339 -29.472 -24.435 1.00 95.69 749 SER A CA 1
ATOM 5638 C C . SER A 1 749 ? -18.805 -28.295 -23.611 1.00 95.69 749 SER A C 1
ATOM 5640 O O . SER A 1 749 ? -18.097 -27.466 -24.172 1.00 95.69 749 SER A O 1
ATOM 5642 N N . PHE A 1 750 ? -19.186 -28.151 -22.338 1.00 97.75 750 PHE A N 1
ATOM 5643 C CA . PHE A 1 750 ? -18.725 -27.039 -21.499 1.00 97.75 750 PHE A CA 1
ATOM 5644 C C . PHE A 1 750 ? -18.704 -27.398 -20.013 1.00 97.75 750 PHE A C 1
ATOM 5646 O O . PHE A 1 750 ? -19.416 -28.307 -19.561 1.00 97.75 750 PHE A O 1
ATOM 5653 N N . SER A 1 751 ? -17.914 -26.650 -19.248 1.00 98.50 751 SER A N 1
ATOM 5654 C CA . SER A 1 751 ? -17.907 -26.676 -17.785 1.00 98.50 751 SER A CA 1
ATOM 5655 C C . SER A 1 751 ? -17.427 -25.346 -17.208 1.00 98.50 751 SER A C 1
ATOM 5657 O O . SER A 1 751 ? -16.705 -24.602 -17.861 1.00 98.50 751 SER A O 1
ATOM 5659 N N . LEU A 1 752 ? -17.827 -25.051 -15.973 1.00 98.50 752 LEU A N 1
ATOM 5660 C CA . LEU A 1 752 ? -17.391 -23.881 -15.215 1.00 98.50 752 LEU A CA 1
ATOM 5661 C C . LEU A 1 752 ? -17.250 -24.264 -13.743 1.00 98.50 752 LEU A C 1
ATOM 5663 O O . LEU A 1 752 ? -18.150 -24.892 -13.186 1.00 98.50 752 LEU A O 1
ATOM 5667 N N . ALA A 1 753 ? -16.131 -23.898 -13.116 1.00 98.69 753 ALA A N 1
ATOM 5668 C CA . ALA A 1 753 ? -15.906 -24.073 -11.682 1.00 98.69 753 ALA A CA 1
ATOM 5669 C C . ALA A 1 753 ? -16.113 -22.747 -10.944 1.00 98.69 753 ALA A C 1
ATOM 5671 O O . ALA A 1 753 ? -15.505 -21.746 -11.313 1.00 98.69 753 ALA A O 1
ATOM 5672 N N . ARG A 1 754 ? -16.968 -22.737 -9.914 1.00 98.12 754 ARG A N 1
ATOM 5673 C CA . ARG A 1 754 ? -17.350 -21.510 -9.198 1.00 98.12 754 ARG A CA 1
ATOM 5674 C C . ARG A 1 754 ? -16.647 -21.335 -7.856 1.00 98.12 754 ARG A C 1
ATOM 5676 O O . ARG A 1 754 ? -16.349 -20.202 -7.506 1.00 98.12 754 ARG A O 1
ATOM 5683 N N . LYS A 1 755 ? -16.406 -22.426 -7.120 1.00 98.56 755 LYS A N 1
ATOM 5684 C CA . LYS A 1 755 ? -15.846 -22.394 -5.758 1.00 98.56 755 LYS A CA 1
ATOM 5685 C C . LYS A 1 755 ? -14.986 -23.629 -5.492 1.00 98.56 755 LYS A C 1
ATOM 5687 O O . LYS A 1 755 ? -15.274 -24.712 -6.010 1.00 98.56 755 LYS A O 1
ATOM 5692 N N . ILE A 1 756 ? -13.955 -23.466 -4.668 1.00 98.69 756 ILE A N 1
ATOM 5693 C CA . ILE A 1 756 ? -13.038 -24.518 -4.213 1.00 98.69 756 ILE A CA 1
ATOM 5694 C C . ILE A 1 756 ? -12.872 -24.428 -2.690 1.00 98.69 756 ILE A C 1
ATOM 5696 O O . ILE A 1 756 ? -12.829 -23.333 -2.143 1.00 98.69 756 ILE A O 1
ATOM 5700 N N . ASN A 1 757 ? -12.784 -25.565 -1.994 1.00 96.44 757 ASN A N 1
ATOM 5701 C CA . ASN A 1 757 ? -12.478 -25.598 -0.558 1.00 96.44 757 ASN A CA 1
ATOM 5702 C C . ASN A 1 757 ? -11.014 -26.012 -0.278 1.00 96.44 757 ASN A C 1
ATOM 5704 O O . ASN A 1 757 ? -10.251 -26.338 -1.193 1.00 96.44 757 ASN A O 1
ATOM 5708 N N . ASN A 1 758 ? -10.598 -26.036 0.994 1.00 96.50 758 ASN A N 1
ATOM 5709 C CA . ASN A 1 758 ? -9.195 -26.314 1.362 1.00 96.50 758 ASN A CA 1
ATOM 5710 C C . ASN A 1 758 ? -8.807 -27.789 1.193 1.00 96.50 758 ASN A C 1
ATOM 5712 O O . ASN A 1 758 ? -7.622 -28.109 1.137 1.00 96.50 758 ASN A O 1
ATOM 5716 N N . ASN A 1 759 ? -9.791 -28.678 1.044 1.00 95.25 759 ASN A N 1
ATOM 5717 C CA . ASN A 1 759 ? -9.585 -30.087 0.709 1.00 95.25 759 ASN A CA 1
ATOM 5718 C C . ASN A 1 759 ? -9.448 -30.320 -0.810 1.00 95.25 759 ASN A C 1
ATOM 5720 O O . ASN A 1 759 ? -9.445 -31.470 -1.258 1.00 95.25 759 ASN A O 1
ATOM 5724 N N . GLY A 1 760 ? -9.399 -29.252 -1.617 1.00 96.06 760 GLY A N 1
ATOM 5725 C CA . GLY A 1 760 ? -9.302 -29.328 -3.076 1.00 96.06 760 GLY A CA 1
ATOM 5726 C C . GLY A 1 760 ? -10.576 -29.837 -3.757 1.00 96.06 760 GLY A C 1
ATOM 5727 O O . GLY A 1 760 ? -10.519 -30.308 -4.892 1.00 96.06 760 GLY A O 1
ATOM 5728 N N . GLN A 1 761 ? -11.725 -29.788 -3.073 1.00 98.44 761 GLN A N 1
ATOM 5729 C CA . GLN A 1 761 ? -13.020 -30.112 -3.672 1.00 98.44 761 GLN A CA 1
ATOM 5730 C C . GLN A 1 761 ? -13.543 -28.880 -4.407 1.00 98.44 761 GLN A C 1
ATOM 5732 O O . GLN A 1 761 ? -13.598 -27.795 -3.828 1.00 98.44 761 GLN A O 1
ATOM 5737 N N . ILE A 1 762 ? -13.960 -29.058 -5.657 1.00 98.81 762 ILE A N 1
ATOM 5738 C CA . ILE A 1 762 ? -14.400 -27.970 -6.537 1.00 98.81 762 ILE A CA 1
ATOM 5739 C C . ILE A 1 762 ? -15.868 -28.188 -6.891 1.00 98.81 762 ILE A C 1
ATOM 5741 O O . ILE A 1 762 ? -16.264 -29.317 -7.176 1.00 98.81 762 ILE A O 1
ATOM 5745 N N . THR A 1 763 ? -16.671 -27.128 -6.892 1.00 98.75 763 THR A N 1
ATOM 5746 C CA . THR A 1 763 ? -18.064 -27.162 -7.362 1.00 98.75 763 THR A CA 1
ATOM 5747 C C . THR A 1 763 ? -18.287 -26.185 -8.509 1.00 98.75 763 THR A C 1
ATOM 5749 O O . THR A 1 763 ? -17.500 -25.259 -8.725 1.00 98.75 763 THR A O 1
ATOM 5752 N N . GLY A 1 764 ? -19.354 -26.406 -9.261 1.00 98.62 764 GLY A N 1
ATOM 5753 C CA . GLY A 1 764 ? -19.689 -25.639 -10.449 1.00 98.62 764 GLY A CA 1
ATOM 5754 C C . GLY A 1 764 ? -20.808 -26.307 -11.229 1.00 98.62 764 GLY A C 1
ATOM 5755 O O . GLY A 1 764 ? -21.622 -27.039 -10.656 1.00 98.62 764 GLY A O 1
ATOM 5756 N N . TRP A 1 765 ? -20.832 -26.101 -12.542 1.00 98.62 765 TRP A N 1
ATOM 5757 C CA . TRP A 1 765 ? -21.723 -26.833 -13.437 1.00 98.62 765 TRP A CA 1
ATOM 5758 C C . TRP A 1 765 ? -21.029 -27.265 -14.722 1.00 98.62 765 TRP A C 1
ATOM 5760 O O . TRP A 1 765 ? -20.117 -26.611 -15.221 1.00 98.62 765 TRP A O 1
ATOM 5770 N N . ALA A 1 766 ? -21.469 -28.395 -15.263 1.00 98.56 766 ALA A N 1
ATOM 5771 C CA . ALA A 1 766 ? -20.947 -28.943 -16.505 1.00 98.56 766 ALA A CA 1
ATOM 5772 C C . ALA A 1 766 ? -22.063 -29.571 -17.335 1.00 98.56 766 ALA A C 1
ATOM 5774 O O . ALA A 1 766 ? -23.045 -30.088 -16.796 1.00 98.56 766 ALA A O 1
ATOM 5775 N N . ALA A 1 767 ? -21.899 -29.539 -18.654 1.00 97.62 767 ALA A N 1
ATOM 5776 C CA . ALA A 1 767 ? -22.795 -30.225 -19.567 1.00 97.62 767 ALA A CA 1
ATOM 5777 C C . ALA A 1 767 ? -22.611 -31.740 -19.456 1.00 97.62 767 ALA A C 1
ATOM 5779 O O . ALA A 1 767 ? -21.490 -32.249 -19.564 1.00 97.62 767 ALA A O 1
ATOM 5780 N N . ASN A 1 768 ? -23.718 -32.459 -19.276 1.00 95.56 768 ASN A N 1
ATOM 5781 C CA . ASN A 1 768 ? -23.748 -33.910 -19.420 1.00 95.56 768 ASN A CA 1
ATOM 5782 C C . ASN A 1 768 ? -23.824 -34.333 -20.902 1.00 95.56 768 ASN A C 1
ATOM 5784 O O . ASN A 1 768 ? -23.930 -33.495 -21.797 1.00 95.56 768 ASN A O 1
ATOM 5788 N N . VAL A 1 769 ? -23.837 -35.643 -21.165 1.00 95.69 769 VAL A N 1
ATOM 5789 C CA . VAL A 1 769 ? -23.976 -36.220 -22.522 1.00 95.69 769 VAL A CA 1
ATOM 5790 C C . VAL A 1 769 ? -25.235 -35.777 -23.281 1.00 95.69 769 VAL A C 1
ATOM 5792 O O . VAL A 1 769 ? -25.271 -35.832 -24.505 1.00 95.69 769 VAL A O 1
ATOM 5795 N N . SER A 1 770 ? -26.274 -35.331 -22.572 1.00 93.75 770 SER A N 1
ATOM 5796 C CA . SER A 1 770 ? -27.510 -34.792 -23.153 1.00 93.75 770 SER A CA 1
ATOM 5797 C C . SER A 1 770 ? -27.478 -33.265 -23.309 1.00 93.75 770 SER A C 1
ATOM 5799 O O . SER A 1 770 ? -28.504 -32.668 -23.622 1.00 93.75 770 SER A O 1
ATOM 5801 N N . GLY A 1 771 ? -26.335 -32.619 -23.054 1.00 93.25 771 GLY A N 1
ATOM 5802 C CA . GLY A 1 771 ? -26.156 -31.167 -23.130 1.00 93.25 771 GLY A CA 1
ATOM 5803 C C . GLY A 1 771 ? -26.776 -30.378 -21.971 1.00 93.25 771 GLY A C 1
ATOM 5804 O O . GLY A 1 771 ? -26.812 -29.153 -22.018 1.00 93.25 771 GLY A O 1
ATOM 5805 N N . GLN A 1 772 ? -27.275 -31.044 -20.928 1.00 95.12 772 GLN A N 1
ATOM 5806 C CA . GLN A 1 772 ? -27.912 -30.387 -19.783 1.00 95.12 772 GLN A CA 1
ATOM 5807 C C . GLN A 1 772 ? -26.859 -29.965 -18.755 1.00 95.12 772 GLN A C 1
ATOM 5809 O O . GLN A 1 772 ? -26.001 -30.775 -18.396 1.00 95.12 772 GLN A O 1
ATOM 5814 N N . ALA A 1 773 ? -26.961 -28.740 -18.229 1.00 96.94 773 ALA A N 1
ATOM 5815 C CA . ALA A 1 773 ? -26.099 -28.288 -17.139 1.00 96.94 773 ALA A CA 1
ATOM 5816 C C . ALA A 1 773 ? -26.445 -29.022 -15.835 1.00 96.94 773 ALA A C 1
ATOM 5818 O O . ALA A 1 773 ? -27.614 -29.136 -15.438 1.00 96.94 773 ALA A O 1
ATOM 5819 N N . ARG A 1 774 ? -25.418 -29.564 -15.189 1.00 98.25 774 ARG A N 1
ATOM 5820 C CA . ARG A 1 774 ? -25.516 -30.299 -13.932 1.00 98.25 774 ARG A CA 1
ATOM 5821 C C . ARG A 1 774 ? -24.513 -29.738 -12.945 1.00 98.25 774 ARG A C 1
ATOM 5823 O O . ARG A 1 774 ? -23.338 -29.610 -13.289 1.00 98.25 774 ARG A O 1
ATOM 5830 N N . ALA A 1 775 ? -24.971 -29.483 -11.724 1.00 98.38 775 ALA A N 1
ATOM 5831 C CA . ALA A 1 775 ? -24.100 -29.207 -10.601 1.00 98.38 775 ALA A CA 1
ATOM 5832 C C . ALA A 1 775 ? -23.147 -30.392 -10.426 1.00 98.38 775 ALA A C 1
ATOM 5834 O O . ALA A 1 775 ? -23.581 -31.550 -10.454 1.00 98.38 775 ALA A O 1
ATOM 5835 N N . PHE A 1 776 ? -21.860 -30.115 -10.258 1.00 98.31 776 PHE A N 1
ATOM 5836 C CA . PHE A 1 776 ? -20.866 -31.157 -10.040 1.00 98.31 776 PHE A CA 1
ATOM 5837 C C . PHE A 1 776 ? -20.072 -30.911 -8.766 1.00 98.31 776 PHE A C 1
ATOM 5839 O O . PHE A 1 776 ? -19.946 -29.781 -8.306 1.00 98.31 776 PHE A O 1
ATOM 5846 N N . ARG A 1 777 ? -19.469 -31.979 -8.247 1.00 97.81 777 ARG A N 1
ATOM 5847 C CA . ARG A 1 777 ? -18.329 -31.910 -7.337 1.00 97.81 777 ARG A CA 1
ATOM 5848 C C . ARG A 1 777 ? -17.146 -32.622 -7.978 1.00 97.81 777 ARG A C 1
ATOM 5850 O O . ARG A 1 777 ? -17.264 -33.776 -8.382 1.00 97.81 777 ARG A O 1
ATOM 5857 N N . TRP A 1 778 ? -16.018 -31.935 -8.079 1.00 98.25 778 TRP A N 1
ATOM 5858 C CA . TRP A 1 778 ? -14.771 -32.481 -8.595 1.00 98.25 778 TRP A CA 1
ATOM 5859 C C . TRP A 1 778 ? -13.788 -32.711 -7.452 1.00 98.25 778 TRP A C 1
ATOM 5861 O O . TRP A 1 778 ? -13.645 -31.861 -6.571 1.00 98.25 778 TRP A O 1
ATOM 5871 N N . GLN A 1 779 ? -13.125 -33.865 -7.456 1.00 94.88 779 GLN A N 1
ATOM 5872 C CA . GLN A 1 779 ? -12.049 -34.191 -6.524 1.00 94.88 779 GLN A CA 1
ATOM 5873 C C . GLN A 1 779 ? -11.120 -35.229 -7.161 1.00 94.88 779 GLN A C 1
ATOM 5875 O O . GLN A 1 779 ? -11.591 -36.202 -7.743 1.00 94.88 779 GLN A O 1
ATOM 5880 N N . ASN A 1 780 ? -9.802 -35.044 -7.033 1.00 91.12 780 ASN A N 1
ATOM 5881 C CA . ASN A 1 780 ? -8.786 -36.015 -7.467 1.00 91.12 780 ASN A CA 1
ATOM 5882 C C . ASN A 1 780 ? -8.962 -36.510 -8.920 1.00 91.12 780 ASN A C 1
ATOM 5884 O O . ASN A 1 780 ? -8.854 -37.704 -9.197 1.00 91.12 780 ASN A O 1
ATOM 5888 N N . GLY A 1 781 ? -9.257 -35.602 -9.853 1.00 91.75 781 GLY A N 1
ATOM 5889 C CA . GLY A 1 781 ? -9.421 -35.940 -11.273 1.00 91.75 781 GLY A CA 1
ATOM 5890 C C . GLY A 1 781 ? -10.795 -36.492 -11.657 1.00 91.75 781 GLY A C 1
ATOM 5891 O O . GLY A 1 781 ? -11.008 -36.788 -12.829 1.00 91.75 781 GLY A O 1
ATOM 5892 N N . GLN A 1 782 ? -11.732 -36.621 -10.714 1.00 95.38 782 GLN A N 1
ATOM 5893 C CA . GLN A 1 782 ? -13.072 -37.147 -10.976 1.00 95.38 782 GLN A CA 1
ATOM 5894 C C . GLN A 1 782 ? -14.141 -36.070 -10.794 1.00 95.38 782 GLN A C 1
ATOM 5896 O O . GLN A 1 782 ? -14.244 -35.473 -9.726 1.00 95.38 782 GLN A O 1
ATOM 5901 N N . MET A 1 783 ? -14.965 -35.860 -11.827 1.00 97.31 783 MET A N 1
ATOM 5902 C CA . MET A 1 783 ? -16.138 -34.981 -11.802 1.00 97.31 783 MET A CA 1
ATOM 5903 C C . MET A 1 783 ? -17.407 -35.803 -11.543 1.00 97.31 783 MET A C 1
ATOM 5905 O O . MET A 1 783 ? -17.794 -36.628 -12.367 1.00 97.31 783 MET A O 1
ATOM 5909 N N . THR A 1 784 ? -18.066 -35.567 -10.410 1.00 95.44 784 THR A N 1
ATOM 5910 C CA . THR A 1 784 ? -19.281 -36.284 -9.989 1.00 95.44 784 THR A CA 1
ATOM 5911 C C . THR A 1 784 ? -20.502 -35.382 -10.124 1.00 95.44 784 THR A C 1
ATOM 5913 O O . THR A 1 784 ? -20.513 -34.274 -9.595 1.00 95.44 784 THR A O 1
ATOM 5916 N N . ASN A 1 785 ? -21.541 -35.847 -10.817 1.00 96.69 785 ASN A N 1
ATOM 5917 C CA . ASN A 1 785 ? -22.820 -35.145 -10.948 1.00 96.69 785 ASN A CA 1
ATOM 5918 C C . ASN A 1 785 ? -23.615 -35.208 -9.629 1.00 96.69 785 ASN A C 1
ATOM 5920 O O . ASN A 1 785 ? -23.841 -36.297 -9.108 1.00 96.69 785 ASN A O 1
ATOM 5924 N N . LEU A 1 786 ? -24.080 -34.061 -9.124 1.00 97.31 786 LEU A N 1
ATOM 5925 C CA . LEU A 1 786 ? -24.829 -33.959 -7.861 1.00 97.31 786 LEU A CA 1
ATOM 5926 C C . LEU A 1 786 ? -26.344 -34.180 -8.011 1.00 97.31 786 LEU A C 1
ATOM 5928 O O . LEU A 1 786 ? -27.058 -34.247 -7.011 1.00 97.31 786 LEU A O 1
ATOM 5932 N N . GLY A 1 787 ? -26.846 -34.294 -9.242 1.00 95.00 787 GLY A N 1
ATOM 5933 C CA . GLY A 1 787 ? -28.265 -34.489 -9.539 1.00 95.00 787 GLY A CA 1
ATOM 5934 C C . GLY A 1 787 ? -29.048 -33.182 -9.688 1.00 95.00 787 GLY A C 1
ATOM 5935 O O . GLY A 1 787 ? -28.490 -32.138 -10.026 1.00 95.00 787 GLY A O 1
ATOM 5936 N N . THR A 1 788 ? -30.365 -33.262 -9.501 1.00 96.12 788 THR A N 1
ATOM 5937 C CA . THR A 1 788 ? -31.319 -32.142 -9.581 1.00 96.12 788 THR A CA 1
ATOM 5938 C C . THR A 1 788 ? -32.411 -32.312 -8.523 1.00 96.12 788 THR A C 1
ATOM 5940 O O . THR A 1 788 ? -32.570 -33.397 -7.964 1.00 96.12 788 THR A O 1
ATOM 5943 N N . LEU A 1 789 ? -33.232 -31.284 -8.298 1.00 96.25 789 LEU A N 1
ATOM 5944 C CA . LEU A 1 789 ? -34.472 -31.374 -7.512 1.00 96.25 789 LEU A CA 1
ATOM 5945 C C . LEU A 1 789 ? -35.634 -32.017 -8.301 1.00 96.25 789 LEU A C 1
ATOM 5947 O O . LEU A 1 789 ? -36.801 -31.736 -8.039 1.00 96.25 789 LEU A O 1
ATOM 5951 N N . GLY A 1 790 ? -35.327 -32.879 -9.277 1.00 94.19 790 GLY A N 1
ATOM 5952 C CA . GLY A 1 790 ? -36.300 -33.580 -10.123 1.00 94.19 790 GLY A CA 1
ATOM 5953 C C . GLY A 1 790 ? -36.563 -32.926 -11.484 1.00 94.19 790 GLY A C 1
ATOM 5954 O O . GLY A 1 790 ? -37.349 -33.456 -12.265 1.00 94.19 790 GLY A O 1
ATOM 5955 N N . GLY A 1 791 ? -35.910 -31.799 -11.781 1.00 93.31 791 GLY A N 1
ATOM 5956 C CA . GLY A 1 791 ? -35.990 -31.097 -13.061 1.00 93.31 791 GLY A CA 1
ATOM 5957 C C . GLY A 1 791 ? -34.776 -31.299 -13.972 1.00 93.31 791 GLY A C 1
ATOM 5958 O O . GLY A 1 791 ? -33.989 -32.237 -13.823 1.00 93.31 791 GLY A O 1
ATOM 5959 N N . SER A 1 792 ? -34.629 -30.388 -14.938 1.00 91.94 792 SER A N 1
ATOM 5960 C CA . SER A 1 792 ? -33.705 -30.514 -16.071 1.00 91.94 792 SER A CA 1
ATOM 5961 C C . SER A 1 792 ? -32.357 -29.815 -15.917 1.00 91.94 792 SER A C 1
ATOM 5963 O O . SER A 1 792 ? -31.494 -30.105 -16.744 1.00 91.94 792 SER A O 1
ATOM 5965 N N . LEU A 1 793 ? -32.141 -28.958 -14.908 1.00 95.56 793 LEU A N 1
ATOM 5966 C CA . LEU A 1 793 ? -30.898 -28.195 -14.683 1.00 95.56 793 LEU A CA 1
ATOM 5967 C C . LEU A 1 793 ? -30.512 -28.128 -13.193 1.00 95.56 793 LEU A C 1
ATOM 5969 O O . LEU A 1 793 ? -31.368 -28.194 -12.301 1.00 95.56 793 LEU A O 1
ATOM 5973 N N . SER A 1 794 ? -29.212 -27.997 -12.937 1.00 98.25 794 SER A N 1
ATOM 5974 C CA . SER A 1 794 ? -28.649 -27.626 -11.635 1.00 98.25 794 SER A CA 1
ATOM 5975 C C . SER A 1 794 ? -27.293 -26.939 -11.802 1.00 98.25 794 SER A C 1
ATOM 5977 O O . SER A 1 794 ? -26.558 -27.246 -12.744 1.00 98.25 794 SER A O 1
ATOM 5979 N N . ALA A 1 795 ? -26.955 -26.043 -10.875 1.00 98.56 795 ALA A N 1
ATOM 5980 C CA . ALA A 1 795 ? -25.658 -25.380 -10.800 1.00 98.56 795 ALA A CA 1
ATOM 5981 C C . ALA A 1 795 ? -25.201 -25.244 -9.344 1.00 98.56 795 ALA A C 1
ATOM 5983 O O . ALA A 1 795 ? -25.991 -24.864 -8.485 1.00 98.56 795 ALA A O 1
ATOM 5984 N N . GLY A 1 796 ? -23.942 -25.590 -9.061 1.00 98.44 796 GLY A N 1
ATOM 5985 C CA . GLY A 1 796 ? -23.324 -25.385 -7.750 1.00 98.44 796 GLY A CA 1
ATOM 5986 C C . GLY A 1 796 ? -22.560 -24.065 -7.715 1.00 98.44 796 GLY A C 1
ATOM 5987 O O . GLY A 1 796 ? -21.692 -23.847 -8.559 1.00 98.44 796 GLY A O 1
ATOM 5988 N N . TYR A 1 797 ? -22.862 -23.205 -6.743 1.00 98.56 797 TYR A N 1
ATOM 5989 C CA . TYR A 1 797 ? -22.220 -21.895 -6.600 1.00 98.56 797 TYR A CA 1
ATOM 5990 C C . TYR A 1 797 ? -21.245 -21.828 -5.424 1.00 98.56 797 TYR A C 1
ATOM 5992 O O . TYR A 1 797 ? -20.224 -21.156 -5.533 1.00 98.56 797 TYR A O 1
ATOM 6000 N N . ALA A 1 798 ? -21.502 -22.567 -4.340 1.00 98.50 798 ALA A N 1
ATOM 6001 C CA . ALA A 1 798 ? -20.664 -22.542 -3.144 1.00 98.50 798 ALA A CA 1
ATOM 6002 C C . ALA A 1 798 ? -20.408 -23.940 -2.576 1.00 98.50 798 ALA A C 1
ATOM 6004 O O . ALA A 1 798 ? -21.252 -24.829 -2.690 1.00 98.50 798 ALA A O 1
ATOM 6005 N N . ILE A 1 799 ? -19.245 -24.128 -1.948 1.00 98.38 799 ILE A N 1
ATOM 6006 C CA . ILE A 1 799 ? -18.858 -25.353 -1.242 1.00 98.38 799 ILE A CA 1
ATOM 6007 C C . ILE A 1 799 ? -18.147 -24.994 0.066 1.00 98.38 799 ILE A C 1
ATOM 6009 O O . ILE A 1 799 ? -17.270 -24.135 0.062 1.00 98.38 799 ILE A O 1
ATOM 6013 N N . ASN A 1 800 ? -18.508 -25.643 1.176 1.00 95.06 800 ASN A N 1
ATOM 6014 C CA . ASN A 1 800 ? -17.839 -25.441 2.469 1.00 95.06 800 ASN A CA 1
ATOM 6015 C C . ASN A 1 800 ? -16.799 -26.532 2.776 1.00 95.06 800 ASN A C 1
ATOM 6017 O O . ASN A 1 800 ? -16.608 -27.479 2.004 1.00 95.06 800 ASN A O 1
ATOM 6021 N N . GLN A 1 801 ? -16.121 -26.432 3.925 1.00 95.12 801 GLN A N 1
ATOM 6022 C CA . GLN A 1 801 ? -15.078 -27.399 4.297 1.00 95.12 801 GLN A CA 1
ATOM 6023 C C . GLN A 1 801 ? -15.606 -28.806 4.599 1.00 95.12 801 GLN A C 1
ATOM 6025 O O . GLN A 1 801 ? -14.872 -29.781 4.444 1.00 95.12 801 GLN A O 1
ATOM 6030 N N . SER A 1 802 ? -16.889 -28.938 4.945 1.00 95.06 802 SER A N 1
ATOM 6031 C CA . SER A 1 802 ? -17.548 -30.243 5.105 1.00 95.06 802 SER A CA 1
ATOM 6032 C C . SER A 1 802 ? -17.921 -30.887 3.762 1.00 95.06 802 SER A C 1
ATOM 6034 O O . SER A 1 802 ? -18.407 -32.015 3.731 1.00 95.06 802 SER A O 1
ATOM 6036 N N . GLY A 1 803 ? -17.697 -30.191 2.641 1.00 95.75 803 GLY A N 1
ATOM 6037 C CA . GLY A 1 803 ? -18.017 -30.668 1.298 1.00 95.75 803 GLY A CA 1
ATOM 6038 C C . GL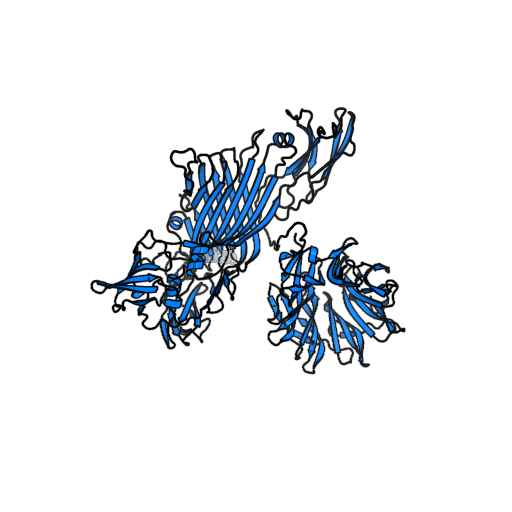Y A 1 803 ? -19.482 -30.508 0.899 1.00 95.75 803 GLY A C 1
ATOM 6039 O O . GLY A 1 803 ? -19.872 -31.046 -0.136 1.00 95.75 803 GLY A O 1
ATOM 6040 N N . GLN A 1 804 ? -20.279 -29.782 1.686 1.00 97.88 804 GLN A N 1
ATOM 6041 C CA . GLN A 1 804 ? -21.657 -29.451 1.329 1.00 97.88 804 GLN A CA 1
ATOM 6042 C C . GLN A 1 804 ? -21.656 -28.415 0.208 1.00 97.88 804 GLN A C 1
ATOM 6044 O O . GLN A 1 804 ? -20.799 -27.532 0.199 1.00 97.88 804 GLN A O 1
ATOM 6049 N N . VAL A 1 805 ? -22.617 -28.506 -0.711 1.00 98.69 805 VAL A N 1
ATOM 6050 C CA . VAL A 1 805 ? -22.705 -27.626 -1.885 1.00 98.69 805 VAL A CA 1
ATOM 6051 C C . VAL A 1 805 ? -24.028 -26.875 -1.879 1.00 98.69 805 VAL A C 1
ATOM 6053 O O . VAL A 1 805 ? -25.079 -27.502 -1.786 1.00 98.69 805 VAL A O 1
ATOM 6056 N N . ALA A 1 806 ? -23.986 -25.554 -2.021 1.00 98.62 806 ALA A N 1
ATOM 6057 C CA . ALA A 1 806 ? -25.170 -24.730 -2.239 1.00 98.62 806 ALA A CA 1
ATOM 6058 C C . ALA A 1 806 ? -25.239 -24.249 -3.693 1.00 98.62 806 ALA A C 1
ATOM 6060 O O . ALA A 1 806 ? -24.208 -24.077 -4.355 1.00 98.62 806 ALA A O 1
ATOM 6061 N N . GLY A 1 807 ? -26.454 -24.061 -4.200 1.00 98.50 807 GLY A N 1
ATOM 6062 C CA . GLY A 1 807 ? -26.661 -23.662 -5.586 1.00 98.50 807 GLY A CA 1
ATOM 6063 C C . GLY A 1 807 ? -28.127 -23.532 -5.974 1.00 98.50 807 GLY A C 1
ATOM 6064 O O . GLY A 1 807 ? -28.994 -23.372 -5.115 1.00 98.50 807 GLY A O 1
ATOM 6065 N N . GLU A 1 808 ? -28.415 -23.643 -7.268 1.00 98.12 808 GLU A N 1
ATOM 6066 C CA . GLU A 1 808 ? -29.778 -23.666 -7.805 1.00 98.12 808 GLU A CA 1
ATOM 6067 C C . GLU A 1 808 ? -30.097 -24.973 -8.543 1.00 98.12 808 GLU A C 1
ATOM 6069 O O . GLU A 1 808 ? -29.231 -25.614 -9.145 1.00 98.12 808 GLU A O 1
ATOM 6074 N N . SER A 1 809 ? -31.360 -25.393 -8.510 1.00 98.25 809 SER A N 1
ATOM 6075 C CA . SER A 1 809 ? -31.835 -26.511 -9.320 1.00 98.25 809 SER A CA 1
ATOM 6076 C C . SER A 1 809 ? -33.298 -26.357 -9.713 1.00 98.25 809 SER A C 1
ATOM 6078 O O . SER A 1 809 ? -34.096 -25.755 -8.994 1.00 98.25 809 SER A O 1
ATOM 6080 N N . HIS A 1 810 ? -33.646 -26.939 -10.860 1.00 96.56 810 HIS A N 1
ATOM 6081 C CA . HIS A 1 810 ? -35.024 -27.066 -11.306 1.00 96.56 810 HIS A CA 1
ATOM 6082 C C . HIS A 1 810 ? -35.762 -28.164 -10.535 1.00 96.56 810 HIS A C 1
ATOM 6084 O O . HIS A 1 810 ? -35.285 -29.298 -10.416 1.00 96.56 810 HIS A O 1
ATOM 6090 N N . THR A 1 811 ? -36.972 -27.839 -10.100 1.00 94.75 811 THR A N 1
ATOM 6091 C CA . THR A 1 811 ? -38.014 -28.792 -9.686 1.00 94.75 811 THR A CA 1
ATOM 6092 C C . THR A 1 811 ? -38.630 -29.500 -10.909 1.00 94.75 811 THR A C 1
ATOM 6094 O O . THR A 1 811 ? -38.376 -29.098 -12.051 1.00 94.75 811 THR A O 1
ATOM 6097 N N . PRO A 1 812 ? -39.511 -30.507 -10.726 1.00 94.06 812 PRO A N 1
ATOM 6098 C CA . PRO A 1 812 ? -40.247 -31.114 -11.839 1.00 94.06 812 PRO A CA 1
ATOM 6099 C C . PRO A 1 812 ? -41.149 -30.122 -12.593 1.00 94.06 812 PRO A C 1
ATOM 6101 O O . PRO A 1 812 ? -41.399 -30.307 -13.780 1.00 94.06 812 PRO A O 1
ATOM 6104 N N . GLY A 1 813 ? -41.616 -29.062 -11.919 1.00 88.88 813 GLY A N 1
ATOM 6105 C CA . GLY A 1 813 ? -42.395 -27.971 -12.516 1.00 88.88 813 GLY A CA 1
ATOM 6106 C C . GLY A 1 813 ? -41.556 -26.946 -13.288 1.00 88.88 813 GLY A C 1
ATOM 6107 O O . GLY A 1 813 ? -42.117 -26.049 -13.913 1.00 88.88 813 GLY A O 1
ATOM 6108 N N . GLY A 1 814 ? -40.224 -27.079 -13.276 1.00 88.44 814 GLY A N 1
ATOM 6109 C CA . GLY A 1 814 ? -39.296 -26.166 -13.944 1.00 88.44 814 GLY A CA 1
ATOM 6110 C C . GLY A 1 814 ? -38.989 -24.891 -13.157 1.00 88.44 814 GLY A C 1
ATOM 6111 O O . GLY A 1 814 ? -38.360 -23.987 -13.700 1.00 88.44 814 GLY A O 1
ATOM 6112 N N . GLU A 1 815 ? -39.413 -24.793 -11.895 1.00 93.50 815 GLU A N 1
ATOM 6113 C CA . GLU A 1 815 ? -39.098 -23.641 -11.056 1.00 93.50 815 GLU A CA 1
ATOM 6114 C C . GLU A 1 815 ? -37.670 -23.717 -10.502 1.00 93.50 815 GLU A C 1
ATOM 6116 O O . GLU A 1 815 ? -37.200 -24.781 -10.097 1.00 93.50 815 GLU A O 1
ATOM 6121 N N . PHE A 1 816 ? -37.004 -22.566 -10.415 1.00 94.50 816 PHE A N 1
ATOM 6122 C CA . PHE A 1 816 ? -35.688 -22.434 -9.792 1.00 94.50 816 PHE A CA 1
ATOM 6123 C C . PHE A 1 816 ? -35.818 -22.460 -8.267 1.00 94.50 816 PHE A C 1
ATOM 6125 O O . PHE A 1 816 ? -36.603 -21.704 -7.676 1.00 94.50 816 PHE A O 1
ATOM 6132 N N . ARG A 1 817 ? -35.068 -23.346 -7.617 1.00 98.00 817 ARG A N 1
ATOM 6133 C CA . ARG A 1 817 ? -34.983 -23.427 -6.159 1.00 98.00 817 ARG A CA 1
ATOM 6134 C C . ARG A 1 817 ? -33.531 -23.443 -5.722 1.00 98.00 817 ARG A C 1
ATOM 6136 O O . ARG A 1 817 ? -32.740 -24.239 -6.231 1.00 98.00 817 ARG A O 1
ATOM 6143 N N . GLY A 1 818 ? -33.229 -22.631 -4.715 1.00 97.88 818 GLY A N 1
ATOM 6144 C CA . GLY A 1 818 ? -32.009 -22.759 -3.943 1.00 97.88 818 GLY A CA 1
ATOM 6145 C C . GLY A 1 818 ? -31.959 -24.152 -3.322 1.00 97.88 818 GLY A C 1
ATOM 6146 O O . GLY A 1 818 ? -32.973 -24.641 -2.808 1.00 97.88 818 GLY A O 1
ATOM 6147 N N . PHE A 1 819 ? -30.799 -24.797 -3.373 1.00 98.38 819 PHE A N 1
ATOM 6148 C CA . PHE A 1 819 ? -30.583 -26.085 -2.725 1.00 98.38 819 PHE A CA 1
ATOM 6149 C C . PHE A 1 819 ? -29.365 -26.063 -1.802 1.00 98.38 819 PHE A C 1
ATOM 6151 O O . PHE A 1 819 ? -28.435 -25.282 -2.002 1.00 98.38 819 PHE A O 1
ATOM 6158 N N . LEU A 1 820 ? -29.358 -26.976 -0.829 1.00 98.25 820 LEU A N 1
ATOM 6159 C CA . LEU A 1 820 ? -28.166 -27.398 -0.094 1.00 98.25 820 LEU A CA 1
ATOM 6160 C C . LEU A 1 820 ? -27.999 -28.913 -0.248 1.00 98.25 820 LEU A C 1
ATOM 6162 O O . LEU A 1 820 ? -28.828 -29.693 0.213 1.00 98.25 820 LEU A O 1
ATOM 6166 N N . TRP A 1 821 ? -26.937 -29.338 -0.918 1.00 98.00 821 TRP A N 1
ATOM 6167 C CA . TRP A 1 821 ? -26.557 -30.735 -1.069 1.00 98.00 821 TRP A CA 1
ATOM 6168 C C . TRP A 1 821 ? -25.623 -31.122 0.072 1.00 98.00 821 TRP A C 1
ATOM 6170 O O . TRP A 1 821 ? -24.609 -30.457 0.293 1.00 98.00 821 TRP A O 1
ATOM 6180 N N . GLN A 1 822 ? -25.965 -32.178 0.812 1.00 90.00 822 GLN A N 1
ATOM 6181 C CA . GLN A 1 822 ? -25.171 -32.590 1.973 1.00 90.00 822 GLN A CA 1
ATOM 6182 C C . GLN A 1 822 ? -24.136 -33.663 1.638 1.00 90.00 822 GLN A C 1
ATOM 6184 O O . GLN A 1 822 ? -22.972 -33.538 2.006 1.00 90.00 822 GLN A O 1
ATOM 6189 N N . ASN A 1 823 ? -24.580 -34.738 0.995 1.00 89.56 823 ASN A N 1
ATOM 6190 C CA . ASN A 1 823 ? -23.775 -35.876 0.566 1.00 89.56 823 ASN A CA 1
ATOM 6191 C C . ASN A 1 823 ? -24.602 -36.722 -0.419 1.00 89.56 823 ASN A C 1
ATOM 6193 O O . ASN A 1 823 ? -25.773 -36.431 -0.672 1.00 89.56 823 ASN A O 1
ATOM 6197 N N . GLU A 1 824 ? -24.003 -37.776 -0.970 1.00 87.06 824 GLU A N 1
ATOM 6198 C CA . GLU A 1 824 ? -24.656 -38.649 -1.954 1.00 87.06 824 GLU A CA 1
ATOM 6199 C C . GLU A 1 824 ? -25.883 -39.379 -1.391 1.00 87.06 824 GLU A C 1
ATOM 6201 O O . GLU A 1 824 ? -26.822 -39.652 -2.132 1.00 87.06 824 GLU A O 1
ATOM 6206 N N . GLN A 1 825 ? -25.903 -39.668 -0.086 1.00 88.00 825 GLN A N 1
ATOM 6207 C CA . GLN A 1 825 ? -27.001 -40.379 0.570 1.00 88.00 825 GLN A CA 1
ATOM 6208 C C . GLN A 1 825 ? -28.210 -39.468 0.829 1.00 88.00 825 GLN A C 1
ATOM 6210 O O . GLN A 1 825 ? -29.349 -39.889 0.643 1.00 88.00 825 GLN A O 1
ATOM 6215 N N . SER A 1 826 ? -27.967 -38.229 1.256 1.00 88.50 826 SER A N 1
ATOM 6216 C CA . SER A 1 826 ? -29.001 -37.241 1.581 1.00 88.50 826 SER A CA 1
ATOM 6217 C C . SER A 1 826 ? -29.478 -36.449 0.359 1.00 88.50 826 SER A C 1
ATOM 6219 O O . SER A 1 826 ? -30.609 -35.970 0.346 1.00 88.50 826 SER A O 1
ATOM 6221 N N . GLY A 1 827 ? -28.634 -36.294 -0.666 1.00 91.75 827 GLY A N 1
ATOM 6222 C CA . GLY A 1 827 ? -28.956 -35.551 -1.884 1.00 91.75 827 GLY A CA 1
ATOM 6223 C C . GLY A 1 827 ? -29.159 -34.045 -1.666 1.00 91.75 827 GLY A C 1
ATOM 6224 O O . GLY A 1 827 ? -28.620 -33.448 -0.730 1.00 91.75 827 GLY A O 1
ATOM 6225 N N . MET A 1 828 ? -29.910 -33.419 -2.581 1.00 96.19 828 MET A N 1
ATOM 6226 C CA . MET A 1 828 ? -30.246 -31.990 -2.553 1.00 96.19 828 MET A CA 1
ATOM 6227 C C . MET A 1 828 ? -31.446 -31.711 -1.642 1.00 96.19 828 MET A C 1
ATOM 6229 O O . MET A 1 828 ? -32.529 -32.258 -1.840 1.00 96.19 828 MET A O 1
ATOM 6233 N N . ILE A 1 829 ? -31.280 -30.785 -0.702 1.00 95.25 829 ILE A N 1
ATOM 6234 C CA . ILE A 1 829 ? -32.362 -30.234 0.116 1.00 95.25 829 ILE A CA 1
ATOM 6235 C C . ILE A 1 829 ? -32.867 -28.960 -0.548 1.00 95.25 829 ILE A C 1
ATOM 6237 O O . ILE A 1 829 ? -32.088 -28.042 -0.785 1.00 95.25 829 ILE A O 1
ATOM 6241 N N . ASN A 1 830 ? -34.168 -28.886 -0.819 1.00 96.38 830 ASN A N 1
ATOM 6242 C CA . ASN A 1 830 ? -34.814 -27.669 -1.304 1.00 96.38 830 ASN A CA 1
ATOM 6243 C C . ASN A 1 830 ? -34.931 -26.641 -0.165 1.00 96.38 830 ASN A C 1
ATOM 6245 O O . ASN A 1 830 ? -35.521 -26.943 0.873 1.00 96.38 830 ASN A O 1
ATOM 6249 N N . LEU A 1 831 ? -34.400 -25.432 -0.365 1.00 97.62 831 LEU A N 1
ATOM 6250 C CA . LEU A 1 831 ? -34.405 -24.364 0.644 1.00 97.62 831 LEU A CA 1
ATOM 6251 C C . LEU A 1 831 ? -35.735 -23.599 0.722 1.00 97.62 831 LEU A C 1
ATOM 6253 O O . LEU A 1 831 ? -35.963 -22.871 1.686 1.00 97.62 831 LEU A O 1
ATOM 6257 N N . GLY A 1 832 ? -36.618 -23.761 -0.268 1.00 96.69 832 GLY A N 1
ATOM 6258 C CA . GLY A 1 832 ? -37.873 -23.016 -0.377 1.00 96.69 832 GLY A CA 1
ATOM 6259 C C . GLY A 1 832 ? -37.697 -21.618 -0.980 1.00 96.69 832 GLY A C 1
ATOM 6260 O O . GLY A 1 832 ? -36.735 -21.357 -1.701 1.00 96.69 832 GLY A O 1
ATOM 6261 N N . THR A 1 833 ? -38.660 -20.731 -0.729 1.00 97.19 833 THR A N 1
ATOM 6262 C CA . THR A 1 833 ? -38.670 -19.324 -1.170 1.00 97.19 833 THR A CA 1
ATOM 6263 C C . THR A 1 833 ? -39.268 -18.441 -0.066 1.00 97.19 833 THR A C 1
ATOM 6265 O O . THR A 1 833 ? -39.932 -18.939 0.842 1.00 97.19 833 THR A O 1
ATOM 6268 N N . LEU A 1 834 ? -39.122 -17.121 -0.184 1.00 97.25 834 LEU A N 1
ATOM 6269 C CA . LEU A 1 834 ? -39.817 -16.105 0.620 1.00 97.25 834 LEU A CA 1
ATOM 6270 C C . LEU A 1 834 ? -41.284 -15.878 0.171 1.00 97.25 834 LEU A C 1
ATOM 6272 O O . LEU A 1 834 ? -41.839 -14.788 0.308 1.00 97.25 834 LEU A O 1
ATOM 6276 N N . GLY A 1 835 ? -41.926 -16.897 -0.409 1.00 95.69 835 GLY A N 1
ATOM 6277 C CA . GLY A 1 835 ? -43.327 -16.866 -0.846 1.00 95.69 835 GLY A CA 1
ATOM 6278 C C . GLY A 1 835 ? -43.549 -16.638 -2.345 1.00 95.69 835 GLY A C 1
ATOM 6279 O O . GLY A 1 835 ? -44.676 -16.786 -2.810 1.00 95.69 835 GLY A O 1
ATOM 6280 N N . GLY A 1 836 ? -42.505 -16.311 -3.113 1.00 95.31 836 GLY A N 1
ATOM 6281 C CA . GLY A 1 836 ? -42.535 -16.267 -4.579 1.00 95.31 836 GLY A CA 1
ATOM 6282 C C . GLY A 1 836 ? -42.165 -17.602 -5.238 1.00 95.31 836 GLY A C 1
ATOM 6283 O O . GLY A 1 836 ? -42.124 -18.652 -4.594 1.00 95.31 836 GLY A O 1
ATOM 6284 N N . ASN A 1 837 ? -41.864 -17.571 -6.540 1.00 94.31 837 ASN A N 1
ATOM 6285 C CA . ASN A 1 837 ? -41.649 -18.773 -7.358 1.00 94.31 837 ASN A CA 1
ATOM 6286 C C . ASN A 1 837 ? -40.179 -19.079 -7.708 1.00 94.31 837 ASN A C 1
ATOM 6288 O O . ASN A 1 837 ? -39.947 -20.026 -8.461 1.00 94.31 837 ASN A O 1
ATOM 6292 N N . ARG A 1 838 ? -39.201 -18.319 -7.198 1.00 97.44 838 ARG A N 1
ATOM 6293 C CA . ARG A 1 838 ? -37.768 -18.500 -7.494 1.00 97.44 838 ARG A CA 1
ATOM 6294 C C . ARG A 1 838 ? -36.899 -18.201 -6.278 1.00 97.44 838 ARG A C 1
ATOM 6296 O O . ARG A 1 838 ? -37.159 -17.227 -5.572 1.00 97.44 838 ARG A O 1
ATOM 6303 N N . SER A 1 839 ? -35.871 -19.019 -6.078 1.00 98.31 839 SER A N 1
ATOM 6304 C CA . SER A 1 839 ? -34.754 -18.761 -5.167 1.00 98.31 839 SER A CA 1
ATOM 6305 C C . SER A 1 839 ? -33.457 -19.348 -5.721 1.00 98.31 839 SER A C 1
ATOM 6307 O O . SER A 1 839 ? -33.498 -20.334 -6.457 1.00 98.31 839 SER A O 1
ATOM 6309 N N . GLU A 1 840 ? -32.323 -18.755 -5.356 1.00 98.50 840 GLU A N 1
ATOM 6310 C CA . GLU A 1 840 ? -30.973 -19.186 -5.746 1.00 98.50 840 GLU A CA 1
ATOM 6311 C C . GLU A 1 840 ? -30.014 -18.977 -4.580 1.00 98.50 840 GLU A C 1
ATOM 6313 O O . GLU A 1 840 ? -30.078 -17.944 -3.919 1.00 98.50 840 GLU A O 1
ATOM 6318 N N . ALA A 1 841 ? -29.135 -19.944 -4.321 1.00 98.62 841 ALA A N 1
ATOM 6319 C CA . ALA A 1 841 ? -28.169 -19.888 -3.228 1.00 98.62 841 ALA A CA 1
ATOM 6320 C C . ALA A 1 841 ? -26.753 -19.649 -3.763 1.00 98.62 841 ALA A C 1
ATOM 6322 O O . ALA A 1 841 ? -26.189 -20.538 -4.397 1.00 98.62 841 ALA A O 1
ATOM 6323 N N . TYR A 1 842 ? -26.176 -18.478 -3.491 1.00 98.62 842 TYR A N 1
ATOM 6324 C CA . TYR A 1 842 ? -24.883 -18.068 -4.046 1.00 98.62 842 TYR A CA 1
ATOM 6325 C C . TYR A 1 842 ? -23.702 -18.300 -3.105 1.00 98.62 842 TYR A C 1
ATOM 6327 O O . TYR A 1 842 ? -22.615 -18.603 -3.592 1.00 98.62 842 TYR A O 1
ATOM 6335 N N . ALA A 1 843 ? -23.900 -18.219 -1.785 1.00 98.56 843 ALA A N 1
ATOM 6336 C CA . ALA A 1 843 ? -22.830 -18.440 -0.814 1.00 98.56 843 ALA A CA 1
ATOM 6337 C C . ALA A 1 843 ? -23.259 -19.306 0.374 1.00 98.56 843 ALA A C 1
ATOM 6339 O O . ALA A 1 843 ? -24.436 -19.397 0.729 1.00 98.56 843 ALA A O 1
ATOM 6340 N N . LEU A 1 844 ? -22.265 -19.975 0.957 1.00 98.44 844 LEU A N 1
ATOM 6341 C CA . LEU A 1 844 ? -22.395 -20.959 2.026 1.00 98.44 844 LEU A CA 1
ATOM 6342 C C . LEU A 1 844 ? -21.169 -20.857 2.935 1.00 98.44 844 LEU A C 1
ATOM 6344 O O . LEU A 1 844 ? -20.046 -20.971 2.446 1.00 98.44 844 LEU A O 1
ATOM 6348 N N . ASN A 1 845 ? -21.382 -20.707 4.241 1.00 95.31 845 ASN A N 1
ATOM 6349 C CA . ASN A 1 845 ? -20.298 -20.713 5.227 1.00 95.31 845 ASN A CA 1
ATOM 6350 C C . ASN A 1 845 ? -20.118 -22.093 5.900 1.00 95.31 845 ASN A C 1
ATOM 6352 O O . ASN A 1 845 ? -20.852 -23.055 5.630 1.00 95.31 845 ASN A O 1
ATOM 6356 N N . ASN A 1 846 ? -19.131 -22.222 6.791 1.00 94.75 846 ASN A N 1
ATOM 6357 C CA . ASN A 1 846 ? -18.816 -23.492 7.458 1.00 94.75 846 ASN A CA 1
ATOM 6358 C C . ASN A 1 846 ? -19.829 -23.889 8.541 1.00 94.75 846 ASN A C 1
ATOM 6360 O O . ASN A 1 846 ? -19.853 -25.048 8.954 1.00 94.75 846 ASN A O 1
ATOM 6364 N N . LEU A 1 847 ? -20.698 -22.965 8.958 1.00 93.12 847 LEU A N 1
ATOM 6365 C CA . LEU A 1 847 ? -21.817 -23.236 9.865 1.00 93.12 847 LEU A CA 1
ATOM 6366 C C . LEU A 1 847 ? -23.059 -23.774 9.136 1.00 93.12 847 LEU A C 1
ATOM 6368 O O . LEU A 1 847 ? -24.073 -24.052 9.777 1.00 93.12 847 LEU A O 1
ATOM 6372 N N . GLY A 1 848 ? -23.006 -23.922 7.808 1.00 95.06 848 GLY A N 1
ATOM 6373 C CA . GLY A 1 848 ? -24.141 -24.388 7.010 1.00 95.06 848 GLY A CA 1
ATOM 6374 C C . GLY A 1 848 ? -25.189 -23.306 6.737 1.00 95.06 848 GLY A C 1
ATOM 6375 O O . GLY A 1 848 ? -26.305 -23.634 6.332 1.00 95.06 848 GLY A O 1
ATOM 6376 N N . GLN A 1 849 ? -24.861 -22.032 6.975 1.00 98.31 849 GLN A N 1
ATOM 6377 C CA . GLN A 1 849 ? -25.726 -20.908 6.630 1.00 98.31 849 GLN A CA 1
ATOM 6378 C C . GLN A 1 849 ? -25.597 -20.602 5.141 1.00 98.31 849 GLN A C 1
ATOM 6380 O O . GLN A 1 849 ? -24.486 -20.533 4.615 1.00 98.31 849 GLN A O 1
ATOM 6385 N N . VAL A 1 850 ? -26.733 -20.409 4.473 1.00 98.81 850 VAL A N 1
ATOM 6386 C CA . VAL A 1 850 ? -26.803 -20.189 3.025 1.00 98.81 850 VAL A CA 1
ATOM 6387 C C . VAL A 1 850 ? -27.409 -18.824 2.739 1.00 98.81 850 VAL A C 1
ATOM 6389 O O . VAL A 1 850 ? -28.429 -18.476 3.329 1.00 98.81 850 VAL A O 1
ATOM 6392 N N . VAL A 1 851 ? -26.825 -18.073 1.809 1.00 98.81 851 VAL A N 1
ATOM 6393 C CA . VAL A 1 851 ? -27.364 -16.786 1.350 1.00 98.81 851 VAL A CA 1
ATOM 6394 C C . VAL A 1 851 ? -27.513 -16.752 -0.165 1.00 98.81 851 VAL A C 1
ATOM 6396 O O . VAL A 1 851 ? -26.855 -17.501 -0.891 1.00 98.81 851 VAL A O 1
ATOM 6399 N N . GLY A 1 852 ? -28.392 -15.882 -0.649 1.00 98.62 852 GLY A N 1
ATOM 6400 C CA . GLY A 1 852 ? -28.629 -15.684 -2.075 1.00 98.62 852 GLY A CA 1
ATOM 6401 C C . GLY A 1 852 ? -29.856 -14.817 -2.317 1.00 98.62 852 GLY A C 1
ATOM 6402 O O . GLY A 1 852 ? -30.105 -13.907 -1.529 1.00 98.62 852 GLY A O 1
ATOM 6403 N N . ILE A 1 853 ? -30.624 -15.093 -3.374 1.00 98.62 853 ILE A N 1
ATOM 6404 C CA . ILE A 1 853 ? -31.851 -14.351 -3.716 1.00 98.62 853 ILE A CA 1
ATOM 6405 C C . ILE A 1 853 ? -33.107 -15.198 -3.579 1.00 98.62 853 ILE A C 1
ATOM 6407 O O . ILE A 1 853 ? -33.107 -16.399 -3.840 1.00 98.62 853 ILE A O 1
ATOM 6411 N N . SER A 1 854 ? -34.219 -14.559 -3.233 1.00 98.56 854 SER A N 1
ATOM 6412 C CA . SER A 1 854 ? -35.545 -15.151 -3.345 1.00 98.56 854 SER A CA 1
ATOM 6413 C C . SER A 1 854 ? -36.576 -14.113 -3.762 1.00 98.56 854 SER A C 1
ATOM 6415 O O . SER A 1 854 ? -36.567 -12.973 -3.304 1.00 98.56 854 SER A O 1
ATOM 6417 N N . ILE A 1 855 ? -37.522 -14.542 -4.593 1.00 98.06 855 ILE A N 1
ATOM 6418 C CA . ILE A 1 855 ? -38.698 -13.745 -4.934 1.00 98.06 855 ILE A CA 1
ATOM 6419 C C . ILE A 1 855 ? -39.707 -13.821 -3.780 1.00 98.06 855 ILE A C 1
ATOM 6421 O O . ILE A 1 855 ? -39.981 -14.904 -3.252 1.00 98.06 855 ILE A O 1
ATOM 6425 N N . LEU A 1 856 ? -40.248 -12.667 -3.397 1.00 97.00 856 LEU A N 1
ATOM 6426 C CA . LEU A 1 856 ? -41.341 -12.486 -2.445 1.00 97.00 856 LEU A CA 1
ATOM 6427 C C . LEU A 1 856 ? -42.703 -12.727 -3.109 1.00 97.00 856 LEU A C 1
ATOM 6429 O O . LEU A 1 856 ? -42.849 -12.632 -4.326 1.00 97.00 856 LEU A O 1
ATOM 6433 N N . ALA A 1 857 ? -43.749 -12.945 -2.310 1.00 96.75 857 ALA A N 1
ATOM 6434 C CA . ALA A 1 857 ? -45.116 -13.112 -2.824 1.00 96.75 857 ALA A CA 1
ATOM 6435 C C . ALA A 1 857 ? -45.623 -11.914 -3.663 1.00 96.75 857 ALA A C 1
ATOM 6437 O O . ALA A 1 857 ? -46.482 -12.075 -4.526 1.00 96.75 857 ALA A O 1
ATOM 6438 N N . ASN A 1 858 ? -45.082 -10.713 -3.435 1.00 94.12 858 ASN A N 1
ATOM 6439 C CA . ASN A 1 858 ? -45.411 -9.495 -4.184 1.00 94.12 858 ASN A CA 1
ATOM 6440 C C . ASN A 1 858 ? -44.557 -9.292 -5.460 1.00 94.12 858 ASN A C 1
ATOM 6442 O O . ASN A 1 858 ? -44.688 -8.263 -6.124 1.00 94.12 858 ASN A O 1
ATOM 6446 N N . GLY A 1 859 ? -43.669 -10.239 -5.785 1.00 94.75 859 GLY A N 1
ATOM 6447 C CA . GLY A 1 859 ? -42.803 -10.212 -6.965 1.00 94.75 859 GLY A CA 1
ATOM 6448 C C . GLY A 1 859 ? -41.489 -9.434 -6.817 1.00 94.75 859 GLY A C 1
ATOM 6449 O O . GLY A 1 859 ? -40.756 -9.332 -7.797 1.00 94.75 859 GLY A O 1
ATOM 6450 N N . GLN A 1 860 ? -41.173 -8.872 -5.645 1.00 96.62 860 GLN A N 1
ATOM 6451 C CA . GLN A 1 860 ? -39.854 -8.275 -5.373 1.00 96.62 860 GLN A CA 1
ATOM 6452 C C . GLN A 1 860 ? -38.789 -9.358 -5.144 1.00 96.62 860 GLN A C 1
ATOM 6454 O O . GLN A 1 860 ? -39.121 -10.455 -4.702 1.00 96.62 860 GLN A O 1
ATOM 6459 N N . THR A 1 861 ? -37.519 -9.053 -5.421 1.00 97.88 861 THR A N 1
ATOM 6460 C CA . THR A 1 861 ? -36.399 -10.001 -5.268 1.00 97.88 861 THR A CA 1
ATOM 6461 C C . THR A 1 861 ? -35.506 -9.558 -4.127 1.00 97.88 861 THR A C 1
ATOM 6463 O O . THR A 1 861 ? -34.830 -8.545 -4.256 1.00 97.88 861 THR A O 1
ATOM 6466 N N . HIS A 1 862 ? -35.480 -10.293 -3.024 1.00 98.44 862 HIS A N 1
ATOM 6467 C CA . HIS A 1 862 ? -34.685 -9.923 -1.857 1.00 98.44 862 HIS A CA 1
ATOM 6468 C C . HIS A 1 862 ? -33.573 -10.931 -1.583 1.00 98.44 862 HIS A C 1
ATOM 6470 O O . HIS A 1 862 ? -33.700 -12.127 -1.863 1.00 98.44 862 HIS A O 1
ATOM 6476 N N . ALA A 1 863 ? -32.499 -10.431 -0.982 1.00 98.50 863 ALA A N 1
ATOM 6477 C CA . ALA A 1 863 ? -31.468 -11.234 -0.369 1.00 98.50 863 ALA A CA 1
ATOM 6478 C C . ALA A 1 863 ? -32.057 -12.025 0.808 1.00 98.5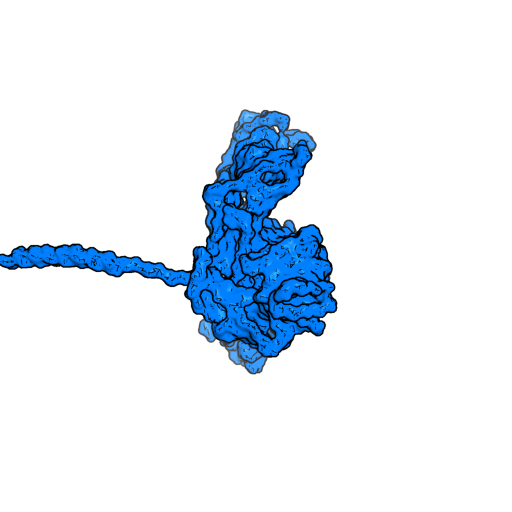0 863 ALA A C 1
ATOM 6480 O O . ALA A 1 863 ? -32.840 -11.484 1.592 1.00 98.50 863 ALA A O 1
ATOM 6481 N N . PHE A 1 864 ? -31.669 -13.291 0.956 1.00 98.69 864 PHE A N 1
ATOM 6482 C CA . PHE A 1 864 ? -32.090 -14.119 2.088 1.00 98.69 864 PHE A CA 1
ATOM 6483 C C . PHE A 1 864 ? -30.901 -14.678 2.874 1.00 98.69 864 PHE A C 1
ATOM 6485 O O . PHE A 1 864 ? -29.811 -14.849 2.330 1.00 98.69 864 PHE A O 1
ATOM 6492 N N . LEU A 1 865 ? -31.156 -15.033 4.135 1.00 98.50 865 LEU A N 1
ATOM 6493 C CA . LEU A 1 865 ? -30.330 -15.926 4.950 1.00 98.50 865 LEU A CA 1
ATOM 6494 C C . LEU A 1 865 ? -31.145 -17.167 5.316 1.00 98.50 865 LEU A C 1
ATOM 6496 O O . LEU A 1 865 ? -32.196 -17.062 5.944 1.00 98.50 865 LEU A O 1
ATOM 6500 N N . TRP A 1 866 ? -30.664 -18.344 4.932 1.00 98.50 866 TRP A N 1
ATOM 6501 C CA . TRP A 1 866 ? -31.240 -19.627 5.305 1.00 98.50 866 TRP A CA 1
ATOM 6502 C C . TRP A 1 866 ? -30.382 -20.298 6.372 1.00 98.50 866 TRP A C 1
ATOM 6504 O O . TRP A 1 866 ? -29.174 -20.477 6.201 1.00 98.50 866 TRP A O 1
ATOM 6514 N N . GLN A 1 867 ? -31.015 -20.682 7.475 1.00 95.19 867 GLN A N 1
ATOM 6515 C CA . GLN A 1 867 ? -30.377 -21.385 8.580 1.00 95.19 867 GLN A CA 1
ATOM 6516 C C . GLN A 1 867 ? -31.409 -22.255 9.297 1.00 95.19 867 GLN A C 1
ATOM 6518 O O . GLN A 1 867 ? -32.546 -21.837 9.506 1.00 95.19 867 GLN A O 1
ATOM 6523 N N . ASN A 1 868 ? -31.016 -23.467 9.696 1.00 91.00 868 ASN A N 1
ATOM 6524 C CA . ASN A 1 868 ? -31.861 -24.383 10.475 1.00 91.00 868 ASN A CA 1
ATOM 6525 C C . ASN A 1 868 ? -33.247 -24.637 9.844 1.00 91.00 868 ASN A C 1
ATOM 6527 O O . ASN A 1 868 ? -34.252 -24.725 10.547 1.00 91.00 868 ASN A O 1
ATOM 6531 N N . GLY A 1 869 ? -33.317 -24.740 8.512 1.00 90.94 869 GLY A N 1
ATOM 6532 C CA . GLY A 1 869 ? -34.575 -24.992 7.803 1.00 90.94 869 GLY A CA 1
ATOM 6533 C C . GLY A 1 869 ? -35.458 -23.763 7.584 1.00 90.94 869 GLY A C 1
ATOM 6534 O O . GLY A 1 869 ? -36.541 -23.909 7.023 1.00 90.94 869 GLY A O 1
ATOM 6535 N N . GLN A 1 870 ? -35.025 -22.569 7.996 1.00 94.62 870 GLN A N 1
ATOM 6536 C CA . GLN A 1 870 ? -35.799 -21.335 7.867 1.00 94.62 870 GLN A CA 1
ATOM 6537 C C . GLN A 1 870 ? -35.094 -20.323 6.968 1.00 94.62 870 GLN A C 1
ATOM 6539 O O . GLN A 1 870 ? -33.898 -20.090 7.117 1.00 94.62 870 GLN A O 1
ATOM 6544 N N . MET A 1 871 ? -35.853 -19.705 6.059 1.00 97.19 871 MET A N 1
ATOM 6545 C CA . MET A 1 871 ? -35.402 -18.618 5.189 1.00 97.19 871 MET A CA 1
ATOM 6546 C C . MET A 1 871 ? -35.844 -17.272 5.776 1.00 97.19 871 MET A C 1
ATOM 6548 O O . MET A 1 871 ? -37.034 -17.046 5.985 1.00 97.19 871 MET A O 1
ATOM 6552 N N . THR A 1 872 ? -34.884 -16.390 6.034 1.00 96.88 872 THR A N 1
ATOM 6553 C CA . THR A 1 872 ? -35.085 -15.035 6.564 1.00 96.88 872 THR A CA 1
ATOM 6554 C C . THR A 1 872 ? -34.843 -14.016 5.459 1.00 96.88 872 THR A C 1
ATOM 6556 O O . THR A 1 872 ? -33.810 -14.075 4.795 1.00 96.88 872 THR A O 1
ATOM 6559 N N . ASP A 1 873 ? -35.773 -13.082 5.272 1.00 98.12 873 ASP A N 1
ATOM 6560 C CA . ASP A 1 873 ? -35.604 -11.930 4.379 1.00 98.12 873 ASP A CA 1
ATOM 6561 C C . ASP A 1 873 ? -34.627 -10.914 4.999 1.00 98.12 873 ASP A C 1
ATOM 6563 O O . ASP A 1 873 ? -34.797 -10.521 6.155 1.00 98.12 873 ASP A O 1
ATOM 6567 N N . LEU A 1 874 ? -33.606 -10.494 4.245 1.00 98.19 874 LEU A N 1
ATOM 6568 C CA . LEU A 1 874 ? -32.626 -9.493 4.685 1.00 98.19 874 LEU A CA 1
ATOM 6569 C C . LEU A 1 874 ? -33.039 -8.051 4.344 1.00 98.19 874 LEU A C 1
ATOM 6571 O O . LEU A 1 874 ? -32.421 -7.109 4.845 1.00 98.19 874 LEU A O 1
ATOM 6575 N N . GLY A 1 875 ? -34.076 -7.870 3.522 1.00 97.56 875 GLY A N 1
ATOM 6576 C CA . GLY A 1 875 ? -34.576 -6.571 3.080 1.00 97.56 875 GLY A CA 1
ATOM 6577 C C . GLY A 1 875 ? -33.726 -5.919 1.986 1.00 97.56 875 GLY A C 1
ATOM 6578 O O . GLY A 1 875 ? -32.980 -6.583 1.266 1.00 97.56 875 GLY A O 1
ATOM 6579 N N . THR A 1 876 ? -33.854 -4.599 1.843 1.00 97.88 876 THR A N 1
ATOM 6580 C CA . THR A 1 876 ? -33.132 -3.772 0.858 1.00 97.88 876 THR A CA 1
ATOM 6581 C C . THR A 1 876 ? -32.633 -2.476 1.509 1.00 97.88 876 THR A C 1
ATOM 6583 O O . THR A 1 876 ? -33.053 -2.119 2.609 1.00 97.88 876 THR A O 1
ATOM 6586 N N . LEU A 1 877 ? -31.808 -1.703 0.798 1.00 96.50 877 LEU A N 1
ATOM 6587 C CA . LEU A 1 877 ? -31.430 -0.324 1.153 1.00 96.50 877 LEU A CA 1
ATOM 6588 C C . LEU A 1 877 ? -32.548 0.709 0.863 1.00 96.50 877 LEU A C 1
ATOM 6590 O O . LEU A 1 877 ? -32.286 1.905 0.711 1.00 96.50 877 LEU A O 1
ATOM 6594 N N . GLY A 1 878 ? -33.801 0.259 0.747 1.00 93.06 878 GLY A N 1
ATOM 6595 C CA . GLY A 1 878 ? -34.981 1.084 0.470 1.00 93.06 878 GLY A CA 1
ATOM 6596 C C . GLY A 1 878 ? -35.518 0.987 -0.963 1.00 93.06 878 GLY A C 1
ATOM 6597 O O . GLY A 1 878 ? -36.543 1.601 -1.253 1.00 93.06 878 GLY A O 1
ATOM 6598 N N . GLY A 1 879 ? -34.850 0.240 -1.849 1.00 94.56 879 GLY A N 1
ATOM 6599 C CA . GLY A 1 879 ? -35.314 -0.077 -3.206 1.00 94.56 879 GLY A CA 1
ATOM 6600 C C . GLY A 1 879 ? -36.113 -1.382 -3.292 1.00 94.56 879 GLY A C 1
ATOM 6601 O O . GLY A 1 879 ? -36.622 -1.883 -2.285 1.00 94.56 879 GLY A O 1
ATOM 6602 N N . ARG A 1 880 ? -36.240 -1.949 -4.502 1.00 95.50 880 ARG A N 1
ATOM 6603 C CA . ARG A 1 880 ? -37.063 -3.146 -4.758 1.00 95.50 880 ARG A CA 1
ATOM 6604 C C . ARG A 1 880 ? -36.274 -4.447 -4.786 1.00 95.50 880 ARG A C 1
ATOM 6606 O O . ARG A 1 880 ? -36.908 -5.500 -4.699 1.00 95.50 880 ARG A O 1
ATOM 6613 N N . THR A 1 881 ? -34.953 -4.385 -4.962 1.00 97.88 881 THR A N 1
ATOM 6614 C CA . THR A 1 881 ? -34.133 -5.593 -5.086 1.00 97.88 881 THR A CA 1
ATOM 6615 C C . THR A 1 881 ? -32.875 -5.604 -4.229 1.00 97.88 881 THR A C 1
ATOM 6617 O O . THR A 1 881 ? -32.217 -4.576 -4.075 1.00 97.88 881 THR A O 1
ATOM 6620 N N . SER A 1 882 ? -32.497 -6.787 -3.745 1.00 98.50 882 SER A N 1
ATOM 6621 C CA . SER A 1 882 ? -31.199 -7.067 -3.123 1.00 98.50 882 SER A CA 1
ATOM 6622 C C . SER A 1 882 ? -30.720 -8.485 -3.447 1.00 98.50 882 SER A C 1
ATOM 6624 O O . SER A 1 882 ? -31.518 -9.376 -3.732 1.00 98.50 882 SER A O 1
ATOM 6626 N N . THR A 1 883 ? -29.403 -8.685 -3.460 1.00 98.75 883 THR A N 1
ATOM 6627 C CA . THR A 1 883 ? -28.726 -9.956 -3.748 1.00 98.75 883 THR A CA 1
ATOM 6628 C C . THR A 1 883 ? -27.548 -10.142 -2.807 1.00 98.75 883 THR A C 1
ATOM 6630 O O . THR A 1 883 ? -26.675 -9.283 -2.761 1.00 98.75 883 THR A O 1
ATOM 6633 N N . ALA A 1 884 ? -27.512 -11.253 -2.066 1.00 98.75 884 ALA A N 1
ATOM 6634 C CA . ALA A 1 884 ? -26.375 -11.623 -1.225 1.00 98.75 884 ALA A CA 1
ATOM 6635 C C . ALA A 1 884 ? -25.397 -12.517 -1.998 1.00 98.75 884 ALA A C 1
ATOM 6637 O O . ALA A 1 884 ? -25.783 -13.595 -2.450 1.00 98.75 884 ALA A O 1
ATOM 6638 N N . TRP A 1 885 ? -24.144 -12.076 -2.119 1.00 98.56 885 TRP A N 1
ATOM 6639 C CA . TRP A 1 885 ? -23.093 -12.771 -2.870 1.00 98.56 885 TRP A CA 1
ATOM 6640 C C . TRP A 1 885 ? -22.086 -13.496 -1.978 1.00 98.56 885 TRP A C 1
ATOM 6642 O O . TRP A 1 885 ? -21.574 -14.530 -2.390 1.00 98.56 885 TRP A O 1
ATOM 6652 N N . GLY A 1 886 ? -21.843 -12.996 -0.760 1.00 98.44 886 GLY A N 1
ATOM 6653 C CA . GLY A 1 886 ? -20.856 -13.553 0.168 1.00 98.44 886 GLY A CA 1
ATOM 6654 C C . GLY A 1 886 ? -21.356 -13.599 1.610 1.00 98.44 886 GLY A C 1
ATOM 6655 O O . GLY A 1 886 ? -22.165 -12.767 2.028 1.00 98.44 886 GLY A O 1
ATOM 6656 N N . ILE A 1 887 ? -20.866 -14.574 2.377 1.00 98.62 887 ILE A N 1
ATOM 6657 C CA . ILE A 1 887 ? -21.106 -14.722 3.818 1.00 98.62 887 ILE A CA 1
ATOM 6658 C C . ILE A 1 887 ? -19.858 -15.308 4.489 1.00 98.62 887 ILE A C 1
ATOM 6660 O O . ILE A 1 887 ? -19.322 -16.305 4.011 1.00 98.62 887 ILE A O 1
ATOM 6664 N N . ASN A 1 888 ? -19.427 -14.731 5.614 1.00 95.12 888 ASN A N 1
ATOM 6665 C CA . ASN A 1 888 ? -18.336 -15.288 6.424 1.00 95.12 888 ASN A CA 1
ATOM 6666 C C . ASN A 1 888 ? -18.853 -16.163 7.590 1.00 95.12 888 ASN A C 1
ATOM 6668 O O . ASN A 1 888 ? -20.059 -16.259 7.842 1.00 95.12 888 ASN A O 1
ATOM 6672 N N . ASP A 1 889 ? -17.955 -16.801 8.346 1.00 93.12 889 ASP A N 1
ATOM 6673 C CA . ASP A 1 889 ? -18.317 -17.692 9.464 1.00 93.12 889 ASP A CA 1
ATOM 6674 C C . ASP A 1 889 ? -18.839 -16.937 10.703 1.00 93.12 889 ASP A C 1
ATOM 6676 O O . ASP A 1 889 ? -19.350 -17.553 11.638 1.00 93.12 889 ASP A O 1
ATOM 6680 N N . GLN A 1 890 ? -18.776 -15.600 10.709 1.00 92.12 890 GLN A N 1
ATOM 6681 C CA . GLN A 1 890 ? -19.426 -14.752 11.717 1.00 92.12 890 GLN A CA 1
ATOM 6682 C C . GLN A 1 890 ? -20.884 -14.418 11.353 1.00 92.12 890 GLN A C 1
ATOM 6684 O O . GLN A 1 890 ? -21.571 -13.742 12.119 1.00 92.12 890 GLN A O 1
ATOM 6689 N N . GLY A 1 891 ? -21.367 -14.870 10.189 1.00 93.38 891 GLY A N 1
ATOM 6690 C CA . GLY A 1 891 ? -22.714 -14.584 9.697 1.00 93.38 891 GLY A CA 1
ATOM 6691 C C . GLY A 1 891 ? -22.881 -13.172 9.128 1.00 93.38 891 GLY A C 1
ATOM 6692 O O . GLY A 1 891 ? -24.010 -12.699 8.994 1.00 93.38 891 GLY A O 1
ATOM 6693 N N . VAL A 1 892 ? -21.778 -12.485 8.809 1.00 97.94 892 VAL A N 1
ATOM 6694 C CA . VAL A 1 892 ? -21.808 -11.197 8.106 1.00 97.94 892 VAL A CA 1
ATOM 6695 C C . VAL A 1 892 ? -21.996 -11.463 6.619 1.00 97.94 892 VAL A C 1
ATOM 6697 O O . VAL A 1 892 ? -21.247 -12.244 6.034 1.00 97.94 892 VAL A O 1
ATOM 6700 N N . VAL A 1 893 ? -22.988 -10.809 6.018 1.00 98.81 893 VAL A N 1
ATOM 6701 C CA . VAL A 1 893 ? -23.389 -11.013 4.619 1.00 98.81 893 VAL A CA 1
ATOM 6702 C C . VAL A 1 893 ? -23.068 -9.765 3.807 1.00 98.81 893 VAL A C 1
ATOM 6704 O O . VAL A 1 893 ? -23.310 -8.652 4.268 1.00 98.81 893 VAL A O 1
ATOM 6707 N N . VAL A 1 894 ? -22.556 -9.929 2.592 1.00 98.88 894 VAL A N 1
ATOM 6708 C CA . VAL A 1 894 ? -22.299 -8.825 1.656 1.00 98.88 894 VAL A CA 1
ATOM 6709 C C . VAL A 1 894 ? -22.964 -9.081 0.311 1.00 98.88 894 VAL A C 1
ATOM 6711 O O . VAL A 1 894 ? -23.267 -10.224 -0.047 1.00 98.88 894 VAL A O 1
ATOM 6714 N N . GLY A 1 895 ? -23.221 -8.012 -0.434 1.00 98.69 895 GLY A N 1
ATOM 6715 C CA . GLY A 1 895 ? -23.887 -8.130 -1.722 1.00 98.69 895 GLY A CA 1
ATOM 6716 C C . GLY A 1 895 ? -24.173 -6.796 -2.394 1.00 98.69 895 GLY A C 1
ATOM 6717 O O . GLY A 1 895 ? -23.488 -5.803 -2.142 1.00 98.69 895 GLY A O 1
ATOM 6718 N N . SER A 1 896 ? -25.205 -6.765 -3.236 1.00 98.56 896 SER A N 1
ATOM 6719 C CA . SER A 1 896 ? -25.724 -5.547 -3.866 1.00 98.56 896 SER A CA 1
ATOM 6720 C C . SER A 1 896 ? -27.209 -5.338 -3.557 1.00 98.56 896 SER A C 1
ATOM 6722 O O . SER A 1 896 ? -27.982 -6.285 -3.426 1.00 98.56 896 SER A O 1
ATOM 6724 N N . SER A 1 897 ? -27.623 -4.086 -3.381 1.00 98.56 897 SER A N 1
ATOM 6725 C CA . SER A 1 897 ? -29.021 -3.717 -3.143 1.00 98.56 897 SER A CA 1
ATOM 6726 C C . SER A 1 897 ? -29.350 -2.389 -3.803 1.00 98.56 897 SER A C 1
ATOM 6728 O O . SER A 1 897 ? -28.541 -1.462 -3.810 1.00 98.56 897 SER A O 1
ATOM 6730 N N . GLU A 1 898 ? -30.581 -2.265 -4.288 1.00 97.81 898 GLU A N 1
ATOM 6731 C CA . GLU A 1 898 ? -31.144 -0.981 -4.681 1.00 97.81 898 GLU A CA 1
ATOM 6732 C C . GLU A 1 898 ? -31.411 -0.125 -3.441 1.00 97.81 898 GLU A C 1
ATOM 6734 O O . GLU A 1 898 ? -32.017 -0.584 -2.466 1.00 97.81 898 GLU A O 1
ATOM 6739 N N . ASN A 1 899 ? -30.986 1.135 -3.497 1.00 92.25 899 ASN A N 1
ATOM 6740 C CA . ASN A 1 899 ? -31.414 2.162 -2.552 1.00 92.25 899 ASN A CA 1
ATOM 6741 C C . ASN A 1 899 ? -32.763 2.786 -2.961 1.00 92.25 899 ASN A C 1
ATOM 6743 O O . ASN A 1 899 ? -33.317 2.467 -4.013 1.00 92.25 899 ASN A O 1
ATOM 6747 N N . ALA A 1 900 ? -33.274 3.727 -2.162 1.00 92.88 900 ALA A N 1
ATOM 6748 C CA . ALA A 1 900 ? -34.540 4.427 -2.429 1.00 92.88 900 ALA A CA 1
ATOM 6749 C C . ALA A 1 900 ? -34.605 5.164 -3.790 1.00 92.88 900 ALA A C 1
ATOM 6751 O O . ALA A 1 900 ? -35.692 5.467 -4.277 1.00 92.88 900 ALA A O 1
ATOM 6752 N N . SER A 1 901 ? -33.457 5.430 -4.422 1.00 91.44 901 SER A N 1
ATOM 6753 C CA . SER A 1 901 ? -33.360 6.024 -5.763 1.00 91.44 901 SER A CA 1
ATOM 6754 C C . SER A 1 901 ? -33.276 4.979 -6.887 1.00 91.44 901 SER A C 1
ATOM 6756 O O . SER A 1 901 ? -32.983 5.342 -8.024 1.00 91.44 901 SER A O 1
ATOM 6758 N N . ASN A 1 902 ? -33.505 3.694 -6.591 1.00 91.50 902 ASN A N 1
ATOM 6759 C CA . ASN A 1 902 ? -33.372 2.553 -7.510 1.00 91.50 902 ASN A CA 1
ATOM 6760 C C . ASN A 1 902 ? -31.975 2.440 -8.143 1.00 91.50 902 ASN A C 1
ATOM 6762 O O . ASN A 1 902 ? -31.827 2.110 -9.318 1.00 91.50 902 ASN A O 1
ATOM 6766 N N . THR A 1 903 ? -30.931 2.758 -7.374 1.00 91.81 903 THR A N 1
ATOM 6767 C CA . THR A 1 903 ? -29.542 2.572 -7.812 1.00 91.81 903 THR A CA 1
ATOM 6768 C C . THR A 1 903 ? -28.870 1.480 -6.995 1.00 91.81 903 THR A C 1
ATOM 6770 O O . THR A 1 903 ? -28.975 1.487 -5.769 1.00 91.81 903 THR A O 1
ATOM 6773 N N . ASN A 1 904 ? -28.166 0.565 -7.670 1.00 93.50 904 ASN A N 1
ATOM 6774 C CA . ASN A 1 904 ? -27.432 -0.513 -7.010 1.00 93.50 904 ASN A CA 1
ATOM 6775 C C . ASN A 1 904 ? -26.250 0.028 -6.207 1.00 93.50 904 ASN A C 1
ATOM 6777 O O . ASN A 1 904 ? -25.487 0.884 -6.673 1.00 93.50 904 ASN A O 1
ATOM 6781 N N . ARG A 1 905 ? -26.119 -0.480 -4.987 1.00 97.88 905 ARG A N 1
ATOM 6782 C CA . ARG A 1 905 ? -25.059 -0.167 -4.035 1.00 97.88 905 ARG A CA 1
ATOM 6783 C C . ARG A 1 905 ? -24.574 -1.454 -3.395 1.00 97.88 905 ARG A C 1
ATOM 6785 O O . ARG A 1 905 ? -25.382 -2.337 -3.105 1.00 97.88 905 ARG A O 1
ATOM 6792 N N . ALA A 1 906 ? -23.273 -1.535 -3.146 1.00 98.38 906 ALA A N 1
ATOM 6793 C CA . ALA A 1 906 ? -22.724 -2.606 -2.334 1.00 98.38 906 ALA A CA 1
ATOM 6794 C C . ALA A 1 906 ? -23.265 -2.482 -0.897 1.00 98.38 906 ALA A C 1
ATOM 6796 O O . ALA A 1 906 ? -23.284 -1.380 -0.345 1.00 98.38 906 ALA A O 1
ATOM 6797 N N . PHE A 1 907 ? -23.698 -3.584 -0.284 1.00 98.62 907 PHE A N 1
ATOM 6798 C CA . PHE A 1 907 ? -24.172 -3.588 1.102 1.00 98.62 907 PHE A CA 1
ATOM 6799 C C . PHE A 1 907 ? -23.361 -4.533 1.985 1.00 98.62 907 PHE A C 1
ATOM 6801 O O . PHE A 1 907 ? -22.771 -5.506 1.513 1.00 98.62 907 PHE A O 1
ATOM 6808 N N . ILE A 1 908 ? -23.408 -4.257 3.286 1.00 98.50 908 ILE A N 1
ATOM 6809 C CA . ILE A 1 908 ? -23.037 -5.177 4.360 1.00 98.50 908 ILE A CA 1
ATOM 6810 C C . ILE A 1 908 ? -24.241 -5.367 5.283 1.00 98.50 908 ILE A C 1
ATOM 6812 O O . ILE A 1 908 ? -24.890 -4.400 5.676 1.00 98.50 908 ILE A O 1
ATOM 6816 N N . TRP A 1 909 ? -24.558 -6.613 5.615 1.00 98.38 909 TRP A N 1
ATOM 6817 C CA . TRP A 1 909 ? -25.601 -6.979 6.561 1.00 98.38 909 TRP A CA 1
ATOM 6818 C C . TRP A 1 909 ? -24.976 -7.673 7.768 1.00 98.38 909 TRP A C 1
ATOM 6820 O O . TRP A 1 909 ? -24.266 -8.671 7.636 1.00 98.38 909 TRP A O 1
ATOM 6830 N N . ARG A 1 910 ? -25.221 -7.119 8.956 1.00 93.94 910 ARG A N 1
ATOM 6831 C CA . ARG A 1 910 ? -24.760 -7.657 10.243 1.00 93.94 910 ARG A CA 1
ATOM 6832 C C . ARG A 1 910 ? -25.720 -7.236 11.347 1.00 93.94 910 ARG A C 1
ATOM 6834 O O . ARG A 1 910 ? -26.295 -6.153 11.284 1.00 93.94 910 ARG A O 1
ATOM 6841 N N . ASN A 1 911 ? -25.887 -8.074 12.367 1.00 87.19 911 ASN A N 1
ATOM 6842 C CA . ASN A 1 911 ? -26.763 -7.796 13.515 1.00 87.19 911 ASN A CA 1
ATOM 6843 C C . ASN A 1 911 ? -28.208 -7.419 13.119 1.00 87.19 911 ASN A C 1
ATOM 6845 O O . ASN A 1 911 ? -28.818 -6.549 13.736 1.00 87.19 911 ASN A O 1
ATOM 6849 N N . GLY A 1 912 ? -28.756 -8.049 12.073 1.00 86.12 912 GLY A N 1
ATOM 6850 C CA . GLY A 1 912 ? -30.129 -7.791 11.629 1.00 86.12 912 GLY A CA 1
ATOM 6851 C C . GLY A 1 912 ? -30.318 -6.531 10.780 1.00 86.12 912 GLY A C 1
ATOM 6852 O O . GLY A 1 912 ? -31.456 -6.201 10.460 1.00 86.12 912 GLY A O 1
ATOM 6853 N N . GLN A 1 913 ? -29.245 -5.818 10.424 1.00 91.75 913 GLN A N 1
ATOM 6854 C CA . GLN A 1 913 ? -29.321 -4.546 9.702 1.00 91.75 913 GLN A CA 1
ATOM 6855 C C . GLN A 1 913 ? -28.488 -4.565 8.422 1.00 91.75 913 GLN A C 1
ATOM 6857 O O . GLN A 1 913 ? -27.331 -4.982 8.448 1.00 91.75 913 GLN A O 1
ATOM 6862 N N . MET A 1 914 ? -29.076 -4.072 7.325 1.00 97.06 914 MET A N 1
ATOM 6863 C CA . MET A 1 914 ? -28.401 -3.810 6.051 1.00 97.06 914 MET A CA 1
ATOM 6864 C C . MET A 1 914 ? -27.902 -2.360 6.007 1.00 97.06 914 MET A C 1
ATOM 6866 O O . MET A 1 914 ? -28.691 -1.434 6.192 1.00 97.06 914 MET A O 1
ATOM 6870 N N . SER A 1 915 ? -26.620 -2.166 5.706 1.00 95.62 915 SER A N 1
ATOM 6871 C CA . SER A 1 915 ? -25.980 -0.855 5.555 1.00 95.62 915 SER A CA 1
ATOM 6872 C C . SER A 1 915 ? -25.320 -0.718 4.184 1.00 95.62 915 SER A C 1
ATOM 6874 O O . SER A 1 915 ? -24.743 -1.676 3.671 1.00 95.62 915 SER A O 1
ATOM 6876 N N . ASP A 1 916 ? -25.368 0.481 3.599 1.00 96.88 916 ASP A N 1
ATOM 6877 C CA . ASP A 1 916 ? -24.672 0.803 2.345 1.00 96.88 916 ASP A CA 1
ATOM 6878 C C . ASP A 1 916 ? -23.161 0.924 2.604 1.00 96.88 916 ASP A C 1
ATOM 6880 O O . ASP A 1 916 ? -22.734 1.783 3.381 1.00 96.88 916 ASP A O 1
ATOM 6884 N N . LEU A 1 917 ? -22.339 0.098 1.948 1.00 96.50 917 LEU A N 1
ATOM 6885 C CA . LEU A 1 917 ? -20.878 0.120 2.103 1.00 96.50 917 LEU A CA 1
ATOM 6886 C C . LEU A 1 917 ? -20.260 1.450 1.654 1.00 96.50 917 LEU A C 1
ATOM 6888 O O . LEU A 1 917 ? -19.217 1.835 2.177 1.00 96.50 917 LEU A O 1
ATOM 6892 N N . ASN A 1 918 ? -20.916 2.197 0.759 1.00 95.19 918 ASN A N 1
ATOM 6893 C CA . ASN A 1 918 ? -20.469 3.533 0.351 1.00 95.19 918 ASN A CA 1
ATOM 6894 C C . ASN A 1 918 ? -20.491 4.536 1.509 1.00 95.19 918 ASN A C 1
ATOM 6896 O O . ASN A 1 918 ? -19.744 5.508 1.490 1.00 95.19 918 ASN A O 1
ATOM 6900 N N . SER A 1 919 ? -21.335 4.307 2.521 1.00 92.62 919 SER A N 1
ATOM 6901 C CA . SER A 1 919 ? -21.369 5.138 3.731 1.00 92.62 919 SER A CA 1
ATOM 6902 C C . SER A 1 919 ? -20.251 4.810 4.724 1.00 92.62 919 SER A C 1
ATOM 6904 O O . SER A 1 919 ? -20.039 5.572 5.663 1.00 92.62 919 SER A O 1
ATOM 6906 N N . LEU A 1 920 ? -19.546 3.691 4.513 1.00 92.12 920 LEU A N 1
ATOM 6907 C CA . LEU A 1 920 ? -18.505 3.174 5.401 1.00 92.12 920 LEU A CA 1
ATOM 6908 C C . LEU A 1 920 ? -17.087 3.388 4.856 1.00 92.12 920 LEU A C 1
ATOM 6910 O O . LEU A 1 920 ? -16.125 2.948 5.484 1.00 92.12 920 LEU A O 1
ATOM 6914 N N . ILE A 1 921 ? -16.951 4.052 3.709 1.00 85.56 921 ILE A N 1
ATOM 6915 C CA . ILE A 1 921 ? -15.675 4.423 3.086 1.00 85.56 921 ILE A CA 1
ATOM 6916 C C . ILE A 1 921 ? -15.568 5.948 2.971 1.00 85.56 921 ILE A C 1
ATOM 6918 O O . ILE A 1 921 ? -16.562 6.667 3.100 1.00 85.56 921 ILE A O 1
ATOM 6922 N N . ASP A 1 922 ? -14.365 6.468 2.727 1.00 80.69 922 ASP A N 1
ATOM 6923 C CA . ASP A 1 922 ? -14.180 7.901 2.515 1.00 80.69 922 ASP A CA 1
ATOM 6924 C C . ASP A 1 922 ? -14.717 8.319 1.137 1.00 80.69 922 ASP A C 1
ATOM 6926 O O . ASP A 1 922 ? -14.130 8.045 0.089 1.00 80.69 922 ASP A O 1
ATOM 6930 N N . SER A 1 923 ? -15.842 9.038 1.147 1.00 76.19 923 SER A N 1
ATOM 6931 C CA . SER A 1 923 ? -16.499 9.552 -0.061 1.00 76.19 923 SER A CA 1
ATOM 6932 C C . SER A 1 923 ? -15.616 10.456 -0.937 1.00 76.19 923 SER A C 1
ATOM 6934 O O . SER A 1 923 ? -15.900 10.618 -2.124 1.00 76.19 923 SER A O 1
ATOM 6936 N N . THR A 1 924 ? -14.539 11.038 -0.394 1.00 72.00 924 THR A N 1
ATOM 6937 C CA . THR A 1 924 ? -13.622 11.903 -1.155 1.00 72.00 924 THR A CA 1
ATOM 6938 C C . THR A 1 924 ? -12.703 11.122 -2.094 1.00 72.00 924 THR A C 1
ATOM 6940 O O . THR A 1 924 ? -12.137 11.702 -3.019 1.00 72.00 924 THR A O 1
ATOM 6943 N N . GLN A 1 925 ? -12.610 9.799 -1.930 1.00 71.00 925 GLN A N 1
ATOM 6944 C CA . GLN A 1 925 ? -11.764 8.929 -2.747 1.00 71.00 925 GLN A CA 1
ATOM 6945 C C . GLN A 1 925 ? -12.365 8.612 -4.126 1.00 71.00 925 GLN A C 1
ATOM 6947 O O . GLN A 1 925 ? -11.807 7.803 -4.853 1.00 71.00 925 GLN A O 1
ATOM 6952 N N . GLY A 1 926 ? -13.498 9.213 -4.510 1.00 80.81 926 GLY A N 1
ATOM 6953 C CA . GLY A 1 926 ? -14.055 9.104 -5.867 1.00 80.81 926 GLY A CA 1
ATOM 6954 C C . GLY A 1 926 ? -14.636 7.731 -6.230 1.00 80.81 926 GLY A C 1
ATOM 6955 O O . GLY A 1 926 ? -14.890 7.467 -7.408 1.00 80.81 926 GLY A O 1
ATOM 6956 N N . TRP A 1 927 ? -14.842 6.864 -5.237 1.00 92.00 927 TRP A N 1
ATOM 6957 C CA . TRP A 1 927 ? -15.425 5.538 -5.406 1.00 92.00 927 TRP A CA 1
ATOM 6958 C C . TRP A 1 927 ? -16.944 5.547 -5.266 1.00 92.00 927 TRP A C 1
ATOM 6960 O O . TRP A 1 927 ? -17.504 6.182 -4.375 1.00 92.00 927 TRP A O 1
ATOM 6970 N N . VAL A 1 928 ? -17.603 4.760 -6.115 1.00 96.00 928 VAL A N 1
ATOM 6971 C CA . VAL A 1 928 ? -18.995 4.338 -5.932 1.00 96.00 928 VAL A CA 1
ATOM 6972 C C . VAL A 1 928 ? -19.057 2.817 -6.028 1.00 96.00 928 VAL A C 1
ATOM 6974 O O . VAL A 1 928 ? -19.019 2.241 -7.120 1.00 96.00 928 VAL A O 1
ATOM 6977 N N . LEU A 1 929 ? -19.139 2.158 -4.877 1.00 97.69 929 LEU A N 1
ATOM 6978 C CA . LEU A 1 929 ? -19.196 0.706 -4.751 1.00 97.69 929 LEU A CA 1
ATOM 6979 C C . LEU A 1 929 ? -20.556 0.206 -5.213 1.00 97.69 929 LEU A C 1
ATOM 6981 O O . LEU A 1 929 ? -21.599 0.581 -4.667 1.00 97.69 929 LEU A O 1
ATOM 6985 N N . THR A 1 930 ? -20.535 -0.635 -6.241 1.00 96.81 930 THR A N 1
ATOM 6986 C CA . THR A 1 930 ? -21.753 -1.140 -6.880 1.00 96.81 930 THR A CA 1
ATOM 6987 C C . THR A 1 930 ? -22.105 -2.524 -6.353 1.00 96.81 930 THR A C 1
ATOM 6989 O O . THR A 1 930 ? -23.276 -2.795 -6.100 1.00 96.81 930 THR A O 1
ATOM 6992 N N . GLU A 1 931 ? -21.097 -3.366 -6.124 1.00 98.44 931 GLU A N 1
ATOM 6993 C CA . GLU A 1 931 ? -21.276 -4.732 -5.647 1.00 98.44 931 GLU A CA 1
ATOM 6994 C C . GLU A 1 931 ? -20.109 -5.167 -4.759 1.00 98.44 931 GLU A C 1
ATOM 6996 O O . GLU A 1 931 ? -18.951 -4.886 -5.067 1.00 98.44 931 GLU A O 1
ATOM 7001 N N . ALA A 1 932 ? -20.434 -5.855 -3.665 1.00 98.75 932 ALA A N 1
ATOM 7002 C CA . ALA A 1 932 ? -19.492 -6.633 -2.875 1.00 98.75 932 ALA A CA 1
ATOM 7003 C C . ALA A 1 932 ? -19.723 -8.116 -3.182 1.00 98.75 932 ALA A C 1
ATOM 7005 O O . ALA A 1 932 ? -20.825 -8.622 -2.966 1.00 98.75 932 ALA A O 1
ATOM 7006 N N . SER A 1 933 ? -18.707 -8.775 -3.726 1.00 98.56 933 SER A N 1
ATOM 7007 C CA . SER A 1 933 ? -18.798 -10.128 -4.275 1.00 98.56 933 SER A CA 1
ATOM 7008 C C . SER A 1 933 ? -18.417 -11.199 -3.254 1.00 98.56 933 SER A C 1
ATOM 7010 O O . SER A 1 933 ? -18.965 -12.294 -3.318 1.00 98.56 933 SER A O 1
ATOM 7012 N N . ASP A 1 934 ? -17.535 -10.888 -2.296 1.00 98.75 934 ASP A N 1
ATOM 7013 C CA . ASP A 1 934 ? -17.126 -11.837 -1.254 1.00 98.75 934 ASP A CA 1
ATOM 7014 C C . ASP A 1 934 ? -16.594 -11.149 0.017 1.00 98.75 934 ASP A C 1
ATOM 7016 O O . ASP A 1 934 ? -16.209 -9.975 -0.015 1.00 98.75 934 ASP A O 1
ATOM 7020 N N . ILE A 1 935 ? -16.584 -11.883 1.136 1.00 98.56 935 ILE A N 1
ATOM 7021 C CA . ILE A 1 935 ? -16.081 -11.443 2.446 1.00 98.56 935 ILE A CA 1
ATOM 7022 C C . ILE A 1 935 ? -15.365 -12.588 3.181 1.00 98.56 935 ILE A C 1
ATOM 7024 O O . ILE A 1 935 ? -15.942 -13.656 3.376 1.00 98.56 935 ILE A O 1
ATOM 7028 N N . ASN A 1 936 ? -14.142 -12.349 3.670 1.00 94.38 936 ASN A N 1
ATOM 7029 C CA . ASN A 1 936 ? -13.409 -13.326 4.491 1.00 94.38 936 ASN A CA 1
ATOM 7030 C C . ASN A 1 936 ? -13.691 -13.177 6.005 1.00 94.38 936 ASN A C 1
ATOM 7032 O O . ASN A 1 936 ? -14.380 -12.253 6.462 1.00 94.38 936 ASN A O 1
ATOM 7036 N N . ASN A 1 937 ? -13.157 -14.083 6.830 1.00 91.25 937 ASN A N 1
ATOM 7037 C CA . ASN A 1 937 ? -13.371 -14.070 8.283 1.00 91.25 937 ASN A CA 1
ATOM 7038 C C . ASN A 1 937 ? -12.622 -12.948 9.012 1.00 91.25 937 ASN A C 1
ATOM 7040 O O . ASN A 1 937 ? -12.945 -12.638 10.161 1.00 91.25 937 ASN A O 1
ATOM 7044 N N . GLN A 1 938 ? -11.667 -12.294 8.350 1.00 88.25 938 GLN A N 1
ATOM 7045 C CA . GLN A 1 938 ? -11.035 -11.066 8.844 1.00 88.25 938 GLN A CA 1
ATOM 7046 C C . GLN A 1 938 ? -11.887 -9.818 8.592 1.00 88.25 938 GLN A C 1
ATOM 7048 O O . GLN A 1 938 ? -11.535 -8.731 9.059 1.00 88.25 938 GLN A O 1
ATOM 7053 N N . GLY A 1 939 ? -13.010 -9.973 7.887 1.00 91.75 939 GLY A N 1
ATOM 7054 C CA . GLY A 1 939 ? -13.929 -8.902 7.533 1.00 91.75 939 GLY A CA 1
ATOM 7055 C C . GLY A 1 939 ? -13.487 -8.101 6.312 1.00 91.75 939 GLY A C 1
ATOM 7056 O O . GLY A 1 939 ? -14.066 -7.047 6.070 1.00 91.75 939 GLY A O 1
ATOM 7057 N N . GLN A 1 940 ? -12.481 -8.558 5.561 1.00 97.38 940 GLN A N 1
ATOM 7058 C CA . GLN A 1 940 ? -12.102 -7.940 4.294 1.00 97.38 940 GLN A CA 1
ATOM 7059 C C . GLN A 1 940 ? -13.134 -8.281 3.223 1.00 97.38 940 GLN A C 1
ATOM 7061 O O . GLN A 1 940 ? -13.587 -9.420 3.147 1.00 97.38 940 GLN A O 1
ATOM 7066 N N . ILE A 1 941 ? -13.499 -7.295 2.406 1.00 98.75 941 ILE A N 1
ATOM 7067 C CA . ILE A 1 941 ? -14.565 -7.410 1.404 1.00 98.75 941 ILE A CA 1
ATOM 7068 C C . ILE A 1 941 ? -13.983 -7.078 0.038 1.00 98.75 941 ILE A C 1
ATOM 7070 O O . ILE A 1 941 ? -13.319 -6.056 -0.110 1.00 98.75 941 ILE A O 1
ATOM 7074 N N . VAL A 1 942 ? -14.265 -7.889 -0.973 1.00 98.75 942 VAL A N 1
ATOM 7075 C CA . VAL A 1 942 ? -13.883 -7.596 -2.362 1.00 98.75 942 VAL A CA 1
ATOM 7076 C C . VAL A 1 942 ? -15.106 -7.405 -3.239 1.00 98.75 942 VAL A C 1
ATOM 7078 O O . VAL A 1 942 ? -16.208 -7.838 -2.903 1.00 98.75 942 VAL A O 1
ATOM 7081 N N . GLY A 1 943 ? -14.920 -6.734 -4.366 1.00 98.56 943 GLY A N 1
ATOM 7082 C CA . GLY A 1 943 ? -15.979 -6.518 -5.340 1.00 98.56 943 GLY A CA 1
ATOM 7083 C C . GLY A 1 943 ? -15.563 -5.512 -6.396 1.00 98.56 943 GLY A C 1
ATOM 7084 O O . GLY A 1 943 ? -14.376 -5.372 -6.706 1.00 98.56 943 GLY A O 1
ATOM 7085 N N . TYR A 1 944 ? -16.536 -4.796 -6.953 1.00 98.50 944 TYR A N 1
ATOM 7086 C CA . TYR A 1 944 ? -16.277 -3.778 -7.964 1.00 98.50 944 TYR A CA 1
ATOM 7087 C C . TYR A 1 944 ? -17.168 -2.542 -7.824 1.00 98.50 944 TYR A C 1
ATOM 7089 O O . TYR A 1 944 ? -18.297 -2.556 -7.316 1.00 98.50 944 TYR A O 1
ATOM 7097 N N . GLY A 1 945 ? -16.637 -1.422 -8.301 1.00 97.12 945 GLY A N 1
ATOM 7098 C CA . GLY A 1 945 ? -17.307 -0.131 -8.274 1.00 97.12 945 GLY A CA 1
ATOM 7099 C C . GLY A 1 945 ? -16.871 0.768 -9.418 1.00 97.12 945 GLY A C 1
ATOM 7100 O O . GLY A 1 945 ? -16.036 0.397 -10.244 1.00 97.12 945 GLY A O 1
ATOM 7101 N N . ARG A 1 946 ? -17.453 1.967 -9.473 1.00 94.25 946 ARG A N 1
ATOM 7102 C CA . ARG A 1 946 ? -16.993 3.032 -10.364 1.00 94.25 946 ARG A CA 1
ATOM 7103 C C . ARG A 1 946 ? -15.917 3.852 -9.669 1.00 94.25 946 ARG A C 1
ATOM 7105 O O . ARG A 1 946 ? -16.162 4.384 -8.593 1.00 94.25 946 ARG A O 1
ATOM 7112 N N . PHE A 1 947 ? -14.775 3.988 -10.328 1.00 88.00 947 PHE A N 1
ATOM 7113 C CA . PHE A 1 947 ? -13.668 4.843 -9.913 1.00 88.00 947 PHE A CA 1
ATOM 7114 C C . PHE A 1 947 ? -13.115 5.553 -11.150 1.00 88.00 947 PHE A C 1
ATOM 7116 O O . PHE A 1 947 ? -12.830 4.910 -12.163 1.00 88.00 947 PHE A O 1
ATOM 7123 N N . ASN A 1 948 ? -13.064 6.889 -11.122 1.00 78.69 948 ASN A N 1
ATOM 7124 C CA . ASN A 1 948 ? -12.691 7.730 -12.273 1.00 78.69 948 ASN A CA 1
ATOM 7125 C C . ASN A 1 948 ? -13.440 7.375 -13.580 1.00 78.69 948 ASN A C 1
ATOM 7127 O O . ASN A 1 948 ? -12.879 7.380 -14.673 1.00 78.69 948 ASN A O 1
ATOM 7131 N N . GLY A 1 949 ? -14.725 7.019 -13.467 1.00 78.88 949 GLY A N 1
ATOM 7132 C CA . GLY A 1 949 ? -15.582 6.648 -14.600 1.00 78.88 949 GLY A CA 1
ATOM 7133 C C . GLY A 1 949 ? -15.418 5.210 -15.111 1.00 78.88 949 GLY A C 1
ATOM 7134 O O . GLY A 1 949 ? -16.227 4.770 -15.929 1.00 78.88 949 GLY A O 1
ATOM 7135 N N . GLN A 1 950 ? -14.453 4.435 -14.611 1.00 85.06 950 GLN A N 1
ATOM 7136 C CA . GLN A 1 950 ? -14.211 3.043 -15.011 1.00 85.06 950 GLN A CA 1
ATOM 7137 C C . GLN A 1 950 ? -14.722 2.048 -13.965 1.00 85.06 950 GLN A C 1
ATOM 7139 O O . GLN A 1 950 ? -14.831 2.387 -12.790 1.00 85.06 950 GLN A O 1
ATOM 7144 N N . THR A 1 951 ? -15.044 0.824 -14.392 1.00 94.75 951 THR A N 1
ATOM 7145 C CA . THR A 1 951 ? -15.330 -0.285 -13.469 1.00 94.75 951 THR A CA 1
ATOM 7146 C C . THR A 1 951 ? -14.010 -0.852 -12.962 1.00 94.75 951 THR A C 1
ATOM 7148 O O . THR A 1 951 ? -13.184 -1.289 -13.766 1.00 94.75 951 THR A O 1
ATOM 7151 N N . ARG A 1 952 ? -13.802 -0.819 -11.647 1.00 96.00 952 ARG A N 1
ATOM 7152 C CA . ARG A 1 952 ? -12.549 -1.221 -11.005 1.00 96.00 952 ARG A CA 1
ATOM 7153 C C . ARG A 1 952 ? -12.826 -2.186 -9.863 1.00 96.00 952 ARG A C 1
ATOM 7155 O O . ARG A 1 952 ? -13.774 -1.985 -9.099 1.00 96.00 952 ARG A O 1
ATOM 7162 N N . ALA A 1 953 ? -11.984 -3.206 -9.766 1.00 97.38 953 ALA A N 1
ATOM 7163 C CA . ALA A 1 953 ? -11.961 -4.135 -8.654 1.00 97.38 953 ALA A CA 1
ATOM 7164 C C . ALA A 1 953 ? -11.400 -3.448 -7.406 1.00 97.38 953 ALA A C 1
ATOM 7166 O O . ALA A 1 953 ? -10.422 -2.700 -7.492 1.00 97.38 953 ALA A O 1
ATOM 7167 N N . PHE A 1 954 ? -12.002 -3.722 -6.254 1.00 97.69 954 PHE A N 1
ATOM 7168 C CA . PHE A 1 954 ? -11.560 -3.171 -4.981 1.00 97.69 954 PHE A CA 1
ATOM 7169 C C . PHE A 1 954 ? -11.342 -4.252 -3.924 1.00 97.69 954 PHE A C 1
ATOM 7171 O O . PHE A 1 954 ? -11.950 -5.323 -3.968 1.00 97.69 954 PHE A O 1
ATOM 7178 N N . LEU A 1 955 ? -10.530 -3.902 -2.929 1.00 97.44 955 LEU A N 1
ATOM 7179 C CA . LEU A 1 955 ? -10.447 -4.567 -1.632 1.00 97.44 955 LEU A CA 1
ATOM 7180 C C . LEU A 1 955 ? -10.764 -3.551 -0.532 1.00 97.44 955 LEU A C 1
ATOM 7182 O O . LEU A 1 955 ? -10.076 -2.542 -0.402 1.00 97.44 955 LEU A O 1
ATOM 7186 N N . LEU A 1 956 ? -11.790 -3.825 0.267 1.00 95.19 956 LEU A N 1
ATOM 7187 C CA . LEU A 1 956 ? -12.079 -3.123 1.508 1.00 95.19 956 LEU A CA 1
ATOM 7188 C C . LEU A 1 956 ? -11.429 -3.857 2.674 1.00 95.19 956 LEU A C 1
ATOM 7190 O O . LEU A 1 956 ? -11.700 -5.033 2.907 1.00 95.19 956 LEU A O 1
ATOM 7194 N N . THR A 1 957 ? -10.626 -3.142 3.450 1.00 88.88 957 THR A N 1
ATOM 7195 C CA . THR A 1 957 ? -10.031 -3.648 4.689 1.00 88.88 957 THR A CA 1
ATOM 7196 C C . THR A 1 957 ? -10.635 -2.901 5.876 1.00 88.88 957 THR A C 1
ATOM 7198 O O . THR A 1 957 ? -10.638 -1.669 5.844 1.00 88.88 957 THR A O 1
ATOM 7201 N N . PRO A 1 958 ? -11.159 -3.593 6.907 1.00 82.25 958 PRO A N 1
ATOM 7202 C CA . PRO A 1 958 ? -11.660 -2.934 8.107 1.00 82.25 958 PRO A CA 1
ATOM 7203 C C . PRO A 1 958 ? -10.598 -2.028 8.733 1.00 82.25 958 PRO A C 1
ATOM 7205 O O . PRO A 1 958 ? -9.464 -2.457 8.955 1.00 82.25 958 PRO A O 1
ATOM 7208 N N . ILE A 1 959 ? -10.983 -0.795 9.042 1.00 67.38 959 ILE A N 1
ATOM 7209 C CA . ILE A 1 959 ? -10.186 0.129 9.848 1.00 67.38 959 ILE A CA 1
ATOM 7210 C C . ILE A 1 959 ? -10.288 -0.361 11.287 1.00 67.38 959 ILE A C 1
ATOM 7212 O O . ILE A 1 959 ? -11.395 -0.530 11.802 1.00 67.38 959 ILE A O 1
ATOM 7216 N N . ARG A 1 960 ? -9.142 -0.656 11.899 1.00 53.16 960 ARG A N 1
ATOM 7217 C CA . ARG A 1 960 ? -9.071 -1.119 13.286 1.00 53.16 960 ARG A CA 1
ATOM 7218 C C . ARG A 1 960 ? -8.706 0.016 14.216 1.00 53.16 960 ARG A C 1
ATOM 7220 O O . ARG A 1 960 ? -7.711 0.709 13.901 1.00 53.16 960 ARG A O 1
#

Sequence (960 aa):
MKTYIQTLFIRSCRYWLALALPILLLSCGQPSPPPPQAVRVEVTPGGLLLTRAGESQTLRARAYDAQGREIKAAFTYSSSNPAIASVTPEGRITAQADLGSARVVVQAGQTRAEVGVMVAQPVVGATLVSDSQVVLIEGTDPNAPFEVGYRYIVTLEGVSPPAVGSVLMSQGSLPVAGRVLEVRQNGNQTLVTLELVSIDQLLSRYRLQETFDLRGVSPHIPQDVEENFEITPEGGGRYSLSLKPDKSLSTTALGPGAVRPMVDFNLGPLKCSTDAGSALNVSVNKVDVKIDLSSLGFELLWTDQTKRLLLVGKPKVQFTFEPRLSAAIAGKVSCKMQFFEIPLPVPGVLFAVAKLYNPVGAGFELEGQIPVANASFKASTELLLSLRTGLECNPDCSVPHEITQEQVKPDLKWTLPEVPSGVKLEARAGGFAYLSLNTGLRAWMTKAIQVVGIRVSDYEFFIAKAGVNLEGQLASEETQVKDANFAARYGLKAELSIGTGKDLQKALEALKLPITAVSFKFPFELASSPRAISLIADRNSFRAGDTVRFRVNLGDTQFPVLGYQVEAVRVYHNTGTPENPVLVLANQATASPGQTEFELPWVATVDGQVVEGSGNSTRRPFVAFVKTRLLDTRLELGNVGVGCAGSANVQYCITDLGTLGGSYSIAWEINENGQVVGESRNTGGQVRAFLWQDNQMTDLGTLGGSSSEAYGINENGQIVGSSSTDSGQDHAFLWQNGQMTNLGTLGGSFSLARKINNNGQITGWAANVSGQARAFRWQNGQMTNLGTLGGSLSAGYAINQSGQVAGESHTPGGEFRGFLWQNEQSGMINLGTLGGNRSEAYALNNLGQVVGISILANGQTHAFLWQNGQMTDLGTLGGRTSTAWGINDQGVVVGSSENASNTNRAFIWRNGQMSDLNSLIDSTQGWVLTEASDINNQGQIVGYGRFNGQTRAFLLTPIR

InterPro domains:
  IPR008964 Invasin/intimin cell-adhesion fragments [SSF49373] (64-109)
  IPR014262 HAF repeat [TIGR02913] (670-705)
  IPR014262 HAF repeat [TIGR02913] (710-748)
  IPR014262 HAF repeat [TIGR02913] (754-791)
  IPR014262 HAF repeat [TIGR02913] (797-836)
  IPR014262 HAF repeat [TIGR02913] (841-879)
  IPR014262 HAF repeat [TIGR02913] (884-920)

Solvent-accessible surface area (backbone atoms only — not comparable to full-atom values): 48180 Å² total; per-residue (Å²): 115,77,77,62,54,59,58,52,52,58,53,52,54,52,54,54,55,64,57,48,51,60,58,56,62,70,63,62,64,73,78,73,73,74,78,83,58,45,42,42,37,48,56,42,57,36,4,31,48,43,57,37,52,72,43,69,54,66,50,46,78,48,30,18,30,73,85,70,46,81,49,95,70,68,68,46,56,46,43,78,27,52,73,29,29,32,57,38,80,82,34,39,34,30,27,58,28,52,61,26,37,26,39,38,40,41,32,34,87,92,25,36,23,59,25,27,34,37,21,27,29,60,34,90,76,51,44,79,40,52,55,88,31,51,53,36,43,32,30,75,48,56,82,52,75,55,47,75,65,31,50,31,35,36,34,28,43,88,60,79,85,70,58,71,73,29,36,41,34,30,30,17,45,47,60,39,42,20,36,28,71,42,74,44,80,56,88,75,33,33,39,32,33,26,28,30,53,53,67,74,75,52,33,70,43,68,37,41,68,49,73,47,64,48,29,26,48,73,58,47,64,48,67,63,44,60,77,46,33,48,74,44,60,74,36,62,35,25,40,39,40,34,55,34,94,92,55,68,34,58,40,76,45,39,12,70,83,43,103,66,52,41,49,62,50,65,40,73,63,28,50,29,40,41,73,29,62,48,58,39,41,47,35,37,74,46,45,40,37,38,39,34,33,60,47,28,29,40,38,40,35,43,45,98,66,38,44,31,45,33,45,33,31,47,39,33,41,33,39,33,42,34,44,37,31,67,39,45,44,51,38,41,41,40,35,39,31,68,62,31,31,41,61,58,41,46,25,2,45,55,37,42,70,31,28,56,34,34,44,32,28,40,33,39,40,38,36,35,38,40,86,56,57,60,36,34,41,37,37,31,37,36,38,32,35,36,40,34,34,45,43,38,27,67,87,60,58,46,65,54,72,56,67,46,66,52,38,75,46,74,33,71,44,82,47,69,67,86,69,53,84,80,43,74,36,39,39,36,42,30,37,30,41,35,45,31,45,29,34,24,46,72,92,77,65,62,96,87,41,52,70,47,54,58,34,62,29,79,29,34,40,33,35,39,35,44,31,41,34,40,35,35,36,44,50,27,74,71,40,34,66,64,34,82,88,48,72,69,37,40,35,36,28,36,39,38,34,41,30,47,26,98,34,29,71,62,54,26,61,68,68,72,49,81,74,76,88,51,75,50,76,50,75,40,82,41,32,58,57,70,46,59,73,43,78,44,61,80,57,57,67,48,44,56,72,38,76,46,40,34,39,35,34,35,57,97,66,68,37,88,68,75,45,75,51,60,45,26,43,37,34,31,37,43,78,43,47,82,93,53,69,37,80,42,82,55,37,70,44,76,48,58,90,80,60,47,68,45,79,42,68,30,69,32,89,51,69,51,52,54,59,42,76,65,77,97,60,56,41,61,41,57,50,68,47,61,41,60,58,82,87,74,66,83,71,89,81,72,96,60,78,68,76,65,86,68,57,101,60,30,47,34,37,80,41,79,62,55,52,58,66,36,77,31,21,39,30,39,27,54,29,87,84,67,39,34,27,9,34,22,18,24,71,87,70,35,45,30,12,32,44,32,48,96,95,40,69,40,79,67,60,51,59,66,30,76,32,19,37,26,36,21,47,22,81,83,66,39,33,26,9,33,20,18,21,74,86,68,38,44,29,13,33,43,33,49,96,94,41,72,41,79,68,59,50,57,67,35,79,31,19,36,28,34,24,41,25,78,86,59,40,32,26,8,30,20,13,24,73,85,63,37,43,28,12,32,44,31,48,95,93,44,76,40,78,64,57,53,62,66,34,76,34,18,37,24,37,19,45,25,80,86,63,30,35,25,9,34,22,14,26,72,87,64,39,44,28,11,30,45,30,60,46,89,89,72,30,66,39,78,62,56,52,65,64,32,74,34,18,36,24,41,20,39,24,78,82,66,38,35,25,9,36,22,21,26,68,87,71,39,36,28,13,33,45,32,48,96,93,43,72,41,80,60,55,51,62,62,32,67,36,20,38,30,38,16,40,21,77,85,65,41,34,26,8,29,20,14,24,72,84,70,45,66,26,12,30,42,31,50,96,95,42,69,43,58,46,59,66,26,31,65,68,86,72,55,62,46,45,35,34,27,34,23,39,28,81,84,57,35,34,29,9,30,21,39,42,91,90,29,48,32,14,34,40,32,39,57,45,128

Foldseek 3Di:
DVVVVVVVVVVVVVVVVVVVVVVVVVPCPPPDPPAFAFQAKDKPLLEFEAAAFFDKDAIDIWTAGQVRDTDDFQKAKDKQCVCQWNADSRRMIGGNGQAEKIKMWIDTPPAIGIAIYWRFHWDPQEAEDEPVQWFEKEFPALPDAFFQFGKIKTKGAPGDFRDQQHWYDYRGAAQDTAGFHDWDDDPRIIITIGGHHAVVNTTVTHWYWDKFQLQRFDWAFDPLQVVFWDWTRPHLQKIKIKGDQPDKFKDKAAAPPDPDHPQWDDRRQKTKGWNWRGIWIKIWNIKIKMKHSNFWMWTATDDPQKGDTKTFGKIKMKIKTKMKIFAWTATKMKIKHWGTWGADNHGSNVQNLKRAIKTKIKIKMKGHTGHDGTKMKMKIKIWTKGFIWDWMPRPAIDTDTPIFGFDMQIDIDIDDDDADAPDKTWMKMKMKIKIFGWIGHDDDDDPRHYYYSHHGDTQGAKMKIKMKMKIWTDHDPNNCLLPVPDDTKIWIKIKIKMWGGPRNVSSCVSNVHDDDTDMDIDIGTQAMDFWFPDWDWPDFWDAQQDKIKIKTFRPPGDNPHNFDFFQKKWKWFFPDDSVDTDTDTQFMDGDDGPDGMDITIGGDRHTDGCWDDDDPPIDGRMDMDTDGDRPPDPDDDDGDGADDDDDPQAFWEKDFLDALPDFAWKWFDAEPLRKTWWWHQHPVRFIFIWIGDPSDTDGLDAQLDRYWTWQEAEPQRWTWWWGQHVVREIFIWIDDPSDTHGLDAQCDGYWTWHYAYPQRWTWWWGQHVVGFIFIWIDDPSDTHGLDALCDGHWTWQEAEPQGKTWWWHQHVVRFIFIWIQRDNVRGTDGLDAQQDGHWTWRYAENQGKTWWWHAHVVGFIFIWIGDPSDIHGLDALQDRYWTWQEAEPQRKTWWWGQHVVRAIAIWIDDPSDIDGVCSNRPVVQQWTHRIFRYAYPQGKTWTWTDHPNGITIMIIHGND

pLDDT: mean 80.92, std 16.04, range [27.84, 98.88]

Radius of gyration: 36.46 Å; Cα contacts (8 Å, |Δi|>4): 2740; chains: 1; bounding box: 104×102×89 Å

Secondary structure (DSSP, 8-state):
-HHHHHHHHHHHHHHHHHHHHHHHHTS---PPPPPPPP-EEEEESSEEEE-STT-EEE-EEEEE-TTS-EE----EEEES-TTTEEE-TT-EEEE-SSSEEEEEEEEETTEEEEEEEEE-EEPTTPEEE-GGGEEEEEES-SSS--STT-EEEEEEES-PPPPTTSEEEESSSS--EEEEEEEEEETTEEEEEEE---HHHHEEE--EEEEEEGGGPPPBPPHHHHHHEEEEE-SSSEEEEEE-TT--EEEEE--TTSSS--SEEEETTEEEEE--SS-EEEEEEEEEEEEE-TT-EEEEEE-SS-EEEEEEE--EEEEEEEEEE-S-EEEEEEEEEEEEEEE----HHHHHHS--EEEEEEEEEEEEEE-SSS-EEEEEEEEEEEEEEEEEESSSEE--EEEEEEEEEEEEEEE-PPPPTT-EEEEEEEEEEEEEEEEEE-----TTSEEES---EEEEEEEEEEEEEEEEEEE-HHHHHH-TT---EEEEEEEEEEEE-TTHHHHHHHHT------EEEEEEEEEE-----EEEES-SEE-TT-EEEEEEE--S---TTT---EEEEEEEEE-S-SSS--EEEEEEEEPPTT--EEEEEEE-SS-EESSBSSGGG-B--EEEEEEEPP-----------------TT--EEEEE---SEEEEEEEEEE-TT--EEEEEEETTS-EEEEEEETTEEEE---BEEEEEEEEEE-TT--EEEEEEETTS-EEEEEEETTEEEE---BEEEEEEEEEE-TT--EEEEEEETTS-EEEEEEETTEEEE---SSSS-EEEEEE-TT--EEEEEE-TT--EEEEEE--TTT-EEE---SEEEEEEEEEE-TT--EEEEEEETTS-EEEEEEETTEEEE---BEEEEEEEEEE-TT--EEEEEEETTS-EEEEEEETTEEEEGGGGS-GGG-EEEEEEEEE-TT--EEEEEEETTEEEEEEEEE--